Protein AF-0000000079301543 (afdb_homodimer)

Structure (mmCIF, N/CA/C/O backbone):
data_AF-0000000079301543-model_v1
#
loop_
_entity.id
_entity.type
_entity.pdbx_description
1 polymer 'Aspartate--tRNA ligase'
#
loop_
_atom_site.group_PDB
_atom_site.id
_atom_site.type_symbol
_atom_site.label_atom_id
_atom_site.label_alt_id
_atom_site.label_comp_id
_atom_site.label_asym_id
_atom_site.label_entity_id
_atom_site.label_seq_id
_atom_site.pdbx_PDB_ins_code
_atom_site.Cartn_x
_atom_site.Cartn_y
_atom_site.Cartn_z
_atom_site.occupancy
_atom_site.B_iso_or_equiv
_atom_site.auth_seq_id
_atom_site.auth_comp_id
_atom_site.auth_asym_id
_atom_site.auth_atom_id
_atom_site.pdbx_PDB_model_num
ATOM 1 N N . MET A 1 1 ? 24 26.484 -4.164 1 66.88 1 MET A N 1
ATOM 2 C CA . MET A 1 1 ? 23.969 26.109 -5.578 1 66.88 1 MET A CA 1
ATOM 3 C C . MET A 1 1 ? 23.031 24.938 -5.809 1 66.88 1 MET A C 1
ATOM 5 O O . MET A 1 1 ? 22.984 24 -5.004 1 66.88 1 MET A O 1
ATOM 9 N N . ARG A 1 2 ? 22.188 25.156 -6.863 1 84.38 2 ARG A N 1
ATOM 10 C CA . ARG A 1 2 ? 21.188 24.125 -7.141 1 84.38 2 ARG A CA 1
ATOM 11 C C . ARG A 1 2 ? 21.641 23.203 -8.266 1 84.38 2 ARG A C 1
ATOM 13 O O . ARG A 1 2 ? 22.234 23.656 -9.25 1 84.38 2 ARG A O 1
ATOM 20 N N . ARG A 1 3 ? 21.516 21.922 -8.094 1 94.81 3 ARG A N 1
ATOM 21 C CA . ARG A 1 3 ? 21.812 20.922 -9.109 1 94.81 3 ARG A CA 1
ATOM 22 C C . ARG A 1 3 ? 21.156 21.281 -10.438 1 94.81 3 ARG A C 1
ATOM 24 O O . ARG A 1 3 ? 19.984 21.609 -10.484 1 94.81 3 ARG A O 1
ATOM 31 N N . THR A 1 4 ? 21.953 21.25 -11.484 1 96.81 4 THR A N 1
ATOM 32 C CA . THR A 1 4 ? 21.422 21.641 -12.789 1 96.81 4 THR A CA 1
ATOM 33 C C . THR A 1 4 ? 21.094 20.406 -13.625 1 96.81 4 THR A C 1
ATOM 35 O O . THR A 1 4 ? 20.203 20.438 -14.469 1 96.81 4 THR A O 1
ATOM 38 N N . HIS A 1 5 ? 21.906 19.391 -13.508 1 97.44 5 HIS A N 1
ATOM 39 C CA . HIS A 1 5 ? 21.781 18.141 -14.258 1 97.44 5 HIS A CA 1
ATOM 40 C C . HIS A 1 5 ? 22.141 16.938 -13.383 1 97.44 5 HIS A C 1
ATOM 42 O O . HIS A 1 5 ? 22.812 17.094 -12.367 1 97.44 5 HIS A O 1
ATOM 48 N N . TYR A 1 6 ? 21.594 15.852 -13.766 1 97.75 6 TYR A N 1
ATOM 49 C CA . TYR A 1 6 ? 22.156 14.609 -13.25 1 97.75 6 TYR A CA 1
ATOM 50 C C . TYR A 1 6 ? 23.484 14.289 -13.953 1 97.75 6 TYR A C 1
ATOM 52 O O . TYR A 1 6 ? 23.609 14.492 -15.156 1 97.75 6 TYR A O 1
ATOM 60 N N . ALA A 1 7 ? 24.375 13.727 -13.188 1 97.44 7 ALA A N 1
ATOM 61 C CA . ALA A 1 7 ? 25.703 13.391 -13.719 1 97.44 7 ALA A CA 1
ATOM 62 C C . ALA A 1 7 ? 25.578 12.469 -14.93 1 97.44 7 ALA A C 1
ATOM 64 O O . ALA A 1 7 ? 26.188 12.727 -15.969 1 97.44 7 ALA A O 1
ATOM 65 N N . GLY A 1 8 ? 24.75 11.469 -14.852 1 96.75 8 GLY A N 1
ATOM 66 C CA . GLY A 1 8 ? 24.656 10.445 -15.883 1 96.75 8 GLY A CA 1
ATOM 67 C C . GLY A 1 8 ? 23.891 10.898 -17.109 1 96.75 8 GLY A C 1
ATOM 68 O O . GLY A 1 8 ? 23.828 10.188 -18.109 1 96.75 8 GLY A O 1
ATOM 69 N N . SER A 1 9 ? 23.359 12.109 -17.125 1 97.31 9 SER A N 1
ATOM 70 C CA . SER A 1 9 ? 22.5 12.562 -18.203 1 97.31 9 SER A CA 1
ATOM 71 C C . SER A 1 9 ? 23.281 13.414 -19.203 1 97.31 9 SER A C 1
ATOM 73 O O . SER A 1 9 ? 22.766 13.75 -20.266 1 97.31 9 SER A O 1
ATOM 75 N N . LEU A 1 10 ? 24.531 13.789 -18.938 1 98.31 10 LEU A N 1
ATOM 76 C CA . LEU A 1 10 ? 25.312 14.688 -19.781 1 98.31 10 LEU A CA 1
ATOM 77 C C . LEU A 1 10 ? 25.688 13.992 -21.094 1 98.31 10 LEU A C 1
ATOM 79 O O . LEU A 1 10 ? 25.969 12.797 -21.109 1 98.31 10 LEU A O 1
ATOM 83 N N . ARG A 1 11 ? 25.625 14.805 -22.109 1 98.12 11 ARG A N 1
ATOM 84 C CA . ARG A 1 11 ? 25.984 14.359 -23.438 1 98.12 11 ARG A CA 1
ATOM 85 C C . ARG A 1 11 ? 26.75 15.438 -24.203 1 98.12 11 ARG A C 1
ATOM 87 O O . ARG A 1 11 ? 27 16.516 -23.656 1 98.12 11 ARG A O 1
ATOM 94 N N . GLU A 1 12 ? 27.094 15.102 -25.469 1 97.62 12 GLU A N 1
ATOM 95 C CA . GLU A 1 12 ? 27.859 16.016 -26.297 1 97.62 12 GLU A CA 1
ATOM 96 C C . GLU A 1 12 ? 27.141 17.344 -26.484 1 97.62 12 GLU A C 1
ATOM 98 O O . GLU A 1 12 ? 27.781 18.391 -26.594 1 97.62 12 GLU A O 1
ATOM 103 N N . GLU A 1 13 ? 25.844 17.281 -26.531 1 97.94 13 GLU A N 1
ATOM 104 C CA . GLU A 1 13 ? 25.031 18.469 -26.766 1 97.94 13 GLU A CA 1
ATOM 105 C C . GLU A 1 13 ? 25.188 19.469 -25.609 1 97.94 13 GLU A C 1
ATOM 107 O O . GLU A 1 13 ? 24.859 20.641 -25.75 1 97.94 13 GLU A O 1
ATOM 112 N N . HIS A 1 14 ? 25.75 19.047 -24.484 1 98.31 14 HIS A N 1
ATOM 113 C CA . HIS A 1 14 ? 25.922 19.906 -23.328 1 98.31 14 HIS A CA 1
ATOM 114 C C . HIS A 1 14 ? 27.297 20.562 -23.312 1 98.31 14 HIS A C 1
ATOM 116 O O . HIS A 1 14 ? 27.625 21.312 -22.391 1 98.31 14 HIS A O 1
ATOM 122 N N . ALA A 1 15 ? 28.109 20.266 -24.281 1 98.12 15 ALA A N 1
ATOM 123 C CA . ALA A 1 15 ? 29.469 20.828 -24.328 1 98.12 15 ALA A CA 1
ATOM 124 C C . ALA A 1 15 ? 29.422 22.359 -24.25 1 98.12 15 ALA A C 1
ATOM 126 O O . ALA A 1 15 ? 28.641 23 -24.953 1 98.12 15 ALA A O 1
ATOM 127 N N . GLY A 1 16 ? 30.219 22.875 -23.375 1 98.19 16 GLY A N 1
ATOM 128 C CA . GLY A 1 16 ? 30.281 24.312 -23.203 1 98.19 16 GLY A CA 1
ATOM 129 C C . GLY A 1 16 ? 29.406 24.828 -22.078 1 98.19 16 GLY A C 1
ATOM 130 O O . GLY A 1 16 ? 29.578 25.953 -21.594 1 98.19 16 GLY A O 1
ATOM 131 N N . GLU A 1 17 ? 28.5 24.062 -21.594 1 98.19 17 GLU A N 1
ATOM 132 C CA . GLU A 1 17 ? 27.547 24.469 -20.562 1 98.19 17 GLU A CA 1
ATOM 133 C C . GLU A 1 17 ? 28.188 24.422 -19.172 1 98.19 17 GLU A C 1
ATOM 135 O O . GLU A 1 17 ? 28.984 23.531 -18.875 1 98.19 17 GLU A O 1
ATOM 140 N N . GLU A 1 18 ? 27.875 25.438 -18.359 1 98.19 18 GLU A N 1
ATOM 141 C CA . GLU A 1 18 ? 28.203 25.375 -16.938 1 98.19 18 GLU A CA 1
ATOM 142 C C . GLU A 1 18 ? 27.188 24.516 -16.188 1 98.19 18 GLU A C 1
ATOM 144 O O . GLU A 1 18 ? 25.969 24.703 -16.344 1 98.19 18 GLU A O 1
ATOM 149 N N . VAL A 1 19 ? 27.703 23.578 -15.398 1 98.44 19 VAL A N 1
ATOM 150 C CA . VAL A 1 19 ? 26.797 22.656 -14.719 1 98.44 19 VAL A CA 1
ATOM 151 C C . VAL A 1 19 ? 27.156 22.562 -13.242 1 98.44 19 VAL A C 1
ATOM 153 O O . VAL A 1 19 ? 28.281 22.844 -12.852 1 98.44 19 VAL A O 1
ATOM 156 N N . VAL A 1 20 ? 26.188 22.312 -12.391 1 98.56 20 VAL A N 1
ATOM 157 C CA . VAL A 1 20 ? 26.328 21.906 -11 1 98.56 20 VAL A CA 1
ATOM 158 C C . VAL A 1 20 ? 25.797 20.484 -10.812 1 98.56 20 VAL A C 1
ATOM 160 O O . VAL A 1 20 ? 24.625 20.219 -11.07 1 98.56 20 VAL A O 1
ATOM 163 N N . LEU A 1 21 ? 26.688 19.609 -10.398 1 98.56 21 LEU A N 1
ATOM 164 C CA . LEU A 1 21 ? 26.359 18.203 -10.227 1 98.56 21 LEU A CA 1
ATOM 165 C C . LEU A 1 21 ? 26.547 17.766 -8.773 1 98.56 21 LEU A C 1
ATOM 167 O O . LEU A 1 21 ? 27.391 18.328 -8.062 1 98.56 21 LEU A O 1
ATOM 171 N N . GLU A 1 22 ? 25.719 16.922 -8.32 1 98.62 22 GLU A N 1
ATOM 172 C CA . GLU A 1 22 ? 25.797 16.375 -6.973 1 98.62 22 GLU A CA 1
ATOM 173 C C . GLU A 1 22 ? 25.688 14.852 -6.992 1 98.62 22 GLU A C 1
ATOM 175 O O . GLU A 1 22 ? 24.922 14.289 -7.781 1 98.62 22 GLU A O 1
ATOM 180 N N . GLY A 1 23 ? 26.438 14.188 -6.199 1 98.44 23 GLY A N 1
ATOM 181 C CA . GLY A 1 23 ? 26.422 12.734 -6.137 1 98.44 23 GLY A CA 1
ATOM 182 C C . GLY A 1 23 ? 27.562 12.164 -5.312 1 98.44 23 GLY A C 1
ATOM 183 O O . GLY A 1 23 ? 28.047 12.805 -4.375 1 98.44 23 GLY A O 1
ATOM 184 N N . TRP A 1 24 ? 27.906 10.891 -5.57 1 98.69 24 TRP A N 1
ATOM 185 C CA . TRP A 1 24 ? 28.953 10.164 -4.859 1 98.69 24 TRP A CA 1
ATOM 186 C C . TRP A 1 24 ? 30.188 10 -5.734 1 98.69 24 TRP A C 1
ATOM 188 O O . TRP A 1 24 ? 30.078 9.727 -6.93 1 98.69 24 TRP A O 1
ATOM 198 N N . VAL A 1 25 ? 31.375 10.18 -5.141 1 98.5 25 VAL A N 1
ATOM 199 C CA . VAL A 1 25 ? 32.594 9.859 -5.852 1 98.5 25 VAL A CA 1
ATOM 200 C C . VAL A 1 25 ? 32.719 8.352 -6.062 1 98.5 25 VAL A C 1
ATOM 202 O O . VAL A 1 25 ? 32.875 7.594 -5.105 1 98.5 25 VAL A O 1
ATOM 205 N N . ASN A 1 26 ? 32.625 7.977 -7.301 1 97.75 26 ASN A N 1
ATOM 206 C CA . ASN A 1 26 ? 32.656 6.555 -7.617 1 97.75 26 ASN A CA 1
ATOM 207 C C . ASN A 1 26 ? 34.094 6.027 -7.621 1 97.75 26 ASN A C 1
ATOM 209 O O . ASN A 1 26 ? 34.375 4.934 -7.121 1 97.75 26 ASN A O 1
ATOM 213 N N . ARG A 1 27 ? 34.969 6.84 -8.234 1 95.5 27 ARG A N 1
ATOM 214 C CA . ARG A 1 27 ? 36.375 6.512 -8.32 1 95.5 27 ARG A CA 1
ATOM 215 C C . ARG A 1 27 ? 37.219 7.773 -8.477 1 95.5 27 ARG A C 1
ATOM 217 O O . ARG A 1 27 ? 36.812 8.742 -9.109 1 95.5 27 ARG A O 1
ATOM 224 N N . ARG A 1 28 ? 38.375 7.742 -7.828 1 96.69 28 ARG A N 1
ATOM 225 C CA . ARG A 1 28 ? 39.344 8.82 -7.938 1 96.69 28 ARG A CA 1
ATOM 226 C C . ARG A 1 28 ? 40.656 8.32 -8.539 1 96.69 28 ARG A C 1
ATOM 228 O O . ARG A 1 28 ? 41.188 7.293 -8.102 1 96.69 28 ARG A O 1
ATOM 235 N N . ARG A 1 29 ? 41.125 9.039 -9.539 1 95.44 29 ARG A N 1
ATOM 236 C CA . ARG A 1 29 ? 42.406 8.742 -10.164 1 95.44 29 ARG A CA 1
ATOM 237 C C . ARG A 1 29 ? 43.312 9.969 -10.172 1 95.44 29 ARG A C 1
ATOM 239 O O . ARG A 1 29 ? 42.938 11 -10.742 1 95.44 29 ARG A O 1
ATOM 246 N N . ASP A 1 30 ? 44.438 9.789 -9.547 1 94.12 30 ASP A N 1
ATOM 247 C CA . ASP A 1 30 ? 45.438 10.852 -9.484 1 94.12 30 ASP A CA 1
ATOM 248 C C . ASP A 1 30 ? 46.625 10.547 -10.398 1 94.12 30 ASP A C 1
ATOM 250 O O . ASP A 1 30 ? 47.406 9.656 -10.117 1 94.12 30 ASP A O 1
ATOM 254 N N . LEU A 1 31 ? 46.781 11.258 -11.484 1 89.94 31 LEU A N 1
ATOM 255 C CA . LEU A 1 31 ? 47.844 11.016 -12.453 1 89.94 31 LEU A CA 1
ATOM 256 C C . LEU A 1 31 ? 48.969 12.031 -12.297 1 89.94 31 LEU A C 1
ATOM 258 O O . LEU A 1 31 ? 49.781 12.219 -13.211 1 89.94 31 LEU A O 1
ATOM 262 N N . GLY A 1 32 ? 49.219 12.586 -11.344 1 82.12 32 GLY A N 1
ATOM 263 C CA . GLY A 1 32 ? 50.25 13.586 -11.18 1 82.12 32 GLY A CA 1
ATOM 264 C C . GLY A 1 32 ? 49.969 14.859 -11.961 1 82.12 32 GLY A C 1
ATOM 265 O O . GLY A 1 32 ? 49.844 14.828 -13.18 1 82.12 32 GLY A O 1
ATOM 266 N N . GLY A 1 33 ? 49.562 15.836 -11.484 1 85.5 33 GLY A N 1
ATOM 267 C CA . GLY A 1 33 ? 49.25 17.109 -12.109 1 85.5 33 GLY A CA 1
ATOM 268 C C . GLY A 1 33 ? 47.781 17.234 -12.523 1 85.5 33 GLY A C 1
ATOM 269 O O . GLY A 1 33 ? 47.312 18.344 -12.82 1 85.5 33 GLY A O 1
ATOM 270 N N . LEU A 1 34 ? 47.125 16 -12.742 1 93.31 34 LEU A N 1
ATOM 271 C CA . LEU A 1 34 ? 45.719 15.969 -13.078 1 93.31 34 LEU A CA 1
ATOM 272 C C . LEU A 1 34 ? 44.969 14.961 -12.195 1 93.31 34 LEU A C 1
ATOM 274 O O . LEU A 1 34 ? 45.469 13.867 -11.945 1 93.31 34 LEU A O 1
ATOM 278 N N . ILE A 1 35 ? 43.781 15.344 -11.711 1 97.25 35 ILE A N 1
ATOM 279 C CA . ILE A 1 35 ? 43 14.422 -10.914 1 97.25 35 ILE A CA 1
ATOM 280 C C . ILE A 1 35 ? 41.656 14.172 -11.609 1 97.25 35 ILE A C 1
ATOM 282 O O . ILE A 1 35 ? 40.969 15.125 -12.023 1 97.25 35 ILE A O 1
ATOM 286 N N . PHE A 1 36 ? 41.312 12.906 -11.789 1 97.38 36 PHE A N 1
ATOM 287 C CA . PHE A 1 36 ? 40 12.523 -12.344 1 97.38 36 PHE A CA 1
ATOM 288 C C . PHE A 1 36 ? 39.094 11.961 -11.258 1 97.38 36 PHE A C 1
ATOM 290 O O . PHE A 1 36 ? 39.531 11.172 -10.422 1 97.38 36 PHE A O 1
ATOM 297 N N . LEU A 1 37 ? 37.906 12.406 -11.227 1 98 37 LEU A N 1
ATOM 298 C CA . LEU A 1 37 ? 36.844 11.859 -10.367 1 98 37 LEU A CA 1
ATOM 299 C C . LEU A 1 37 ? 35.656 11.359 -11.203 1 98 37 LEU A C 1
ATOM 301 O O . LEU A 1 37 ? 35.125 12.102 -12.031 1 98 37 LEU A O 1
ATOM 305 N N . ASP A 1 38 ? 35.281 10.117 -11.062 1 97.88 38 ASP A N 1
ATOM 306 C CA . ASP A 1 38 ? 34 9.672 -11.562 1 97.88 38 ASP A CA 1
ATOM 307 C C . ASP A 1 38 ? 32.875 9.992 -10.57 1 97.88 38 ASP A C 1
ATOM 309 O O . ASP A 1 38 ? 32.844 9.445 -9.461 1 97.88 38 ASP A O 1
ATOM 313 N N . LEU A 1 39 ? 32 10.875 -10.953 1 98.56 39 LEU A N 1
ATOM 314 C CA . LEU A 1 39 ? 30.859 11.242 -10.109 1 98.56 39 LEU A CA 1
ATOM 315 C C . LEU A 1 39 ? 29.625 10.422 -10.469 1 98.56 39 LEU A C 1
ATOM 317 O O . LEU A 1 39 ? 29.234 10.359 -11.633 1 98.56 39 LEU A O 1
ATOM 321 N N . ARG A 1 40 ? 29.078 9.789 -9.43 1 98.44 40 ARG A N 1
ATOM 322 C CA . ARG A 1 40 ? 27.938 8.898 -9.633 1 98.44 40 ARG A CA 1
ATOM 323 C C . ARG A 1 40 ? 26.656 9.484 -9.039 1 98.44 40 ARG A C 1
ATOM 325 O O . ARG A 1 40 ? 26.672 10.031 -7.934 1 98.44 40 ARG A O 1
ATOM 332 N N . ASP A 1 41 ? 25.594 9.422 -9.75 1 97.69 41 ASP A N 1
ATOM 333 C CA . ASP A 1 41 ? 24.25 9.648 -9.219 1 97.69 41 ASP A CA 1
ATOM 334 C C . ASP A 1 41 ? 23.266 8.602 -9.734 1 97.69 41 ASP A C 1
ATOM 336 O O . ASP A 1 41 ? 23.688 7.562 -10.258 1 97.69 41 ASP A O 1
ATOM 340 N N . ARG A 1 42 ? 21.984 8.805 -9.555 1 96.62 42 ARG A N 1
ATOM 341 C CA . ARG A 1 42 ? 20.984 7.793 -9.875 1 96.62 42 ARG A CA 1
ATOM 342 C C . ARG A 1 42 ? 20.969 7.473 -11.359 1 96.62 42 ARG A C 1
ATOM 344 O O . ARG A 1 42 ? 20.484 6.418 -11.773 1 96.62 42 ARG A O 1
ATOM 351 N N . GLU A 1 43 ? 21.5 8.445 -12.203 1 96.94 43 GLU A N 1
ATOM 352 C CA . GLU A 1 43 ? 21.375 8.289 -13.648 1 96.94 43 GLU A CA 1
ATOM 353 C C . GLU A 1 43 ? 22.656 7.715 -14.25 1 96.94 43 GLU A C 1
ATOM 355 O O . GLU A 1 43 ? 22.688 7.332 -15.422 1 96.94 43 GLU A O 1
ATOM 360 N N . GLY A 1 44 ? 23.734 7.707 -13.484 1 96.81 44 GLY A N 1
ATOM 361 C CA . GLY A 1 44 ? 24.969 7.152 -14 1 96.81 44 GLY A CA 1
ATOM 362 C C . GLY A 1 44 ? 26.203 7.945 -13.578 1 96.81 44 GLY A C 1
ATOM 363 O O . GLY A 1 44 ? 26.219 8.562 -12.508 1 96.81 44 GLY A O 1
ATOM 364 N N . LEU A 1 45 ? 27.297 7.855 -14.445 1 97.31 45 LEU A N 1
ATOM 365 C CA . LEU A 1 45 ? 28.609 8.43 -14.109 1 97.31 45 LEU A CA 1
ATOM 366 C C . LEU A 1 45 ? 28.969 9.539 -15.086 1 97.31 45 LEU A C 1
ATOM 368 O O . LEU A 1 45 ? 28.578 9.508 -16.25 1 97.31 45 LEU A O 1
ATOM 372 N N . VAL A 1 46 ? 29.75 10.492 -14.547 1 98.19 46 VAL A N 1
ATOM 373 C CA . VAL A 1 46 ? 30.438 11.445 -15.414 1 98.19 46 VAL A CA 1
ATOM 374 C C . VAL A 1 46 ? 31.828 11.719 -14.859 1 98.19 46 VAL A C 1
ATOM 376 O O . VAL A 1 46 ? 32.031 11.75 -13.648 1 98.19 46 VAL A O 1
ATOM 379 N N . GLN A 1 47 ? 32.781 11.859 -15.766 1 98.12 47 GLN A N 1
ATOM 380 C CA . GLN A 1 47 ? 34.156 12.156 -15.359 1 98.12 47 GLN A CA 1
ATOM 381 C C . GLN A 1 47 ? 34.344 13.641 -15.086 1 98.12 47 GLN A C 1
ATOM 383 O O . GLN A 1 47 ? 33.969 14.484 -15.914 1 98.12 47 GLN A O 1
ATOM 388 N N . LEU A 1 48 ? 34.875 13.914 -13.898 1 98.38 48 LEU A N 1
ATOM 389 C CA . LEU A 1 48 ? 35.344 15.25 -13.547 1 98.38 48 LEU A CA 1
ATOM 390 C C . LEU A 1 48 ? 36.844 15.344 -13.664 1 98.38 48 LEU A C 1
ATOM 392 O O . LEU A 1 48 ? 37.562 14.383 -13.352 1 98.38 48 LEU A O 1
ATOM 396 N N . VAL A 1 49 ? 37.281 16.516 -14.094 1 97.69 49 VAL A N 1
ATOM 397 C CA . VAL A 1 49 ? 38.75 16.703 -14.219 1 97.69 49 VAL A CA 1
ATOM 398 C C . VAL A 1 49 ? 39.156 17.969 -13.461 1 97.69 49 VAL A C 1
ATOM 400 O O . VAL A 1 49 ? 38.594 19.031 -13.672 1 97.69 49 VAL A O 1
ATOM 403 N N . ALA A 1 50 ? 40.094 17.797 -12.602 1 97.5 50 ALA A N 1
ATOM 404 C CA . ALA A 1 50 ? 40.656 18.922 -11.859 1 97.5 50 ALA A CA 1
ATOM 405 C C . ALA A 1 50 ? 42.125 19.172 -12.25 1 97.5 50 ALA A C 1
ATOM 407 O O . ALA A 1 50 ? 42.969 18.297 -12.062 1 97.5 50 ALA A O 1
ATOM 408 N N . HIS A 1 51 ? 42.344 20.359 -12.734 1 95.25 51 HIS A N 1
ATOM 409 C CA . HIS A 1 51 ? 43.719 20.797 -13.031 1 95.25 51 HIS A CA 1
ATOM 410 C C . HIS A 1 51 ? 44.375 21.438 -11.812 1 95.25 51 HIS A C 1
ATOM 412 O O . HIS A 1 51 ? 43.656 21.984 -10.945 1 95.25 51 HIS A O 1
ATOM 418 N N . PRO A 1 52 ? 45.656 21.406 -11.773 1 94.06 52 PRO A N 1
ATOM 419 C CA . PRO A 1 52 ? 46.375 21.938 -10.602 1 94.06 52 PRO A CA 1
ATOM 420 C C . PRO A 1 52 ? 46.062 23.406 -10.344 1 94.06 52 PRO A C 1
ATOM 422 O O . PRO A 1 52 ? 46.094 23.859 -9.195 1 94.06 52 PRO A O 1
ATOM 425 N N . ASP A 1 53 ? 45.781 24.125 -11.32 1 93.31 53 ASP A N 1
ATOM 426 C CA . ASP A 1 53 ? 45.5 25.562 -11.172 1 93.31 53 ASP A CA 1
ATOM 427 C C . ASP A 1 53 ? 44.062 25.812 -10.766 1 93.31 53 ASP A C 1
ATOM 429 O O . ASP A 1 53 ? 43.688 26.938 -10.422 1 93.31 53 ASP A O 1
ATOM 433 N N . SER A 1 54 ? 43.25 24.781 -10.828 1 93.56 54 SER A N 1
ATOM 434 C CA . SER A 1 54 ? 41.875 24.906 -10.43 1 93.56 54 SER A CA 1
ATOM 435 C C . SER A 1 54 ? 41.719 25.062 -8.922 1 93.56 54 SER A C 1
ATOM 437 O O . SER A 1 54 ? 42.406 24.391 -8.156 1 93.56 54 SER A O 1
ATOM 439 N N . PRO A 1 55 ? 40.875 25.922 -8.531 1 94.06 55 PRO A N 1
ATOM 440 C CA . PRO A 1 55 ? 40.594 26.031 -7.098 1 94.06 55 PRO A CA 1
ATOM 441 C C . PRO A 1 55 ? 40.031 24.75 -6.5 1 94.06 55 PRO A C 1
ATOM 443 O O . PRO A 1 55 ? 40.094 24.547 -5.281 1 94.06 55 PRO A O 1
ATOM 446 N N . ALA A 1 56 ? 39.562 23.859 -7.324 1 95.69 56 ALA A N 1
ATOM 447 C CA . ALA A 1 56 ? 38.969 22.609 -6.867 1 95.69 56 ALA A CA 1
ATOM 448 C C . ALA A 1 56 ? 40.031 21.547 -6.617 1 95.69 56 ALA A C 1
ATOM 450 O O . ALA A 1 56 ? 39.75 20.516 -5.996 1 95.69 56 ALA A O 1
ATOM 451 N N . TYR A 1 57 ? 41.188 21.797 -7.055 1 96.06 57 TYR A N 1
ATOM 452 C CA . TYR A 1 57 ? 42.219 20.766 -7.074 1 96.06 57 TYR A CA 1
ATOM 453 C C . TYR A 1 57 ? 42.531 20.281 -5.664 1 96.06 57 TYR A C 1
ATOM 455 O O . TYR A 1 57 ? 42.656 19.078 -5.438 1 96.06 57 TYR A O 1
ATOM 463 N N . ALA A 1 58 ? 42.688 21.156 -4.719 1 95.75 58 ALA A N 1
ATOM 464 C CA . ALA A 1 58 ? 43.031 20.797 -3.346 1 95.75 58 ALA A CA 1
ATOM 465 C C . ALA A 1 58 ? 42 19.859 -2.74 1 95.75 58 ALA A C 1
ATOM 467 O O . ALA A 1 58 ? 42.344 18.891 -2.049 1 95.75 58 ALA A O 1
ATOM 468 N N . ILE A 1 59 ? 40.75 20.156 -2.955 1 97.25 59 ILE A N 1
ATOM 469 C CA . ILE A 1 59 ? 39.688 19.328 -2.438 1 97.25 59 ILE A CA 1
ATOM 470 C C . ILE A 1 59 ? 39.688 17.984 -3.176 1 97.25 59 ILE A C 1
ATOM 472 O O . ILE A 1 59 ? 39.5 16.922 -2.562 1 97.25 59 ILE A O 1
ATOM 476 N N . ALA A 1 60 ? 39.844 18.031 -4.449 1 97.75 60 ALA A N 1
ATOM 477 C CA . ALA A 1 60 ? 39.906 16.812 -5.262 1 97.75 60 ALA A CA 1
ATOM 478 C C . ALA A 1 60 ? 41 15.867 -4.77 1 97.75 60 ALA A C 1
ATOM 480 O O . ALA A 1 60 ? 40.844 14.648 -4.863 1 97.75 60 ALA A O 1
ATOM 481 N N . GLU A 1 61 ? 42.031 16.438 -4.234 1 95.81 61 GLU A N 1
ATOM 482 C CA . GLU A 1 61 ? 43.125 15.648 -3.715 1 95.81 61 GLU A CA 1
ATOM 483 C C . GLU A 1 61 ? 42.719 14.906 -2.439 1 95.81 61 GLU A C 1
ATOM 485 O O . GLU A 1 61 ? 43.25 13.828 -2.152 1 95.81 61 GLU A O 1
ATOM 490 N N . ARG A 1 62 ? 41.781 15.445 -1.791 1 96 62 ARG A N 1
ATOM 491 C CA . ARG A 1 62 ? 41.406 14.938 -0.469 1 96 62 ARG A CA 1
ATOM 492 C C . ARG A 1 62 ? 40.25 13.953 -0.551 1 96 62 ARG A C 1
ATOM 494 O O . ARG A 1 62 ? 40.156 13.023 0.256 1 96 62 ARG A O 1
ATOM 501 N N . VAL A 1 63 ? 39.375 14.086 -1.466 1 97.56 63 VAL A N 1
ATOM 502 C CA . VAL A 1 63 ? 38.156 13.32 -1.514 1 97.56 63 VAL A CA 1
ATOM 503 C C . VAL A 1 63 ? 38.469 11.844 -1.771 1 97.56 63 VAL A C 1
ATOM 505 O O . VAL A 1 63 ? 39.5 11.523 -2.357 1 97.56 63 VAL A O 1
ATOM 508 N N . ARG A 1 64 ? 37.594 11.008 -1.252 1 97.38 64 ARG A N 1
ATOM 509 C CA . ARG A 1 64 ? 37.719 9.562 -1.423 1 97.38 64 ARG A CA 1
ATOM 510 C C . ARG A 1 64 ? 36.438 8.977 -1.983 1 97.38 64 ARG A C 1
ATOM 512 O O . ARG A 1 64 ? 35.406 9.672 -2.086 1 97.38 64 ARG A O 1
ATOM 519 N N . SER A 1 65 ? 36.531 7.715 -2.324 1 97.44 65 SER A N 1
ATOM 520 C CA . SER A 1 65 ? 35.375 7.016 -2.867 1 97.44 65 SER A CA 1
ATOM 521 C C . SER A 1 65 ? 34.188 7.082 -1.909 1 97.44 65 SER A C 1
ATOM 523 O O . SER A 1 65 ? 34.375 6.957 -0.694 1 97.44 65 SER A O 1
ATOM 525 N N . GLU A 1 66 ? 32.969 7.301 -2.457 1 98.38 66 GLU A N 1
ATOM 526 C CA . GLU A 1 66 ? 31.672 7.273 -1.793 1 98.38 66 GLU A CA 1
ATOM 527 C C . GLU A 1 66 ? 31.438 8.555 -0.998 1 98.38 66 GLU A C 1
ATOM 529 O O . GLU A 1 66 ? 30.391 8.711 -0.368 1 98.38 66 GLU A O 1
ATOM 534 N N . TRP A 1 67 ? 32.438 9.5 -1.005 1 98.62 67 TRP A N 1
ATOM 535 C CA . TRP A 1 67 ? 32.125 10.82 -0.455 1 98.62 67 TRP A CA 1
ATOM 536 C C . TRP A 1 67 ? 31.062 11.516 -1.295 1 98.62 67 TRP A C 1
ATOM 538 O O . TRP A 1 67 ? 31 11.328 -2.514 1 98.62 67 TRP A O 1
ATOM 548 N N . VAL A 1 68 ? 30.188 12.258 -0.621 1 98.75 68 VAL A N 1
ATOM 549 C CA . VAL A 1 68 ? 29.156 13.031 -1.295 1 98.75 68 VAL A CA 1
ATOM 550 C C . VAL A 1 68 ? 29.656 14.438 -1.586 1 98.75 68 VAL A C 1
ATOM 552 O O . VAL A 1 68 ? 30.125 15.141 -0.681 1 98.75 68 VAL A O 1
ATOM 555 N N . VAL A 1 69 ? 29.531 14.844 -2.885 1 98.56 69 VAL A N 1
ATOM 556 C CA . VAL A 1 69 ? 30.141 16.125 -3.236 1 98.56 69 VAL A CA 1
ATOM 557 C C . VAL A 1 69 ? 29.188 16.922 -4.141 1 98.56 69 VAL A C 1
ATOM 559 O O . VAL A 1 69 ? 28.25 16.359 -4.711 1 98.56 69 VAL A O 1
ATOM 562 N N . ARG A 1 70 ? 29.359 18.156 -4.156 1 98.5 70 ARG A N 1
ATOM 563 C CA . ARG A 1 70 ? 28.812 19.094 -5.125 1 98.5 70 ARG A CA 1
ATOM 564 C C . ARG A 1 70 ? 29.891 19.656 -6.027 1 98.5 70 ARG A C 1
ATOM 566 O O . ARG A 1 70 ? 30.875 20.234 -5.543 1 98.5 70 ARG A O 1
ATOM 573 N N . ALA A 1 71 ? 29.75 19.469 -7.316 1 98.44 71 ALA A N 1
ATOM 574 C CA . ALA A 1 71 ? 30.75 19.875 -8.289 1 98.44 71 ALA A CA 1
ATOM 575 C C . ALA A 1 71 ? 30.203 20.922 -9.25 1 98.44 71 ALA A C 1
ATOM 577 O O . ALA A 1 71 ? 29.125 20.766 -9.805 1 98.44 71 ALA A O 1
ATOM 578 N N . LYS A 1 72 ? 30.891 22 -9.367 1 98.38 72 LYS A N 1
ATOM 579 C CA . LYS A 1 72 ? 30.578 23.031 -10.367 1 98.38 72 LYS A CA 1
ATOM 580 C C . LYS A 1 72 ? 31.672 23.078 -11.43 1 98.38 72 LYS A C 1
ATOM 582 O O . LYS A 1 72 ? 32.875 23.062 -11.117 1 98.38 72 LYS A O 1
ATOM 587 N N . GLY A 1 73 ? 31.266 23.109 -12.695 1 98.06 73 GLY A N 1
ATOM 588 C CA . GLY A 1 73 ? 32.25 23.172 -13.773 1 98.06 73 GLY A CA 1
ATOM 589 C C . GLY A 1 73 ? 31.625 23.312 -15.141 1 98.06 73 GLY A C 1
ATOM 590 O O . GLY A 1 73 ? 30.438 23.656 -15.258 1 98.06 73 GLY A O 1
ATOM 591 N N . ARG A 1 74 ? 32.5 23.109 -16.141 1 98.31 74 ARG A N 1
ATOM 592 C CA . ARG A 1 74 ? 32.094 23.25 -17.531 1 98.31 74 ARG A CA 1
ATOM 593 C C . ARG A 1 74 ? 32.25 21.953 -18.297 1 98.31 74 ARG A C 1
ATOM 595 O O . ARG A 1 74 ? 33.281 21.297 -18.219 1 98.31 74 ARG A O 1
ATOM 602 N N . VAL A 1 75 ? 31.172 21.641 -19.031 1 98.69 75 VAL A N 1
ATOM 603 C CA . VAL A 1 75 ? 31.203 20.406 -19.812 1 98.69 75 VAL A CA 1
ATOM 604 C C . VAL A 1 75 ? 32.094 20.594 -21.031 1 98.69 75 VAL A C 1
ATOM 606 O O . VAL A 1 75 ? 32.031 21.625 -21.703 1 98.69 75 VAL A O 1
ATOM 609 N N . ARG A 1 76 ? 32.969 19.672 -21.312 1 98 76 ARG A N 1
ATOM 610 C CA . ARG A 1 76 ? 33.812 19.688 -22.516 1 98 76 ARG A CA 1
ATOM 611 C C . ARG A 1 76 ? 33.906 18.297 -23.125 1 98 76 ARG A C 1
ATOM 613 O O . ARG A 1 76 ? 33.594 17.297 -22.484 1 98 76 ARG A O 1
ATOM 620 N N . LEU A 1 77 ? 34.25 18.297 -24.344 1 98 77 LEU A N 1
ATOM 621 C CA . LEU A 1 77 ? 34.5 17.016 -25.016 1 98 77 LEU A CA 1
ATOM 622 C C . LEU A 1 77 ? 35.781 16.359 -24.484 1 98 77 LEU A C 1
ATOM 624 O O . LEU A 1 77 ? 36.781 17.031 -24.25 1 98 77 LEU A O 1
ATOM 628 N N . ARG A 1 78 ? 35.656 15.133 -24.234 1 96.19 78 ARG A N 1
ATOM 629 C CA . ARG A 1 78 ? 36.844 14.398 -23.812 1 96.19 78 ARG A CA 1
ATOM 630 C C . ARG A 1 78 ? 37.875 14.289 -24.938 1 96.19 78 ARG A C 1
ATOM 632 O O . ARG A 1 78 ? 37.5 14.047 -26.094 1 96.19 78 ARG A O 1
ATOM 639 N N . PRO A 1 79 ? 39.125 14.469 -24.562 1 92.62 79 PRO A N 1
ATOM 640 C CA . PRO A 1 79 ? 40.156 14.234 -25.594 1 92.62 79 PRO A CA 1
ATOM 641 C C . PRO A 1 79 ? 40.156 12.789 -26.094 1 92.62 79 PRO A C 1
ATOM 643 O O . PRO A 1 79 ? 40.312 12.547 -27.297 1 92.62 79 PRO A O 1
ATOM 646 N N . GLU A 1 80 ? 39.906 11.867 -25.188 1 92.88 80 GLU A N 1
ATOM 647 C CA . GLU A 1 80 ? 39.812 10.445 -25.469 1 92.88 80 GLU A CA 1
ATOM 648 C C . GLU A 1 80 ? 38.469 9.891 -24.984 1 92.88 80 GLU A C 1
ATOM 650 O O . GLU A 1 80 ? 38.344 9.5 -23.828 1 92.88 80 GLU A O 1
ATOM 655 N N . PRO A 1 81 ? 37.594 9.766 -25.891 1 93.5 81 PRO A N 1
ATOM 656 C CA . PRO A 1 81 ? 36.25 9.305 -25.469 1 93.5 81 PRO A CA 1
ATOM 657 C C . PRO A 1 81 ? 36.281 7.871 -24.938 1 93.5 81 PRO A C 1
ATOM 659 O O . PRO A 1 81 ? 37.094 7.059 -25.359 1 93.5 81 PRO A O 1
ATOM 662 N N . ASN A 1 82 ? 35.5 7.574 -24.016 1 91.56 82 ASN A N 1
ATOM 663 C CA . ASN A 1 82 ? 35.25 6.238 -23.469 1 91.56 82 ASN A CA 1
ATOM 664 C C . ASN A 1 82 ? 33.938 5.668 -23.922 1 91.56 82 ASN A C 1
ATOM 666 O O . ASN A 1 82 ? 32.875 5.98 -23.328 1 91.56 82 ASN A O 1
ATOM 670 N N . PRO A 1 83 ? 33.906 4.805 -24.844 1 89.06 83 PRO A N 1
ATOM 671 C CA . PRO A 1 83 ? 32.656 4.297 -25.422 1 89.06 83 PRO A CA 1
ATOM 672 C C . PRO A 1 83 ? 31.859 3.42 -24.453 1 89.06 83 PRO A C 1
ATOM 674 O O . PRO A 1 83 ? 30.688 3.105 -24.703 1 89.06 83 PRO A O 1
ATOM 677 N N . ARG A 1 84 ? 32.406 3.076 -23.312 1 85.81 84 ARG A N 1
ATOM 678 C CA . ARG A 1 84 ? 31.75 2.182 -22.359 1 85.81 84 ARG A CA 1
ATOM 679 C C . ARG A 1 84 ? 30.75 2.936 -21.5 1 85.81 84 ARG A C 1
ATOM 681 O O . ARG A 1 84 ? 29.891 2.324 -20.859 1 85.81 84 ARG A O 1
ATOM 688 N N . LEU A 1 85 ? 30.859 4.215 -21.547 1 91.19 85 LEU A N 1
ATOM 689 C CA . LEU A 1 85 ? 29.969 5.035 -20.75 1 91.19 85 LEU A CA 1
ATOM 690 C C . LEU A 1 85 ? 29.094 5.918 -21.641 1 91.19 85 LEU A C 1
ATOM 692 O O . LEU A 1 85 ? 29.578 6.473 -22.625 1 91.19 85 LEU A O 1
ATOM 696 N N . PRO A 1 86 ? 27.797 5.988 -21.281 1 92.88 86 PRO A N 1
ATOM 697 C CA . PRO A 1 86 ? 26.938 6.906 -22.031 1 92.88 86 PRO A CA 1
ATOM 698 C C . PRO A 1 86 ? 27.469 8.336 -22.047 1 92.88 86 PRO A C 1
ATOM 700 O O . PRO A 1 86 ? 27.25 9.078 -23 1 92.88 86 PRO A O 1
ATOM 703 N N . THR A 1 87 ? 28.203 8.711 -20.938 1 96.88 87 THR A N 1
ATOM 704 C CA . THR A 1 87 ? 28.781 10.047 -20.812 1 96.88 87 THR A CA 1
ATOM 705 C C . THR A 1 87 ? 30.234 10.055 -21.297 1 96.88 87 THR A C 1
ATOM 707 O O . THR A 1 87 ? 30.984 10.992 -21.016 1 96.88 87 THR A O 1
ATOM 710 N N . GLY A 1 88 ? 30.625 9.055 -21.953 1 95.94 88 GLY A N 1
ATOM 711 C CA . GLY A 1 88 ? 32.031 8.812 -22.25 1 95.94 88 GLY A CA 1
ATOM 712 C C . GLY A 1 88 ? 32.625 9.828 -23.203 1 95.94 88 GLY A C 1
ATOM 713 O O . GLY A 1 88 ? 33.844 9.938 -23.328 1 95.94 88 GLY A O 1
ATOM 714 N N . SER A 1 89 ? 31.812 10.602 -23.984 1 97.44 89 SER A N 1
ATOM 715 C CA . SER A 1 89 ? 32.281 11.586 -24.953 1 97.44 89 SER A CA 1
ATOM 716 C C . SER A 1 89 ? 32.562 12.93 -24.297 1 97.44 89 SER A C 1
ATOM 718 O O . SER A 1 89 ? 33.188 13.812 -24.891 1 97.44 89 SER A O 1
ATOM 720 N N . VAL A 1 90 ? 32.094 13.078 -23.031 1 98.38 90 VAL A N 1
ATOM 721 C CA . VAL A 1 90 ? 32.219 14.375 -22.391 1 98.38 90 VAL A CA 1
ATOM 722 C C . VAL A 1 90 ? 32.875 14.211 -21.016 1 98.38 90 VAL A C 1
ATOM 724 O O . VAL A 1 90 ? 32.938 13.102 -20.484 1 98.38 90 VAL A O 1
ATOM 727 N N . GLU A 1 91 ? 33.375 15.234 -20.453 1 98.44 91 GLU A N 1
ATOM 728 C CA . GLU A 1 91 ? 33.844 15.391 -19.094 1 98.44 91 GLU A CA 1
ATOM 729 C C . GLU A 1 91 ? 33.594 16.812 -18.578 1 98.44 91 GLU A C 1
ATOM 731 O O . GLU A 1 91 ? 33.188 17.688 -19.344 1 98.44 91 GLU A O 1
ATOM 736 N N . VAL A 1 92 ? 33.688 16.953 -17.297 1 98.5 92 VAL A N 1
ATOM 737 C CA . VAL A 1 92 ? 33.438 18.266 -16.703 1 98.5 92 VAL A CA 1
ATOM 738 C C . VAL A 1 92 ? 34.719 18.812 -16.125 1 98.5 92 VAL A C 1
ATOM 740 O O . VAL A 1 92 ? 35.344 18.203 -15.242 1 98.5 92 VAL A O 1
ATOM 743 N N . GLU A 1 93 ? 35.156 19.922 -16.672 1 98 93 GLU A N 1
ATOM 744 C CA . GLU A 1 93 ? 36.281 20.641 -16.094 1 98 93 GLU A CA 1
ATOM 745 C C . GLU A 1 93 ? 35.875 21.328 -14.789 1 98 93 GLU A C 1
ATOM 747 O O . GLU A 1 93 ? 35.094 22.281 -14.797 1 98 93 GLU A O 1
ATOM 752 N N . LEU A 1 94 ? 36.531 20.938 -13.695 1 97.75 94 LEU A N 1
ATOM 753 C CA . LEU A 1 94 ? 36.094 21.359 -12.359 1 97.75 94 LEU A CA 1
ATOM 754 C C . LEU A 1 94 ? 36.562 22.781 -12.062 1 97.75 94 LEU A C 1
ATOM 756 O O . LEU A 1 94 ? 37.719 23.109 -12.266 1 97.75 94 LEU A O 1
ATOM 760 N N . GLU A 1 95 ? 35.594 23.516 -11.602 1 97.06 95 GLU A N 1
ATOM 761 C CA . GLU A 1 95 ? 35.906 24.875 -11.133 1 97.06 95 GLU A CA 1
ATOM 762 C C . GLU A 1 95 ? 35.781 24.953 -9.609 1 97.06 95 GLU A C 1
ATOM 764 O O . GLU A 1 95 ? 36.531 25.719 -8.977 1 97.06 95 GLU A O 1
ATOM 769 N N . ALA A 1 96 ? 34.875 24.281 -9.109 1 97.62 96 ALA A N 1
ATOM 770 C CA . ALA A 1 96 ? 34.688 24.234 -7.66 1 97.62 96 ALA A CA 1
ATOM 771 C C . ALA A 1 96 ? 34.188 22.844 -7.215 1 97.62 96 ALA A C 1
ATOM 773 O O . ALA A 1 96 ? 33.469 22.172 -7.945 1 97.62 96 ALA A O 1
ATOM 774 N N . LEU A 1 97 ? 34.594 22.438 -6.031 1 98.12 97 LEU A N 1
ATOM 775 C CA . LEU A 1 97 ? 34.219 21.156 -5.434 1 98.12 97 LEU A CA 1
ATOM 776 C C . LEU A 1 97 ? 33.969 21.312 -3.936 1 98.12 97 LEU A C 1
ATOM 778 O O . LEU A 1 97 ? 34.812 21.859 -3.219 1 98.12 97 LEU A O 1
ATOM 782 N N . GLU A 1 98 ? 32.781 20.922 -3.527 1 98.06 98 GLU A N 1
ATOM 783 C CA . GLU A 1 98 ? 32.406 21 -2.119 1 98.06 98 GLU A CA 1
ATOM 784 C C . GLU A 1 98 ? 32.062 19.625 -1.561 1 98.06 98 GLU A C 1
ATOM 786 O O . GLU A 1 98 ? 31.344 18.844 -2.195 1 98.06 98 GLU A O 1
ATOM 791 N N . VAL A 1 99 ? 32.625 19.266 -0.404 1 98.25 99 VAL A N 1
ATOM 792 C CA . VAL A 1 99 ? 32.281 18.016 0.268 1 98.25 99 VAL A CA 1
ATOM 793 C C . VAL A 1 99 ? 31.016 18.203 1.081 1 98.25 99 VAL A C 1
ATOM 795 O O . VAL A 1 99 ? 30.953 19.047 1.98 1 98.25 99 VAL A O 1
ATOM 798 N N . LEU A 1 100 ? 30 17.484 0.753 1 97.94 100 LEU A N 1
ATOM 799 C CA . LEU A 1 100 ? 28.719 17.562 1.448 1 97.94 100 LEU A CA 1
ATOM 800 C C . LEU A 1 100 ? 28.656 16.562 2.59 1 97.94 100 LEU A C 1
ATOM 802 O O . LEU A 1 100 ? 27.984 16.797 3.594 1 97.94 100 LEU A O 1
ATOM 806 N N . ALA A 1 101 ? 29.297 15.406 2.418 1 98.25 101 ALA A N 1
ATOM 807 C CA . ALA A 1 101 ? 29.391 14.367 3.438 1 98.25 101 ALA A CA 1
ATOM 808 C C . ALA A 1 101 ? 30.578 13.453 3.18 1 98.25 101 ALA A C 1
ATOM 810 O O . ALA A 1 101 ? 30.875 13.109 2.031 1 98.25 101 ALA A O 1
ATOM 811 N N . GLU A 1 102 ? 31.297 13.148 4.199 1 98 102 GLU A N 1
ATOM 812 C CA . GLU A 1 102 ? 32.344 12.117 4.113 1 98 102 GLU A CA 1
ATOM 813 C C . GLU A 1 102 ? 31.734 10.719 4.234 1 98 102 GLU A C 1
ATOM 815 O O . GLU A 1 102 ? 30.578 10.57 4.633 1 98 102 GLU A O 1
ATOM 820 N N . ALA A 1 103 ? 32.469 9.727 3.801 1 98.19 103 ALA A N 1
ATOM 821 C CA . ALA A 1 103 ? 31.984 8.359 3.861 1 98.19 103 ALA A CA 1
ATOM 822 C C . ALA A 1 103 ? 33.062 7.395 4.305 1 98.19 103 ALA A C 1
ATOM 824 O O . ALA A 1 103 ? 34.219 7.527 3.896 1 98.19 103 ALA A O 1
ATOM 825 N N . LYS A 1 104 ? 32.688 6.449 5.09 1 97.81 104 LYS A N 1
ATOM 826 C CA . LYS A 1 104 ? 33.562 5.305 5.352 1 97.81 104 LYS A CA 1
ATOM 827 C C . LYS A 1 104 ? 33.688 4.422 4.113 1 97.81 104 LYS A C 1
ATOM 829 O O . LYS A 1 104 ? 32.844 4.449 3.229 1 97.81 104 LYS A O 1
ATOM 834 N N . THR A 1 105 ? 34.812 3.715 4.121 1 97.19 105 THR A N 1
ATOM 835 C CA . THR A 1 105 ? 34.938 2.701 3.078 1 97.19 105 THR A CA 1
ATOM 836 C C . THR A 1 105 ? 33.875 1.61 3.256 1 97.19 105 THR A C 1
ATOM 838 O O . THR A 1 105 ? 33.75 1.019 4.332 1 97.19 105 THR A O 1
ATOM 841 N N . PRO A 1 106 ? 33.125 1.418 2.268 1 96.81 106 PRO A N 1
ATOM 842 C CA . PRO A 1 106 ? 32.094 0.382 2.385 1 96.81 106 PRO A CA 1
ATOM 843 C C . PRO A 1 106 ? 32.688 -1.003 2.654 1 96.81 106 PRO A C 1
ATOM 845 O O . PRO A 1 106 ? 33.812 -1.296 2.23 1 96.81 106 PRO A O 1
ATOM 848 N N . PRO A 1 107 ? 31.875 -1.848 3.273 1 96.94 107 PRO A N 1
ATOM 849 C CA . PRO A 1 107 ? 32.344 -3.195 3.582 1 96.94 107 PRO A CA 1
ATOM 850 C C . PRO A 1 107 ? 32.406 -4.098 2.354 1 96.94 107 PRO A C 1
ATOM 852 O O . PRO A 1 107 ? 33 -5.191 2.41 1 96.94 107 PRO A O 1
ATOM 855 N N . PHE A 1 108 ? 31.859 -3.762 1.248 1 96.56 108 PHE A N 1
ATOM 856 C CA . PHE A 1 108 ? 31.953 -4.406 -0.056 1 96.56 108 PHE A CA 1
ATOM 857 C C . PHE A 1 108 ? 31.812 -3.383 -1.177 1 96.56 108 PHE A C 1
ATOM 859 O O . PHE A 1 108 ? 31.266 -2.301 -0.974 1 96.56 108 PHE A O 1
ATOM 866 N N . PRO A 1 109 ? 32.406 -3.678 -2.277 1 94.56 109 PRO A N 1
ATOM 867 C CA . PRO A 1 109 ? 32.375 -2.689 -3.357 1 94.56 109 PRO A CA 1
ATOM 868 C C . PRO A 1 109 ? 30.984 -2.463 -3.918 1 94.56 109 PRO A C 1
ATOM 870 O O . PRO A 1 109 ? 30.203 -3.41 -4.031 1 94.56 109 PRO A O 1
ATOM 873 N N . VAL A 1 110 ? 30.703 -1.271 -4.273 1 95.69 110 VAL A N 1
ATOM 874 C CA . VAL A 1 110 ? 29.391 -0.939 -4.812 1 95.69 110 VAL A CA 1
ATOM 875 C C . VAL A 1 110 ? 29.531 -0.226 -6.152 1 95.69 110 VAL A C 1
ATOM 877 O O . VAL A 1 110 ? 28.547 0.127 -6.793 1 95.69 110 VAL A O 1
ATOM 880 N N . ASP A 1 111 ? 30.766 -0.066 -6.691 1 93.62 111 ASP A N 1
ATOM 881 C CA . ASP A 1 111 ? 31.078 0.86 -7.773 1 93.62 111 ASP A CA 1
ATOM 882 C C . ASP A 1 111 ? 31.156 0.134 -9.117 1 93.62 111 ASP A C 1
ATOM 884 O O . ASP A 1 111 ? 30.953 0.742 -10.172 1 93.62 111 ASP A O 1
ATOM 888 N N . ALA A 1 112 ? 31.406 -1.148 -9.156 1 92.56 112 ALA A N 1
ATOM 889 C CA . ALA A 1 112 ? 31.797 -1.872 -10.359 1 92.56 112 ALA A CA 1
ATOM 890 C C . ALA A 1 112 ? 30.688 -1.86 -11.398 1 92.56 112 ALA A C 1
ATOM 892 O O . ALA A 1 112 ? 30.922 -1.568 -12.57 1 92.56 112 ALA A O 1
ATOM 893 N N . GLY A 1 113 ? 29.484 -2.074 -10.969 1 92.75 113 GLY A N 1
ATOM 894 C CA . GLY A 1 113 ? 28.359 -2.131 -11.883 1 92.75 113 GLY A CA 1
ATOM 895 C C . GLY A 1 113 ? 28.141 -0.839 -12.648 1 92.75 113 GLY A C 1
ATOM 896 O O . GLY A 1 113 ? 27.75 -0.86 -13.812 1 92.75 113 GLY A O 1
ATOM 897 N N . TRP A 1 114 ? 28.469 0.228 -12.062 1 94.62 114 TRP A N 1
ATOM 898 C CA . TRP A 1 114 ? 28.266 1.543 -12.664 1 94.62 114 TRP A CA 1
ATOM 899 C C . TRP A 1 114 ? 29.281 1.803 -13.766 1 94.62 114 TRP A C 1
ATOM 901 O O . TRP A 1 114 ? 29.062 2.643 -14.641 1 94.62 114 TRP A O 1
ATOM 911 N N . ARG A 1 115 ? 30.344 1.065 -13.695 1 91.56 115 ARG A N 1
ATOM 912 C CA . ARG A 1 115 ? 31.391 1.195 -14.711 1 91.56 115 ARG A CA 1
ATOM 913 C C . ARG A 1 115 ? 31.219 0.139 -15.797 1 91.56 115 ARG A C 1
ATOM 915 O O . ARG A 1 115 ? 32.094 -0.024 -16.641 1 91.56 115 ARG A O 1
ATOM 922 N N . GLY A 1 116 ? 30.172 -0.668 -15.727 1 89.12 116 GLY A N 1
ATOM 923 C CA . GLY A 1 116 ? 29.953 -1.719 -16.703 1 89.12 116 GLY A CA 1
ATOM 924 C C . GLY A 1 116 ? 30.734 -2.986 -16.406 1 89.12 116 GLY A C 1
ATOM 925 O O . GLY A 1 116 ? 30.906 -3.826 -17.297 1 89.12 116 GLY A O 1
ATOM 926 N N . GLU A 1 117 ? 31.156 -3.01 -15.148 1 90.12 117 GLU A N 1
ATOM 927 C CA . GLU A 1 117 ? 31.922 -4.188 -14.727 1 90.12 117 GLU A CA 1
ATOM 928 C C . GLU A 1 117 ? 31.062 -5.109 -13.867 1 90.12 117 GLU A C 1
ATOM 930 O O . GLU A 1 117 ? 30 -4.707 -13.375 1 90.12 117 GLU A O 1
ATOM 935 N N . GLU A 1 118 ? 31.516 -6.289 -13.773 1 89.31 118 GLU A N 1
ATOM 936 C CA . GLU A 1 118 ? 30.797 -7.254 -12.945 1 89.31 118 GLU A CA 1
ATOM 937 C C . GLU A 1 118 ? 31.016 -6.984 -11.461 1 89.31 118 GLU A C 1
ATOM 939 O O . GLU A 1 118 ? 32.125 -6.668 -11.047 1 89.31 118 GLU A O 1
ATOM 944 N N . ASP A 1 119 ? 30 -7.031 -10.742 1 88.25 119 ASP A N 1
ATOM 945 C CA . ASP A 1 119 ? 30.094 -6.824 -9.305 1 88.25 119 ASP A CA 1
ATOM 946 C C . ASP A 1 119 ? 30.844 -7.977 -8.633 1 88.25 119 ASP A C 1
ATOM 948 O O . ASP A 1 119 ? 30.703 -9.133 -9.039 1 88.25 119 ASP A O 1
ATOM 952 N N . LYS A 1 120 ? 31.641 -7.625 -7.695 1 82.5 120 LYS A N 1
ATOM 953 C CA . LYS A 1 120 ? 32.25 -8.656 -6.871 1 82.5 120 LYS A CA 1
ATOM 954 C C . LYS A 1 120 ? 31.234 -9.281 -5.922 1 82.5 120 LYS A C 1
ATOM 956 O O . LYS A 1 120 ? 30.375 -8.586 -5.371 1 82.5 120 LYS A O 1
ATOM 961 N N . GLU A 1 121 ? 31.406 -10.484 -5.766 1 78.69 121 GLU A N 1
ATOM 962 C CA . GLU A 1 121 ? 30.453 -11.25 -4.98 1 78.69 121 GLU A CA 1
ATOM 963 C C . GLU A 1 121 ? 30.578 -10.945 -3.492 1 78.69 121 GLU A C 1
ATOM 965 O O . GLU A 1 121 ? 31.672 -11.031 -2.934 1 78.69 121 GLU A O 1
ATOM 970 N N . ALA A 1 122 ? 29.641 -10.297 -2.852 1 92.25 122 ALA A N 1
ATOM 971 C CA . ALA A 1 122 ? 29.516 -10.211 -1.398 1 92.25 122 ALA A CA 1
ATOM 972 C C . ALA A 1 122 ? 28.469 -11.18 -0.876 1 92.25 122 ALA A C 1
ATOM 974 O O . ALA A 1 122 ? 27.547 -11.547 -1.602 1 92.25 122 ALA A O 1
ATOM 975 N N . SER A 1 123 ? 28.688 -11.656 0.371 1 94.62 123 SER A N 1
ATOM 976 C CA . SER A 1 123 ? 27.719 -12.586 0.954 1 94.62 123 SER A CA 1
ATOM 977 C C . SER A 1 123 ? 26.359 -11.922 1.131 1 94.62 123 SER A C 1
ATOM 979 O O . SER A 1 123 ? 26.281 -10.711 1.35 1 94.62 123 SER A O 1
ATOM 981 N N . GLU A 1 124 ? 25.359 -12.688 1.015 1 93.38 124 GLU A N 1
ATOM 982 C CA . GLU A 1 124 ? 24 -12.18 1.217 1 93.38 124 GLU A CA 1
ATOM 983 C C . GLU A 1 124 ? 23.844 -11.578 2.607 1 93.38 124 GLU A C 1
ATOM 985 O O . GLU A 1 124 ? 23.172 -10.547 2.771 1 93.38 124 GLU A O 1
ATOM 990 N N . GLU A 1 125 ? 24.422 -12.172 3.549 1 95.25 125 GLU A N 1
ATOM 991 C CA . GLU A 1 125 ? 24.344 -11.688 4.926 1 95.25 125 GLU A CA 1
ATOM 992 C C . GLU A 1 125 ? 24.891 -10.273 5.055 1 95.25 125 GLU A C 1
ATOM 994 O O . GLU A 1 125 ? 24.266 -9.414 5.672 1 95.25 125 GLU A O 1
ATOM 999 N N . LEU A 1 126 ? 26.047 -10.109 4.504 1 97.06 126 LEU A N 1
ATOM 1000 C CA . LEU A 1 126 ? 26.688 -8.797 4.539 1 97.06 126 LEU A CA 1
ATOM 1001 C C . LEU A 1 126 ? 25.859 -7.766 3.771 1 97.06 126 LEU A C 1
ATOM 1003 O O . LEU A 1 126 ? 25.703 -6.629 4.223 1 97.06 126 LEU A O 1
ATOM 1007 N N . ARG A 1 127 ? 25.344 -8.188 2.658 1 97.5 127 ARG A N 1
ATOM 1008 C CA . ARG A 1 127 ? 24.531 -7.309 1.832 1 97.5 127 ARG A CA 1
ATOM 1009 C C . ARG A 1 127 ? 23.266 -6.895 2.568 1 97.5 127 ARG A C 1
ATOM 1011 O O . ARG A 1 127 ? 22.844 -5.73 2.504 1 97.5 127 ARG A O 1
ATOM 1018 N N . LEU A 1 128 ? 22.656 -7.816 3.309 1 97.81 128 LEU A N 1
ATOM 1019 C CA . LEU A 1 128 ? 21.438 -7.516 4.047 1 97.81 128 LEU A CA 1
ATOM 1020 C C . LEU A 1 128 ? 21.734 -6.617 5.246 1 97.81 128 LEU A C 1
ATOM 1022 O O . LEU A 1 128 ? 20.922 -5.754 5.59 1 97.81 128 LEU A O 1
ATOM 1026 N N . LYS A 1 129 ? 22.875 -6.816 5.859 1 98 129 LYS A N 1
ATOM 1027 C CA . LYS A 1 129 ? 23.266 -5.992 6.996 1 98 129 LYS A CA 1
ATOM 1028 C C . LYS A 1 129 ? 23.469 -4.539 6.578 1 98 129 LYS A C 1
ATOM 1030 O O . LYS A 1 129 ? 23.109 -3.619 7.312 1 98 129 LYS A O 1
ATOM 1035 N N . TYR A 1 130 ? 24.125 -4.391 5.449 1 98.38 130 TYR A N 1
ATOM 1036 C CA . TYR A 1 130 ? 24.375 -3.068 4.887 1 98.38 130 TYR A CA 1
ATOM 1037 C C . TYR A 1 130 ? 23.531 -2.838 3.643 1 98.38 130 TYR A C 1
ATOM 1039 O O . TYR A 1 130 ? 24.031 -2.42 2.602 1 98.38 130 TYR A O 1
ATOM 1047 N N . ARG A 1 131 ? 22.234 -3.129 3.814 1 98.56 131 ARG A N 1
ATOM 1048 C CA . ARG A 1 131 ? 21.312 -3.184 2.68 1 98.56 131 ARG A CA 1
ATOM 1049 C C . ARG A 1 131 ? 21.281 -1.853 1.937 1 98.56 131 ARG A C 1
ATOM 1051 O O . ARG A 1 131 ? 21.141 -1.822 0.713 1 98.56 131 ARG A O 1
ATOM 1058 N N . TYR A 1 132 ? 21.469 -0.673 2.627 1 98.56 132 TYR A N 1
ATOM 1059 C CA . TYR A 1 132 ? 21.484 0.629 1.972 1 98.56 132 TYR A CA 1
ATOM 1060 C C . TYR A 1 132 ? 22.688 0.736 1.026 1 98.56 132 TYR A C 1
ATOM 1062 O O . TYR A 1 132 ? 22.625 1.454 0.025 1 98.56 132 TYR A O 1
ATOM 1070 N N . LEU A 1 133 ? 23.766 0.056 1.3 1 98.38 133 LEU A N 1
ATOM 1071 C CA . LEU A 1 133 ? 24.906 -0.001 0.392 1 98.38 133 LEU A CA 1
ATOM 1072 C C . LEU A 1 133 ? 24.641 -0.974 -0.752 1 98.38 133 LEU A C 1
ATOM 1074 O O . LEU A 1 133 ? 25 -0.698 -1.901 1 98.38 133 LEU A O 1
ATOM 1078 N N . ASP A 1 134 ? 24.062 -2.125 -0.381 1 98.06 134 ASP A N 1
ATOM 1079 C CA . ASP A 1 134 ? 23.672 -3.07 -1.427 1 98.06 134 ASP A CA 1
ATOM 1080 C C . ASP A 1 134 ? 22.766 -2.408 -2.461 1 98.06 134 ASP A C 1
ATOM 1082 O O . ASP A 1 134 ? 22.953 -2.59 -3.666 1 98.06 134 ASP A O 1
ATOM 1086 N N . LEU A 1 135 ? 21.812 -1.647 -2.012 1 98.31 135 LEU A N 1
ATOM 1087 C CA . LEU A 1 135 ? 20.844 -0.983 -2.869 1 98.31 135 LEU A CA 1
ATOM 1088 C C . LEU A 1 135 ? 21.516 0.085 -3.729 1 98.31 135 LEU A C 1
ATOM 1090 O O . LEU A 1 135 ? 20.938 0.54 -4.719 1 98.31 135 LEU A O 1
ATOM 1094 N N . ARG A 1 136 ? 22.688 0.502 -3.334 1 97.44 136 ARG A N 1
ATOM 1095 C CA . ARG A 1 136 ? 23.422 1.508 -4.094 1 97.44 136 ARG A CA 1
ATOM 1096 C C . ARG A 1 136 ? 23.984 0.919 -5.387 1 97.44 136 ARG A C 1
ATOM 1098 O O . ARG A 1 136 ? 24.344 1.657 -6.305 1 97.44 136 ARG A O 1
ATOM 1105 N N . ARG A 1 137 ? 24.125 -0.387 -5.453 1 96.88 137 ARG A N 1
ATOM 1106 C CA . ARG A 1 137 ? 24.625 -1.05 -6.652 1 96.88 137 ARG A CA 1
ATOM 1107 C C . ARG A 1 137 ? 23.672 -0.849 -7.828 1 96.88 137 ARG A C 1
ATOM 1109 O O . ARG A 1 137 ? 22.453 -0.781 -7.648 1 96.88 137 ARG A O 1
ATOM 1116 N N . LYS A 1 138 ? 24.25 -0.821 -9 1 96.5 138 LYS A N 1
ATOM 1117 C CA . LYS A 1 138 ? 23.484 -0.504 -10.203 1 96.5 138 LYS A CA 1
ATOM 1118 C C . LYS A 1 138 ? 22.344 -1.49 -10.406 1 96.5 138 LYS A C 1
ATOM 1120 O O . LYS A 1 138 ? 21.203 -1.084 -10.656 1 96.5 138 LYS A O 1
ATOM 1125 N N . ARG A 1 139 ? 22.625 -2.791 -10.297 1 96.06 139 ARG A N 1
ATOM 1126 C CA . ARG A 1 139 ? 21.641 -3.832 -10.523 1 96.06 139 ARG A CA 1
ATOM 1127 C C . ARG A 1 139 ? 20.438 -3.666 -9.594 1 96.06 139 ARG A C 1
ATOM 1129 O O . ARG A 1 139 ? 19.297 -3.811 -10.016 1 96.06 139 ARG A O 1
ATOM 1136 N N . MET A 1 140 ? 20.688 -3.348 -8.336 1 97.25 140 MET A N 1
ATOM 1137 C CA . MET A 1 140 ? 19.625 -3.203 -7.348 1 97.25 140 MET A CA 1
ATOM 1138 C C . MET A 1 140 ? 18.781 -1.966 -7.637 1 97.25 140 MET A C 1
ATOM 1140 O O . MET A 1 140 ? 17.562 -1.991 -7.473 1 97.25 140 MET A O 1
ATOM 1144 N N . GLN A 1 141 ? 19.438 -0.874 -8.023 1 98 141 GLN A N 1
ATOM 1145 C CA . GLN A 1 141 ? 18.703 0.33 -8.422 1 98 141 GLN A CA 1
ATOM 1146 C C . GLN A 1 141 ? 17.797 0.054 -9.609 1 98 141 GLN A C 1
ATOM 1148 O O . GLN A 1 141 ? 16.641 0.5 -9.633 1 98 141 GLN A O 1
ATOM 1153 N N . GLU A 1 142 ? 18.312 -0.661 -10.562 1 97.94 142 GLU A N 1
ATOM 1154 C CA . GLU A 1 142 ? 17.531 -0.999 -11.75 1 97.94 142 GLU A CA 1
ATOM 1155 C C . GLU A 1 142 ? 16.344 -1.88 -11.398 1 97.94 142 GLU A C 1
ATOM 1157 O O . GLU A 1 142 ? 15.258 -1.716 -11.961 1 97.94 142 GLU A O 1
ATOM 1162 N N . ASN A 1 143 ? 16.531 -2.832 -10.492 1 98.44 143 ASN A N 1
ATOM 1163 C CA . ASN A 1 143 ? 15.445 -3.695 -10.062 1 98.44 143 ASN A CA 1
ATOM 1164 C C . ASN A 1 143 ? 14.328 -2.895 -9.391 1 98.44 143 ASN A C 1
ATOM 1166 O O . ASN A 1 143 ? 13.148 -3.139 -9.641 1 98.44 143 ASN A O 1
ATOM 1170 N N . LEU A 1 144 ? 14.695 -1.928 -8.516 1 98.44 144 LEU A N 1
ATOM 1171 C CA . LEU A 1 144 ? 13.703 -1.095 -7.848 1 98.44 144 LEU A CA 1
ATOM 1172 C C . LEU A 1 144 ? 12.938 -0.24 -8.852 1 98.44 144 LEU A C 1
ATOM 1174 O O . LEU A 1 144 ? 11.727 -0.066 -8.734 1 98.44 144 LEU A O 1
ATOM 1178 N N . ARG A 1 145 ? 13.633 0.27 -9.82 1 98.5 145 ARG A N 1
ATOM 1179 C CA . ARG A 1 145 ? 12.992 1.092 -10.844 1 98.5 145 ARG A CA 1
ATOM 1180 C C . ARG A 1 145 ? 12.055 0.255 -11.711 1 98.5 145 ARG A C 1
ATOM 1182 O O . ARG A 1 145 ? 10.992 0.726 -12.125 1 98.5 145 ARG A O 1
ATOM 1189 N N . LEU A 1 146 ? 12.5 -0.96 -12.023 1 98.69 146 LEU A N 1
ATOM 1190 C CA . LEU A 1 146 ? 11.617 -1.851 -12.766 1 98.69 146 LEU A CA 1
ATOM 1191 C C . LEU A 1 146 ? 10.344 -2.139 -11.984 1 98.69 146 LEU A C 1
ATOM 1193 O O . LEU A 1 146 ? 9.25 -2.137 -12.547 1 98.69 146 LEU A O 1
ATOM 1197 N N . ARG A 1 147 ? 10.492 -2.451 -10.727 1 98.69 147 ARG A N 1
ATOM 1198 C CA . ARG A 1 147 ? 9.328 -2.668 -9.875 1 98.69 147 ARG A CA 1
ATOM 1199 C C . ARG A 1 147 ? 8.367 -1.484 -9.945 1 98.69 147 ARG A C 1
ATOM 1201 O O . ARG A 1 147 ? 7.156 -1.668 -10.078 1 98.69 147 ARG A O 1
ATOM 1208 N N . HIS A 1 148 ? 8.906 -0.287 -9.859 1 98.75 148 HIS A N 1
ATOM 1209 C CA . HIS A 1 148 ? 8.102 0.924 -9.992 1 98.75 148 HIS A CA 1
ATOM 1210 C C . HIS A 1 148 ? 7.348 0.942 -11.32 1 98.75 148 HIS A C 1
ATOM 1212 O O . HIS A 1 148 ? 6.148 1.215 -11.359 1 98.75 148 HIS A O 1
ATOM 1218 N N . ARG A 1 149 ? 8.039 0.664 -12.406 1 98.75 149 ARG A N 1
ATOM 1219 C CA . ARG A 1 149 ? 7.43 0.694 -13.727 1 98.75 149 ARG A CA 1
ATOM 1220 C C . ARG A 1 149 ? 6.309 -0.334 -13.836 1 98.75 149 ARG A C 1
ATOM 1222 O O . ARG A 1 149 ? 5.273 -0.068 -14.445 1 98.75 149 ARG A O 1
ATOM 1229 N N . VAL A 1 150 ? 6.555 -1.487 -13.258 1 98.88 150 VAL A N 1
ATOM 1230 C CA . VAL A 1 150 ? 5.559 -2.553 -13.297 1 98.88 150 VAL A CA 1
ATOM 1231 C C . VAL A 1 150 ? 4.301 -2.104 -12.555 1 98.88 150 VAL A C 1
ATOM 1233 O O . VAL A 1 150 ? 3.191 -2.203 -13.086 1 98.88 150 VAL A O 1
ATOM 1236 N N . ILE A 1 151 ? 4.438 -1.596 -11.375 1 98.81 151 ILE A N 1
ATOM 1237 C CA . ILE A 1 151 ? 3.293 -1.182 -10.57 1 98.81 151 ILE A CA 1
ATOM 1238 C C . ILE A 1 151 ? 2.578 -0.017 -11.258 1 98.81 151 ILE A C 1
ATOM 1240 O O . ILE A 1 151 ? 1.347 0.032 -11.289 1 98.81 151 ILE A O 1
ATOM 1244 N N . LYS A 1 152 ? 3.348 0.925 -11.797 1 98.75 152 LYS A N 1
ATOM 1245 C CA . LYS A 1 152 ? 2.764 2.045 -12.531 1 98.75 152 LYS A CA 1
ATOM 1246 C C . LYS A 1 152 ? 1.935 1.553 -13.711 1 98.75 152 LYS A C 1
ATOM 1248 O O . LYS A 1 152 ? 0.836 2.055 -13.961 1 98.75 152 LYS A O 1
ATOM 1253 N N . ALA A 1 153 ? 2.484 0.597 -14.422 1 98.81 153 ALA A N 1
ATOM 1254 C CA . ALA A 1 153 ? 1.77 0.022 -15.555 1 98.81 153 ALA A CA 1
ATOM 1255 C C . ALA A 1 153 ? 0.469 -0.638 -15.109 1 98.81 153 ALA A C 1
ATOM 1257 O O . ALA A 1 153 ? -0.556 -0.528 -15.789 1 98.81 153 ALA A O 1
ATOM 1258 N N . ILE A 1 154 ? 0.506 -1.337 -14.039 1 98.81 154 ILE A N 1
ATOM 1259 C CA . ILE A 1 154 ? -0.686 -1.963 -13.477 1 98.81 154 ILE A CA 1
ATOM 1260 C C . ILE A 1 154 ? -1.736 -0.896 -13.172 1 98.81 154 ILE A C 1
ATOM 1262 O O . ILE A 1 154 ? -2.895 -1.025 -13.578 1 98.81 154 ILE A O 1
ATOM 1266 N N . TRP A 1 155 ? -1.337 0.191 -12.453 1 98.69 155 TRP A N 1
ATOM 1267 C CA . TRP A 1 155 ? -2.234 1.288 -12.109 1 98.69 155 TRP A CA 1
ATOM 1268 C C . TRP A 1 155 ? -2.881 1.876 -13.359 1 98.69 155 TRP A C 1
ATOM 1270 O O . TRP A 1 155 ? -4.102 2.055 -13.406 1 98.69 155 TRP A O 1
ATOM 1280 N N . ASP A 1 156 ? -2.061 2.137 -14.344 1 98.69 156 ASP A N 1
ATOM 1281 C CA . ASP A 1 156 ? -2.557 2.773 -15.562 1 98.69 156 ASP A CA 1
ATOM 1282 C C . ASP A 1 156 ? -3.576 1.885 -16.266 1 98.69 156 ASP A C 1
ATOM 1284 O O . ASP A 1 156 ? -4.633 2.359 -16.688 1 98.69 156 ASP A O 1
ATOM 1288 N N . PHE A 1 157 ? -3.281 0.624 -16.406 1 98.81 157 PHE A N 1
ATOM 1289 C CA . PHE A 1 157 ? -4.152 -0.312 -17.109 1 98.81 157 PHE A CA 1
ATOM 1290 C C . PHE A 1 157 ? -5.477 -0.476 -16.375 1 98.81 157 PHE A C 1
ATOM 1292 O O . PHE A 1 157 ? -6.543 -0.382 -16.984 1 98.81 157 PHE A O 1
ATOM 1299 N N . LEU A 1 158 ? -5.418 -0.775 -15.078 1 98.88 158 LEU A N 1
ATOM 1300 C CA . LEU A 1 158 ? -6.621 -1.092 -14.312 1 98.88 158 LEU A CA 1
ATOM 1301 C C . LEU A 1 158 ? -7.5 0.143 -14.148 1 98.88 158 LEU A C 1
ATOM 1303 O O . LEU A 1 158 ? -8.727 0.037 -14.125 1 98.88 158 LEU A O 1
ATOM 1307 N N . ASP A 1 159 ? -6.852 1.321 -13.984 1 98.56 159 ASP A N 1
ATOM 1308 C CA . ASP A 1 159 ? -7.621 2.562 -13.992 1 98.56 159 ASP A CA 1
ATOM 1309 C C . ASP A 1 159 ? -8.422 2.705 -15.289 1 98.56 159 ASP A C 1
ATOM 1311 O O . ASP A 1 159 ? -9.609 3.021 -15.258 1 98.56 159 ASP A O 1
ATOM 1315 N N . ARG A 1 160 ? -7.789 2.451 -16.422 1 98.31 160 ARG A N 1
ATOM 1316 C CA . ARG A 1 160 ? -8.438 2.553 -17.734 1 98.31 160 ARG A CA 1
ATOM 1317 C C . ARG A 1 160 ? -9.57 1.539 -17.859 1 98.31 160 ARG A C 1
ATOM 1319 O O . ARG A 1 160 ? -10.57 1.799 -18.531 1 98.31 160 ARG A O 1
ATOM 1326 N N . GLU A 1 161 ? -9.414 0.371 -17.188 1 98.31 161 GLU A N 1
ATOM 1327 C CA . GLU A 1 161 ? -10.406 -0.697 -17.25 1 98.31 161 GLU A CA 1
ATOM 1328 C C . GLU A 1 161 ? -11.523 -0.471 -16.234 1 98.31 161 GLU A C 1
ATOM 1330 O O . GLU A 1 161 ? -12.383 -1.333 -16.047 1 98.31 161 GLU A O 1
ATOM 1335 N N . GLY A 1 162 ? -11.5 0.631 -15.5 1 98 162 GLY A N 1
ATOM 1336 C CA . GLY A 1 162 ? -12.594 1.015 -14.609 1 98 162 GLY A CA 1
ATOM 1337 C C . GLY A 1 162 ? -12.445 0.458 -13.211 1 98 162 GLY A C 1
ATOM 1338 O O . GLY A 1 162 ? -13.398 0.488 -12.422 1 98 162 GLY A O 1
ATOM 1339 N N . PHE A 1 163 ? -11.32 -0.087 -12.859 1 98.81 163 PHE A N 1
ATOM 1340 C CA . PHE A 1 163 ? -11.109 -0.599 -11.508 1 98.81 163 PHE A CA 1
ATOM 1341 C C . PHE A 1 163 ? -10.914 0.545 -10.523 1 98.81 163 PHE A C 1
ATOM 1343 O O . PHE A 1 163 ? -10.438 1.621 -10.891 1 98.81 163 PHE A O 1
ATOM 1350 N N . VAL A 1 164 ? -11.273 0.314 -9.258 1 98.75 164 VAL A N 1
ATOM 1351 C CA . VAL A 1 164 ? -11.062 1.238 -8.148 1 98.75 164 VAL A CA 1
ATOM 1352 C C . VAL A 1 164 ? -10.125 0.609 -7.121 1 98.75 164 VAL A C 1
ATOM 1354 O O . VAL A 1 164 ? -10.359 -0.516 -6.668 1 98.75 164 VAL A O 1
ATOM 1357 N N . GLN A 1 165 ? -9.039 1.303 -6.914 1 98.75 165 GLN A N 1
ATOM 1358 C CA . GLN A 1 165 ? -8.133 0.84 -5.867 1 98.75 165 GLN A CA 1
ATOM 1359 C C . GLN A 1 165 ? -8.703 1.108 -4.48 1 98.75 165 GLN A C 1
ATOM 1361 O O . GLN A 1 165 ? -9.078 2.24 -4.164 1 98.75 165 GLN A O 1
ATOM 1366 N N . VAL A 1 166 ? -8.844 0.092 -3.629 1 98.56 166 VAL A N 1
ATOM 1367 C CA . VAL A 1 166 ? -9.344 0.23 -2.266 1 98.56 166 VAL A CA 1
ATOM 1368 C C . VAL A 1 166 ? -8.406 -0.478 -1.294 1 98.56 166 VAL A C 1
ATOM 1370 O O . VAL A 1 166 ? -8.047 -1.639 -1.503 1 98.56 166 VAL A O 1
ATOM 1373 N N . GLU A 1 167 ? -7.969 0.208 -0.286 1 97.12 167 GLU A N 1
ATOM 1374 C CA . GLU A 1 167 ? -7.141 -0.381 0.764 1 97.12 167 GLU A CA 1
ATOM 1375 C C . GLU A 1 167 ? -7.996 -1.131 1.782 1 97.12 167 GLU A C 1
ATOM 1377 O O . GLU A 1 167 ? -9.039 -0.632 2.215 1 97.12 167 GLU A O 1
ATOM 1382 N N . THR A 1 168 ? -7.594 -2.291 2.104 1 97.38 168 THR A N 1
ATOM 1383 C CA . THR A 1 168 ? -8.258 -3.074 3.141 1 97.38 168 THR A CA 1
ATOM 1384 C C . THR A 1 168 ? -7.449 -3.049 4.438 1 97.38 168 THR A C 1
ATOM 1386 O O . THR A 1 168 ? -6.254 -2.754 4.422 1 97.38 168 THR A O 1
ATOM 1389 N N . PRO A 1 169 ? -8.055 -3.299 5.547 1 95.81 169 PRO A N 1
ATOM 1390 C CA . PRO A 1 169 ? -7.391 -3.117 6.844 1 95.81 169 PRO A CA 1
ATOM 1391 C C . PRO A 1 169 ? -6.289 -4.145 7.09 1 95.81 169 PRO A C 1
ATOM 1393 O O . PRO A 1 169 ? -6.348 -5.258 6.566 1 95.81 169 PRO A O 1
ATOM 1396 N N . PHE A 1 170 ? -5.332 -3.74 7.984 1 96.62 170 PHE A N 1
ATOM 1397 C CA . PHE A 1 170 ? -4.234 -4.625 8.352 1 96.62 170 PHE A CA 1
ATOM 1398 C C . PHE A 1 170 ? -4.445 -5.188 9.758 1 96.62 170 PHE A C 1
ATOM 1400 O O . PHE A 1 170 ? -3.869 -6.219 10.109 1 96.62 170 PHE A O 1
ATOM 1407 N N . LEU A 1 171 ? -5.148 -4.504 10.578 1 97.06 171 LEU A N 1
ATOM 1408 C CA . LEU A 1 171 ? -5.523 -4.992 11.898 1 97.06 171 LEU A CA 1
ATOM 1409 C C . LEU A 1 171 ? -6.918 -5.609 11.875 1 97.06 171 LEU A C 1
ATOM 1411 O O . LEU A 1 171 ? -7.914 -4.914 12.086 1 97.06 171 LEU A O 1
ATOM 1415 N N . THR A 1 172 ? -6.973 -6.875 11.609 1 95.25 172 THR A N 1
ATOM 1416 C CA . THR A 1 172 ? -8.25 -7.535 11.383 1 95.25 172 THR A CA 1
ATOM 1417 C C . THR A 1 172 ? -8.414 -8.742 12.305 1 95.25 172 THR A C 1
ATOM 1419 O O . THR A 1 172 ? -7.625 -8.93 13.227 1 95.25 172 THR A O 1
ATOM 1422 N N . LYS A 1 173 ? -9.477 -9.453 12.094 1 93.62 173 LYS A N 1
ATOM 1423 C CA . LYS A 1 173 ? -9.781 -10.648 12.875 1 93.62 173 LYS A CA 1
ATOM 1424 C C . LYS A 1 173 ? -8.945 -11.836 12.414 1 93.62 173 LYS A C 1
ATOM 1426 O O . LYS A 1 173 ? -8.656 -11.977 11.227 1 93.62 173 LYS A O 1
ATOM 1431 N N . SER A 1 174 ? -8.5 -12.609 13.359 1 87.81 174 SER A N 1
ATOM 1432 C CA . SER A 1 174 ? -7.816 -13.852 13.016 1 87.81 174 SER A CA 1
ATOM 1433 C C . SER A 1 174 ? -8.773 -14.852 12.375 1 87.81 174 SER A C 1
ATOM 1435 O O . SER A 1 174 ? -9.812 -15.188 12.961 1 87.81 174 SER A O 1
ATOM 1437 N N . THR A 1 175 ? -8.57 -15.195 11.18 1 77.88 175 THR A N 1
ATOM 1438 C CA . THR A 1 175 ? -9.367 -16.188 10.469 1 77.88 175 THR A CA 1
ATOM 1439 C C . THR A 1 175 ? -8.477 -17.25 9.836 1 77.88 175 THR A C 1
ATOM 1441 O O . THR A 1 175 ? -7.352 -16.953 9.422 1 77.88 175 THR A O 1
ATOM 1444 N N . PRO A 1 176 ? -8.891 -18.469 9.898 1 69.12 176 PRO A N 1
ATOM 1445 C CA . PRO A 1 176 ? -8.07 -19.516 9.297 1 69.12 176 PRO A CA 1
ATOM 1446 C C . PRO A 1 176 ? -8.094 -19.484 7.77 1 69.12 176 PRO A C 1
ATOM 1448 O O . PRO A 1 176 ? -9.102 -19.828 7.156 1 69.12 176 PRO A O 1
ATOM 1451 N N . GLU A 1 177 ? -7.188 -18.844 7.133 1 64.81 177 GLU A N 1
ATOM 1452 C CA . GLU A 1 177 ? -7.129 -18.828 5.676 1 64.81 177 GLU A CA 1
ATOM 1453 C C . GLU A 1 177 ? -6.027 -19.734 5.148 1 64.81 177 GLU A C 1
ATOM 1455 O O . GLU A 1 177 ? -5.648 -19.656 3.979 1 64.81 177 GLU A O 1
ATOM 1460 N N . GLY A 1 178 ? -5.555 -20.562 5.949 1 63.53 178 GLY A N 1
ATOM 1461 C CA . GLY A 1 178 ? -4.566 -21.516 5.469 1 63.53 178 GLY A CA 1
ATOM 1462 C C . GLY A 1 178 ? -3.248 -21.438 6.215 1 63.53 178 GLY A C 1
ATOM 1463 O O . GLY A 1 178 ? -2.713 -22.453 6.648 1 63.53 178 GLY A O 1
ATOM 1464 N N . ALA A 1 179 ? -2.666 -20.188 6.281 1 69.56 179 ALA A N 1
ATOM 1465 C CA . ALA A 1 179 ? -1.405 -20 6.992 1 69.56 179 ALA A CA 1
ATOM 1466 C C . ALA A 1 179 ? -1.646 -19.516 8.422 1 69.56 179 ALA A C 1
ATOM 1468 O O . ALA A 1 179 ? -2.793 -19.312 8.828 1 69.56 179 ALA A O 1
ATOM 1469 N N . ARG A 1 180 ? -0.522 -19.516 9.141 1 83.62 180 ARG A N 1
ATOM 1470 C CA . ARG A 1 180 ? -0.587 -18.984 10.5 1 83.62 180 ARG A CA 1
ATOM 1471 C C . ARG A 1 180 ? -0.592 -17.453 10.492 1 83.62 180 ARG A C 1
ATOM 1473 O O . ARG A 1 180 ? 0.141 -16.828 9.727 1 83.62 180 ARG A O 1
ATOM 1480 N N . ASP A 1 181 ? -1.421 -16.906 11.344 1 91 181 ASP A N 1
ATOM 1481 C CA . ASP A 1 181 ? -1.534 -15.461 11.438 1 91 181 ASP A CA 1
ATOM 1482 C C . ASP A 1 181 ? -0.45 -14.883 12.344 1 91 181 ASP A C 1
ATOM 1484 O O . ASP A 1 181 ? -0.046 -15.523 13.32 1 91 181 ASP A O 1
ATOM 1488 N N . PHE A 1 182 ? 0.021 -13.734 11.984 1 96.06 182 PHE A N 1
ATOM 1489 C CA . PHE A 1 182 ? 0.712 -12.891 12.953 1 96.06 182 PHE A CA 1
ATOM 1490 C C . PHE A 1 182 ? -0.283 -12.188 13.875 1 96.06 182 PHE A C 1
ATOM 1492 O O . PHE A 1 182 ? -1.237 -11.57 13.398 1 96.06 182 PHE A O 1
ATOM 1499 N N . LEU A 1 183 ? -0.08 -12.297 15.148 1 96.44 183 LEU A N 1
ATOM 1500 C CA . LEU A 1 183 ? -0.996 -11.703 16.109 1 96.44 183 LEU A CA 1
ATOM 1501 C C . LEU A 1 183 ? -0.469 -10.352 16.594 1 96.44 183 LEU A C 1
ATOM 1503 O O . LEU A 1 183 ? 0.745 -10.156 16.688 1 96.44 183 LEU A O 1
ATOM 1507 N N . VAL A 1 184 ? -1.338 -9.383 16.859 1 97.5 184 VAL A N 1
ATOM 1508 C CA . VAL A 1 184 ? -1.035 -8.062 17.406 1 97.5 184 VAL A CA 1
ATOM 1509 C C . VAL A 1 184 ? -1.877 -7.816 18.656 1 97.5 184 VAL A C 1
ATOM 1511 O O . VAL A 1 184 ? -3.086 -7.59 18.562 1 97.5 184 VAL A O 1
ATOM 1514 N N . PRO A 1 185 ? -1.295 -7.77 19.797 1 96.56 185 PRO A N 1
ATOM 1515 C CA . PRO A 1 185 ? -2.053 -7.609 21.031 1 96.56 185 PRO A CA 1
ATOM 1516 C C . PRO A 1 185 ? -2.773 -6.266 21.109 1 96.56 185 PRO A C 1
ATOM 1518 O O . PRO A 1 185 ? -2.232 -5.242 20.688 1 96.56 185 PRO A O 1
ATOM 1521 N N . TYR A 1 186 ? -3.99 -6.328 21.688 1 95.81 186 TYR A N 1
ATOM 1522 C CA . TYR A 1 186 ? -4.816 -5.148 21.922 1 95.81 186 TYR A CA 1
ATOM 1523 C C . TYR A 1 186 ? -4.641 -4.625 23.344 1 95.81 186 TYR A C 1
ATOM 1525 O O . TYR A 1 186 ? -4.965 -5.316 24.312 1 95.81 186 TYR A O 1
ATOM 1533 N N . ARG A 1 187 ? -4.219 -3.398 23.453 1 92.69 187 ARG A N 1
ATOM 1534 C CA . ARG A 1 187 ? -3.756 -2.846 24.719 1 92.69 187 ARG A CA 1
ATOM 1535 C C . ARG A 1 187 ? -4.926 -2.604 25.672 1 92.69 187 ARG A C 1
ATOM 1537 O O . ARG A 1 187 ? -4.789 -2.766 26.875 1 92.69 187 ARG A O 1
ATOM 1544 N N . HIS A 1 188 ? -6.066 -2.193 25.156 1 92.69 188 HIS A N 1
ATOM 1545 C CA . HIS A 1 188 ? -7.164 -1.714 26 1 92.69 188 HIS A CA 1
ATOM 1546 C C . HIS A 1 188 ? -7.902 -2.873 26.656 1 92.69 188 HIS A C 1
ATOM 1548 O O . HIS A 1 188 ? -8.625 -2.678 27.625 1 92.69 188 HIS A O 1
ATOM 1554 N N . GLN A 1 189 ? -7.754 -4.117 26.109 1 93.94 189 GLN A N 1
ATOM 1555 C CA . GLN A 1 189 ? -8.383 -5.297 26.703 1 93.94 189 GLN A CA 1
ATOM 1556 C C . GLN A 1 189 ? -7.48 -6.52 26.562 1 93.94 189 GLN A C 1
ATOM 1558 O O . GLN A 1 189 ? -7.578 -7.27 25.594 1 93.94 189 GLN A O 1
ATOM 1563 N N . PRO A 1 190 ? -6.812 -6.836 27.641 1 93.62 190 PRO A N 1
ATOM 1564 C CA . PRO A 1 190 ? -5.906 -7.988 27.594 1 93.62 190 PRO A CA 1
ATOM 1565 C C . PRO A 1 190 ? -6.605 -9.273 27.172 1 93.62 190 PRO A C 1
ATOM 1567 O O . PRO A 1 190 ? -7.734 -9.539 27.578 1 93.62 190 PRO A O 1
ATOM 1570 N N . GLY A 1 191 ? -5.895 -9.984 26.312 1 94 191 GLY A N 1
ATOM 1571 C CA . GLY A 1 191 ? -6.449 -11.242 25.828 1 94 191 GLY A CA 1
ATOM 1572 C C . GLY A 1 191 ? -7.062 -11.133 24.453 1 94 191 GLY A C 1
ATOM 1573 O O . GLY A 1 191 ? -7.324 -12.148 23.797 1 94 191 GLY A O 1
ATOM 1574 N N . LEU A 1 192 ? -7.309 -9.953 24.062 1 96.31 192 LEU A N 1
ATOM 1575 C CA . LEU A 1 192 ? -7.793 -9.742 22.703 1 96.31 192 LEU A CA 1
ATOM 1576 C C . LEU A 1 192 ? -6.641 -9.406 21.75 1 96.31 192 LEU A C 1
ATOM 1578 O O . LEU A 1 192 ? -5.703 -8.703 22.141 1 96.31 192 LEU A O 1
ATOM 1582 N N . PHE A 1 193 ? -6.727 -9.914 20.531 1 96.75 193 PHE A N 1
ATOM 1583 C CA . PHE A 1 193 ? -5.668 -9.719 19.547 1 96.75 193 PHE A CA 1
ATOM 1584 C C . PHE A 1 193 ? -6.254 -9.344 18.188 1 96.75 193 PHE A C 1
ATOM 1586 O O . PHE A 1 193 ? -7.309 -9.852 17.797 1 96.75 193 PHE A O 1
ATOM 1593 N N . TYR A 1 194 ? -5.594 -8.391 17.484 1 97.44 194 TYR A N 1
ATOM 1594 C CA . TYR A 1 194 ? -5.746 -8.328 16.031 1 97.44 194 TYR A CA 1
ATOM 1595 C C . TYR A 1 194 ? -4.906 -9.398 15.352 1 97.44 194 TYR A C 1
ATOM 1597 O O . TYR A 1 194 ? -4.062 -10.031 15.984 1 97.44 194 TYR A O 1
ATOM 1605 N N . ALA A 1 195 ? -5.156 -9.609 14.125 1 96.5 195 ALA A N 1
ATOM 1606 C CA . ALA A 1 195 ? -4.32 -10.445 13.273 1 96.5 195 ALA A CA 1
ATOM 1607 C C . ALA A 1 195 ? -3.975 -9.734 11.969 1 96.5 195 ALA A C 1
ATOM 1609 O O . ALA A 1 195 ? -4.816 -9.039 11.391 1 96.5 195 ALA A O 1
ATOM 1610 N N . LEU A 1 196 ? -2.668 -9.805 11.562 1 97.12 196 LEU A N 1
ATOM 1611 C CA . LEU A 1 196 ? -2.287 -9.297 10.25 1 97.12 196 LEU A CA 1
ATOM 1612 C C . LEU A 1 196 ? -2.812 -10.203 9.141 1 97.12 196 LEU A C 1
ATOM 1614 O O . LEU A 1 196 ? -2.713 -11.422 9.242 1 97.12 196 LEU A O 1
ATOM 1618 N N . PRO A 1 197 ? -3.385 -9.641 8.102 1 95.88 197 PRO A N 1
ATOM 1619 C CA . PRO A 1 197 ? -4.105 -10.445 7.113 1 95.88 197 PRO A CA 1
ATOM 1620 C C . PRO A 1 197 ? -3.168 -11.227 6.195 1 95.88 197 PRO A C 1
ATOM 1622 O O . PRO A 1 197 ? -2.162 -10.688 5.727 1 95.88 197 PRO A O 1
ATOM 1625 N N . GLN A 1 198 ? -3.521 -12.461 5.91 1 94.62 198 GLN A N 1
ATOM 1626 C CA . GLN A 1 198 ? -2.793 -13.289 4.957 1 94.62 198 GLN A CA 1
ATOM 1627 C C . GLN A 1 198 ? -3.078 -12.859 3.52 1 94.62 198 GLN A C 1
ATOM 1629 O O . GLN A 1 198 ? -2.305 -13.164 2.609 1 94.62 198 GLN A O 1
ATOM 1634 N N . SER A 1 199 ? -4.195 -12.273 3.309 1 94.31 199 SER A N 1
ATOM 1635 C CA . SER A 1 199 ? -4.668 -11.711 2.047 1 94.31 199 SER A CA 1
ATOM 1636 C C . SER A 1 199 ? -5.918 -10.859 2.254 1 94.31 199 SER A C 1
ATOM 1638 O O . SER A 1 199 ? -6.543 -10.914 3.314 1 94.31 199 SER A O 1
ATOM 1640 N N . PRO A 1 200 ? -6.336 -10.031 1.255 1 95.81 200 PRO A N 1
ATOM 1641 C CA . PRO A 1 200 ? -7.555 -9.234 1.386 1 95.81 200 PRO A CA 1
ATOM 1642 C C . PRO A 1 200 ? -8.812 -10.008 0.985 1 95.81 200 PRO A C 1
ATOM 1644 O O . PRO A 1 200 ? -9.844 -9.398 0.685 1 95.81 200 PRO A O 1
ATOM 1647 N N . GLN A 1 201 ? -8.82 -11.297 0.945 1 94.75 201 GLN A N 1
ATOM 1648 C CA . GLN A 1 201 ? -9.812 -12.172 0.314 1 94.75 201 GLN A CA 1
ATOM 1649 C C . GLN A 1 201 ? -11.219 -11.852 0.805 1 94.75 201 GLN A C 1
ATOM 1651 O O . GLN A 1 201 ? -12.125 -11.609 0.001 1 94.75 201 GLN A O 1
ATOM 1656 N N . LEU A 1 202 ? -11.461 -11.758 2.096 1 96.12 202 LEU A N 1
ATOM 1657 C CA . LEU A 1 202 ? -12.805 -11.547 2.635 1 96.12 202 LEU A CA 1
ATOM 1658 C C . LEU A 1 202 ? -13.289 -10.125 2.357 1 96.12 202 LEU A C 1
ATOM 1660 O O . LEU A 1 202 ? -14.445 -9.922 1.991 1 96.12 202 LEU A O 1
ATOM 1664 N N . PHE A 1 203 ? -12.398 -9.18 2.477 1 97.81 203 PHE A N 1
ATOM 1665 C CA . PHE A 1 203 ? -12.773 -7.785 2.307 1 97.81 203 PHE A CA 1
ATOM 1666 C C . PHE A 1 203 ? -13.031 -7.469 0.838 1 97.81 203 PHE A C 1
ATOM 1668 O O . PHE A 1 203 ? -13.938 -6.691 0.516 1 97.81 203 PHE A O 1
ATOM 1675 N N . LYS A 1 204 ? -12.188 -8.023 -0.048 1 98.25 204 LYS A N 1
ATOM 1676 C CA . LYS A 1 204 ? -12.438 -7.734 -1.457 1 98.25 204 LYS A CA 1
ATOM 1677 C C . LYS A 1 204 ? -13.773 -8.32 -1.906 1 98.25 204 LYS A C 1
ATOM 1679 O O . LYS A 1 204 ? -14.461 -7.73 -2.744 1 98.25 204 LYS A O 1
ATOM 1684 N N . GLN A 1 205 ? -14.203 -9.516 -1.372 1 98.44 205 GLN A N 1
ATOM 1685 C CA . GLN A 1 205 ? -15.523 -10.062 -1.677 1 98.44 205 GLN A CA 1
ATOM 1686 C C . GLN A 1 205 ? -16.625 -9.164 -1.131 1 98.44 205 GLN A C 1
ATOM 1688 O O . GLN A 1 205 ? -17.641 -8.93 -1.804 1 98.44 205 GLN A O 1
ATOM 1693 N N . MET A 1 206 ? -16.438 -8.633 0.044 1 98.69 206 MET A N 1
ATOM 1694 C CA . MET A 1 206 ? -17.453 -7.758 0.632 1 98.69 206 MET A CA 1
ATOM 1695 C C . MET A 1 206 ? -17.578 -6.457 -0.149 1 98.69 206 MET A C 1
ATOM 1697 O O . MET A 1 206 ? -18.641 -5.84 -0.177 1 98.69 206 MET A O 1
ATOM 1701 N N . LEU A 1 207 ? -16.469 -6.031 -0.768 1 98.81 207 LEU A N 1
ATOM 1702 C CA . LEU A 1 207 ? -16.531 -4.863 -1.637 1 98.81 207 LEU A CA 1
ATOM 1703 C C . LEU A 1 207 ? -17.406 -5.141 -2.859 1 98.81 207 LEU A C 1
ATOM 1705 O O . LEU A 1 207 ? -18.016 -4.223 -3.416 1 98.81 207 LEU A O 1
ATOM 1709 N N . MET A 1 208 ? -17.469 -6.438 -3.369 1 98.81 208 MET A N 1
ATOM 1710 C CA . MET A 1 208 ? -18.406 -6.805 -4.422 1 98.81 208 MET A CA 1
ATOM 1711 C C . MET A 1 208 ? -19.844 -6.715 -3.922 1 98.81 208 MET A C 1
ATOM 1713 O O . MET A 1 208 ? -20.719 -6.195 -4.617 1 98.81 208 MET A O 1
ATOM 1717 N N . VAL A 1 209 ? -20.047 -7.176 -2.701 1 98.69 209 VAL A N 1
ATOM 1718 C CA . VAL A 1 209 ? -21.375 -7.082 -2.088 1 98.69 209 VAL A CA 1
ATOM 1719 C C . VAL A 1 209 ? -21.781 -5.617 -1.962 1 98.69 209 VAL A C 1
ATOM 1721 O O . VAL A 1 209 ? -22.953 -5.281 -2.104 1 98.69 209 VAL A O 1
ATOM 1724 N N . ALA A 1 210 ? -20.781 -4.762 -1.762 1 98.62 210 ALA A N 1
ATOM 1725 C CA . ALA A 1 210 ? -21 -3.328 -1.58 1 98.62 210 ALA A CA 1
ATOM 1726 C C . ALA A 1 210 ? -21.328 -2.648 -2.908 1 98.62 210 ALA A C 1
ATOM 1728 O O . ALA A 1 210 ? -21.703 -1.473 -2.938 1 98.62 210 ALA A O 1
ATOM 1729 N N . GLY A 1 211 ? -21.172 -3.344 -3.971 1 98.38 211 GLY A N 1
ATOM 1730 C CA . GLY A 1 211 ? -21.531 -2.789 -5.266 1 98.38 211 GLY A CA 1
ATOM 1731 C C . GLY A 1 211 ? -20.375 -2.047 -5.93 1 98.38 211 GLY A C 1
ATOM 1732 O O . GLY A 1 211 ? -20.594 -1.269 -6.863 1 98.38 211 GLY A O 1
ATOM 1733 N N . LEU A 1 212 ? -19.141 -2.209 -5.496 1 98.38 212 LEU A N 1
ATOM 1734 C CA . LEU A 1 212 ? -18 -1.53 -6.09 1 98.38 212 LEU A CA 1
ATOM 1735 C C . LEU A 1 212 ? -17.766 -2.006 -7.52 1 98.38 212 LEU A C 1
ATOM 1737 O O . LEU A 1 212 ? -17.266 -1.249 -8.359 1 98.38 212 LEU A O 1
ATOM 1741 N N . ASP A 1 213 ? -18.047 -3.318 -7.832 1 98.31 213 ASP A N 1
ATOM 1742 C CA . ASP A 1 213 ? -18.078 -3.93 -9.156 1 98.31 213 ASP A CA 1
ATOM 1743 C C . ASP A 1 213 ? -16.688 -4.355 -9.602 1 98.31 213 ASP A C 1
ATOM 1745 O O . ASP A 1 213 ? -16.5 -5.48 -10.062 1 98.31 213 ASP A O 1
ATOM 1749 N N . ARG A 1 214 ? -15.656 -3.496 -9.508 1 98.62 214 ARG A N 1
ATOM 1750 C CA . ARG A 1 214 ? -14.281 -3.779 -9.898 1 98.62 214 ARG A CA 1
ATOM 1751 C C . ARG A 1 214 ? -13.297 -3.201 -8.883 1 98.62 214 ARG A C 1
ATOM 1753 O O . ARG A 1 214 ? -13.164 -1.981 -8.766 1 98.62 214 ARG A O 1
ATOM 1760 N N . TYR A 1 215 ? -12.594 -4.086 -8.273 1 98.62 215 TYR A N 1
ATOM 1761 C CA . TYR A 1 215 ? -11.664 -3.75 -7.199 1 98.62 215 TYR A CA 1
ATOM 1762 C C . TYR A 1 215 ? -10.25 -4.172 -7.555 1 98.62 215 TYR A C 1
ATOM 1764 O O . TYR A 1 215 ? -10.039 -5.227 -8.156 1 98.62 215 TYR A O 1
ATOM 1772 N N . PHE A 1 216 ? -9.211 -3.318 -7.195 1 98.81 216 PHE A N 1
ATOM 1773 C CA . PHE A 1 216 ? -7.852 -3.844 -7.133 1 98.81 216 PHE A CA 1
ATOM 1774 C C . PHE A 1 216 ? -7.09 -3.23 -5.965 1 98.81 216 PHE A C 1
ATOM 1776 O O . PHE A 1 216 ? -7.512 -2.215 -5.406 1 98.81 216 PHE A O 1
ATOM 1783 N N . GLN A 1 217 ? -6.02 -3.869 -5.582 1 98.69 217 GLN A N 1
ATOM 1784 C CA . GLN A 1 217 ? -5.125 -3.395 -4.531 1 98.69 217 GLN A CA 1
ATOM 1785 C C . GLN A 1 217 ? -3.732 -4 -4.676 1 98.69 217 GLN A C 1
ATOM 1787 O O . GLN A 1 217 ? -3.596 -5.191 -4.961 1 98.69 217 GLN A O 1
ATOM 1792 N N . ILE A 1 218 ? -2.686 -3.123 -4.676 1 98.38 218 ILE A N 1
ATOM 1793 C CA . ILE A 1 218 ? -1.359 -3.635 -4.352 1 98.38 218 ILE A CA 1
ATOM 1794 C C . ILE A 1 218 ? -1.254 -3.877 -2.846 1 98.38 218 ILE A C 1
ATOM 1796 O O . ILE A 1 218 ? -0.993 -2.949 -2.078 1 98.38 218 ILE A O 1
ATOM 1800 N N . ALA A 1 219 ? -1.42 -5.113 -2.473 1 97.56 219 ALA A N 1
ATOM 1801 C CA . ALA A 1 219 ? -1.648 -5.434 -1.065 1 97.56 219 ALA A CA 1
ATOM 1802 C C . ALA A 1 219 ? -0.4 -6.039 -0.43 1 97.56 219 ALA A C 1
ATOM 1804 O O . ALA A 1 219 ? 0.281 -6.859 -1.047 1 97.56 219 ALA A O 1
ATOM 1805 N N . ARG A 1 220 ? -0.074 -5.555 0.742 1 97 220 ARG A N 1
ATOM 1806 C CA . ARG A 1 220 ? 0.879 -6.258 1.593 1 97 220 ARG A CA 1
ATOM 1807 C C . ARG A 1 220 ? 0.191 -7.363 2.387 1 97 220 ARG A C 1
ATOM 1809 O O . ARG A 1 220 ? -0.867 -7.145 2.98 1 97 220 ARG A O 1
ATOM 1816 N N . CYS A 1 221 ? 0.724 -8.555 2.369 1 96.44 221 CYS A N 1
ATOM 1817 C CA . CYS A 1 221 ? 0.163 -9.719 3.047 1 96.44 221 CYS A CA 1
ATOM 1818 C C . CYS A 1 221 ? 1.176 -10.328 4.004 1 96.44 221 CYS A C 1
ATOM 1820 O O . CYS A 1 221 ? 2.383 -10.141 3.846 1 96.44 221 CYS A O 1
ATOM 1822 N N . PHE A 1 222 ? 0.681 -11.086 4.992 1 96.25 222 PHE A N 1
ATOM 1823 C CA . PHE A 1 222 ? 1.524 -11.602 6.062 1 96.25 222 PHE A CA 1
ATOM 1824 C C . PHE A 1 222 ? 1.253 -13.086 6.297 1 96.25 222 PHE A C 1
ATOM 1826 O O . PHE A 1 222 ? 0.11 -13.484 6.539 1 96.25 222 PHE A O 1
ATOM 1833 N N . ARG A 1 223 ? 2.213 -13.852 6.215 1 92.88 223 ARG A N 1
ATOM 1834 C CA . ARG A 1 223 ? 2.098 -15.281 6.512 1 92.88 223 ARG A CA 1
ATOM 1835 C C . ARG A 1 223 ? 3.236 -15.742 7.414 1 92.88 223 ARG A C 1
ATOM 1837 O O . ARG A 1 223 ? 4.41 -15.57 7.078 1 92.88 223 ARG A O 1
ATOM 1844 N N . ASP A 1 224 ? 2.893 -16.234 8.578 1 91.88 224 ASP A N 1
ATOM 1845 C CA . ASP A 1 224 ? 3.887 -16.75 9.516 1 91.88 224 ASP A CA 1
ATOM 1846 C C . ASP A 1 224 ? 4.289 -18.188 9.164 1 91.88 224 ASP A C 1
ATOM 1848 O O . ASP A 1 224 ? 3.904 -19.125 9.852 1 91.88 224 ASP A O 1
ATOM 1852 N N . GLU A 1 225 ? 5.027 -18.297 8.117 1 85.31 225 GLU A N 1
ATOM 1853 C CA . GLU A 1 225 ? 5.508 -19.578 7.605 1 85.31 225 GLU A CA 1
ATOM 1854 C C . GLU A 1 225 ? 7.031 -19.609 7.535 1 85.31 225 GLU A C 1
ATOM 1856 O O . GLU A 1 225 ? 7.688 -18.578 7.738 1 85.31 225 GLU A O 1
ATOM 1861 N N . ASP A 1 226 ? 7.488 -20.812 7.371 1 79 226 ASP A N 1
ATOM 1862 C CA . ASP A 1 226 ? 8.93 -20.922 7.164 1 79 226 ASP A CA 1
ATOM 1863 C C . ASP A 1 226 ? 9.352 -20.25 5.855 1 79 226 ASP A C 1
ATOM 1865 O O . ASP A 1 226 ? 8.648 -20.359 4.844 1 79 226 ASP A O 1
ATOM 1869 N N . LEU A 1 227 ? 10.422 -19.578 5.973 1 80 227 LEU A N 1
ATOM 1870 C CA . LEU A 1 227 ? 10.828 -18.75 4.852 1 80 227 LEU A CA 1
ATOM 1871 C C . LEU A 1 227 ? 11.812 -19.484 3.945 1 80 227 LEU A C 1
ATOM 1873 O O . LEU A 1 227 ? 12.523 -20.391 4.398 1 80 227 LEU A O 1
ATOM 1877 N N . ARG A 1 228 ? 11.664 -19.203 2.666 1 77.44 228 ARG A N 1
ATOM 1878 C CA . ARG A 1 228 ? 12.508 -19.719 1.592 1 77.44 228 ARG A CA 1
ATOM 1879 C C . ARG A 1 228 ? 12.938 -18.594 0.646 1 77.44 228 ARG A C 1
ATOM 1881 O O . ARG A 1 228 ? 12.789 -17.422 0.967 1 77.44 228 ARG A O 1
ATOM 1888 N N . ALA A 1 229 ? 13.594 -19.016 -0.404 1 77.19 229 ALA A N 1
ATOM 1889 C CA . ALA A 1 229 ? 14.078 -18.047 -1.39 1 77.19 229 ALA A CA 1
ATOM 1890 C C . ALA A 1 229 ? 12.922 -17.281 -2.021 1 77.19 229 ALA A C 1
ATOM 1892 O O . ALA A 1 229 ? 13.094 -16.141 -2.484 1 77.19 229 ALA A O 1
ATOM 1893 N N . ASP A 1 230 ? 11.789 -17.734 -1.932 1 83 230 ASP A N 1
ATOM 1894 C CA . ASP A 1 230 ? 10.672 -17.109 -2.641 1 83 230 ASP A CA 1
ATOM 1895 C C . ASP A 1 230 ? 9.547 -16.734 -1.676 1 83 230 ASP A C 1
ATOM 1897 O O . ASP A 1 230 ? 8.398 -16.578 -2.088 1 83 230 ASP A O 1
ATOM 1901 N N . ARG A 1 231 ? 9.977 -16.656 -0.435 1 89 231 ARG A N 1
ATOM 1902 C CA . ARG A 1 231 ? 8.945 -16.312 0.547 1 89 231 ARG A CA 1
ATOM 1903 C C . ARG A 1 231 ? 9.445 -15.266 1.527 1 89 231 ARG A C 1
ATOM 1905 O O . ARG A 1 231 ? 10.617 -15.281 1.925 1 89 231 ARG A O 1
ATOM 1912 N N . GLN A 1 232 ? 8.672 -14.375 1.842 1 94.75 232 GLN A N 1
ATOM 1913 C CA . GLN A 1 232 ? 8.859 -13.352 2.863 1 94.75 232 GLN A CA 1
ATOM 1914 C C . GLN A 1 232 ? 7.703 -13.352 3.861 1 94.75 232 GLN A C 1
ATOM 1916 O O . GLN A 1 232 ? 6.566 -13.664 3.502 1 94.75 232 GLN A O 1
ATOM 1921 N N . PRO A 1 233 ? 7.949 -13.055 5.164 1 94.81 233 PRO A N 1
ATOM 1922 C CA . PRO A 1 233 ? 6.836 -12.961 6.113 1 94.81 233 PRO A CA 1
ATOM 1923 C C . PRO A 1 233 ? 5.836 -11.875 5.746 1 94.81 233 PRO A C 1
ATOM 1925 O O . PRO A 1 233 ? 4.652 -11.977 6.086 1 94.81 233 PRO A O 1
ATOM 1928 N N . ASP A 1 234 ? 6.277 -10.844 5.207 1 94.69 234 ASP A N 1
ATOM 1929 C CA . ASP A 1 234 ? 5.445 -9.828 4.574 1 94.69 234 ASP A CA 1
ATOM 1930 C C . ASP A 1 234 ? 5.773 -9.688 3.09 1 94.69 234 ASP A C 1
ATOM 1932 O O . ASP A 1 234 ? 6.906 -9.359 2.729 1 94.69 234 ASP A O 1
ATOM 1936 N N . PHE A 1 235 ? 4.91 -9.984 2.254 1 95.62 235 PHE A N 1
ATOM 1937 C CA . PHE A 1 235 ? 5.121 -9.961 0.812 1 95.62 235 PHE A CA 1
ATOM 1938 C C . PHE A 1 235 ? 4.023 -9.156 0.117 1 95.62 235 PHE A C 1
ATOM 1940 O O . PHE A 1 235 ? 3.045 -8.758 0.75 1 95.62 235 PHE A O 1
ATOM 1947 N N . THR A 1 236 ? 4.234 -8.773 -1.146 1 97.88 236 THR A N 1
ATOM 1948 C CA . THR A 1 236 ? 3.324 -7.91 -1.886 1 97.88 236 THR A CA 1
ATOM 1949 C C . THR A 1 236 ? 2.602 -8.695 -2.979 1 97.88 236 THR A C 1
ATOM 1951 O O . THR A 1 236 ? 3.219 -9.484 -3.693 1 97.88 236 THR A O 1
ATOM 1954 N N . GLN A 1 237 ? 1.299 -8.492 -3.041 1 97.5 237 GLN A N 1
ATOM 1955 C CA . GLN A 1 237 ? 0.49 -9.086 -4.102 1 97.5 237 GLN A CA 1
ATOM 1956 C C . GLN A 1 237 ? -0.379 -8.031 -4.785 1 97.5 237 GLN A C 1
ATOM 1958 O O . GLN A 1 237 ? -0.681 -6.996 -4.195 1 97.5 237 GLN A O 1
ATOM 1963 N N . LEU A 1 238 ? -0.653 -8.227 -6.027 1 98.56 238 LEU A N 1
ATOM 1964 C CA . LEU A 1 238 ? -1.765 -7.555 -6.688 1 98.56 238 LEU A CA 1
ATOM 1965 C C . LEU A 1 238 ? -3.057 -8.352 -6.527 1 98.56 238 LEU A C 1
ATOM 1967 O O . LEU A 1 238 ? -3.117 -9.523 -6.887 1 98.56 238 LEU A O 1
ATOM 1971 N N . ASP A 1 239 ? -4.043 -7.73 -5.988 1 98.56 239 ASP A N 1
ATOM 1972 C CA . ASP A 1 239 ? -5.336 -8.375 -5.797 1 98.56 239 ASP A CA 1
ATOM 1973 C C . ASP A 1 239 ? -6.422 -7.695 -6.625 1 98.56 239 ASP A C 1
ATOM 1975 O O . ASP A 1 239 ? -6.543 -6.469 -6.609 1 98.56 239 ASP A O 1
ATOM 1979 N N . LEU A 1 240 ? -7.18 -8.492 -7.32 1 98.38 240 LEU A N 1
ATOM 1980 C CA . LEU A 1 240 ? -8.297 -8.023 -8.133 1 98.38 240 LEU A CA 1
ATOM 1981 C C . LEU A 1 240 ? -9.57 -8.797 -7.809 1 98.38 240 LEU A C 1
ATOM 1983 O O . LEU A 1 240 ? -9.516 -9.992 -7.523 1 98.38 240 LEU A O 1
ATOM 1987 N N . GLU A 1 241 ? -10.672 -8.172 -7.879 1 98.75 241 GLU A N 1
ATOM 1988 C CA . GLU A 1 241 ? -11.992 -8.797 -7.781 1 98.75 241 GLU A CA 1
ATOM 1989 C C . GLU A 1 241 ? -13.008 -8.07 -8.656 1 98.75 241 GLU A C 1
ATOM 1991 O O . GLU A 1 241 ? -13.023 -6.844 -8.719 1 98.75 241 GLU A O 1
ATOM 1996 N N . MET A 1 242 ? -13.805 -8.812 -9.352 1 98.62 242 MET A N 1
ATOM 1997 C CA . MET A 1 242 ? -14.789 -8.266 -10.281 1 98.62 242 MET A CA 1
ATOM 1998 C C . MET A 1 242 ? -16.156 -8.898 -10.07 1 98.62 242 MET A C 1
ATOM 2000 O O . MET A 1 242 ? -16.25 -10.102 -9.82 1 98.62 242 MET A O 1
ATOM 2004 N N . SER A 1 243 ? -17.203 -8.133 -10.211 1 98.56 243 SER A N 1
ATOM 2005 C CA . SER A 1 243 ? -18.562 -8.625 -10.133 1 98.56 243 SER A CA 1
ATOM 2006 C C . SER A 1 243 ? -19.109 -8.984 -11.516 1 98.56 243 SER A C 1
ATOM 2008 O O . SER A 1 243 ? -18.672 -8.414 -12.523 1 98.56 243 SER A O 1
ATOM 2010 N N . PHE A 1 244 ? -20.047 -9.945 -11.508 1 98.25 244 PHE A N 1
ATOM 2011 C CA . PHE A 1 244 ? -20.797 -10.352 -12.688 1 98.25 244 PHE A CA 1
ATOM 2012 C C . PHE A 1 244 ? -19.875 -10.867 -13.781 1 98.25 244 PHE A C 1
ATOM 2014 O O . PHE A 1 244 ? -19.969 -10.445 -14.93 1 98.25 244 PHE A O 1
ATOM 2021 N N . VAL A 1 245 ? -18.969 -11.773 -13.352 1 97.75 245 VAL A N 1
ATOM 2022 C CA . VAL A 1 245 ? -17.984 -12.305 -14.289 1 97.75 245 VAL A CA 1
ATOM 2023 C C . VAL A 1 245 ? -17.969 -13.828 -14.227 1 97.75 245 VAL A C 1
ATOM 2025 O O . VAL A 1 245 ? -18.453 -14.414 -13.25 1 97.75 245 VAL A O 1
ATOM 2028 N N . GLU A 1 246 ? -17.531 -14.406 -15.211 1 97 246 GLU A N 1
ATOM 2029 C CA . GLU A 1 246 ? -17.203 -15.828 -15.289 1 97 246 GLU A CA 1
ATOM 2030 C C . GLU A 1 246 ? -15.695 -16.031 -15.453 1 97 246 GLU A C 1
ATOM 2032 O O . GLU A 1 246 ? -14.938 -15.062 -15.523 1 97 246 GLU A O 1
ATOM 2037 N N . VAL A 1 247 ? -15.266 -17.266 -15.484 1 98.06 247 VAL A N 1
ATOM 2038 C CA . VAL A 1 247 ? -13.852 -17.609 -15.539 1 98.06 247 VAL A CA 1
ATOM 2039 C C . VAL A 1 247 ? -13.195 -16.906 -16.719 1 98.06 247 VAL A C 1
ATOM 2041 O O . VAL A 1 247 ? -12.148 -16.266 -16.578 1 98.06 247 VAL A O 1
ATOM 2044 N N . GLU A 1 248 ? -13.805 -16.953 -17.891 1 97.88 248 GLU A N 1
ATOM 2045 C CA . GLU A 1 248 ? -13.219 -16.438 -19.125 1 97.88 248 GLU A CA 1
ATOM 2046 C C . GLU A 1 248 ? -12.984 -14.93 -19.031 1 97.88 248 GLU A C 1
ATOM 2048 O O . GLU A 1 248 ? -12.023 -14.414 -19.594 1 97.88 248 GLU A O 1
ATOM 2053 N N . ASP A 1 249 ? -13.875 -14.219 -18.344 1 97.75 249 ASP A N 1
ATOM 2054 C CA . ASP A 1 249 ? -13.711 -12.773 -18.172 1 97.75 249 ASP A CA 1
ATOM 2055 C C . ASP A 1 249 ? -12.445 -12.453 -17.391 1 97.75 249 ASP A C 1
ATOM 2057 O O . ASP A 1 249 ? -11.703 -11.531 -17.75 1 97.75 249 ASP A O 1
ATOM 2061 N N . VAL A 1 250 ? -12.219 -13.219 -16.344 1 98.38 250 VAL A N 1
ATOM 2062 C CA . VAL A 1 250 ? -11.07 -12.984 -15.477 1 98.38 250 VAL A CA 1
ATOM 2063 C C . VAL A 1 250 ? -9.781 -13.312 -16.219 1 98.38 250 VAL A C 1
ATOM 2065 O O . VAL A 1 250 ? -8.828 -12.531 -16.188 1 98.38 250 VAL A O 1
ATOM 2068 N N . LEU A 1 251 ? -9.766 -14.453 -16.938 1 98.69 251 LEU A N 1
ATOM 2069 C CA . LEU A 1 251 ? -8.578 -14.867 -17.672 1 98.69 251 LEU A CA 1
ATOM 2070 C C . LEU A 1 251 ? -8.219 -13.844 -18.734 1 98.69 251 LEU A C 1
ATOM 2072 O O . LEU A 1 251 ? -7.059 -13.43 -18.844 1 98.69 251 LEU A O 1
ATOM 2076 N N . ALA A 1 252 ? -9.203 -13.406 -19.5 1 98.44 252 ALA A N 1
ATOM 2077 C CA . ALA A 1 252 ? -8.969 -12.477 -20.609 1 98.44 252 ALA A CA 1
ATOM 2078 C C . ALA A 1 252 ? -8.414 -11.148 -20.094 1 98.44 252 ALA A C 1
ATOM 2080 O O . ALA A 1 252 ? -7.496 -10.586 -20.688 1 98.44 252 ALA A O 1
ATOM 2081 N N . LEU A 1 253 ? -9 -10.641 -19.062 1 98.62 253 LEU A N 1
ATOM 2082 C CA . LEU A 1 253 ? -8.523 -9.391 -18.484 1 98.62 253 LEU A CA 1
ATOM 2083 C C . LEU A 1 253 ? -7.066 -9.523 -18.031 1 98.62 253 LEU A C 1
ATOM 2085 O O . LEU A 1 253 ? -6.258 -8.625 -18.281 1 98.62 253 LEU A O 1
ATOM 2089 N N . ASN A 1 254 ? -6.75 -10.594 -17.375 1 98.75 254 ASN A N 1
ATOM 2090 C CA . ASN A 1 254 ? -5.406 -10.766 -16.828 1 98.75 254 ASN A CA 1
ATOM 2091 C C . ASN A 1 254 ? -4.379 -11.016 -17.922 1 98.75 254 ASN A C 1
ATOM 2093 O O . ASN A 1 254 ? -3.213 -10.641 -17.781 1 98.75 254 ASN A O 1
ATOM 2097 N N . GLU A 1 255 ? -4.773 -11.68 -19.031 1 98.81 255 GLU A N 1
ATOM 2098 C CA . GLU A 1 255 ? -3.887 -11.805 -20.172 1 98.81 255 GLU A CA 1
ATOM 2099 C C . GLU A 1 255 ? -3.52 -10.438 -20.75 1 98.81 255 GLU A C 1
ATOM 2101 O O . GLU A 1 255 ? -2.348 -10.156 -21 1 98.81 255 GLU A O 1
ATOM 2106 N N . ARG A 1 256 ? -4.508 -9.57 -20.891 1 98.88 256 ARG A N 1
ATOM 2107 C CA . ARG A 1 256 ? -4.262 -8.227 -21.406 1 98.88 256 ARG A CA 1
ATOM 2108 C C . ARG A 1 256 ? -3.424 -7.414 -20.422 1 98.88 256 ARG A C 1
ATOM 2110 O O . ARG A 1 256 ? -2.564 -6.633 -20.844 1 98.88 256 ARG A O 1
ATOM 2117 N N . LEU A 1 257 ? -3.693 -7.59 -19.172 1 98.88 257 LEU A N 1
ATOM 2118 C CA . LEU A 1 257 ? -2.922 -6.895 -18.141 1 98.88 257 LEU A CA 1
ATOM 2119 C C . LEU A 1 257 ? -1.452 -7.297 -18.203 1 98.88 257 LEU A C 1
ATOM 2121 O O . LEU A 1 257 ? -0.568 -6.438 -18.219 1 98.88 257 LEU A O 1
ATOM 2125 N N . MET A 1 258 ? -1.206 -8.633 -18.219 1 98.81 258 MET A N 1
ATOM 2126 C CA . MET A 1 258 ? 0.167 -9.125 -18.266 1 98.81 258 MET A CA 1
ATOM 2127 C C . MET A 1 258 ? 0.872 -8.641 -19.531 1 98.81 258 MET A C 1
ATOM 2129 O O . MET A 1 258 ? 2.029 -8.219 -19.484 1 98.81 258 MET A O 1
ATOM 2133 N N . ALA A 1 259 ? 0.205 -8.727 -20.656 1 98.81 259 ALA A N 1
ATOM 2134 C CA . ALA A 1 259 ? 0.777 -8.258 -21.906 1 98.81 259 ALA A CA 1
ATOM 2135 C C . ALA A 1 259 ? 1.157 -6.781 -21.812 1 98.81 259 ALA A C 1
ATOM 2137 O O . ALA A 1 259 ? 2.234 -6.379 -22.266 1 98.81 259 ALA A O 1
ATOM 2138 N N . HIS A 1 260 ? 0.252 -5.984 -21.234 1 98.81 260 HIS A N 1
ATOM 2139 C CA . HIS A 1 260 ? 0.506 -4.559 -21.062 1 98.81 260 HIS A CA 1
ATOM 2140 C C . HIS A 1 260 ? 1.719 -4.32 -20.172 1 98.81 260 HIS A C 1
ATOM 2142 O O . HIS A 1 260 ? 2.592 -3.52 -20.5 1 98.81 260 HIS A O 1
ATOM 2148 N N . VAL A 1 261 ? 1.793 -4.977 -19.078 1 98.81 261 VAL A N 1
ATOM 2149 C CA . VAL A 1 261 ? 2.861 -4.809 -18.094 1 98.81 261 VAL A CA 1
ATOM 2150 C C . VAL A 1 261 ? 4.203 -5.168 -18.734 1 98.81 261 VAL A C 1
ATOM 2152 O O . VAL A 1 261 ? 5.176 -4.418 -18.609 1 98.81 261 VAL A O 1
ATOM 2155 N N . PHE A 1 262 ? 4.289 -6.305 -19.422 1 98.81 262 PHE A N 1
ATOM 2156 C CA . PHE A 1 262 ? 5.539 -6.742 -20.031 1 98.81 262 PHE A CA 1
ATOM 2157 C C . PHE A 1 262 ? 5.965 -5.789 -21.141 1 98.81 262 PHE A C 1
ATOM 2159 O O . PHE A 1 262 ? 7.152 -5.492 -21.281 1 98.81 262 PHE A O 1
ATOM 2166 N N . ARG A 1 263 ? 5.02 -5.332 -21.906 1 98.75 263 ARG A N 1
ATOM 2167 C CA . ARG A 1 263 ? 5.332 -4.379 -22.953 1 98.75 263 ARG A CA 1
ATOM 2168 C C . ARG A 1 263 ? 5.879 -3.076 -22.375 1 98.75 263 ARG A C 1
ATOM 2170 O O . ARG A 1 263 ? 6.941 -2.605 -22.797 1 98.75 263 ARG A O 1
ATOM 2177 N N . GLU A 1 264 ? 5.195 -2.512 -21.375 1 98.44 264 GLU A N 1
ATOM 2178 C CA . GLU A 1 264 ? 5.547 -1.206 -20.828 1 98.44 264 GLU A CA 1
ATOM 2179 C C . GLU A 1 264 ? 6.828 -1.281 -20 1 98.44 264 GLU A C 1
ATOM 2181 O O . GLU A 1 264 ? 7.641 -0.356 -20.016 1 98.44 264 GLU A O 1
ATOM 2186 N N . ALA A 1 265 ? 6.988 -2.342 -19.297 1 98 265 ALA A N 1
ATOM 2187 C CA . ALA A 1 265 ? 8.078 -2.398 -18.328 1 98 265 ALA A CA 1
ATOM 2188 C C . ALA A 1 265 ? 9.336 -3.004 -18.938 1 98 265 ALA A C 1
ATOM 2190 O O . ALA A 1 265 ? 10.453 -2.654 -18.562 1 98 265 ALA A O 1
ATOM 2191 N N . LEU A 1 266 ? 9.164 -3.953 -19.922 1 97.88 266 LEU A N 1
ATOM 2192 C CA . LEU A 1 266 ? 10.32 -4.68 -20.438 1 97.88 266 LEU A CA 1
ATOM 2193 C C . LEU A 1 266 ? 10.438 -4.516 -21.953 1 97.88 266 LEU A C 1
ATOM 2195 O O . LEU A 1 266 ? 11.453 -4.902 -22.547 1 97.88 266 LEU A O 1
ATOM 2199 N N . GLY A 1 267 ? 9.477 -3.986 -22.594 1 98.12 267 GLY A N 1
ATOM 2200 C CA . GLY A 1 267 ? 9.477 -3.924 -24.047 1 98.12 267 GLY A CA 1
ATOM 2201 C C . GLY A 1 267 ? 9.266 -5.277 -24.703 1 98.12 267 GLY A C 1
ATOM 2202 O O . GLY A 1 267 ? 9.711 -5.504 -25.828 1 98.12 267 GLY A O 1
ATOM 2203 N N . VAL A 1 268 ? 8.617 -6.184 -23.969 1 98.06 268 VAL A N 1
ATOM 2204 C CA . VAL A 1 268 ? 8.406 -7.539 -24.469 1 98.06 268 VAL A CA 1
ATOM 2205 C C . VAL A 1 268 ? 6.945 -7.715 -24.891 1 98.06 268 VAL A C 1
ATOM 2207 O O . VAL A 1 268 ? 6.031 -7.371 -24.141 1 98.06 268 VAL A O 1
ATOM 2210 N N . GLU A 1 269 ? 6.707 -8.242 -26.047 1 98.19 269 GLU A N 1
ATOM 2211 C CA . GLU A 1 269 ? 5.363 -8.555 -26.516 1 98.19 269 GLU A CA 1
ATOM 2212 C C . GLU A 1 269 ? 4.996 -10.008 -26.219 1 98.19 269 GLU A C 1
ATOM 2214 O O . GLU A 1 269 ? 5.699 -10.93 -26.625 1 98.19 269 GLU A O 1
ATOM 2219 N N . LEU A 1 270 ? 3.945 -10.219 -25.5 1 98 270 LEU A N 1
ATOM 2220 C CA . LEU A 1 270 ? 3.479 -11.555 -25.156 1 98 270 LEU A CA 1
ATOM 2221 C C . LEU A 1 270 ? 2.377 -12.008 -26.109 1 98 270 LEU A C 1
ATOM 2223 O O . LEU A 1 270 ? 1.424 -11.273 -26.359 1 98 270 LEU A O 1
ATOM 2227 N N . PRO A 1 271 ? 2.484 -13.164 -26.656 1 96.69 271 PRO A N 1
ATOM 2228 C CA . PRO A 1 271 ? 1.404 -13.688 -27.5 1 96.69 271 PRO A CA 1
ATOM 2229 C C . PRO A 1 271 ? 0.162 -14.062 -26.688 1 96.69 271 PRO A C 1
ATOM 2231 O O . PRO A 1 271 ? 0.271 -14.719 -25.656 1 96.69 271 PRO A O 1
ATOM 2234 N N . LEU A 1 272 ? -0.978 -13.688 -27.156 1 97.69 272 LEU A N 1
ATOM 2235 C CA . LEU A 1 272 ? -2.262 -14.016 -26.547 1 97.69 272 LEU A CA 1
ATOM 2236 C C . LEU A 1 272 ? -3.125 -14.828 -27.516 1 97.69 272 LEU A C 1
ATOM 2238 O O . LEU A 1 272 ? -3.039 -14.656 -28.734 1 97.69 272 LEU A O 1
ATOM 2242 N N . PRO A 1 273 ? -4.078 -15.617 -26.969 1 98.25 273 PRO A N 1
ATOM 2243 C CA . PRO A 1 273 ? -4.266 -15.93 -25.547 1 98.25 273 PRO A CA 1
ATOM 2244 C C . PRO A 1 273 ? -3.189 -16.859 -25 1 98.25 273 PRO A C 1
ATOM 2246 O O . PRO A 1 273 ? -2.516 -17.547 -25.766 1 98.25 273 PRO A O 1
ATOM 2249 N N . PHE A 1 274 ? -2.988 -16.922 -23.734 1 98.69 274 PHE A N 1
ATOM 2250 C CA . PHE A 1 274 ? -2.078 -17.891 -23.109 1 98.69 274 PHE A CA 1
ATOM 2251 C C . PHE A 1 274 ? -2.602 -19.312 -23.266 1 98.69 274 PHE A C 1
ATOM 2253 O O . PHE A 1 274 ? -3.811 -19.531 -23.203 1 98.69 274 PHE A O 1
ATOM 2260 N N . PRO A 1 275 ? -1.688 -20.281 -23.469 1 98.5 275 PRO A N 1
ATOM 2261 C CA . PRO A 1 275 ? -2.145 -21.672 -23.469 1 98.5 275 PRO A CA 1
ATOM 2262 C C . PRO A 1 275 ? -2.803 -22.078 -22.156 1 98.5 275 PRO A C 1
ATOM 2264 O O . PRO A 1 275 ? -2.557 -21.469 -21.125 1 98.5 275 PRO A O 1
ATOM 2267 N N . ARG A 1 276 ? -3.645 -23.078 -22.312 1 98.62 276 ARG A N 1
ATOM 2268 C CA . ARG A 1 276 ? -4.379 -23.562 -21.141 1 98.62 276 ARG A CA 1
ATOM 2269 C C . ARG A 1 276 ? -4.246 -25.078 -21.016 1 98.62 276 ARG A C 1
ATOM 2271 O O . ARG A 1 276 ? -4.281 -25.797 -22 1 98.62 276 ARG A O 1
ATOM 2278 N N . LEU A 1 277 ? -3.988 -25.547 -19.797 1 98.75 277 LEU A N 1
ATOM 2279 C CA . LEU A 1 277 ? -4.062 -26.953 -19.438 1 98.75 277 LEU A CA 1
ATOM 2280 C C . LEU A 1 277 ? -5.004 -27.156 -18.25 1 98.75 277 LEU A C 1
ATOM 2282 O O . LEU A 1 277 ? -5.066 -26.312 -17.344 1 98.75 277 LEU A O 1
ATOM 2286 N N . THR A 1 278 ? -5.773 -28.219 -18.266 1 98.5 278 THR A N 1
ATOM 2287 C CA . THR A 1 278 ? -6.441 -28.609 -17.031 1 98.5 278 THR A CA 1
ATOM 2288 C C . THR A 1 278 ? -5.43 -29.125 -16 1 98.5 278 THR A C 1
ATOM 2290 O O . THR A 1 278 ? -4.328 -29.547 -16.375 1 98.5 278 THR A O 1
ATOM 2293 N N . TYR A 1 279 ? -5.801 -29.031 -14.773 1 98.25 279 TYR A N 1
ATOM 2294 C CA . TYR A 1 279 ? -4.973 -29.609 -13.727 1 98.25 279 TYR A CA 1
ATOM 2295 C C . TYR A 1 279 ? -4.617 -31.047 -14.039 1 98.25 279 TYR A C 1
ATOM 2297 O O . TYR A 1 279 ? -3.459 -31.453 -13.898 1 98.25 279 TYR A O 1
ATOM 2305 N N . GLN A 1 280 ? -5.539 -31.797 -14.5 1 97.31 280 GLN A N 1
ATOM 2306 C CA . GLN A 1 280 ? -5.328 -33.219 -14.82 1 97.31 280 GLN A CA 1
ATOM 2307 C C . GLN A 1 280 ? -4.297 -33.375 -15.938 1 97.31 280 GLN A C 1
ATOM 2309 O O . GLN A 1 280 ? -3.387 -34.188 -15.828 1 97.31 280 GLN A O 1
ATOM 2314 N N . GLU A 1 281 ? -4.445 -32.562 -16.953 1 98.38 281 GLU A N 1
ATOM 2315 C CA . GLU A 1 281 ? -3.5 -32.625 -18.062 1 98.38 281 GLU A CA 1
ATOM 2316 C C . GLU A 1 281 ? -2.092 -32.25 -17.609 1 98.38 281 GLU A C 1
ATOM 2318 O O . GLU A 1 281 ? -1.116 -32.906 -18 1 98.38 281 GLU A O 1
ATOM 2323 N N . ALA A 1 282 ? -2.023 -31.203 -16.828 1 98.69 282 ALA A N 1
ATOM 2324 C CA . ALA A 1 282 ? -0.727 -30.734 -16.328 1 98.69 282 ALA A CA 1
ATOM 2325 C C . ALA A 1 282 ? -0.026 -31.844 -15.539 1 98.69 282 ALA A C 1
ATOM 2327 O O . ALA A 1 282 ? 1.167 -32.094 -15.727 1 98.69 282 ALA A O 1
ATOM 2328 N N . MET A 1 283 ? -0.796 -32.469 -14.703 1 98.19 283 MET A N 1
ATOM 2329 C CA . MET A 1 283 ? -0.228 -33.531 -13.875 1 98.19 283 MET A CA 1
ATOM 2330 C C . MET A 1 283 ? 0.146 -34.75 -14.719 1 98.19 283 MET A C 1
ATOM 2332 O O . MET A 1 283 ? 1.192 -35.344 -14.492 1 98.19 283 MET A O 1
ATOM 2336 N N . GLU A 1 284 ? -0.682 -35.062 -15.648 1 97.88 284 GLU A N 1
ATOM 2337 C CA . GLU A 1 284 ? -0.458 -36.25 -16.484 1 97.88 284 GLU A CA 1
ATOM 2338 C C . GLU A 1 284 ? 0.756 -36.062 -17.391 1 97.88 284 GLU A C 1
ATOM 2340 O O . GLU A 1 284 ? 1.551 -37 -17.562 1 97.88 284 GLU A O 1
ATOM 2345 N N . ARG A 1 285 ? 0.901 -34.938 -17.906 1 98.25 285 ARG A N 1
ATOM 2346 C CA . ARG A 1 285 ? 1.907 -34.688 -18.938 1 98.25 285 ARG A CA 1
ATOM 2347 C C . ARG A 1 285 ? 3.223 -34.219 -18.328 1 98.25 285 ARG A C 1
ATOM 2349 O O . ARG A 1 285 ? 4.293 -34.469 -18.875 1 98.25 285 ARG A O 1
ATOM 2356 N N . TYR A 1 286 ? 3.137 -33.5 -17.156 1 98.69 286 TYR A N 1
ATOM 2357 C CA . TYR A 1 286 ? 4.344 -32.844 -16.656 1 98.69 286 TYR A CA 1
ATOM 2358 C C . TYR A 1 286 ? 4.586 -33.188 -15.195 1 98.69 286 TYR A C 1
ATOM 2360 O O . TYR A 1 286 ? 5.66 -32.938 -14.656 1 98.69 286 TYR A O 1
ATOM 2368 N N . GLY A 1 287 ? 3.617 -33.781 -14.516 1 98.44 287 GLY A N 1
ATOM 2369 C CA . GLY A 1 287 ? 3.742 -34.125 -13.109 1 98.44 287 GLY A CA 1
ATOM 2370 C C . GLY A 1 287 ? 3.779 -32.938 -12.195 1 98.44 287 GLY A C 1
ATOM 2371 O O . GLY A 1 287 ? 4.383 -32.969 -11.125 1 98.44 287 GLY A O 1
ATOM 2372 N N . SER A 1 288 ? 3.258 -31.828 -12.602 1 98.31 288 SER A N 1
ATOM 2373 C CA . SER A 1 288 ? 3.264 -30.562 -11.867 1 98.31 288 SER A CA 1
ATOM 2374 C C . SER A 1 288 ? 2.053 -29.719 -12.219 1 98.31 288 SER A C 1
ATOM 2376 O O . SER A 1 288 ? 1.632 -29.672 -13.375 1 98.31 288 SER A O 1
ATOM 2378 N N . ASP A 1 289 ? 1.547 -29.031 -11.195 1 98 289 ASP A N 1
ATOM 2379 C CA . ASP A 1 289 ? 0.454 -28.094 -11.445 1 98 289 ASP A CA 1
ATOM 2380 C C . ASP A 1 289 ? 0.983 -26.75 -11.938 1 98 289 ASP A C 1
ATOM 2382 O O . ASP A 1 289 ? 0.208 -25.828 -12.172 1 98 289 ASP A O 1
ATOM 2386 N N . LYS A 1 290 ? 2.215 -26.609 -12.039 1 98.38 290 LYS A N 1
ATOM 2387 C CA . LYS A 1 290 ? 2.863 -25.422 -12.609 1 98.38 290 LYS A CA 1
ATOM 2388 C C . LYS A 1 290 ? 4.035 -25.828 -13.5 1 98.38 290 LYS A C 1
ATOM 2390 O O . LYS A 1 290 ? 5.188 -25.484 -13.211 1 98.38 290 LYS A O 1
ATOM 2395 N N . PRO A 1 291 ? 3.824 -26.469 -14.594 1 98.31 291 PRO A N 1
ATOM 2396 C CA . PRO A 1 291 ? 4.887 -27.016 -15.438 1 98.31 291 PRO A CA 1
ATOM 2397 C C . PRO A 1 291 ? 5.699 -25.938 -16.141 1 98.31 291 PRO A C 1
ATOM 2399 O O . PRO A 1 291 ? 5.156 -24.891 -16.516 1 98.31 291 PRO A O 1
ATOM 2402 N N . ASP A 1 292 ? 6.938 -26.156 -16.234 1 98.19 292 ASP A N 1
ATOM 2403 C CA . ASP A 1 292 ? 7.781 -25.344 -17.109 1 98.19 292 ASP A CA 1
ATOM 2404 C C . ASP A 1 292 ? 7.656 -25.797 -18.562 1 98.19 292 ASP A C 1
ATOM 2406 O O . ASP A 1 292 ? 8.086 -26.906 -18.922 1 98.19 292 ASP A O 1
ATOM 2410 N N . LEU A 1 293 ? 7.145 -25.016 -19.406 1 97.44 293 LEU A N 1
ATOM 2411 C CA . LEU A 1 293 ? 6.84 -25.391 -20.781 1 97.44 293 LEU A CA 1
ATOM 2412 C C . LEU A 1 293 ? 7.98 -25.016 -21.719 1 97.44 293 LEU A C 1
ATOM 2414 O O . LEU A 1 293 ? 7.859 -25.172 -22.938 1 97.44 293 LEU A O 1
ATOM 2418 N N . ARG A 1 294 ? 9.102 -24.5 -21.266 1 96.44 294 ARG A N 1
ATOM 2419 C CA . ARG A 1 294 ? 10.195 -24.016 -22.094 1 96.44 294 ARG A CA 1
ATOM 2420 C C . ARG A 1 294 ? 11.023 -25.156 -22.672 1 96.44 294 ARG A C 1
ATOM 2422 O O . ARG A 1 294 ? 11.859 -24.953 -23.547 1 96.44 294 ARG A O 1
ATOM 2429 N N . PHE A 1 295 ? 10.75 -26.406 -22.125 1 97 295 PHE A N 1
ATOM 2430 C CA . PHE A 1 295 ? 11.422 -27.594 -22.641 1 97 295 PHE A CA 1
ATOM 2431 C C . PHE A 1 295 ? 10.484 -28.781 -22.625 1 97 295 PHE A C 1
ATOM 2433 O O . PHE A 1 295 ? 9.414 -28.734 -22.016 1 97 295 PHE A O 1
ATOM 2440 N N . GLY A 1 296 ? 10.805 -29.812 -23.312 1 96 296 GLY A N 1
ATOM 2441 C CA . GLY A 1 296 ? 9.961 -30.984 -23.484 1 96 296 GLY A CA 1
ATOM 2442 C C . GLY A 1 296 ? 10.086 -32 -22.359 1 96 296 GLY A C 1
ATOM 2443 O O . GLY A 1 296 ? 10.008 -31.625 -21.172 1 96 296 GLY A O 1
ATOM 2444 N N . LEU A 1 297 ? 10.281 -33.281 -22.719 1 97.56 297 LEU A N 1
ATOM 2445 C CA . LEU A 1 297 ? 10.43 -34.375 -21.766 1 97.56 297 LEU A CA 1
ATOM 2446 C C . LEU A 1 297 ? 9.117 -34.656 -21.047 1 97.56 297 LEU A C 1
ATOM 2448 O O . LEU A 1 297 ? 9.078 -34.719 -19.812 1 97.56 297 LEU A O 1
ATOM 2452 N N . GLU A 1 298 ? 8.062 -34.844 -21.75 1 98.25 298 GLU A N 1
ATOM 2453 C CA . GLU A 1 298 ? 6.746 -35.062 -21.156 1 98.25 298 GLU A CA 1
ATOM 2454 C C . GLU A 1 298 ? 6.605 -36.469 -20.625 1 98.25 298 GLU A C 1
ATOM 2456 O O . GLU A 1 298 ? 7.238 -37.406 -21.141 1 98.25 298 GLU A O 1
ATOM 2461 N N . LEU A 1 299 ? 5.812 -36.625 -19.656 1 98.69 299 LEU A N 1
ATOM 2462 C CA . LEU A 1 299 ? 5.523 -37.906 -19.062 1 98.69 299 LEU A CA 1
ATOM 2463 C C . LEU A 1 299 ? 4.477 -38.688 -19.859 1 98.69 299 LEU A C 1
ATOM 2465 O O . LEU A 1 299 ? 3.615 -38.062 -20.5 1 98.69 299 LEU A O 1
ATOM 2469 N N . ARG A 1 300 ? 4.578 -39.969 -19.828 1 98.38 300 ARG A N 1
ATOM 2470 C CA . ARG A 1 300 ? 3.602 -40.844 -20.484 1 98.38 300 ARG A CA 1
ATOM 2471 C C . ARG A 1 300 ? 3.1 -41.906 -19.516 1 98.38 300 ARG A C 1
ATOM 2473 O O . ARG A 1 300 ? 3.889 -42.531 -18.797 1 98.38 300 ARG A O 1
ATOM 2480 N N . GLU A 1 301 ? 1.788 -42.031 -19.469 1 98.38 301 GLU A N 1
ATOM 2481 C CA . GLU A 1 301 ? 1.208 -43.156 -18.719 1 98.38 301 GLU A CA 1
ATOM 2482 C C . GLU A 1 301 ? 1.331 -44.469 -19.484 1 98.38 301 GLU A C 1
ATOM 2484 O O . GLU A 1 301 ? 0.81 -44.594 -20.609 1 98.38 301 GLU A O 1
ATOM 2489 N N . VAL A 1 302 ? 1.99 -45.531 -18.891 1 97.94 302 VAL A N 1
ATOM 2490 C CA . VAL A 1 302 ? 2.23 -46.75 -19.641 1 97.94 302 VAL A CA 1
ATOM 2491 C C . VAL A 1 302 ? 1.795 -47.969 -18.812 1 97.94 302 VAL A C 1
ATOM 2493 O O . VAL A 1 302 ? 2.115 -49.094 -19.141 1 97.94 302 VAL A O 1
ATOM 2496 N N . GLY A 1 303 ? 1.154 -47.656 -17.719 1 97.06 303 GLY A N 1
ATOM 2497 C CA . GLY A 1 303 ? 0.737 -48.719 -16.812 1 97.06 303 GLY A CA 1
ATOM 2498 C C . GLY A 1 303 ? -0.1 -49.781 -17.5 1 97.06 303 GLY A C 1
ATOM 2499 O O . GLY A 1 303 ? -0.001 -50.969 -17.156 1 97.06 303 GLY A O 1
ATOM 2500 N N . HIS A 1 304 ? -0.928 -49.438 -18.438 1 96.25 304 HIS A N 1
ATOM 2501 C CA . HIS A 1 304 ? -1.841 -50.344 -19.109 1 96.25 304 HIS A CA 1
ATOM 2502 C C . HIS A 1 304 ? -1.075 -51.406 -19.906 1 96.25 304 HIS A C 1
ATOM 2504 O O . HIS A 1 304 ? -1.597 -52.5 -20.156 1 96.25 304 HIS A O 1
ATOM 2510 N N . LEU A 1 305 ? 0.161 -51.125 -20.25 1 96.56 305 LEU A N 1
ATOM 2511 C CA . LEU A 1 305 ? 0.972 -52.062 -21.031 1 96.56 305 LEU A CA 1
ATOM 2512 C C . LEU A 1 305 ? 1.434 -53.219 -20.156 1 96.56 305 LEU A C 1
ATOM 2514 O O . LEU A 1 305 ? 1.872 -54.25 -20.672 1 96.56 305 LEU A O 1
ATOM 2518 N N . PHE A 1 306 ? 1.274 -53.062 -18.797 1 95.75 306 PHE A N 1
ATOM 2519 C CA . PHE A 1 306 ? 1.89 -54.062 -17.922 1 95.75 306 PHE A CA 1
ATOM 2520 C C . PHE A 1 306 ? 0.832 -54.781 -17.094 1 95.75 306 PHE A C 1
ATOM 2522 O O . PHE A 1 306 ? 1.151 -55.438 -16.109 1 95.75 306 PHE A O 1
ATOM 2529 N N . ARG A 1 307 ? -0.371 -54.656 -17.453 1 91.88 307 ARG A N 1
ATOM 2530 C CA . ARG A 1 307 ? -1.466 -55.25 -16.703 1 91.88 307 ARG A CA 1
ATOM 2531 C C . ARG A 1 307 ? -1.331 -56.781 -16.641 1 91.88 307 ARG A C 1
ATOM 2533 O O . ARG A 1 307 ? -1.702 -57.406 -15.656 1 91.88 307 ARG A O 1
ATOM 2540 N N . ASP A 1 308 ? -0.773 -57.438 -17.75 1 89.94 308 ASP A N 1
ATOM 2541 C CA . ASP A 1 308 ? -0.609 -58.875 -17.797 1 89.94 308 ASP A CA 1
ATOM 2542 C C . ASP A 1 308 ? 0.867 -59.281 -17.734 1 89.94 308 ASP A C 1
ATOM 2544 O O . ASP A 1 308 ? 1.229 -60.406 -18.078 1 89.94 308 ASP A O 1
ATOM 2548 N N . SER A 1 309 ? 1.611 -58.344 -17.406 1 90.56 309 SER A N 1
ATOM 2549 C CA . SER A 1 309 ? 3.055 -58.531 -17.375 1 90.56 309 SER A CA 1
ATOM 2550 C C . SER A 1 309 ? 3.486 -59.281 -16.125 1 90.56 309 SER A C 1
ATOM 2552 O O . SER A 1 309 ? 2.854 -59.156 -15.078 1 90.56 309 SER A O 1
ATOM 2554 N N . PRO A 1 310 ? 4.52 -60.125 -16.203 1 90.31 310 PRO A N 1
ATOM 2555 C CA . PRO A 1 310 ? 5.043 -60.781 -15 1 90.31 310 PRO A CA 1
ATOM 2556 C C . PRO A 1 310 ? 5.777 -59.812 -14.078 1 90.31 310 PRO A C 1
ATOM 2558 O O . PRO A 1 310 ? 6.148 -60.156 -12.961 1 90.31 310 PRO A O 1
ATOM 2561 N N . PHE A 1 311 ? 5.895 -58.594 -14.547 1 93.56 311 PHE A N 1
ATOM 2562 C CA . PHE A 1 311 ? 6.539 -57.594 -13.719 1 93.56 311 PHE A CA 1
ATOM 2563 C C . PHE A 1 311 ? 5.605 -57.125 -12.617 1 93.56 311 PHE A C 1
ATOM 2565 O O . PHE A 1 311 ? 4.918 -56.094 -12.773 1 93.56 311 PHE A O 1
ATOM 2572 N N . GLN A 1 312 ? 5.641 -57.656 -11.484 1 93.19 312 GLN A N 1
ATOM 2573 C CA . GLN A 1 312 ? 4.695 -57.469 -10.391 1 93.19 312 GLN A CA 1
ATOM 2574 C C . GLN A 1 312 ? 4.648 -56.031 -9.938 1 93.19 312 GLN A C 1
ATOM 2576 O O . GLN A 1 312 ? 3.572 -55.469 -9.672 1 93.19 312 GLN A O 1
ATOM 2581 N N . LEU A 1 313 ? 5.785 -55.438 -9.852 1 93.75 313 LEU A N 1
ATOM 2582 C 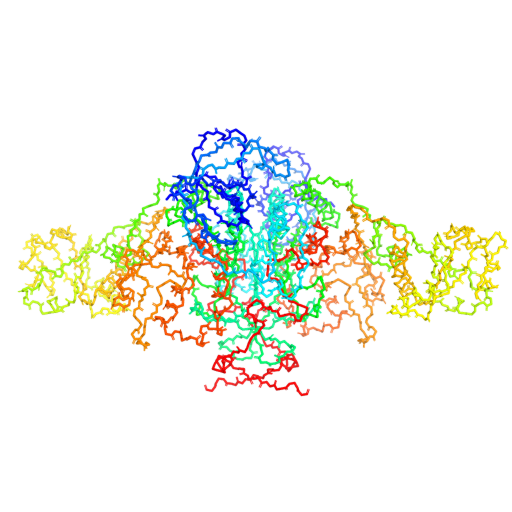CA . LEU A 1 313 ? 5.883 -54.062 -9.383 1 93.75 313 LEU A CA 1
ATOM 2583 C C . LEU A 1 313 ? 5.043 -53.125 -10.25 1 93.75 313 LEU A C 1
ATOM 2585 O O . LEU A 1 313 ? 4.316 -52.281 -9.734 1 93.75 313 LEU A O 1
ATOM 2589 N N . PHE A 1 314 ? 5.094 -53.25 -11.562 1 96.38 314 PHE A N 1
ATOM 2590 C CA . PHE A 1 314 ? 4.359 -52.375 -12.484 1 96.38 314 PHE A CA 1
ATOM 2591 C C . PHE A 1 314 ? 2.896 -52.812 -12.57 1 96.38 314 PHE A C 1
ATOM 2593 O O . PHE A 1 314 ? 2.004 -51.969 -12.672 1 96.38 314 PHE A O 1
ATOM 2600 N N . ARG A 1 315 ? 2.68 -54.062 -12.422 1 95.31 315 ARG A N 1
ATOM 2601 C CA . ARG A 1 315 ? 1.327 -54.594 -12.547 1 95.31 315 ARG A CA 1
ATOM 2602 C C . ARG A 1 315 ? 0.458 -54.156 -11.375 1 95.31 315 ARG A C 1
ATOM 2604 O O . ARG A 1 315 ? -0.729 -53.875 -11.547 1 95.31 315 ARG A O 1
ATOM 2611 N N . GLN A 1 316 ? 1.029 -54.062 -10.281 1 95.56 316 GLN A N 1
ATOM 2612 C CA . GLN A 1 316 ? 0.266 -53.781 -9.07 1 95.56 316 GLN A CA 1
ATOM 2613 C C . GLN A 1 316 ? 0.134 -52.281 -8.828 1 95.56 316 GLN A C 1
ATOM 2615 O O . GLN A 1 316 ? -0.716 -51.844 -8.055 1 95.56 316 GLN A O 1
ATOM 2620 N N . ALA A 1 317 ? 0.974 -51.5 -9.445 1 96.31 317 ALA A N 1
ATOM 2621 C CA . ALA A 1 317 ? 0.958 -50.062 -9.234 1 96.31 317 ALA A CA 1
ATOM 2622 C C . ALA A 1 317 ? -0.301 -49.438 -9.828 1 96.31 317 ALA A C 1
ATOM 2624 O O . ALA A 1 317 ? -0.798 -49.875 -10.859 1 96.31 317 ALA A O 1
ATOM 2625 N N . GLU A 1 318 ? -0.826 -48.406 -9.172 1 96.19 318 GLU A N 1
ATOM 2626 C CA . GLU A 1 318 ? -1.969 -47.688 -9.703 1 96.19 318 GLU A CA 1
ATOM 2627 C C . GLU A 1 318 ? -1.613 -46.969 -11.008 1 96.19 318 GLU A C 1
ATOM 2629 O O . GLU A 1 318 ? -2.436 -46.906 -11.922 1 96.19 318 GLU A O 1
ATOM 2634 N N . SER A 1 319 ? -0.43 -46.5 -11.031 1 97.62 319 SER A N 1
ATOM 2635 C CA . SER A 1 319 ? 0.063 -45.781 -12.203 1 97.62 319 SER A CA 1
ATOM 2636 C C . SER A 1 319 ? 1.535 -46.062 -12.461 1 97.62 319 SER A C 1
ATOM 2638 O O . SER A 1 319 ? 2.312 -46.25 -11.516 1 97.62 319 SER A O 1
ATOM 2640 N N . VAL A 1 320 ? 1.883 -46.25 -13.688 1 98.19 320 VAL A N 1
ATOM 2641 C CA . VAL A 1 320 ? 3.27 -46.344 -14.141 1 98.19 320 VAL A CA 1
ATOM 2642 C C . VAL A 1 320 ? 3.531 -45.25 -15.18 1 98.19 320 VAL A C 1
ATOM 2644 O O . VAL A 1 320 ? 3.023 -45.312 -16.297 1 98.19 320 VAL A O 1
ATOM 2647 N N . LYS A 1 321 ? 4.336 -44.312 -14.789 1 98.56 321 LYS A N 1
ATOM 2648 C CA . LYS A 1 321 ? 4.676 -43.25 -15.711 1 98.56 321 LYS A CA 1
ATOM 2649 C C . LYS A 1 321 ? 6.102 -43.375 -16.234 1 98.56 321 LYS A C 1
ATOM 2651 O O . LYS A 1 321 ? 6.992 -43.844 -15.508 1 98.56 321 LYS A O 1
ATOM 2656 N N . ALA A 1 322 ? 6.258 -43 -17.484 1 98.44 322 ALA A N 1
ATOM 2657 C CA . ALA A 1 322 ? 7.559 -43.125 -18.141 1 98.44 322 ALA A CA 1
ATOM 2658 C C . ALA A 1 322 ? 8 -41.781 -18.719 1 98.44 322 ALA A C 1
ATOM 2660 O O . ALA A 1 322 ? 7.168 -40.938 -19.078 1 98.44 322 ALA A O 1
ATOM 2661 N N . LEU A 1 323 ? 9.281 -41.562 -18.766 1 97.88 323 LEU A N 1
ATOM 2662 C CA . LEU A 1 323 ? 9.969 -40.406 -19.359 1 97.88 323 LEU A CA 1
ATOM 2663 C C . LEU A 1 323 ? 11.172 -40.844 -20.172 1 97.88 323 LEU A C 1
ATOM 2665 O O . LEU A 1 323 ? 11.93 -41.75 -19.75 1 97.88 323 LEU A O 1
ATOM 2669 N N . SER A 1 324 ? 11.297 -40.375 -21.391 1 98.06 324 SER A N 1
ATOM 2670 C CA . SER A 1 324 ? 12.43 -40.75 -22.234 1 98.06 324 SER A CA 1
ATOM 2671 C C . SER A 1 324 ? 13.531 -39.688 -22.172 1 98.06 324 SER A C 1
ATOM 2673 O O . SER A 1 324 ? 13.32 -38.531 -22.578 1 98.06 324 SER A O 1
ATOM 2675 N N . ALA A 1 325 ? 14.656 -39.969 -21.672 1 98 325 ALA A N 1
ATOM 2676 C CA . ALA A 1 325 ? 15.836 -39.125 -21.703 1 98 325 ALA A CA 1
ATOM 2677 C C . ALA A 1 325 ? 16.609 -39.281 -23 1 98 325 ALA A C 1
ATOM 2679 O O . ALA A 1 325 ? 17.031 -40.406 -23.344 1 98 325 ALA A O 1
ATOM 2680 N N . PRO A 1 326 ? 16.828 -38.25 -23.734 1 97.5 326 PRO A N 1
ATOM 2681 C CA . PRO A 1 326 ? 17.547 -38.375 -25 1 97.5 326 PRO A CA 1
ATOM 2682 C C . PRO A 1 326 ? 19.047 -38.531 -24.812 1 97.5 326 PRO A C 1
ATOM 2684 O O . PRO A 1 326 ? 19.828 -37.781 -25.438 1 97.5 326 PRO A O 1
ATOM 2687 N N . LYS A 1 327 ? 19.375 -39.375 -24 1 97 327 LYS A N 1
ATOM 2688 C CA . LYS A 1 327 ? 20.766 -39.656 -23.656 1 97 327 LYS A CA 1
ATOM 2689 C C . LYS A 1 327 ? 20.891 -41.062 -23.016 1 97 327 LYS A C 1
ATOM 2691 O O . LYS A 1 327 ? 20.016 -41.469 -22.266 1 97 327 LYS A O 1
ATOM 2696 N N . ALA A 1 328 ? 21.984 -41.75 -23.375 1 96.44 328 ALA A N 1
ATOM 2697 C CA . ALA A 1 328 ? 22.344 -42.938 -22.625 1 96.44 328 ALA A CA 1
ATOM 2698 C C . ALA A 1 328 ? 22.906 -42.562 -21.25 1 96.44 328 ALA A C 1
ATOM 2700 O O . ALA A 1 328 ? 24.125 -42.375 -21.125 1 96.44 328 ALA A O 1
ATOM 2701 N N . LEU A 1 329 ? 22.109 -42.562 -20.312 1 97.25 329 LEU A N 1
ATOM 2702 C CA . LEU A 1 329 ? 22.5 -42.094 -18.984 1 97.25 329 LEU A CA 1
ATOM 2703 C C . LEU A 1 329 ? 23.453 -43.062 -18.328 1 97.25 329 LEU A C 1
ATOM 2705 O O . LEU A 1 329 ? 23.297 -44.281 -18.469 1 97.25 329 LEU A O 1
ATOM 2709 N N . SER A 1 330 ? 24.422 -42.531 -17.641 1 96.44 330 SER A N 1
ATOM 2710 C CA . SER A 1 330 ? 25.297 -43.375 -16.844 1 96.44 330 SER A CA 1
ATOM 2711 C C . SER A 1 330 ? 24.594 -43.875 -15.586 1 96.44 330 SER A C 1
ATOM 2713 O O . SER A 1 330 ? 23.531 -43.375 -15.211 1 96.44 330 SER A O 1
ATOM 2715 N N . ARG A 1 331 ? 25.141 -44.875 -14.992 1 94.5 331 ARG A N 1
ATOM 2716 C CA . ARG A 1 331 ? 24.594 -45.406 -13.758 1 94.5 331 ARG A CA 1
ATOM 2717 C C . ARG A 1 331 ? 24.547 -44.344 -12.664 1 94.5 331 ARG A C 1
ATOM 2719 O O . ARG A 1 331 ? 23.641 -44.312 -11.844 1 94.5 331 ARG A O 1
ATOM 2726 N N . LYS A 1 332 ? 25.562 -43.5 -12.695 1 97.06 332 LYS A N 1
ATOM 2727 C CA . LYS A 1 332 ? 25.625 -42.438 -11.703 1 97.06 332 LYS A CA 1
ATOM 2728 C C . LYS A 1 332 ? 24.5 -41.406 -11.938 1 97.06 332 LYS A C 1
ATOM 2730 O O . LYS A 1 332 ? 23.859 -40.969 -10.984 1 97.06 332 LYS A O 1
ATOM 2735 N N . GLU A 1 333 ? 24.328 -41.031 -13.164 1 97.81 333 GLU A N 1
ATOM 2736 C CA . GLU A 1 333 ? 23.266 -40.062 -13.508 1 97.81 333 GLU A CA 1
ATOM 2737 C C . GLU A 1 333 ? 21.906 -40.625 -13.125 1 97.81 333 GLU A C 1
ATOM 2739 O O . GLU A 1 333 ? 21.062 -39.906 -12.594 1 97.81 333 GLU A O 1
ATOM 2744 N N . VAL A 1 334 ? 21.688 -41.906 -13.352 1 97.31 334 VAL A N 1
ATOM 2745 C CA . VAL A 1 334 ? 20.422 -42.562 -13.008 1 97.31 334 VAL A CA 1
ATOM 2746 C C . VAL A 1 334 ? 20.25 -42.562 -11.492 1 97.31 334 VAL A C 1
ATOM 2748 O O . VAL A 1 334 ? 19.156 -42.344 -10.984 1 97.31 334 VAL A O 1
ATOM 2751 N N . ALA A 1 335 ? 21.328 -42.844 -10.805 1 97.5 335 ALA A N 1
ATOM 2752 C CA . ALA A 1 335 ? 21.281 -42.875 -9.344 1 97.5 335 ALA A CA 1
ATOM 2753 C C . ALA A 1 335 ? 20.906 -41.531 -8.773 1 97.5 335 ALA A C 1
ATOM 2755 O O . ALA A 1 335 ? 20.156 -41.438 -7.801 1 97.5 335 ALA A O 1
ATOM 2756 N N . ASP A 1 336 ? 21.453 -40.469 -9.352 1 98.19 336 ASP A N 1
ATOM 2757 C CA . ASP A 1 336 ? 21.141 -39.094 -8.93 1 98.19 336 ASP A CA 1
ATOM 2758 C C . ASP A 1 336 ? 19.656 -38.781 -9.172 1 98.19 336 ASP A C 1
ATOM 2760 O O . ASP A 1 336 ? 19 -38.156 -8.328 1 98.19 336 ASP A O 1
ATOM 2764 N N . LEU A 1 337 ? 19.188 -39.188 -10.25 1 98.44 337 LEU A N 1
ATOM 2765 C CA . LEU A 1 337 ? 17.781 -38.938 -10.586 1 98.44 337 LEU A CA 1
ATOM 2766 C C . LEU A 1 337 ? 16.875 -39.781 -9.695 1 98.44 337 LEU A C 1
ATOM 2768 O O . LEU A 1 337 ? 15.773 -39.344 -9.344 1 98.44 337 LEU A O 1
ATOM 2772 N N . GLU A 1 338 ? 17.297 -40.969 -9.406 1 98.25 338 GLU A N 1
ATOM 2773 C CA . GLU A 1 338 ? 16.531 -41.812 -8.492 1 98.25 338 GLU A CA 1
ATOM 2774 C C . GLU A 1 338 ? 16.406 -41.156 -7.121 1 98.25 338 GLU A C 1
ATOM 2776 O O . GLU A 1 338 ? 15.359 -41.281 -6.473 1 98.25 338 GLU A O 1
ATOM 2781 N N . ALA A 1 339 ? 17.453 -40.562 -6.676 1 98.44 339 ALA A N 1
ATOM 2782 C CA . ALA A 1 339 ? 17.422 -39.875 -5.398 1 98.44 339 ALA A CA 1
ATOM 2783 C C . ALA A 1 339 ? 16.359 -38.75 -5.414 1 98.44 339 ALA A C 1
ATOM 2785 O O . ALA A 1 339 ? 15.664 -38.531 -4.418 1 98.44 339 ALA A O 1
ATOM 2786 N N . VAL A 1 340 ? 16.219 -38.062 -6.496 1 98.38 340 VAL A N 1
ATOM 2787 C CA . VAL A 1 340 ? 15.211 -37.031 -6.668 1 98.38 340 VAL A CA 1
ATOM 2788 C C . VAL A 1 340 ? 13.82 -37.656 -6.574 1 98.38 340 VAL A C 1
ATOM 2790 O O . VAL A 1 340 ? 12.953 -37.125 -5.871 1 98.38 340 VAL A O 1
ATOM 2793 N N . ALA A 1 341 ? 13.617 -38.75 -7.266 1 98.38 341 ALA A N 1
ATOM 2794 C CA . ALA A 1 341 ? 12.32 -39.438 -7.258 1 98.38 341 ALA A CA 1
ATOM 2795 C C . ALA A 1 341 ? 11.938 -39.875 -5.848 1 98.38 341 ALA A C 1
ATOM 2797 O O . ALA A 1 341 ? 10.789 -39.688 -5.426 1 98.38 341 ALA A O 1
ATOM 2798 N N . LYS A 1 342 ? 12.914 -40.406 -5.141 1 98.25 342 LYS A N 1
ATOM 2799 C CA . LYS A 1 342 ? 12.672 -40.938 -3.801 1 98.25 342 LYS A CA 1
ATOM 2800 C C . LYS A 1 342 ? 12.328 -39.812 -2.822 1 98.25 342 LYS A C 1
ATOM 2802 O O . LYS A 1 342 ? 11.508 -40 -1.923 1 98.25 342 LYS A O 1
ATOM 2807 N N . ARG A 1 343 ? 12.922 -38.719 -2.977 1 97 343 ARG A N 1
ATOM 2808 C CA . ARG A 1 343 ? 12.625 -37.562 -2.139 1 97 343 ARG A CA 1
ATOM 2809 C C . ARG A 1 343 ? 11.18 -37.094 -2.307 1 97 343 ARG A C 1
ATOM 2811 O O . ARG A 1 343 ? 10.625 -36.438 -1.433 1 97 343 ARG A O 1
ATOM 2818 N N . HIS A 1 344 ? 10.641 -37.562 -3.379 1 96.69 344 HIS A N 1
ATOM 2819 C CA . HIS A 1 344 ? 9.273 -37.125 -3.648 1 96.69 344 HIS A CA 1
ATOM 2820 C C . HIS A 1 344 ? 8.305 -38.312 -3.582 1 96.69 344 HIS A C 1
ATOM 2822 O O . HIS A 1 344 ? 7.301 -38.344 -4.301 1 96.69 344 HIS A O 1
ATOM 2828 N N . GLY A 1 345 ? 8.656 -39.344 -2.885 1 96 345 GLY A N 1
ATOM 2829 C CA . GLY A 1 345 ? 7.727 -40.344 -2.451 1 96 345 GLY A CA 1
ATOM 2830 C C . GLY A 1 345 ? 7.805 -41.625 -3.281 1 96 345 GLY A C 1
ATOM 2831 O O . GLY A 1 345 ? 7.176 -42.625 -2.951 1 96 345 GLY A O 1
ATOM 2832 N N . ALA A 1 346 ? 8.641 -41.656 -4.316 1 97.62 346 ALA A N 1
ATOM 2833 C CA . ALA A 1 346 ? 8.742 -42.844 -5.145 1 97.62 346 ALA A CA 1
ATOM 2834 C C . ALA A 1 346 ? 9.578 -43.906 -4.449 1 97.62 346 ALA A C 1
ATOM 2836 O O . ALA A 1 346 ? 10.492 -43.594 -3.686 1 97.62 346 ALA A O 1
ATOM 2837 N N . GLY A 1 347 ? 9.227 -45.125 -4.676 1 96.5 347 GLY A N 1
ATOM 2838 C CA . GLY A 1 347 ? 10.016 -46.219 -4.164 1 96.5 347 GLY A CA 1
ATOM 2839 C C . GLY A 1 347 ? 11.352 -46.375 -4.871 1 96.5 347 GLY A C 1
ATOM 2840 O O . GLY A 1 347 ? 12.289 -46.969 -4.316 1 96.5 347 GLY A O 1
ATOM 2841 N N . GLY A 1 348 ? 11.391 -45.938 -6.016 1 96.56 348 GLY A N 1
ATOM 2842 C CA . GLY A 1 348 ? 12.578 -46.031 -6.855 1 96.56 348 GLY A CA 1
ATOM 2843 C C . GLY A 1 348 ? 12.367 -45.469 -8.25 1 96.56 348 GLY A C 1
ATOM 2844 O O . GLY A 1 348 ? 11.336 -44.844 -8.516 1 96.56 348 GLY A O 1
ATOM 2845 N N . LEU A 1 349 ? 13.398 -45.625 -9.055 1 97.75 349 LEU A N 1
ATOM 2846 C CA . LEU A 1 349 ? 13.391 -45.188 -10.445 1 97.75 349 LEU A CA 1
ATOM 2847 C C . LEU A 1 349 ? 13.906 -46.312 -11.359 1 97.75 349 LEU A C 1
ATOM 2849 O O . LEU A 1 349 ? 15.109 -46.531 -11.453 1 97.75 349 LEU A O 1
ATOM 2853 N N . ALA A 1 350 ? 12.977 -46.969 -11.992 1 97.19 350 ALA A N 1
ATOM 2854 C CA . ALA A 1 350 ? 13.383 -48 -12.938 1 97.19 350 ALA A CA 1
ATOM 2855 C C . ALA A 1 350 ? 13.859 -47.406 -14.25 1 97.19 350 ALA A C 1
ATOM 2857 O O . ALA A 1 350 ? 13.406 -46.344 -14.648 1 97.19 350 ALA A O 1
ATOM 2858 N N . PHE A 1 351 ? 14.812 -48.125 -14.93 1 97.56 351 PHE A N 1
ATOM 2859 C CA . PHE A 1 351 ? 15.305 -47.562 -16.172 1 97.56 351 PHE A CA 1
ATOM 2860 C C . PHE A 1 351 ? 15.727 -48.656 -17.141 1 97.56 351 PHE A C 1
ATOM 2862 O O . PHE A 1 351 ? 15.977 -49.812 -16.734 1 97.56 351 PHE A O 1
ATOM 2869 N N . ALA A 1 352 ? 15.695 -48.312 -18.359 1 96.94 352 ALA A N 1
ATOM 2870 C CA . ALA A 1 352 ? 16.203 -49.156 -19.438 1 96.94 352 ALA A CA 1
ATOM 2871 C C . ALA A 1 352 ? 16.781 -48.312 -20.578 1 96.94 352 ALA A C 1
ATOM 2873 O O . ALA A 1 352 ? 16.219 -47.281 -20.938 1 96.94 352 ALA A O 1
ATOM 2874 N N . ARG A 1 353 ? 17.828 -48.781 -21.047 1 96.81 353 ARG A N 1
ATOM 2875 C CA . ARG A 1 353 ? 18.391 -48.125 -22.219 1 96.81 353 ARG A CA 1
ATOM 2876 C C . ARG A 1 353 ? 17.812 -48.719 -23.516 1 96.81 353 ARG A C 1
ATOM 2878 O O . ARG A 1 353 ? 17.641 -49.938 -23.625 1 96.81 353 ARG A O 1
ATOM 2885 N N . VAL A 1 354 ? 17.562 -47.844 -24.344 1 96.75 354 VAL A N 1
ATOM 2886 C CA . VAL A 1 354 ? 17.016 -48.312 -25.625 1 96.75 354 VAL A CA 1
ATOM 2887 C C . VAL A 1 354 ? 18.156 -48.625 -26.578 1 96.75 354 VAL A C 1
ATOM 2889 O O . VAL A 1 354 ? 18.984 -47.781 -26.891 1 96.75 354 VAL A O 1
ATOM 2892 N N . GLU A 1 355 ? 18.125 -49.875 -26.953 1 94.31 355 GLU A N 1
ATOM 2893 C CA . GLU A 1 355 ? 19.094 -50.344 -27.938 1 94.31 355 GLU A CA 1
ATOM 2894 C C . GLU A 1 355 ? 18.438 -50.594 -29.297 1 94.31 355 GLU A C 1
ATOM 2896 O O . GLU A 1 355 ? 17.219 -50.562 -29.406 1 94.31 355 GLU A O 1
ATOM 2901 N N . GLU A 1 356 ? 19.203 -50.844 -30.375 1 90.88 356 GLU A N 1
ATOM 2902 C CA . GLU A 1 356 ? 18.656 -51.125 -31.703 1 90.88 356 GLU A CA 1
ATOM 2903 C C . GLU A 1 356 ? 17.75 -52.344 -31.703 1 90.88 356 GLU A C 1
ATOM 2905 O O . GLU A 1 356 ? 16.719 -52.344 -32.375 1 90.88 356 GLU A O 1
ATOM 2910 N N . GLY A 1 357 ? 18.016 -53.281 -30.922 1 86.56 357 GLY A N 1
ATOM 2911 C CA . GLY A 1 357 ? 17.25 -54.531 -30.984 1 86.56 357 GLY A CA 1
ATOM 2912 C C . GLY A 1 357 ? 16.625 -54.906 -29.656 1 86.56 357 GLY A C 1
ATOM 2913 O O . GLY A 1 357 ? 16.078 -56 -29.5 1 86.56 357 GLY A O 1
ATOM 2914 N N . GLY A 1 358 ? 16.625 -53.938 -28.844 1 92.38 358 GLY A N 1
ATOM 2915 C CA . GLY A 1 358 ? 16.078 -54.281 -27.547 1 92.38 358 GLY A CA 1
ATOM 2916 C C . GLY A 1 358 ? 16.375 -53.25 -26.484 1 92.38 358 GLY A C 1
ATOM 2917 O O . GLY A 1 358 ? 16.547 -52.062 -26.781 1 92.38 358 GLY A O 1
ATOM 2918 N N . PHE A 1 359 ? 16.219 -53.688 -25.25 1 95.62 359 PHE A N 1
ATOM 2919 C CA . PHE A 1 359 ? 16.531 -52.844 -24.078 1 95.62 359 PHE A CA 1
ATOM 2920 C C . PHE A 1 359 ? 17.703 -53.438 -23.312 1 95.62 359 PHE A C 1
ATOM 2922 O O . PHE A 1 359 ? 17.984 -54.625 -23.391 1 95.62 359 PHE A O 1
ATOM 2929 N N . SER A 1 360 ? 18.469 -52.656 -22.672 1 94.19 360 SER A N 1
ATOM 2930 C CA . SER A 1 360 ? 19.453 -53.094 -21.688 1 94.19 360 SER A CA 1
ATOM 2931 C C . SER A 1 360 ? 19.219 -52.406 -20.344 1 94.19 360 SER A C 1
ATOM 2933 O O . SER A 1 360 ? 18.656 -51.312 -20.281 1 94.19 360 SER A O 1
ATOM 2935 N N . GLY A 1 361 ? 19.578 -53.125 -19.312 1 88.31 361 GLY A N 1
ATOM 2936 C CA . GLY A 1 361 ? 19.359 -52.656 -17.969 1 88.31 361 GLY A CA 1
ATOM 2937 C C . GLY A 1 361 ? 18.672 -53.656 -17.078 1 88.31 361 GLY A C 1
ATOM 2938 O O . GLY A 1 361 ? 18.359 -54.75 -17.5 1 88.31 361 GLY A O 1
ATOM 2939 N N . SER A 1 362 ? 18.344 -53.25 -15.898 1 81.44 362 SER A N 1
ATOM 2940 C CA . SER A 1 362 ? 17.922 -54.188 -14.875 1 81.44 362 SER A CA 1
ATOM 2941 C C . SER A 1 362 ? 16.484 -54.656 -15.109 1 81.44 362 SER A C 1
ATOM 2943 O O . SER A 1 362 ? 16.109 -55.75 -14.719 1 81.44 362 SER A O 1
ATOM 2945 N N . VAL A 1 363 ? 15.695 -53.781 -15.859 1 92.44 363 VAL A N 1
ATOM 2946 C CA . VAL A 1 363 ? 14.297 -54.188 -15.984 1 92.44 363 VAL A CA 1
ATOM 2947 C C . VAL A 1 363 ? 13.984 -54.531 -17.438 1 92.44 363 VAL A C 1
ATOM 2949 O O . VAL A 1 363 ? 12.812 -54.656 -17.812 1 92.44 363 VAL A O 1
ATOM 2952 N N . ALA A 1 364 ? 14.938 -54.625 -18.25 1 93.12 364 ALA A N 1
ATOM 2953 C CA . ALA A 1 364 ? 14.828 -54.812 -19.703 1 93.12 364 ALA A CA 1
ATOM 2954 C C . ALA A 1 364 ? 13.984 -56.062 -20.031 1 93.12 364 ALA A C 1
ATOM 2956 O O . ALA A 1 364 ? 13.141 -56 -20.938 1 93.12 364 ALA A O 1
ATOM 2957 N N . LYS A 1 365 ? 14.211 -57.156 -19.281 1 92.25 365 LYS A N 1
ATOM 2958 C CA . LYS A 1 365 ? 13.539 -58.406 -19.562 1 92.25 365 LYS A CA 1
ATOM 2959 C C . LYS A 1 365 ? 12.023 -58.25 -19.438 1 92.25 365 LYS A C 1
ATOM 2961 O O . LYS A 1 365 ? 11.273 -58.938 -20.125 1 92.25 365 LYS A O 1
ATOM 2966 N N . PHE A 1 366 ? 11.664 -57.406 -18.594 1 94.19 366 PHE A N 1
ATOM 2967 C CA . PHE A 1 366 ? 10.242 -57.25 -18.328 1 94.19 366 PHE A CA 1
ATOM 2968 C C . PHE A 1 366 ? 9.625 -56.281 -19.344 1 94.19 366 PHE A C 1
ATOM 2970 O O . PHE A 1 366 ? 8.406 -56.25 -19.516 1 94.19 366 PHE A O 1
ATOM 2977 N N . LEU A 1 367 ? 10.445 -55.531 -20.047 1 95.12 367 LEU A N 1
ATOM 2978 C CA . LEU A 1 367 ? 9.961 -54.5 -20.953 1 95.12 367 LEU A CA 1
ATOM 2979 C C . LEU A 1 367 ? 9.906 -55 -22.391 1 95.12 367 LEU A C 1
ATOM 2981 O O . LEU A 1 367 ? 9.156 -54.469 -23.219 1 95.12 367 LEU A O 1
ATOM 2985 N N . ASP A 1 368 ? 10.594 -56.031 -22.609 1 91.56 368 ASP A N 1
ATOM 2986 C CA . ASP A 1 368 ? 10.789 -56.531 -23.969 1 91.56 368 ASP A CA 1
ATOM 2987 C C . ASP A 1 368 ? 9.461 -56.969 -24.594 1 91.56 368 ASP A C 1
ATOM 2989 O O . ASP A 1 368 ? 9.195 -56.719 -25.766 1 91.56 368 ASP A O 1
ATOM 2993 N N . PRO A 1 369 ? 8.633 -57.656 -23.766 1 92.75 369 PRO A N 1
ATOM 2994 C CA . PRO A 1 369 ? 7.371 -58.125 -24.344 1 92.75 369 PRO A CA 1
ATOM 2995 C C . PRO A 1 369 ? 6.504 -57 -24.859 1 92.75 369 PRO A C 1
ATOM 2997 O O . PRO A 1 369 ? 5.66 -57.219 -25.734 1 92.75 369 PRO A O 1
ATOM 3000 N N . VAL A 1 370 ? 6.672 -55.812 -24.359 1 94.75 370 VAL A N 1
ATOM 3001 C CA . VAL A 1 370 ? 5.832 -54.688 -24.766 1 94.75 370 VAL A CA 1
ATOM 3002 C C . VAL A 1 370 ? 6.691 -53.625 -25.438 1 94.75 370 VAL A C 1
ATOM 3004 O O . VAL A 1 370 ? 6.332 -52.438 -25.453 1 94.75 370 VAL A O 1
ATOM 3007 N N . ARG A 1 371 ? 7.785 -53.938 -25.938 1 95 371 ARG A N 1
ATOM 3008 C CA . ARG A 1 371 ? 8.797 -53.031 -26.453 1 95 371 ARG A CA 1
ATOM 3009 C C . ARG A 1 371 ? 8.203 -52.094 -27.5 1 95 371 ARG A C 1
ATOM 3011 O O . ARG A 1 371 ? 8.336 -50.875 -27.375 1 95 371 ARG A O 1
ATOM 3018 N N . GLU A 1 372 ? 7.566 -52.594 -28.5 1 95.44 372 GLU A N 1
ATOM 3019 C CA . GLU A 1 372 ? 7.051 -51.781 -29.594 1 95.44 372 GLU A CA 1
ATOM 3020 C C . GLU A 1 372 ? 6.031 -50.75 -29.094 1 95.44 372 GLU A C 1
ATOM 3022 O O . GLU A 1 372 ? 6.078 -49.594 -29.469 1 95.44 372 GLU A O 1
ATOM 3027 N N . ALA A 1 373 ? 5.172 -51.25 -28.297 1 95.94 373 ALA A N 1
ATOM 3028 C CA . ALA A 1 373 ? 4.148 -50.344 -27.734 1 95.94 373 ALA A CA 1
ATOM 3029 C C . ALA A 1 373 ? 4.773 -49.281 -26.859 1 95.94 373 ALA A C 1
ATOM 3031 O O . ALA A 1 373 ? 4.316 -48.125 -26.844 1 95.94 373 ALA A O 1
ATOM 3032 N N . LEU A 1 374 ? 5.75 -49.625 -26.094 1 96.44 374 LEU A N 1
ATOM 3033 C CA . LEU A 1 374 ? 6.438 -48.688 -25.203 1 96.44 374 LEU A CA 1
ATOM 3034 C C . LEU A 1 374 ? 7.164 -47.625 -26 1 96.44 374 LEU A C 1
ATOM 3036 O O . LEU A 1 374 ? 7.117 -46.438 -25.641 1 96.44 374 LEU A O 1
ATOM 3040 N N . LEU A 1 375 ? 7.891 -48.031 -27.031 1 97.06 375 LEU A N 1
ATOM 3041 C CA . LEU A 1 375 ? 8.602 -47.094 -27.875 1 97.06 375 LEU A CA 1
ATOM 3042 C C . LEU A 1 375 ? 7.633 -46.125 -28.578 1 97.06 375 LEU A C 1
ATOM 3044 O O . LEU A 1 375 ? 7.922 -44.938 -28.719 1 97.06 375 LEU A O 1
ATOM 3048 N N . GLN A 1 376 ? 6.547 -46.688 -29.016 1 96.88 376 GLN A N 1
ATOM 3049 C CA . GLN A 1 376 ? 5.527 -45.844 -29.641 1 96.88 376 GLN A CA 1
ATOM 3050 C C . GLN A 1 376 ? 4.953 -44.844 -28.641 1 96.88 376 GLN A C 1
ATOM 3052 O O . GLN A 1 376 ? 4.789 -43.688 -28.969 1 96.88 376 GLN A O 1
ATOM 3057 N N . ALA A 1 377 ? 4.668 -45.25 -27.484 1 96.75 377 ALA A N 1
ATOM 3058 C CA . ALA A 1 377 ? 4.047 -44.406 -26.453 1 96.75 377 ALA A CA 1
ATOM 3059 C C . ALA A 1 377 ? 5.004 -43.312 -25.984 1 96.75 377 ALA A C 1
ATOM 3061 O O . ALA A 1 377 ? 4.574 -42.219 -25.672 1 96.75 377 ALA A O 1
ATOM 3062 N N . THR A 1 378 ? 6.25 -43.594 -25.953 1 97.31 378 THR A N 1
ATOM 3063 C CA . THR A 1 378 ? 7.215 -42.656 -25.359 1 97.31 378 THR A CA 1
ATOM 3064 C C . THR A 1 378 ? 7.973 -41.906 -26.438 1 97.31 378 THR A C 1
ATOM 3066 O O . THR A 1 378 ? 8.617 -40.906 -26.141 1 97.31 378 THR A O 1
ATOM 3069 N N . GLY A 1 379 ? 7.992 -42.469 -27.625 1 95.75 379 GLY A N 1
ATOM 3070 C CA . GLY A 1 379 ? 8.766 -41.906 -28.703 1 95.75 379 GLY A CA 1
ATOM 3071 C C . GLY A 1 379 ? 10.258 -42.094 -28.547 1 95.75 379 GLY A C 1
ATOM 3072 O O . GLY A 1 379 ? 11.055 -41.375 -29.172 1 95.75 379 GLY A O 1
ATOM 3073 N N . ALA A 1 380 ? 10.711 -42.969 -27.703 1 97.25 380 ALA A N 1
ATOM 3074 C CA . ALA A 1 380 ? 12.125 -43.219 -27.422 1 97.25 380 ALA A CA 1
ATOM 3075 C C . ALA A 1 380 ? 12.805 -43.875 -28.625 1 97.25 380 ALA A C 1
ATOM 3077 O O . ALA A 1 380 ? 12.188 -44.625 -29.359 1 97.25 380 ALA A O 1
ATOM 3078 N N . ARG A 1 381 ? 14.047 -43.531 -28.766 1 97.06 381 ARG A N 1
ATOM 3079 C CA . ARG A 1 381 ? 14.875 -44.062 -29.844 1 97.06 381 ARG A CA 1
ATOM 3080 C C . ARG A 1 381 ? 16.141 -44.719 -29.297 1 97.06 381 ARG A C 1
ATOM 3082 O O . ARG A 1 381 ? 16.516 -44.469 -28.141 1 97.06 381 ARG A O 1
ATOM 3089 N N . PRO A 1 382 ? 16.719 -45.562 -30.188 1 96.38 382 PRO A N 1
ATOM 3090 C CA . PRO A 1 382 ? 18 -46.125 -29.719 1 96.38 382 PRO A CA 1
ATOM 3091 C C . PRO A 1 382 ? 18.969 -45.031 -29.25 1 96.38 382 PRO A C 1
ATOM 3093 O O . PRO A 1 382 ? 19.141 -44 -29.922 1 96.38 382 PRO A O 1
ATOM 3096 N N . GLY A 1 383 ? 19.484 -45.219 -28.141 1 96.69 383 GLY A N 1
ATOM 3097 C CA . GLY A 1 383 ? 20.359 -44.219 -27.547 1 96.69 383 GLY A CA 1
ATOM 3098 C C . GLY A 1 383 ? 19.719 -43.5 -26.375 1 96.69 383 GLY A C 1
ATOM 3099 O O . GLY A 1 383 ? 20.406 -42.875 -25.562 1 96.69 383 GLY A O 1
ATOM 3100 N N . ASP A 1 384 ? 18.391 -43.625 -26.281 1 98.12 384 ASP A N 1
ATOM 3101 C CA . ASP A 1 384 ? 17.656 -43 -25.203 1 98.12 384 ASP A CA 1
ATOM 3102 C C . ASP A 1 384 ? 17.625 -43.875 -23.953 1 98.12 384 ASP A C 1
ATOM 3104 O O . ASP A 1 384 ? 17.953 -45.062 -24.016 1 98.12 384 ASP A O 1
ATOM 3108 N N . THR A 1 385 ? 17.391 -43.25 -22.844 1 98.25 385 THR A N 1
ATOM 3109 C CA . THR A 1 385 ? 17.125 -44 -21.609 1 98.25 385 THR A CA 1
ATOM 3110 C C . THR A 1 385 ? 15.68 -43.781 -21.156 1 98.25 385 THR A C 1
ATOM 3112 O O . THR A 1 385 ? 15.234 -42.625 -21 1 98.25 385 THR A O 1
ATOM 3115 N N . LEU A 1 386 ? 14.969 -44.875 -21.016 1 98.06 386 LEU A N 1
ATOM 3116 C CA . LEU A 1 386 ? 13.617 -44.781 -20.453 1 98.06 386 LEU A CA 1
ATOM 3117 C C . LEU A 1 386 ? 13.664 -44.844 -18.938 1 98.06 386 LEU A C 1
ATOM 3119 O O . LEU A 1 386 ? 14.359 -45.656 -18.344 1 98.06 386 LEU A O 1
ATOM 3123 N N . LEU A 1 387 ? 12.961 -43.906 -18.297 1 98.38 387 LEU A N 1
ATOM 3124 C CA . LEU A 1 387 ? 12.836 -43.844 -16.844 1 98.38 387 LEU A CA 1
ATOM 3125 C C . LEU A 1 387 ? 11.391 -44.062 -16.406 1 98.38 387 LEU A C 1
ATOM 3127 O O . LEU A 1 387 ? 10.461 -43.562 -17.047 1 98.38 387 LEU A O 1
ATOM 3131 N N . PHE A 1 388 ? 11.227 -44.875 -15.312 1 98.12 388 PHE A N 1
ATOM 3132 C CA . PHE A 1 388 ? 9.867 -45.219 -14.898 1 98.12 388 PHE A CA 1
ATOM 3133 C C . PHE A 1 388 ? 9.688 -45 -13.406 1 98.12 388 PHE A C 1
ATOM 3135 O O . PHE A 1 388 ? 10.586 -45.281 -12.609 1 98.12 388 PHE A O 1
ATOM 3142 N N . VAL A 1 389 ? 8.531 -44.531 -13.031 1 98.44 389 VAL A N 1
ATOM 3143 C CA . VAL A 1 389 ? 8.07 -44.562 -11.641 1 98.44 389 VAL A CA 1
ATOM 3144 C C . VAL A 1 389 ? 6.727 -45.281 -11.562 1 98.44 389 VAL A C 1
ATOM 3146 O O . VAL A 1 389 ? 5.797 -44.969 -12.305 1 98.44 389 VAL A O 1
ATOM 3149 N N . ALA A 1 390 ? 6.637 -46.25 -10.75 1 97.88 390 ALA A N 1
ATOM 3150 C CA . ALA A 1 390 ? 5.41 -47 -10.461 1 97.88 390 ALA A CA 1
ATOM 3151 C C . ALA A 1 390 ? 4.93 -46.719 -9.039 1 97.88 390 ALA A C 1
ATOM 3153 O O . ALA A 1 390 ? 5.637 -47 -8.07 1 97.88 390 ALA A O 1
ATOM 3154 N N . ALA A 1 391 ? 3.787 -46.125 -8.875 1 97.75 391 ALA A N 1
ATOM 3155 C CA . ALA A 1 391 ? 3.238 -45.719 -7.586 1 97.75 391 ALA A CA 1
ATOM 3156 C C . ALA A 1 391 ? 1.777 -45.312 -7.719 1 97.75 391 ALA A C 1
ATOM 3158 O O . ALA A 1 391 ? 1.086 -45.719 -8.648 1 97.75 391 ALA A O 1
ATOM 3159 N N . SER A 1 392 ? 1.252 -44.656 -6.691 1 95.62 392 SER A N 1
ATOM 3160 C CA . SER A 1 392 ? -0.041 -43.969 -6.852 1 95.62 392 SER A CA 1
ATOM 3161 C C . SER A 1 392 ? 0.007 -42.938 -7.949 1 95.62 392 SER A C 1
ATOM 3163 O O . SER A 1 392 ? 1.085 -42.469 -8.32 1 95.62 392 SER A O 1
ATOM 3165 N N . ARG A 1 393 ? -1.096 -42.656 -8.477 1 95.56 393 ARG A N 1
ATOM 3166 C CA . ARG A 1 393 ? -1.168 -41.688 -9.578 1 95.56 393 ARG A CA 1
ATOM 3167 C C . ARG A 1 393 ? -0.47 -40.375 -9.211 1 95.56 393 ARG A C 1
ATOM 3169 O O . ARG A 1 393 ? 0.311 -39.844 -10 1 95.56 393 ARG A O 1
ATOM 3176 N N . LYS A 1 394 ? -0.746 -39.875 -8.062 1 94.56 394 LYS A N 1
ATOM 3177 C CA . LYS A 1 394 ? -0.179 -38.594 -7.617 1 94.56 394 LYS A CA 1
ATOM 3178 C C . LYS A 1 394 ? 1.335 -38.688 -7.453 1 94.56 394 LYS A C 1
ATOM 3180 O O . LYS A 1 394 ? 2.078 -37.844 -7.961 1 94.56 394 LYS A O 1
ATOM 3185 N N . VAL A 1 395 ? 1.83 -39.656 -6.824 1 97 395 VAL A N 1
ATOM 3186 C CA . VAL A 1 395 ? 3.25 -39.844 -6.539 1 97 395 VAL A CA 1
ATOM 3187 C C . VAL A 1 395 ? 4.012 -40.094 -7.836 1 97 395 VAL A C 1
ATOM 3189 O O . VAL A 1 395 ? 5.082 -39.5 -8.055 1 97 395 VAL A O 1
ATOM 3192 N N . ALA A 1 396 ? 3.459 -41.031 -8.688 1 98.31 396 ALA A N 1
ATOM 3193 C CA . ALA A 1 396 ? 4.117 -41.312 -9.953 1 98.31 396 ALA A CA 1
ATOM 3194 C C . ALA A 1 396 ? 4.312 -40.031 -10.773 1 98.31 396 ALA A C 1
ATOM 3196 O O . ALA A 1 396 ? 5.387 -39.812 -11.336 1 98.31 396 ALA A O 1
ATOM 3197 N N . ALA A 1 397 ? 3.279 -39.219 -10.781 1 98.38 397 ALA A N 1
ATOM 3198 C CA . ALA A 1 397 ? 3.328 -38 -11.539 1 98.38 397 ALA A CA 1
ATOM 3199 C C . ALA A 1 397 ? 4.312 -37 -10.914 1 98.38 397 ALA A C 1
ATOM 3201 O O . ALA A 1 397 ? 5.227 -36.531 -11.586 1 98.38 397 ALA A O 1
ATOM 3202 N N . GLU A 1 398 ? 4.207 -36.719 -9.664 1 98.12 398 GLU A N 1
ATOM 3203 C CA . GLU A 1 398 ? 5.004 -35.688 -9 1 98.12 398 GLU A CA 1
ATOM 3204 C C . GLU A 1 398 ? 6.48 -36.094 -8.969 1 98.12 398 GLU A C 1
ATOM 3206 O O . GLU A 1 398 ? 7.352 -35.25 -9.227 1 98.12 398 GLU A O 1
ATOM 3211 N N . ALA A 1 399 ? 6.758 -37.312 -8.617 1 98.5 399 ALA A N 1
ATOM 3212 C CA . ALA A 1 399 ? 8.141 -37.781 -8.562 1 98.5 399 ALA A CA 1
ATOM 3213 C C . ALA A 1 399 ? 8.812 -37.656 -9.93 1 98.5 399 ALA A C 1
ATOM 3215 O O . ALA A 1 399 ? 9.922 -37.125 -10.039 1 98.5 399 ALA A O 1
ATOM 3216 N N . LEU A 1 400 ? 8.141 -38.25 -10.922 1 98.69 400 LEU A N 1
ATOM 3217 C CA . LEU A 1 400 ? 8.742 -38.219 -12.258 1 98.69 400 LEU A CA 1
ATOM 3218 C C . LEU A 1 400 ? 8.805 -36.781 -12.789 1 98.69 400 LEU A C 1
ATOM 3220 O O . LEU A 1 400 ? 9.68 -36.438 -13.594 1 98.69 400 LEU A O 1
ATOM 3224 N N . GLY A 1 401 ? 7.793 -35.906 -12.391 1 98.69 401 GLY A N 1
ATOM 3225 C CA . GLY A 1 401 ? 7.875 -34.5 -12.727 1 98.69 401 GLY A CA 1
ATOM 3226 C C . GLY A 1 401 ? 9.141 -33.844 -12.219 1 98.69 401 GLY A C 1
ATOM 3227 O O . GLY A 1 401 ? 9.758 -33.031 -12.93 1 98.69 401 GLY A O 1
ATOM 3228 N N . GLN A 1 402 ? 9.516 -34.156 -11.008 1 98.5 402 GLN A N 1
ATOM 3229 C CA . GLN A 1 402 ? 10.75 -33.625 -10.445 1 98.5 402 GLN A CA 1
ATOM 3230 C C . GLN A 1 402 ? 11.977 -34.188 -11.164 1 98.5 402 GLN A C 1
ATOM 3232 O O . GLN A 1 402 ? 12.969 -33.5 -11.352 1 98.5 402 GLN A O 1
ATOM 3237 N N . VAL A 1 403 ? 11.906 -35.375 -11.492 1 98.69 403 VAL A N 1
ATOM 3238 C CA . VAL A 1 403 ? 12.977 -36 -12.273 1 98.69 403 VAL A CA 1
ATOM 3239 C C . VAL A 1 403 ? 13.117 -35.281 -13.609 1 98.69 403 VAL A C 1
ATOM 3241 O O . VAL A 1 403 ? 14.234 -35.062 -14.078 1 98.69 403 VAL A O 1
ATOM 3244 N N . ARG A 1 404 ? 11.953 -34.969 -14.211 1 98.69 404 ARG A N 1
ATOM 3245 C CA . ARG A 1 404 ? 11.945 -34.219 -15.461 1 98.69 404 ARG A CA 1
ATOM 3246 C C . ARG A 1 404 ? 12.75 -32.938 -15.336 1 98.69 404 ARG A C 1
ATOM 3248 O O . ARG A 1 404 ? 13.57 -32.625 -16.203 1 98.69 404 ARG A O 1
ATOM 3255 N N . LEU A 1 405 ? 12.562 -32.219 -14.305 1 98.19 405 LEU A N 1
ATOM 3256 C CA . LEU A 1 405 ? 13.258 -30.938 -14.078 1 98.19 405 LEU A CA 1
ATOM 3257 C C . LEU A 1 405 ? 14.75 -31.172 -13.859 1 98.19 405 LEU A C 1
ATOM 3259 O O . LEU A 1 405 ? 15.578 -30.453 -14.414 1 98.19 405 LEU A O 1
ATOM 3263 N N . ALA A 1 406 ? 15.086 -32.156 -13.047 1 98.25 406 ALA A N 1
ATOM 3264 C CA . ALA A 1 406 ? 16.484 -32.5 -12.789 1 98.25 406 ALA A CA 1
ATOM 3265 C C . ALA A 1 406 ? 17.188 -32.906 -14.078 1 98.25 406 ALA A C 1
ATOM 3267 O O . ALA A 1 406 ? 18.359 -32.562 -14.297 1 98.25 406 ALA A O 1
ATOM 3268 N N . LEU A 1 407 ? 16.531 -33.688 -14.867 1 98.38 407 LEU A N 1
ATOM 3269 C CA . LEU A 1 407 ? 17.078 -34.125 -16.141 1 98.38 407 LEU A CA 1
ATOM 3270 C C . LEU A 1 407 ? 17.344 -32.938 -17.062 1 98.38 407 LEU A C 1
ATOM 3272 O O . LEU A 1 407 ? 18.344 -32.906 -17.781 1 98.38 407 LEU A O 1
ATOM 3276 N N . ALA A 1 408 ? 16.406 -32.031 -17.094 1 98.06 408 ALA A N 1
ATOM 3277 C CA . ALA A 1 408 ? 16.594 -30.828 -17.906 1 98.06 408 ALA A CA 1
ATOM 3278 C C . ALA A 1 408 ? 17.875 -30.094 -17.484 1 98.06 408 ALA A C 1
ATOM 3280 O O . ALA A 1 408 ? 18.609 -29.594 -18.344 1 98.06 408 ALA A O 1
ATOM 3281 N N . ASP A 1 409 ? 18.125 -30.016 -16.203 1 97.62 409 ASP A N 1
ATOM 3282 C CA . ASP A 1 409 ? 19.344 -29.406 -15.703 1 97.62 409 ASP A CA 1
ATOM 3283 C C . ASP A 1 409 ? 20.578 -30.203 -16.156 1 97.62 409 ASP A C 1
ATOM 3285 O O . ASP A 1 409 ? 21.562 -29.625 -16.609 1 97.62 409 ASP A O 1
ATOM 3289 N N . LEU A 1 410 ? 20.469 -31.469 -15.945 1 97.62 410 LEU A N 1
ATOM 3290 C CA . LEU A 1 410 ? 21.562 -32.375 -16.297 1 97.62 410 LEU A CA 1
ATOM 3291 C C . LEU A 1 410 ? 21.922 -32.25 -17.766 1 97.62 410 LEU A C 1
ATOM 3293 O O . LEU A 1 410 ? 23.109 -32.25 -18.125 1 97.62 410 LEU A O 1
ATOM 3297 N N . LEU A 1 411 ? 20.906 -32.125 -18.609 1 97.56 411 LEU A N 1
ATOM 3298 C CA . LEU A 1 411 ? 21.094 -32.062 -20.047 1 97.56 411 LEU A CA 1
ATOM 3299 C C . LEU A 1 411 ? 21.359 -30.625 -20.484 1 97.56 411 LEU A C 1
ATOM 3301 O O . LEU A 1 411 ? 21.609 -30.375 -21.672 1 97.56 411 LEU A O 1
ATOM 3305 N N . ALA A 1 412 ? 21.266 -29.594 -19.531 1 96.69 412 ALA A N 1
ATOM 3306 C CA . ALA A 1 412 ? 21.453 -28.172 -19.828 1 96.69 412 ALA A CA 1
ATOM 3307 C C . ALA A 1 412 ? 20.531 -27.719 -20.953 1 96.69 412 ALA A C 1
ATOM 3309 O O . ALA A 1 412 ? 20.984 -27.078 -21.906 1 96.69 412 ALA A O 1
ATOM 3310 N N . LEU A 1 413 ? 19.344 -28.203 -20.859 1 96.88 413 LEU A N 1
ATOM 3311 C CA . LEU A 1 413 ? 18.391 -27.797 -21.875 1 96.88 413 LEU A CA 1
ATOM 3312 C C . LEU A 1 413 ? 18.125 -26.297 -21.812 1 96.88 413 LEU A C 1
ATOM 3314 O O . LEU A 1 413 ? 18.016 -25.719 -20.719 1 96.88 413 LEU A O 1
ATOM 3318 N N . PRO A 1 414 ? 18.031 -25.609 -22.906 1 95.12 414 PRO A N 1
ATOM 3319 C CA . PRO A 1 414 ? 17.75 -24.172 -22.906 1 95.12 414 PRO A CA 1
ATOM 3320 C C . PRO A 1 414 ? 16.375 -23.844 -22.359 1 95.12 414 PRO A C 1
ATOM 3322 O O . PRO A 1 414 ? 15.406 -24.547 -22.656 1 95.12 414 PRO A O 1
ATOM 3325 N N . ARG A 1 415 ? 16.234 -22.875 -21.531 1 94 415 ARG A N 1
ATOM 3326 C CA . ARG A 1 415 ? 14.992 -22.375 -20.938 1 94 415 ARG A CA 1
ATOM 3327 C C . ARG A 1 415 ? 14.883 -20.859 -21.078 1 94 415 ARG A C 1
ATOM 3329 O O . ARG A 1 415 ? 14.836 -20.141 -20.078 1 94 415 ARG A O 1
ATOM 3336 N N . GLU A 1 416 ? 14.781 -20.359 -22.219 1 92.62 416 GLU A N 1
ATOM 3337 C CA . GLU A 1 416 ? 14.812 -18.922 -22.5 1 92.62 416 GLU A CA 1
ATOM 3338 C C . GLU A 1 416 ? 13.406 -18.375 -22.688 1 92.62 416 GLU A C 1
ATOM 3340 O O . GLU A 1 416 ? 12.477 -19.125 -23 1 92.62 416 GLU A O 1
ATOM 3345 N N . GLY A 1 417 ? 13.312 -17.094 -22.375 1 94.44 417 GLY A N 1
ATOM 3346 C CA . GLY A 1 417 ? 12.07 -16.391 -22.641 1 94.44 417 GLY A CA 1
ATOM 3347 C C . GLY A 1 417 ? 11.047 -16.516 -21.531 1 94.44 417 GLY A C 1
ATOM 3348 O O . GLY A 1 417 ? 11.359 -17.031 -20.453 1 94.44 417 GLY A O 1
ATOM 3349 N N . PHE A 1 418 ? 9.883 -15.984 -21.781 1 97.88 418 PHE A N 1
ATOM 3350 C CA . PHE A 1 418 ? 8.75 -16 -20.859 1 97.88 418 PHE A CA 1
ATOM 3351 C C . PHE A 1 418 ? 7.617 -16.859 -21.422 1 97.88 418 PHE A C 1
ATOM 3353 O O . PHE A 1 418 ? 6.992 -16.5 -22.422 1 97.88 418 PHE A O 1
ATOM 3360 N N . ARG A 1 419 ? 7.379 -17.984 -20.781 1 98 419 ARG A N 1
ATOM 3361 C CA . ARG A 1 419 ? 6.301 -18.875 -21.203 1 98 419 ARG A CA 1
ATOM 3362 C C . ARG A 1 419 ? 5.18 -18.906 -20.172 1 98 419 ARG A C 1
ATOM 3364 O O . ARG A 1 419 ? 5.316 -19.531 -19.125 1 98 419 ARG A O 1
ATOM 3371 N N . PHE A 1 420 ? 4.035 -18.344 -20.547 1 98.62 420 PHE A N 1
ATOM 3372 C CA . PHE A 1 420 ? 2.869 -18.297 -19.672 1 98.62 420 PHE A CA 1
ATOM 3373 C C . PHE A 1 420 ? 1.959 -19.5 -19.922 1 98.62 420 PHE A C 1
ATOM 3375 O O . PHE A 1 420 ? 1.945 -20.062 -21.016 1 98.62 420 PHE A O 1
ATOM 3382 N N . LEU A 1 421 ? 1.225 -19.859 -18.875 1 98.62 421 LEU A N 1
ATOM 3383 C CA . LEU A 1 421 ? 0.256 -20.953 -18.938 1 98.62 421 LEU A CA 1
ATOM 3384 C C . LEU A 1 421 ? -0.833 -20.766 -17.875 1 98.62 421 LEU A C 1
ATOM 3386 O O . LEU A 1 421 ? -0.544 -20.406 -16.734 1 98.62 421 LEU A O 1
ATOM 3390 N N . TRP A 1 422 ? -2.094 -20.922 -18.328 1 98.88 422 TRP A N 1
ATOM 3391 C CA . TRP A 1 422 ? -3.172 -21.094 -17.359 1 98.88 422 TRP A CA 1
ATOM 3392 C C . TRP A 1 422 ? -3.371 -22.562 -17 1 98.88 422 TRP A C 1
ATOM 3394 O O . TRP A 1 422 ? -3.457 -23.406 -17.891 1 98.88 422 TRP A O 1
ATOM 3404 N N . VAL A 1 423 ? -3.387 -22.875 -15.766 1 98.88 423 VAL A N 1
ATOM 3405 C CA . VAL A 1 423 ? -3.873 -24.172 -15.32 1 98.88 423 VAL A CA 1
ATOM 3406 C C . VAL A 1 423 ? -5.262 -24.031 -14.703 1 98.88 423 VAL A C 1
ATOM 3408 O O . VAL A 1 423 ? -5.461 -23.219 -13.789 1 98.88 423 VAL A O 1
ATOM 3411 N N . VAL A 1 424 ? -6.246 -24.797 -15.219 1 98.62 424 VAL A N 1
ATOM 3412 C CA . VAL A 1 424 ? -7.641 -24.625 -14.812 1 98.62 424 VAL A CA 1
ATOM 3413 C C . VAL A 1 424 ? -8.211 -25.969 -14.367 1 98.62 424 VAL A C 1
ATOM 3415 O O . VAL A 1 424 ? -7.512 -26.984 -14.391 1 98.62 424 VAL A O 1
ATOM 3418 N N . ASP A 1 425 ? -9.43 -25.969 -13.828 1 97.75 425 ASP A N 1
ATOM 3419 C CA . ASP A 1 425 ? -10.188 -27.141 -13.445 1 97.75 425 ASP A CA 1
ATOM 3420 C C . ASP A 1 425 ? -9.469 -27.938 -12.367 1 97.75 425 ASP A C 1
ATOM 3422 O O . ASP A 1 425 ? -9.273 -29.156 -12.5 1 97.75 425 ASP A O 1
ATOM 3426 N N . PHE A 1 426 ? -9.047 -27.25 -11.391 1 98.25 426 PHE A N 1
ATOM 3427 C CA . PHE A 1 426 ? -8.461 -27.891 -10.227 1 98.25 426 PHE A CA 1
ATOM 3428 C C . PHE A 1 426 ? -9.508 -28.688 -9.461 1 98.25 426 PHE A C 1
ATOM 3430 O O . PHE A 1 426 ? -10.695 -28.391 -9.531 1 98.25 426 PHE A O 1
ATOM 3437 N N . PRO A 1 427 ? -8.977 -29.75 -8.781 1 97.38 427 PRO A N 1
ATOM 3438 C CA . PRO A 1 427 ? -9.906 -30.297 -7.785 1 97.38 427 PRO A CA 1
ATOM 3439 C C . PRO A 1 427 ? -10.336 -29.266 -6.75 1 97.38 427 PRO A C 1
ATOM 3441 O O . PRO A 1 427 ? -9.516 -28.438 -6.32 1 97.38 427 PRO A O 1
ATOM 3444 N N . LEU A 1 428 ? -11.609 -29.312 -6.395 1 97.88 428 LEU A N 1
ATOM 3445 C CA . LEU A 1 428 ? -12.125 -28.391 -5.383 1 97.88 428 LEU A CA 1
ATOM 3446 C C . LEU A 1 428 ? -11.5 -28.688 -4.023 1 97.88 428 LEU A C 1
ATOM 3448 O O . LEU A 1 428 ? -11.141 -27.766 -3.291 1 97.88 428 LEU A O 1
ATOM 3452 N N . LEU A 1 429 ? -11.391 -29.953 -3.715 1 96.56 429 LEU A N 1
ATOM 3453 C CA . LEU A 1 429 ? -10.906 -30.438 -2.426 1 96.56 429 LEU A CA 1
ATOM 3454 C C . LEU A 1 429 ? -9.797 -31.453 -2.611 1 96.56 429 LEU A C 1
ATOM 3456 O O . LEU A 1 429 ? -9.648 -32.031 -3.691 1 96.56 429 LEU A O 1
ATOM 3460 N N . GLU A 1 430 ? -9.039 -31.578 -1.662 1 93.69 430 GLU A N 1
ATOM 3461 C CA . GLU A 1 430 ? -8.031 -32.625 -1.567 1 93.69 430 GLU A CA 1
ATOM 3462 C C . GLU A 1 430 ? -8.094 -33.344 -0.218 1 93.69 430 GLU A C 1
ATOM 3464 O O . GLU A 1 430 ? -8.477 -32.75 0.787 1 93.69 430 GLU A O 1
ATOM 3469 N N . TRP A 1 431 ? -7.793 -34.594 -0.219 1 91.69 431 TRP A N 1
ATOM 3470 C CA . TRP A 1 431 ? -7.84 -35.375 1.012 1 91.69 431 TRP A CA 1
ATOM 3471 C C . TRP A 1 431 ? -6.527 -35.25 1.779 1 91.69 431 TRP A C 1
ATOM 3473 O O . TRP A 1 431 ? -5.457 -35.531 1.235 1 91.69 431 TRP A O 1
ATOM 3483 N N . ASP A 1 432 ? -6.652 -34.812 2.953 1 91.56 432 ASP A N 1
ATOM 3484 C CA . ASP A 1 432 ? -5.504 -34.781 3.854 1 91.56 432 ASP A CA 1
ATOM 3485 C C . ASP A 1 432 ? -5.367 -36.094 4.633 1 91.56 432 ASP A C 1
ATOM 3487 O O . ASP A 1 432 ? -6.082 -36.312 5.613 1 91.56 432 ASP A O 1
ATOM 3491 N N . GLU A 1 433 ? -4.387 -36.781 4.332 1 87.5 433 GLU A N 1
ATOM 3492 C CA . GLU A 1 433 ? -4.203 -38.094 4.938 1 87.5 433 GLU A CA 1
ATOM 3493 C C . GLU A 1 433 ? -3.857 -37.969 6.418 1 87.5 433 GLU A C 1
ATOM 3495 O O . GLU A 1 433 ? -4.27 -38.812 7.227 1 87.5 433 GLU A O 1
ATOM 3500 N N . GLU A 1 434 ? -3.096 -37.031 6.73 1 88.44 434 GLU A N 1
ATOM 3501 C CA . GLU A 1 434 ? -2.668 -36.844 8.117 1 88.44 434 GLU A CA 1
ATOM 3502 C C . GLU A 1 434 ? -3.844 -36.438 9.008 1 88.44 434 GLU A C 1
ATOM 3504 O O . GLU A 1 434 ? -4.008 -36.969 10.102 1 88.44 434 GLU A O 1
ATOM 3509 N N . ARG A 1 435 ? -4.688 -35.625 8.477 1 85.06 435 ARG A N 1
ATOM 3510 C CA . ARG A 1 435 ? -5.82 -35.125 9.25 1 85.06 435 ARG A CA 1
ATOM 3511 C C . ARG A 1 435 ? -7.027 -36.062 9.102 1 85.06 435 ARG A C 1
ATOM 3513 O O . ARG A 1 435 ? -7.934 -36.031 9.93 1 85.06 435 ARG A O 1
ATOM 3520 N N . GLY A 1 436 ? -7.012 -36.844 8.102 1 91 436 GLY A N 1
ATOM 3521 C CA . GLY A 1 436 ? -8.164 -37.688 7.797 1 91 436 GLY A CA 1
ATOM 3522 C C . GLY A 1 436 ? -9.406 -36.875 7.457 1 91 436 GLY A C 1
ATOM 3523 O O . GLY A 1 436 ? -10.508 -37.188 7.914 1 91 436 GLY A O 1
ATOM 3524 N N . ALA A 1 437 ? -9.227 -35.781 6.746 1 93.44 437 ALA A N 1
ATOM 3525 C CA . ALA A 1 437 ? -10.32 -34.875 6.41 1 93.44 437 ALA A CA 1
ATOM 3526 C C . ALA A 1 437 ? -10.062 -34.156 5.086 1 93.44 437 ALA A C 1
ATOM 3528 O O . ALA A 1 437 ? -8.922 -34.125 4.609 1 93.44 437 ALA A O 1
ATOM 3529 N N . TRP A 1 438 ? -11.141 -33.688 4.477 1 94.12 438 TRP A N 1
ATOM 3530 C CA . TRP A 1 438 ? -11.016 -32.875 3.264 1 94.12 438 TRP A CA 1
ATOM 3531 C C . TRP A 1 438 ? -10.414 -31.5 3.576 1 94.12 438 TRP A C 1
ATOM 3533 O O . TRP A 1 438 ? -10.656 -30.953 4.652 1 94.12 438 TRP A O 1
ATOM 3543 N N . THR A 1 439 ? -9.664 -31.047 2.748 1 93.75 439 THR A N 1
ATOM 3544 C CA . THR A 1 439 ? -9.18 -29.672 2.76 1 93.75 439 THR A CA 1
ATOM 3545 C C . THR A 1 439 ? -9.336 -29.031 1.382 1 93.75 439 THR A C 1
ATOM 3547 O O . THR A 1 439 ? -9.766 -29.688 0.432 1 93.75 439 THR A O 1
ATOM 3550 N N . TYR A 1 440 ? -9.156 -27.797 1.329 1 93.06 440 TYR A N 1
ATOM 3551 C CA . TYR A 1 440 ? -9.336 -27.078 0.073 1 93.06 440 TYR A CA 1
ATOM 3552 C C . TYR A 1 440 ? -8.039 -27.047 -0.733 1 93.06 440 TYR A C 1
ATOM 3554 O O . TYR A 1 440 ? -6.949 -26.984 -0.164 1 93.06 440 TYR A O 1
ATOM 3562 N N . MET A 1 441 ? -8.117 -27.094 -2.062 1 93.56 441 MET A N 1
ATOM 3563 C CA . MET A 1 441 ? -6.961 -27.016 -2.947 1 93.56 441 MET A CA 1
ATOM 3564 C C . MET A 1 441 ? -6.434 -25.594 -3.031 1 93.56 441 MET A C 1
ATOM 3566 O O . MET A 1 441 ? -5.223 -25.375 -3.057 1 93.56 441 MET A O 1
ATOM 3570 N N . HIS A 1 442 ? -7.348 -24.609 -3.109 1 92.94 442 HIS A N 1
ATOM 3571 C CA . HIS A 1 442 ? -6.965 -23.203 -3.223 1 92.94 442 HIS A CA 1
ATOM 3572 C C . HIS A 1 442 ? -7.359 -22.422 -1.974 1 92.94 442 HIS A C 1
ATOM 3574 O O . HIS A 1 442 ? -6.496 -22.016 -1.194 1 92.94 442 HIS A O 1
ATOM 3580 N N . HIS A 1 443 ? -8.648 -22.219 -1.77 1 92.06 443 HIS A N 1
ATOM 3581 C CA . HIS A 1 443 ? -9.203 -21.594 -0.578 1 92.06 443 HIS A CA 1
ATOM 3582 C C . HIS A 1 443 ? -10.672 -21.938 -0.4 1 92.06 443 HIS A C 1
ATOM 3584 O O . HIS A 1 443 ? -11.32 -22.422 -1.336 1 92.06 443 HIS A O 1
ATOM 3590 N N . PRO A 1 444 ? -11.203 -21.734 0.741 1 94.19 444 PRO A N 1
ATOM 3591 C CA . PRO A 1 444 ? -12.539 -22.234 1.069 1 94.19 444 PRO A CA 1
ATOM 3592 C C . PRO A 1 444 ? -13.648 -21.453 0.365 1 94.19 444 PRO A C 1
ATOM 3594 O O . PRO A 1 444 ? -14.82 -21.812 0.474 1 94.19 444 PRO A O 1
ATOM 3597 N N . PHE A 1 445 ? -13.32 -20.422 -0.33 1 96.69 445 PHE A N 1
ATOM 3598 C CA . PHE A 1 445 ? -14.328 -19.547 -0.923 1 96.69 445 PHE A CA 1
ATOM 3599 C C . PHE A 1 445 ? -14.438 -19.797 -2.424 1 96.69 445 PHE A C 1
ATOM 3601 O O . PHE A 1 445 ? -15.094 -19.031 -3.135 1 96.69 445 PHE A O 1
ATOM 3608 N N . THR A 1 446 ? -13.836 -20.875 -2.934 1 97.69 446 THR A N 1
ATOM 3609 C CA . THR A 1 446 ? -13.789 -21.203 -4.352 1 97.69 446 THR A CA 1
ATOM 3610 C C . THR A 1 446 ? -15.078 -21.891 -4.793 1 97.69 446 THR A C 1
ATOM 3612 O O . THR A 1 446 ? -15.516 -22.859 -4.16 1 97.69 446 THR A O 1
ATOM 3615 N N . SER A 1 447 ? -15.672 -21.469 -5.875 1 98.44 447 SER A N 1
ATOM 3616 C CA . SER A 1 447 ? -16.906 -22.047 -6.395 1 98.44 447 SER A CA 1
ATOM 3617 C C . SER A 1 447 ? -16.625 -23.391 -7.082 1 98.44 447 SER A C 1
ATOM 3619 O O . SER A 1 447 ? -15.648 -23.531 -7.812 1 98.44 447 SER A O 1
ATOM 3621 N N . PRO A 1 448 ? -17.484 -24.406 -6.816 1 98.06 448 PRO A N 1
ATOM 3622 C CA . PRO A 1 448 ? -17.422 -25.641 -7.605 1 98.06 448 PRO A CA 1
ATOM 3623 C C . PRO A 1 448 ? -17.938 -25.453 -9.031 1 98.06 448 PRO A C 1
ATOM 3625 O O . PRO A 1 448 ? -18.781 -24.578 -9.281 1 98.06 448 PRO A O 1
ATOM 3628 N N . HIS A 1 449 ? -17.391 -26.234 -9.867 1 97.31 449 HIS A N 1
ATOM 3629 C CA . HIS A 1 449 ? -17.969 -26.281 -11.203 1 97.31 449 HIS A CA 1
ATOM 3630 C C . HIS A 1 449 ? -19.438 -26.641 -11.148 1 97.31 449 HIS A C 1
ATOM 3632 O O . HIS A 1 449 ? -19.812 -27.625 -10.508 1 97.31 449 HIS A O 1
ATOM 3638 N N . PRO A 1 450 ? -20.25 -25.891 -11.82 1 95.5 450 PRO A N 1
ATOM 3639 C CA . PRO A 1 450 ? -21.688 -26.125 -11.727 1 95.5 450 PRO A CA 1
ATOM 3640 C C . PR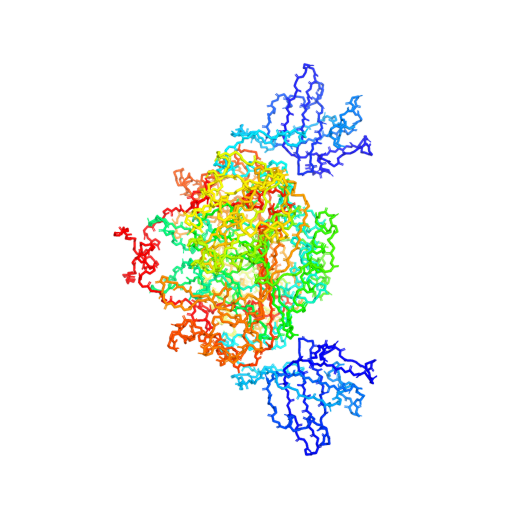O A 1 450 ? -22.094 -27.531 -12.133 1 95.5 450 PRO A C 1
ATOM 3642 O O . PRO A 1 450 ? -23.016 -28.109 -11.555 1 95.5 450 PRO A O 1
ATOM 3645 N N . GLU A 1 451 ? -21.422 -28.125 -13.039 1 96.06 451 GLU A N 1
ATOM 3646 C CA . GLU A 1 451 ? -21.75 -29.469 -13.539 1 96.06 451 GLU A CA 1
ATOM 3647 C C . GLU A 1 451 ? -21.453 -30.531 -12.477 1 96.06 451 GLU A C 1
ATOM 3649 O O . GLU A 1 451 ? -22 -31.625 -12.523 1 96.06 451 GLU A O 1
ATOM 3654 N N . ASP A 1 452 ? -20.609 -30.172 -11.562 1 97.25 452 ASP A N 1
ATOM 3655 C CA . ASP A 1 452 ? -20.156 -31.156 -10.586 1 97.25 452 ASP A CA 1
ATOM 3656 C C . ASP A 1 452 ? -20.859 -30.953 -9.234 1 97.25 452 ASP A C 1
ATOM 3658 O O . ASP A 1 452 ? -20.641 -31.734 -8.305 1 97.25 452 ASP A O 1
ATOM 3662 N N . LEU A 1 453 ? -21.719 -30.016 -9.117 1 95.06 453 LEU A N 1
ATOM 3663 C CA . LEU A 1 453 ? -22.344 -29.641 -7.859 1 95.06 453 LEU A CA 1
ATOM 3664 C C . LEU A 1 453 ? -23.062 -30.812 -7.23 1 95.06 453 LEU A C 1
ATOM 3666 O O . LEU A 1 453 ? -23.016 -31 -6.012 1 95.06 453 LEU A O 1
ATOM 3670 N N . PRO A 1 454 ? -23.688 -31.688 -8.008 1 94.31 454 PRO A N 1
ATOM 3671 C CA . PRO A 1 454 ? -24.406 -32.812 -7.426 1 94.31 454 PRO A CA 1
ATOM 3672 C C . PRO A 1 454 ? -23.469 -33.812 -6.738 1 94.31 454 PRO A C 1
ATOM 3674 O O . PRO A 1 454 ? -23.906 -34.625 -5.902 1 94.31 454 PRO A O 1
ATOM 3677 N N . LEU A 1 455 ? -22.266 -33.781 -7.121 1 95.81 455 LEU A N 1
ATOM 3678 C CA . LEU A 1 455 ? -21.297 -34.719 -6.578 1 95.81 455 LEU A CA 1
ATOM 3679 C C . LEU A 1 455 ? -20.75 -34.219 -5.238 1 95.81 455 LEU A C 1
ATOM 3681 O O . LEU A 1 455 ? -20.078 -34.969 -4.527 1 95.81 455 LEU A O 1
ATOM 3685 N N . LEU A 1 456 ? -21.047 -33.031 -4.855 1 94.5 456 LEU A N 1
ATOM 3686 C CA . LEU A 1 456 ? -20.438 -32.375 -3.705 1 94.5 456 LEU A CA 1
ATOM 3687 C C . LEU A 1 456 ? -20.672 -33.188 -2.434 1 94.5 456 LEU A C 1
ATOM 3689 O O . LEU A 1 456 ? -19.781 -33.25 -1.576 1 94.5 456 LEU A O 1
ATOM 3693 N N . ASP A 1 457 ? -21.812 -33.906 -2.311 1 91.69 457 ASP A N 1
ATOM 3694 C CA . ASP A 1 457 ? -22.188 -34.625 -1.104 1 91.69 457 ASP A CA 1
ATOM 3695 C C . ASP A 1 457 ? -21.703 -36.094 -1.18 1 91.69 457 ASP A C 1
ATOM 3697 O O . ASP A 1 457 ? -21.438 -36.719 -0.152 1 91.69 457 ASP A O 1
ATOM 3701 N N . THR A 1 458 ? -21.625 -36.594 -2.354 1 94.12 458 THR A N 1
ATOM 3702 C CA . THR A 1 458 ? -21.391 -38.031 -2.504 1 94.12 458 THR A CA 1
ATOM 3703 C C . THR A 1 458 ? -19.938 -38.312 -2.85 1 94.12 458 THR A C 1
ATOM 3705 O O . THR A 1 458 ? -19.328 -39.25 -2.312 1 94.12 458 THR A O 1
ATOM 3708 N N . GLU A 1 459 ? -19.391 -37.469 -3.748 1 94.81 459 GLU A N 1
ATOM 3709 C CA . GLU A 1 459 ? -18.016 -37.625 -4.199 1 94.81 459 GLU A CA 1
ATOM 3710 C C . GLU A 1 459 ? -17.297 -36.281 -4.297 1 94.81 459 GLU A C 1
ATOM 3712 O O . GLU A 1 459 ? -16.828 -35.906 -5.371 1 94.81 459 GLU A O 1
ATOM 3717 N N . PRO A 1 460 ? -17.078 -35.688 -3.154 1 94.19 460 PRO A N 1
ATOM 3718 C CA . PRO A 1 460 ? -16.516 -34.344 -3.166 1 94.19 460 PRO A CA 1
ATOM 3719 C C . PRO A 1 460 ? -15.141 -34.281 -3.824 1 94.19 460 PRO A C 1
ATOM 3721 O O . PRO A 1 460 ? -14.758 -33.25 -4.383 1 94.19 460 PRO A O 1
ATOM 3724 N N . GLY A 1 461 ? -14.367 -35.375 -3.826 1 93.44 461 GLY A N 1
ATOM 3725 C CA . GLY A 1 461 ? -13.039 -35.406 -4.422 1 93.44 461 GLY A CA 1
ATOM 3726 C C . GLY A 1 461 ? -13.055 -35.281 -5.934 1 93.44 461 GLY A C 1
ATOM 3727 O O . GLY A 1 461 ? -12.023 -35.031 -6.555 1 93.44 461 GLY A O 1
ATOM 3728 N N . ARG A 1 462 ? -14.219 -35.438 -6.57 1 95 462 ARG A N 1
ATOM 3729 C CA . ARG A 1 462 ? -14.352 -35.438 -8.023 1 95 462 ARG A CA 1
ATOM 3730 C C . ARG A 1 462 ? -14.867 -34.094 -8.508 1 95 462 ARG A C 1
ATOM 3732 O O . ARG A 1 462 ? -14.969 -33.844 -9.711 1 95 462 ARG A O 1
ATOM 3739 N N . VAL A 1 463 ? -15.188 -33.219 -7.551 1 97.5 463 VAL A N 1
ATOM 3740 C CA . VAL A 1 463 ? -15.742 -31.906 -7.906 1 97.5 463 VAL A CA 1
ATOM 3741 C C . VAL A 1 463 ? -14.625 -30.969 -8.352 1 97.5 463 VAL A C 1
ATOM 3743 O O . VAL A 1 463 ? -13.641 -30.781 -7.637 1 97.5 463 VAL A O 1
ATOM 3746 N N . ARG A 1 464 ? -14.82 -30.484 -9.578 1 97.12 464 ARG A N 1
ATOM 3747 C CA . ARG A 1 464 ? -13.867 -29.5 -10.094 1 97.12 464 ARG A CA 1
ATOM 3748 C C . ARG A 1 464 ? -14.148 -28.109 -9.539 1 97.12 464 ARG A C 1
ATOM 3750 O O . ARG A 1 464 ? -15.305 -27.75 -9.328 1 97.12 464 ARG A O 1
ATOM 3757 N N . ALA A 1 465 ? -13.055 -27.344 -9.32 1 98.56 465 ALA A N 1
ATOM 3758 C CA . ALA A 1 465 ? -13.164 -25.953 -8.883 1 98.56 465 ALA A CA 1
ATOM 3759 C C . ALA A 1 465 ? -13.172 -25 -10.07 1 98.56 465 ALA A C 1
ATOM 3761 O O . ALA A 1 465 ? -12.5 -25.234 -11.078 1 98.56 465 ALA A O 1
ATOM 3762 N N . LEU A 1 466 ? -13.945 -23.906 -10 1 98.56 466 LEU A N 1
ATOM 3763 C CA . LEU A 1 466 ? -13.75 -22.781 -10.906 1 98.56 466 LEU A CA 1
ATOM 3764 C C . LEU A 1 466 ? -12.547 -21.938 -10.484 1 98.56 466 LEU A C 1
ATOM 3766 O O . LEU A 1 466 ? -12.695 -20.75 -10.172 1 98.56 466 LEU A O 1
ATOM 3770 N N . ALA A 1 467 ? -11.375 -22.609 -10.477 1 98.5 467 ALA A N 1
ATOM 3771 C CA . ALA A 1 467 ? -10.102 -22 -10.078 1 98.5 467 ALA A CA 1
ATOM 3772 C C . ALA A 1 467 ? -9.094 -22.047 -11.219 1 98.5 467 ALA A C 1
ATOM 3774 O O . ALA A 1 467 ? -9.219 -22.859 -12.141 1 98.5 467 ALA A O 1
ATOM 3775 N N . TYR A 1 468 ? -8.203 -21.141 -11.219 1 98.81 468 TYR A N 1
ATOM 3776 C CA . TYR A 1 468 ? -7.18 -21 -12.258 1 98.81 468 TYR A CA 1
ATOM 3777 C C . TYR A 1 468 ? -5.883 -20.453 -11.672 1 98.81 468 TYR A C 1
ATOM 3779 O O . TYR A 1 468 ? -5.906 -19.594 -10.797 1 98.81 468 TYR A O 1
ATOM 3787 N N . ASP A 1 469 ? -4.797 -20.969 -12.102 1 98.81 469 ASP A N 1
ATOM 3788 C CA . ASP A 1 469 ? -3.467 -20.484 -11.75 1 98.81 469 ASP A CA 1
ATOM 3789 C C . ASP A 1 469 ? -2.729 -19.969 -12.992 1 98.81 469 ASP A C 1
ATOM 3791 O O . ASP A 1 469 ? -2.816 -20.578 -14.062 1 98.81 469 ASP A O 1
ATOM 3795 N N . LEU A 1 470 ? -2.15 -18.891 -12.844 1 98.81 470 LEU A N 1
ATOM 3796 C CA . LEU A 1 470 ? -1.255 -18.359 -13.867 1 98.81 470 LEU A CA 1
ATOM 3797 C C . LEU A 1 470 ? 0.188 -18.781 -13.594 1 98.81 470 LEU A C 1
ATOM 3799 O O . LEU A 1 470 ? 0.745 -18.438 -12.547 1 98.81 470 LEU A O 1
ATOM 3803 N N . VAL A 1 471 ? 0.763 -19.484 -14.539 1 98.75 471 VAL A N 1
ATOM 3804 C CA . VAL A 1 471 ? 2.115 -20 -14.398 1 98.75 471 VAL A CA 1
ATOM 3805 C C . VAL A 1 471 ? 3.049 -19.312 -15.383 1 98.75 471 VAL A C 1
ATOM 3807 O O . VAL A 1 471 ? 2.676 -19.062 -16.531 1 98.75 471 VAL A O 1
ATOM 3810 N N . LEU A 1 472 ? 4.172 -18.875 -14.914 1 98.62 472 LEU A N 1
ATOM 3811 C CA . LEU A 1 472 ? 5.242 -18.328 -15.742 1 98.62 472 LEU A CA 1
ATOM 3812 C C . LEU A 1 472 ? 6.543 -19.094 -15.531 1 98.62 472 LEU A C 1
ATOM 3814 O O . LEU A 1 472 ? 7.086 -19.109 -14.422 1 98.62 472 LEU A O 1
ATOM 3818 N N . ASN A 1 473 ? 7.031 -19.75 -16.594 1 98 473 ASN A N 1
ATOM 3819 C CA . ASN A 1 473 ? 8.312 -20.453 -16.547 1 98 473 ASN A CA 1
ATOM 3820 C C . ASN A 1 473 ? 8.359 -21.469 -15.422 1 98 473 ASN A C 1
ATOM 3822 O O . ASN A 1 473 ? 9.367 -21.578 -14.711 1 98 473 ASN A O 1
ATOM 3826 N N . GLY A 1 474 ? 7.277 -22.141 -15.125 1 97.44 474 GLY A N 1
ATOM 3827 C CA . GLY A 1 474 ? 7.246 -23.203 -14.133 1 97.44 474 GLY A CA 1
ATOM 3828 C C . GLY A 1 474 ? 6.961 -22.703 -12.734 1 97.44 474 GLY A C 1
ATOM 3829 O O . GLY A 1 474 ? 7.035 -23.469 -11.766 1 97.44 474 GLY A O 1
ATOM 3830 N N . VAL A 1 475 ? 6.633 -21.391 -12.594 1 97.19 475 VAL A N 1
ATOM 3831 C CA . VAL A 1 475 ? 6.344 -20.797 -11.297 1 97.19 475 VAL A CA 1
ATOM 3832 C C . VAL A 1 475 ? 4.922 -20.234 -11.289 1 97.19 475 VAL A C 1
ATOM 3834 O O . VAL A 1 475 ? 4.516 -19.547 -12.234 1 97.19 475 VAL A O 1
ATOM 3837 N N . GLU A 1 476 ? 4.164 -20.609 -10.289 1 97.75 476 GLU A N 1
ATOM 3838 C CA . GLU A 1 476 ? 2.85 -20 -10.125 1 97.75 476 GLU A CA 1
ATOM 3839 C C . GLU A 1 476 ? 2.973 -18.516 -9.758 1 97.75 476 GLU A C 1
ATOM 3841 O O . GLU A 1 476 ? 3.387 -18.188 -8.641 1 97.75 476 GLU A O 1
ATOM 3846 N N . VAL A 1 477 ? 2.584 -17.609 -10.578 1 97.94 477 VAL A N 1
ATOM 3847 C CA . VAL A 1 477 ? 2.738 -16.188 -10.312 1 97.94 477 VAL A CA 1
ATOM 3848 C C . VAL A 1 477 ? 1.395 -15.586 -9.898 1 97.94 477 VAL A C 1
ATOM 3850 O O . VAL A 1 477 ? 1.327 -14.438 -9.461 1 97.94 477 VAL A O 1
ATOM 3853 N N . GLY A 1 478 ? 0.364 -16.375 -10.055 1 97.62 478 GLY A N 1
ATOM 3854 C CA . GLY A 1 478 ? -0.952 -15.891 -9.656 1 97.62 478 GLY A CA 1
ATOM 3855 C C . GLY A 1 478 ? -1.979 -17 -9.547 1 97.62 478 GLY A C 1
ATOM 3856 O O . GLY A 1 478 ? -1.835 -18.062 -10.172 1 97.62 478 GLY A O 1
ATOM 3857 N N . GLY A 1 479 ? -2.959 -16.812 -8.766 1 97.94 479 GLY A N 1
ATOM 3858 C CA . GLY A 1 479 ? -4.078 -17.734 -8.609 1 97.94 479 GLY A CA 1
ATOM 3859 C C . GLY A 1 479 ? -5.383 -17.031 -8.281 1 97.94 479 GLY A C 1
ATOM 3860 O O . GLY A 1 479 ? -5.383 -15.977 -7.648 1 97.94 479 GLY A O 1
ATOM 3861 N N . GLY A 1 480 ? -6.445 -17.594 -8.75 1 98.12 480 GLY A N 1
ATOM 3862 C CA . GLY A 1 480 ? -7.766 -17.031 -8.516 1 98.12 480 GLY A CA 1
ATOM 3863 C C . GLY A 1 480 ? -8.891 -18.031 -8.727 1 98.12 480 GLY A C 1
ATOM 3864 O O . GLY A 1 480 ? -8.641 -19.203 -9.008 1 98.12 480 GLY A O 1
ATOM 3865 N N . SER A 1 481 ? -10.078 -17.578 -8.5 1 98.69 481 SER A N 1
ATOM 3866 C CA . SER A 1 481 ? -11.266 -18.391 -8.688 1 98.69 481 SER A CA 1
ATOM 3867 C C . SER A 1 481 ? -12.531 -17.547 -8.742 1 98.69 481 SER A C 1
ATOM 3869 O O . SER A 1 481 ? -12.492 -16.359 -8.398 1 98.69 481 SER A O 1
ATOM 3871 N N . ILE A 1 482 ? -13.531 -18.141 -9.297 1 98.75 482 ILE A N 1
ATOM 3872 C CA . ILE A 1 482 ? -14.867 -17.625 -9.039 1 98.75 482 ILE A CA 1
ATOM 3873 C C . ILE A 1 482 ? -15.289 -17.969 -7.613 1 98.75 482 ILE A C 1
ATOM 3875 O O . ILE A 1 482 ? -15.055 -19.078 -7.137 1 98.75 482 ILE A O 1
ATOM 3879 N N . ARG A 1 483 ? -15.914 -17 -6.961 1 98.62 483 ARG A N 1
ATOM 3880 C CA . ARG A 1 483 ? -16.219 -17.156 -5.543 1 98.62 483 ARG A CA 1
ATOM 3881 C C . ARG A 1 483 ? -17.609 -17.75 -5.352 1 98.62 483 ARG A C 1
ATOM 3883 O O . ARG A 1 483 ? -18.5 -17.562 -6.184 1 98.62 483 ARG A O 1
ATOM 3890 N N . ILE A 1 484 ? -17.734 -18.484 -4.246 1 98.31 484 ILE A N 1
ATOM 3891 C CA . ILE A 1 484 ? -19.078 -18.828 -3.789 1 98.31 484 ILE A CA 1
ATOM 3892 C C . ILE A 1 484 ? -19.797 -17.578 -3.303 1 98.31 484 ILE A C 1
ATOM 3894 O O . ILE A 1 484 ? -19.328 -16.906 -2.385 1 98.31 484 ILE A O 1
ATOM 3898 N N . HIS A 1 485 ? -20.891 -17.25 -3.984 1 97.81 485 HIS A N 1
ATOM 3899 C CA . HIS A 1 485 ? -21.609 -16.062 -3.564 1 97.81 485 HIS A CA 1
ATOM 3900 C C . HIS A 1 485 ? -22.938 -16.438 -2.904 1 97.81 485 HIS A C 1
ATOM 3902 O O . HIS A 1 485 ? -23.594 -15.586 -2.283 1 97.81 485 HIS A O 1
ATOM 3908 N N . ASP A 1 486 ? -23.359 -17.75 -3 1 97.25 486 ASP A N 1
ATOM 3909 C CA . ASP A 1 486 ? -24.531 -18.266 -2.311 1 97.25 486 ASP A CA 1
ATOM 3910 C C . ASP A 1 486 ? -24.203 -18.641 -0.866 1 97.25 486 ASP A C 1
ATOM 3912 O O . ASP A 1 486 ? -23.391 -19.531 -0.619 1 97.25 486 ASP A O 1
ATOM 3916 N N . PRO A 1 487 ? -24.906 -18.016 0.062 1 96.88 487 PRO A N 1
ATOM 3917 C CA . PRO A 1 487 ? -24.562 -18.266 1.466 1 96.88 487 PRO A CA 1
ATOM 3918 C C . PRO A 1 487 ? -24.781 -19.719 1.878 1 96.88 487 PRO A C 1
ATOM 3920 O O . PRO A 1 487 ? -24.016 -20.25 2.688 1 96.88 487 PRO A O 1
ATOM 3923 N N . ALA A 1 488 ? -25.797 -20.359 1.335 1 95.88 488 ALA A N 1
ATOM 3924 C CA . ALA A 1 488 ? -26.047 -21.766 1.67 1 95.88 488 ALA A CA 1
ATOM 3925 C C . ALA A 1 488 ? -24.922 -22.656 1.16 1 95.88 488 ALA A C 1
ATOM 3927 O O . ALA A 1 488 ? -24.469 -23.578 1.866 1 95.88 488 ALA A O 1
ATOM 3928 N N . LEU A 1 489 ? -24.516 -22.438 -0.048 1 97.12 489 LEU A N 1
ATOM 3929 C CA . LEU A 1 489 ? -23.422 -23.203 -0.614 1 97.12 489 LEU A CA 1
ATOM 3930 C C . LEU A 1 489 ? -22.125 -22.969 0.16 1 97.12 489 LEU A C 1
ATOM 3932 O O . LEU A 1 489 ? -21.344 -23.891 0.378 1 97.12 489 LEU A O 1
ATOM 3936 N N . GLN A 1 490 ? -21.859 -21.734 0.561 1 97.56 490 GLN A N 1
ATOM 3937 C CA . GLN A 1 490 ? -20.656 -21.422 1.333 1 97.56 490 GLN A CA 1
ATOM 3938 C C . GLN A 1 490 ? -20.672 -22.141 2.678 1 97.56 490 GLN A C 1
ATOM 3940 O O . GLN A 1 490 ? -19.641 -22.672 3.105 1 97.56 490 GLN A O 1
ATOM 3945 N N . ALA A 1 491 ? -21.812 -22.109 3.312 1 96.31 491 ALA A N 1
ATOM 3946 C CA . ALA A 1 491 ? -21.938 -22.812 4.578 1 96.31 491 ALA A CA 1
ATOM 3947 C C . ALA A 1 491 ? -21.688 -24.312 4.391 1 96.31 491 ALA A C 1
ATOM 3949 O O . ALA A 1 491 ? -21.031 -24.938 5.23 1 96.31 491 ALA A O 1
ATOM 3950 N N . LYS A 1 492 ? -22.203 -24.844 3.322 1 95.38 492 LYS A N 1
ATOM 3951 C CA . LYS A 1 492 ? -22 -26.25 3.002 1 95.38 492 LYS A CA 1
ATOM 3952 C C . LYS A 1 492 ? -20.516 -26.547 2.797 1 95.38 492 LYS A C 1
ATOM 3954 O O . LYS A 1 492 ? -20 -27.562 3.264 1 95.38 492 LYS A O 1
ATOM 3959 N N . MET A 1 493 ? -19.844 -25.703 2.061 1 95.94 493 MET A N 1
ATOM 3960 C CA . MET A 1 493 ? -18.406 -25.828 1.847 1 95.94 493 MET A CA 1
ATOM 3961 C C . MET A 1 493 ? -17.656 -25.875 3.176 1 95.94 493 MET A C 1
ATOM 3963 O O . MET A 1 493 ? -16.781 -26.703 3.377 1 95.94 493 MET A O 1
ATOM 3967 N N . PHE A 1 494 ? -18 -24.922 4.082 1 95.06 494 PHE A N 1
ATOM 3968 C CA . PHE A 1 494 ? -17.375 -24.906 5.398 1 95.06 494 PHE A CA 1
ATOM 3969 C C . PHE A 1 494 ? -17.609 -26.219 6.137 1 95.06 494 PHE A C 1
ATOM 3971 O O . PHE A 1 494 ? -16.703 -26.766 6.762 1 95.06 494 PHE A O 1
ATOM 3978 N N . ALA A 1 495 ? -18.797 -26.75 6.023 1 94.31 495 ALA A N 1
ATOM 3979 C CA . ALA A 1 495 ? -19.125 -28 6.676 1 94.31 495 ALA A CA 1
ATOM 3980 C C . ALA A 1 495 ? -18.297 -29.156 6.113 1 94.31 495 ALA A C 1
ATOM 3982 O O . ALA A 1 495 ? -17.828 -30.016 6.859 1 94.31 495 ALA A O 1
ATOM 3983 N N . LEU A 1 496 ? -18.141 -29.188 4.828 1 94.12 496 LEU A N 1
ATOM 3984 C CA . LEU A 1 496 ? -17.344 -30.203 4.16 1 94.12 496 LEU A CA 1
ATOM 3985 C C . LEU A 1 496 ? -15.898 -30.156 4.621 1 94.12 496 LEU A C 1
ATOM 3987 O O . LEU A 1 496 ? -15.211 -31.172 4.641 1 94.12 496 LEU A O 1
ATOM 3991 N N . LEU A 1 497 ? -15.453 -28.969 5.016 1 93.5 497 LEU A N 1
ATOM 3992 C CA . LEU A 1 497 ? -14.07 -28.781 5.453 1 93.5 497 LEU A CA 1
ATOM 3993 C C . LEU A 1 497 ? -13.93 -29.047 6.945 1 93.5 497 LEU A C 1
ATOM 3995 O O . LEU A 1 497 ? -12.867 -28.812 7.523 1 93.5 497 LEU A O 1
ATOM 3999 N N . GLY A 1 498 ? -15 -29.422 7.57 1 91.44 498 GLY A N 1
ATOM 4000 C CA . GLY A 1 498 ? -14.961 -29.766 8.984 1 91.44 498 GLY A CA 1
ATOM 4001 C C . GLY A 1 498 ? -15.18 -28.578 9.898 1 91.44 498 GLY A C 1
ATOM 4002 O O . GLY A 1 498 ? -14.883 -28.656 11.094 1 91.44 498 GLY A O 1
ATOM 4003 N N . ILE A 1 499 ? -15.641 -27.438 9.375 1 91.5 499 ILE A N 1
ATOM 4004 C CA . ILE A 1 499 ? -15.961 -26.266 10.188 1 91.5 499 ILE A CA 1
ATOM 4005 C C . ILE A 1 499 ? -17.438 -26.297 10.586 1 91.5 499 ILE A C 1
ATOM 4007 O O . ILE A 1 499 ? -18.312 -26.016 9.766 1 91.5 499 ILE A O 1
ATOM 4011 N N . GLY A 1 500 ? -17.656 -26.609 11.781 1 91.69 500 GLY A N 1
ATOM 4012 C CA . GLY A 1 500 ? -19.016 -26.75 12.266 1 91.69 500 GLY A CA 1
ATOM 4013 C C . GLY A 1 500 ? -19.766 -25.438 12.344 1 91.69 500 GLY A C 1
ATOM 4014 O O . GLY A 1 500 ? -19.172 -24.359 12.172 1 91.69 500 GLY A O 1
ATOM 4015 N N . GLU A 1 501 ? -21 -25.5 12.594 1 93.12 501 GLU A N 1
ATOM 4016 C CA . GLU A 1 501 ? -21.891 -24.344 12.562 1 93.12 501 GLU A CA 1
ATOM 4017 C C . GLU A 1 501 ? -21.438 -23.281 13.555 1 93.12 501 GLU A C 1
ATOM 4019 O O . GLU A 1 501 ? -21.422 -22.078 13.234 1 93.12 501 GLU A O 1
ATOM 4024 N N . GLU A 1 502 ? -21.125 -23.656 14.688 1 93.44 502 GLU A N 1
ATOM 4025 C CA . GLU A 1 502 ? -20.688 -22.703 15.711 1 93.44 502 GLU A CA 1
ATOM 4026 C C . GLU A 1 502 ? -19.375 -22.016 15.32 1 93.44 502 GLU A C 1
ATOM 4028 O O . GLU A 1 502 ? -19.219 -20.812 15.5 1 93.44 502 GLU A O 1
ATOM 4033 N N . GLU A 1 503 ? -18.516 -22.812 14.852 1 90 503 GLU A N 1
ATOM 4034 C CA . GLU A 1 503 ? -17.234 -22.266 14.406 1 90 503 GLU A CA 1
ATOM 4035 C C . GLU A 1 503 ? -17.406 -21.344 13.203 1 90 503 GLU A C 1
ATOM 4037 O O . GLU A 1 503 ? -16.703 -20.344 13.07 1 90 503 GLU A O 1
ATOM 4042 N N . GLN A 1 504 ? -18.312 -21.734 12.32 1 93.19 504 GLN A N 1
ATOM 4043 C CA . GLN A 1 504 ? -18.625 -20.875 11.188 1 93.19 504 GLN A CA 1
ATOM 4044 C C . GLN A 1 504 ? -19.094 -19.5 11.656 1 93.19 504 GLN A C 1
ATOM 4046 O O . GLN A 1 504 ? -18.641 -18.484 11.133 1 93.19 504 GLN A O 1
ATOM 4051 N N . LYS A 1 505 ? -19.984 -19.516 12.609 1 92.62 505 LYS A N 1
ATOM 4052 C CA . LYS A 1 505 ? -20.516 -18.266 13.141 1 92.62 505 LYS A CA 1
ATOM 4053 C C . LYS A 1 505 ? -19.422 -17.438 13.797 1 92.62 505 LYS A C 1
ATOM 4055 O O . LYS A 1 505 ? -19.359 -16.219 13.609 1 92.62 505 LYS A O 1
ATOM 4060 N N . GLU A 1 506 ? -18.609 -18.047 14.477 1 89.81 506 GLU A N 1
ATOM 4061 C CA . GLU A 1 506 ? -17.547 -17.375 15.219 1 89.81 506 GLU A CA 1
ATOM 4062 C C . GLU A 1 506 ? -16.5 -16.812 14.273 1 89.81 506 GLU A C 1
ATOM 4064 O O . GLU A 1 506 ? -16.078 -15.656 14.422 1 89.81 506 GLU A O 1
ATOM 4069 N N . LYS A 1 507 ? -16.109 -17.547 13.352 1 88.31 507 LYS A N 1
ATOM 4070 C CA . LYS A 1 507 ? -14.953 -17.188 12.523 1 88.31 507 LYS A CA 1
ATOM 4071 C C . LYS A 1 507 ? -15.398 -16.469 11.258 1 88.31 507 LYS A C 1
ATOM 4073 O O . LYS A 1 507 ? -14.711 -15.562 10.773 1 88.31 507 LYS A O 1
ATOM 4078 N N . PHE A 1 508 ? -16.578 -16.859 10.711 1 93 508 PHE A N 1
ATOM 4079 C CA . PHE A 1 508 ? -16.953 -16.375 9.383 1 93 508 PHE A CA 1
ATOM 4080 C C . PHE A 1 508 ? -18.375 -15.812 9.398 1 93 508 PHE A C 1
ATOM 4082 O O . PHE A 1 508 ? -18.938 -15.516 8.344 1 93 508 PHE A O 1
ATOM 4089 N N . GLY A 1 509 ? -18.969 -15.648 10.555 1 94.81 509 GLY A N 1
ATOM 4090 C CA . GLY A 1 509 ? -20.328 -15.164 10.656 1 94.81 509 GLY A CA 1
ATOM 4091 C C . GLY A 1 509 ? -20.547 -13.852 9.938 1 94.81 509 GLY A C 1
ATOM 4092 O O . GLY A 1 509 ? -21.562 -13.672 9.25 1 94.81 509 GLY A O 1
ATOM 4093 N N . PHE A 1 510 ? -19.625 -12.922 10.094 1 95.31 510 PHE A N 1
ATOM 4094 C CA . PHE A 1 510 ? -19.75 -11.609 9.469 1 95.31 510 PHE A CA 1
ATOM 4095 C C . PHE A 1 510 ? -19.75 -11.734 7.949 1 95.31 510 PHE A C 1
ATOM 4097 O O . PHE A 1 510 ? -20.484 -11.016 7.266 1 95.31 510 PHE A O 1
ATOM 4104 N N . PHE A 1 511 ? -19.031 -12.648 7.43 1 96.56 511 PHE A N 1
ATOM 4105 C CA . PHE A 1 511 ? -18.922 -12.844 5.988 1 96.56 511 PHE A CA 1
ATOM 4106 C C . PHE A 1 511 ? -20.172 -13.523 5.445 1 96.56 511 PHE A C 1
ATOM 4108 O O . PHE A 1 511 ? -20.719 -13.109 4.422 1 96.56 511 PHE A O 1
ATOM 4115 N N . LEU A 1 512 ? -20.594 -14.602 6.109 1 97.19 512 LEU A N 1
ATOM 4116 C CA . LEU A 1 512 ? -21.812 -15.305 5.711 1 97.19 512 LEU A CA 1
ATOM 4117 C C . LEU A 1 512 ? -23.016 -14.359 5.727 1 97.19 512 LEU A C 1
ATOM 4119 O O . LEU A 1 512 ? -23.859 -14.414 4.832 1 97.19 512 LEU A O 1
ATOM 4123 N N . GLU A 1 513 ? -23.031 -13.562 6.723 1 97.62 513 GLU A N 1
ATOM 4124 C CA . GLU A 1 513 ? -24.109 -12.57 6.797 1 97.62 513 GLU A CA 1
ATOM 4125 C C . GLU A 1 513 ? -24.031 -11.602 5.621 1 97.62 513 GLU A C 1
ATOM 4127 O O . GLU A 1 513 ? -25.062 -11.25 5.043 1 97.62 513 GLU A O 1
ATOM 4132 N N . ALA A 1 514 ? -22.891 -11.133 5.293 1 98.38 514 ALA A N 1
ATOM 4133 C CA . ALA A 1 514 ? -22.719 -10.219 4.168 1 98.38 514 ALA A CA 1
ATOM 4134 C C . ALA A 1 514 ? -23.281 -10.82 2.883 1 98.38 514 ALA A C 1
ATOM 4136 O O . ALA A 1 514 ? -23.922 -10.117 2.092 1 98.38 514 ALA A O 1
ATOM 4137 N N . LEU A 1 515 ? -23.078 -12.109 2.703 1 98.44 515 LEU A N 1
ATOM 4138 C CA . LEU A 1 515 ? -23.531 -12.781 1.488 1 98.44 515 LEU A CA 1
ATOM 4139 C C . LEU A 1 515 ? -25.047 -12.797 1.404 1 98.44 515 LEU A C 1
ATOM 4141 O O . LEU A 1 515 ? -25.609 -12.891 0.312 1 98.44 515 LEU A O 1
ATOM 4145 N N . THR A 1 516 ? -25.797 -12.656 2.494 1 98.44 516 THR A N 1
ATOM 4146 C CA . THR A 1 516 ? -27.25 -12.75 2.523 1 98.44 516 THR A CA 1
ATOM 4147 C C . THR A 1 516 ? -27.875 -11.438 2.066 1 98.44 516 THR A C 1
ATOM 4149 O O . THR A 1 516 ? -29.109 -11.352 1.92 1 98.44 516 THR A O 1
ATOM 4152 N N . TYR A 1 517 ? -27.062 -10.453 1.824 1 98.5 517 TYR A N 1
ATOM 4153 C CA . TYR A 1 517 ? -27.594 -9.148 1.457 1 98.5 517 TYR A CA 1
ATOM 4154 C C . TYR A 1 517 ? -27.375 -8.867 -0.025 1 98.5 517 TYR A C 1
ATOM 4156 O O . TYR A 1 517 ? -27.109 -7.727 -0.414 1 98.5 517 TYR A O 1
ATOM 4164 N N . GLY A 1 518 ? -27.453 -9.945 -0.843 1 98 518 GLY A N 1
ATOM 4165 C CA . GLY A 1 518 ? -27.375 -9.789 -2.285 1 98 518 GLY A CA 1
ATOM 4166 C C . GLY A 1 518 ? -25.938 -9.734 -2.787 1 98 518 GLY A C 1
ATOM 4167 O O . GLY A 1 518 ? -25.5 -8.711 -3.322 1 98 518 GLY A O 1
ATOM 4168 N N . ALA A 1 519 ? -25.203 -10.828 -2.713 1 98.56 519 ALA A N 1
ATOM 4169 C CA . ALA A 1 519 ? -23.859 -10.938 -3.258 1 98.56 519 ALA A CA 1
ATOM 4170 C C . ALA A 1 519 ? -23.891 -11.266 -4.75 1 98.56 519 ALA A C 1
ATOM 4172 O O . ALA A 1 519 ? -24.453 -12.281 -5.152 1 98.56 519 ALA A O 1
ATOM 4173 N N . PRO A 1 520 ? -23.297 -10.445 -5.582 1 98.69 520 PRO A N 1
ATOM 4174 C CA . PRO A 1 520 ? -23.25 -10.773 -7.008 1 98.69 520 PRO A CA 1
ATOM 4175 C C . PRO A 1 520 ? -22.281 -11.906 -7.332 1 98.69 520 PRO A C 1
ATOM 4177 O O . PRO A 1 520 ? -21.328 -12.141 -6.586 1 98.69 520 PRO A O 1
ATOM 4180 N N . PRO A 1 521 ? -22.594 -12.68 -8.414 1 98.25 521 PRO A N 1
ATOM 4181 C CA . PRO A 1 521 ? -21.5 -13.508 -8.891 1 98.25 521 PRO A CA 1
ATOM 4182 C C . PRO A 1 521 ? -20.203 -12.719 -9.117 1 98.25 521 PRO A C 1
ATOM 4184 O O . PRO A 1 521 ? -20.25 -11.609 -9.656 1 98.25 521 PRO A O 1
ATOM 4187 N N . HIS A 1 522 ? -19.125 -13.211 -8.562 1 98.69 522 HIS A N 1
ATOM 4188 C CA . HIS A 1 522 ? -17.891 -12.461 -8.672 1 98.69 522 HIS A CA 1
ATOM 4189 C C . HIS A 1 522 ? -16.672 -13.383 -8.617 1 98.69 522 HIS A C 1
ATOM 4191 O O . HIS A 1 522 ? -16.812 -14.562 -8.281 1 98.69 522 HIS A O 1
ATOM 4197 N N . GLY A 1 523 ? -15.625 -12.961 -9.055 1 98.56 523 GLY A N 1
ATOM 4198 C CA . GLY A 1 523 ? -14.359 -13.68 -9.109 1 98.56 523 GLY A CA 1
ATOM 4199 C C . GLY A 1 523 ? -13.156 -12.758 -9.219 1 98.56 523 GLY A C 1
ATOM 4200 O O . GLY A 1 523 ? -13.305 -11.547 -9.359 1 98.56 523 GLY A O 1
ATOM 4201 N N . GLY A 1 524 ? -12.023 -13.344 -9.016 1 97.88 524 GLY A N 1
ATOM 4202 C CA . GLY A 1 524 ? -10.82 -12.523 -9.039 1 97.88 524 GLY A CA 1
ATOM 4203 C C . GLY A 1 524 ? -9.547 -13.352 -9.047 1 97.88 524 GLY A C 1
ATOM 4204 O O . GLY A 1 524 ? -9.562 -14.531 -9.398 1 97.88 524 GLY A O 1
ATOM 4205 N N . ILE A 1 525 ? -8.461 -12.68 -8.836 1 98.5 525 ILE A N 1
ATOM 4206 C CA . ILE A 1 525 ? -7.137 -13.297 -8.875 1 98.5 525 ILE A CA 1
ATOM 4207 C C . ILE A 1 525 ? -6.152 -12.461 -8.062 1 98.5 525 ILE A C 1
ATOM 4209 O O . ILE A 1 525 ? -6.379 -11.266 -7.84 1 98.5 525 ILE A O 1
ATOM 4213 N N . ALA A 1 526 ? -5.145 -13.07 -7.562 1 98.25 526 ALA A N 1
ATOM 4214 C CA . ALA A 1 526 ? -4.012 -12.398 -6.934 1 98.25 526 ALA A CA 1
ATOM 4215 C C . ALA A 1 526 ? -2.697 -12.82 -7.586 1 98.25 526 ALA A C 1
ATOM 4217 O O . ALA A 1 526 ? -2.492 -13.992 -7.891 1 98.25 526 ALA A O 1
ATOM 4218 N N . TRP A 1 527 ? -1.83 -11.812 -7.898 1 97.88 527 TRP A N 1
ATOM 4219 C CA . TRP A 1 527 ? -0.471 -12.047 -8.375 1 97.88 527 TRP A CA 1
ATOM 4220 C C . TRP A 1 527 ? 0.541 -11.875 -7.25 1 97.88 527 TRP A C 1
ATOM 4222 O O . TRP A 1 527 ? 0.515 -10.883 -6.527 1 97.88 527 TRP A O 1
ATOM 4232 N N . GLY A 1 528 ? 1.384 -12.906 -7.105 1 97.81 528 GLY A N 1
ATOM 4233 C CA . GLY A 1 528 ? 2.568 -12.609 -6.312 1 97.81 528 GLY A CA 1
ATOM 4234 C C . GLY A 1 528 ? 3.52 -11.648 -6.996 1 97.81 528 GLY A C 1
ATOM 4235 O O . GLY A 1 528 ? 4.363 -12.062 -7.797 1 97.81 528 GLY A O 1
ATOM 4236 N N . LEU A 1 529 ? 3.486 -10.453 -6.641 1 98.38 529 LEU A N 1
ATOM 4237 C CA . LEU A 1 529 ? 4.223 -9.414 -7.352 1 98.38 529 LEU A CA 1
ATOM 4238 C C . LEU A 1 529 ? 5.727 -9.602 -7.191 1 98.38 529 LEU A C 1
ATOM 4240 O O . LEU A 1 529 ? 6.488 -9.391 -8.141 1 98.38 529 LEU A O 1
ATOM 4244 N N . ASP A 1 530 ? 6.18 -10 -6.031 1 97.94 530 ASP A N 1
ATOM 4245 C CA . ASP A 1 530 ? 7.602 -10.219 -5.785 1 97.94 530 ASP A CA 1
ATOM 4246 C C . ASP A 1 530 ? 8.148 -11.328 -6.676 1 97.94 530 ASP A C 1
ATOM 4248 O O . ASP A 1 530 ? 9.219 -11.188 -7.27 1 97.94 530 ASP A O 1
ATOM 4252 N N . ARG A 1 531 ? 7.383 -12.367 -6.781 1 97.31 531 ARG A N 1
ATOM 4253 C CA . ARG A 1 531 ? 7.793 -13.484 -7.625 1 97.31 531 ARG A CA 1
ATOM 4254 C C . ARG A 1 531 ? 7.816 -13.086 -9.094 1 97.31 531 ARG A C 1
ATOM 4256 O O . ARG A 1 531 ? 8.734 -13.453 -9.836 1 97.31 531 ARG A O 1
ATOM 4263 N N . LEU A 1 532 ? 6.805 -12.43 -9.492 1 98.44 532 LEU A N 1
ATOM 4264 C CA . LEU A 1 532 ? 6.746 -11.969 -10.875 1 98.44 532 LEU A CA 1
ATOM 4265 C C . LEU A 1 532 ? 7.961 -11.117 -11.219 1 98.44 532 LEU A C 1
ATOM 4267 O O . LEU A 1 532 ? 8.586 -11.305 -12.266 1 98.44 532 LEU A O 1
ATOM 4271 N N . LEU A 1 533 ? 8.336 -10.234 -10.336 1 98.5 533 LEU A N 1
ATOM 4272 C CA . LEU A 1 533 ? 9.453 -9.328 -10.562 1 98.5 533 LEU A CA 1
ATOM 4273 C C . LEU A 1 533 ? 10.773 -10.094 -10.586 1 98.5 533 LEU A C 1
ATOM 4275 O O . LEU A 1 533 ? 11.672 -9.766 -11.359 1 98.5 533 LEU A O 1
ATOM 4279 N N . ALA A 1 534 ? 10.875 -11.055 -9.703 1 98.06 534 ALA A N 1
ATOM 4280 C CA . ALA A 1 534 ? 12.086 -11.875 -9.719 1 98.06 534 ALA A CA 1
ATOM 4281 C C . ALA A 1 534 ? 12.258 -12.57 -11.07 1 98.06 534 ALA A C 1
ATOM 4283 O O . ALA A 1 534 ? 13.359 -12.609 -11.617 1 98.06 534 ALA A O 1
ATOM 4284 N N . LEU A 1 535 ? 11.172 -13.102 -11.609 1 97.88 535 LEU A N 1
ATOM 4285 C CA . LEU A 1 535 ? 11.211 -13.758 -12.914 1 97.88 535 LEU A CA 1
ATOM 4286 C C . LEU A 1 535 ? 11.523 -12.75 -14.016 1 97.88 535 LEU A C 1
ATOM 4288 O O . LEU A 1 535 ? 12.344 -13.023 -14.898 1 97.88 535 LEU A O 1
ATOM 4292 N N . MET A 1 536 ? 10.945 -11.602 -13.953 1 98.31 536 MET A N 1
ATOM 4293 C CA . MET A 1 536 ? 11.125 -10.562 -14.961 1 98.31 536 MET A CA 1
ATOM 4294 C C . MET A 1 536 ? 12.57 -10.086 -14.992 1 98.31 536 MET A C 1
ATOM 4296 O O . MET A 1 536 ? 13.086 -9.711 -16.047 1 98.31 536 MET A O 1
ATOM 4300 N N . THR A 1 537 ? 13.219 -10.102 -13.812 1 97.44 537 THR A N 1
ATOM 4301 C CA . THR A 1 537 ? 14.578 -9.578 -13.711 1 97.44 537 THR A CA 1
ATOM 4302 C C . THR A 1 537 ? 15.602 -10.711 -13.836 1 97.44 537 THR A C 1
ATOM 4304 O O . THR A 1 537 ? 16.812 -10.461 -13.812 1 97.44 537 THR A O 1
ATOM 4307 N N . GLY A 1 538 ? 15.094 -11.953 -13.914 1 95.88 538 GLY A N 1
ATOM 4308 C CA . GLY A 1 538 ? 16 -13.086 -13.914 1 95.88 538 GLY A CA 1
ATOM 4309 C C . GLY A 1 538 ? 16.75 -13.242 -12.602 1 95.88 538 GLY A C 1
ATOM 4310 O O . GLY A 1 538 ? 17.906 -13.703 -12.586 1 95.88 538 GLY A O 1
ATOM 4311 N N . SER A 1 539 ? 16.141 -12.766 -11.508 1 95.62 539 SER A N 1
ATOM 4312 C CA . SER A 1 539 ? 16.766 -12.836 -10.195 1 95.62 539 SER A CA 1
ATOM 4313 C C . SER A 1 539 ? 16.547 -14.203 -9.547 1 95.62 539 SER A C 1
ATOM 4315 O O . SER A 1 539 ? 15.469 -14.789 -9.664 1 95.62 539 SER A O 1
ATOM 4317 N N . PRO A 1 540 ? 17.531 -14.742 -8.859 1 92.69 540 PRO A N 1
ATOM 4318 C CA . PRO A 1 540 ? 17.406 -16.062 -8.234 1 92.69 540 PRO A CA 1
ATOM 4319 C C . PRO A 1 540 ? 16.547 -16.047 -6.98 1 92.69 540 PRO A C 1
ATOM 4321 O O . PRO A 1 540 ? 16.094 -17.109 -6.52 1 92.69 540 PRO A O 1
ATOM 4324 N N . SER A 1 541 ? 16.359 -14.859 -6.422 1 94.88 541 SER A N 1
ATOM 4325 C CA . SER A 1 541 ? 15.586 -14.703 -5.191 1 94.88 541 SER A CA 1
ATOM 4326 C C . SER A 1 541 ? 14.75 -13.43 -5.223 1 94.88 541 SER A C 1
ATOM 4328 O O . SER A 1 541 ? 15.148 -12.43 -5.828 1 94.88 541 SER A O 1
ATOM 4330 N N . ILE A 1 542 ? 13.594 -13.539 -4.512 1 96.94 542 ILE A N 1
ATOM 4331 C CA . ILE A 1 542 ? 12.75 -12.352 -4.453 1 96.94 542 ILE A CA 1
ATOM 4332 C C . ILE A 1 542 ? 13.43 -11.273 -3.613 1 96.94 542 ILE A C 1
ATOM 4334 O O . ILE A 1 542 ? 13.016 -10.109 -3.635 1 96.94 542 ILE A O 1
ATOM 4338 N N . ARG A 1 543 ? 14.477 -11.562 -2.834 1 96.75 543 ARG A N 1
ATOM 4339 C CA . ARG A 1 543 ? 15.195 -10.586 -2.021 1 96.75 543 ARG A CA 1
ATOM 4340 C C . ARG A 1 543 ? 15.93 -9.578 -2.9 1 96.75 543 ARG A C 1
ATOM 4342 O O . ARG A 1 543 ? 16.328 -8.508 -2.432 1 96.75 543 ARG A O 1
ATOM 4349 N N . GLU A 1 544 ? 16.125 -9.914 -4.199 1 97.06 544 GLU A N 1
ATOM 4350 C CA . GLU A 1 544 ? 16.812 -9.039 -5.141 1 97.06 544 GLU A CA 1
ATOM 4351 C C . GLU A 1 544 ? 15.867 -7.973 -5.695 1 97.06 544 GLU A C 1
ATOM 4353 O O . GLU A 1 544 ? 16.312 -7.023 -6.34 1 97.06 544 GLU A O 1
ATOM 4358 N N . VAL A 1 545 ? 14.531 -8.117 -5.414 1 98.19 545 VAL A N 1
ATOM 4359 C CA . VAL A 1 545 ? 13.562 -7.191 -5.992 1 98.19 545 VAL A CA 1
ATOM 4360 C C . VAL A 1 545 ? 12.742 -6.539 -4.879 1 98.19 545 VAL A C 1
ATOM 4362 O O . VAL A 1 545 ? 11.727 -5.898 -5.145 1 98.19 545 VAL A O 1
ATOM 4365 N N . ILE A 1 546 ? 13.07 -6.758 -3.668 1 98.06 546 ILE A N 1
ATOM 4366 C CA . ILE A 1 546 ? 12.492 -6.129 -2.486 1 98.06 546 ILE A CA 1
ATOM 4367 C C . ILE A 1 546 ? 13.516 -5.203 -1.839 1 98.06 546 ILE A C 1
ATOM 4369 O O . ILE A 1 546 ? 14.68 -5.586 -1.655 1 98.06 546 ILE A O 1
ATOM 4373 N N . ALA A 1 547 ? 13.172 -4.027 -1.453 1 98.38 547 ALA A N 1
ATOM 4374 C CA . ALA A 1 547 ? 14.117 -3.031 -0.954 1 98.38 547 ALA A CA 1
ATOM 4375 C C . ALA A 1 547 ? 14.734 -3.477 0.368 1 98.38 547 ALA A C 1
ATOM 4377 O O . ALA A 1 547 ? 15.953 -3.453 0.529 1 98.38 547 ALA A O 1
ATOM 4378 N N . PHE A 1 548 ? 13.914 -3.922 1.3 1 98.25 548 PHE A N 1
ATOM 4379 C CA . PHE A 1 548 ? 14.383 -4.309 2.625 1 98.25 548 PHE A CA 1
ATOM 4380 C C . PHE A 1 548 ? 13.797 -5.648 3.039 1 98.25 548 PHE A C 1
ATOM 4382 O O . PHE A 1 548 ? 12.93 -5.711 3.916 1 98.25 548 PHE A O 1
ATOM 4389 N N . PRO A 1 549 ? 14.258 -6.781 2.543 1 97.06 549 PRO A N 1
ATOM 4390 C CA . PRO A 1 549 ? 13.719 -8.109 2.846 1 97.06 549 PRO A CA 1
ATOM 4391 C C . PRO A 1 549 ? 14.25 -8.672 4.16 1 97.06 549 PRO A C 1
ATOM 4393 O O . PRO A 1 549 ? 15.25 -8.188 4.688 1 97.06 549 PRO A O 1
ATOM 4396 N N . LYS A 1 550 ? 13.539 -9.609 4.715 1 96.81 550 LYS A N 1
ATOM 4397 C CA . LYS A 1 550 ? 14.039 -10.445 5.805 1 96.81 550 LYS A CA 1
ATOM 4398 C C . LYS A 1 550 ? 14.898 -11.594 5.277 1 96.81 550 LYS A C 1
ATOM 4400 O O . LYS A 1 550 ? 14.781 -11.977 4.113 1 96.81 550 LYS A O 1
ATOM 4405 N N . ASN A 1 551 ? 15.812 -12.086 6.113 1 95.06 551 ASN A N 1
ATOM 4406 C CA . ASN A 1 551 ? 16.562 -13.289 5.742 1 95.06 551 ASN A CA 1
ATOM 4407 C C . ASN A 1 551 ? 15.719 -14.547 5.918 1 95.06 551 ASN A C 1
ATOM 4409 O O . ASN A 1 551 ? 14.516 -14.461 6.172 1 95.06 551 ASN A O 1
ATOM 4413 N N . LYS A 1 552 ? 16.25 -15.703 5.758 1 92.12 552 LYS A N 1
ATOM 4414 C CA . LYS A 1 552 ? 15.539 -16.984 5.754 1 92.12 552 LYS A CA 1
ATOM 4415 C C . LYS A 1 552 ? 14.93 -17.266 7.121 1 92.12 552 LYS A C 1
ATOM 4417 O O . LYS A 1 552 ? 13.992 -18.062 7.234 1 92.12 552 LYS A O 1
ATOM 4422 N N . GLU A 1 553 ? 15.461 -16.625 8.156 1 93 553 GLU A N 1
ATOM 4423 C CA . GLU A 1 553 ? 14.961 -16.844 9.516 1 93 553 GLU A CA 1
ATOM 4424 C C . GLU A 1 553 ? 13.883 -15.82 9.875 1 93 553 GLU A C 1
ATOM 4426 O O . GLU A 1 553 ? 13.398 -15.797 11.008 1 93 553 GLU A O 1
ATOM 4431 N N . GLY A 1 554 ? 13.508 -14.992 8.961 1 94.31 554 GLY A N 1
ATOM 4432 C CA . GLY A 1 554 ? 12.539 -13.945 9.242 1 94.31 554 GLY A CA 1
ATOM 4433 C C . GLY A 1 554 ? 13.133 -12.773 10 1 94.31 554 GLY A C 1
ATOM 4434 O O . GLY A 1 554 ? 12.406 -11.977 10.594 1 94.31 554 GLY A O 1
ATOM 4435 N N . LYS A 1 555 ? 14.461 -12.648 9.977 1 95.81 555 LYS A N 1
ATOM 4436 C CA . LYS A 1 555 ? 15.164 -11.578 10.688 1 95.81 555 LYS A CA 1
ATOM 4437 C C . LYS A 1 555 ? 15.656 -10.508 9.727 1 95.81 555 LYS A C 1
ATOM 4439 O O . LYS A 1 555 ? 15.852 -10.773 8.539 1 95.81 555 LYS A O 1
ATOM 4444 N N . ASP A 1 556 ? 15.766 -9.352 10.219 1 96.62 556 ASP A N 1
ATOM 4445 C CA . ASP A 1 556 ? 16.312 -8.219 9.477 1 96.62 556 ASP A CA 1
ATOM 4446 C C . ASP A 1 556 ? 17.719 -7.863 9.969 1 96.62 556 ASP A C 1
ATOM 4448 O O . ASP A 1 556 ? 17.875 -7.082 10.906 1 96.62 556 ASP A O 1
ATOM 4452 N N . PRO A 1 557 ? 18.719 -8.312 9.312 1 96.62 557 PRO A N 1
ATOM 4453 C CA . PRO A 1 557 ? 20.094 -8.055 9.758 1 96.62 557 PRO A CA 1
ATOM 4454 C C . PRO A 1 557 ? 20.422 -6.57 9.82 1 96.62 557 PRO A C 1
ATOM 4456 O O . PRO A 1 557 ? 21.359 -6.172 10.523 1 96.62 557 PRO A O 1
ATOM 4459 N N . LEU A 1 558 ? 19.734 -5.734 9.109 1 97.69 558 LEU A N 1
ATOM 4460 C CA . LEU A 1 558 ? 19.984 -4.297 9.078 1 97.69 558 LEU A CA 1
ATOM 4461 C C . LEU A 1 558 ? 19.562 -3.645 10.391 1 97.69 558 LEU A C 1
ATOM 4463 O O . LEU A 1 558 ? 20.375 -3.016 11.062 1 97.69 558 LEU A O 1
ATOM 4467 N N . THR A 1 559 ? 18.297 -3.887 10.82 1 96.56 559 THR A N 1
ATOM 4468 C CA . THR A 1 559 ? 17.734 -3.195 11.969 1 96.56 559 THR A CA 1
ATOM 4469 C C . THR A 1 559 ? 17.906 -4.031 13.234 1 96.56 559 THR A C 1
ATOM 4471 O O . THR A 1 559 ? 17.812 -3.508 14.352 1 96.56 559 THR A O 1
ATOM 4474 N N . GLY A 1 560 ? 18.047 -5.297 13.047 1 95.56 560 GLY A N 1
ATOM 4475 C CA . GLY A 1 560 ? 18.109 -6.203 14.18 1 95.56 560 GLY A CA 1
ATOM 4476 C C . GLY A 1 560 ? 16.75 -6.707 14.609 1 95.56 560 GLY A C 1
ATOM 4477 O O . GLY A 1 560 ? 16.609 -7.332 15.664 1 95.56 560 GLY A O 1
ATOM 4478 N N . ALA A 1 561 ? 15.711 -6.469 13.828 1 96.06 561 ALA A N 1
ATOM 4479 C CA . ALA A 1 561 ? 14.367 -6.961 14.125 1 96.06 561 ALA A CA 1
ATOM 4480 C C . ALA A 1 561 ? 14.266 -8.461 13.875 1 96.06 561 ALA A C 1
ATOM 4482 O O . ALA A 1 561 ? 14.875 -8.984 12.938 1 96.06 561 ALA A O 1
ATOM 4483 N N . PRO A 1 562 ? 13.461 -9.164 14.578 1 96.38 562 PRO A N 1
ATOM 4484 C CA . PRO A 1 562 ? 12.781 -8.789 15.82 1 96.38 562 PRO A CA 1
ATOM 4485 C C . PRO A 1 562 ? 13.742 -8.602 16.984 1 96.38 562 PRO A C 1
ATOM 4487 O O . PRO A 1 562 ? 14.875 -9.078 16.938 1 96.38 562 PRO A O 1
ATOM 4490 N N . SER A 1 563 ? 13.312 -7.879 17.953 1 95.25 563 SER A N 1
ATOM 4491 C CA . SER A 1 563 ? 14.164 -7.559 19.094 1 95.25 563 SER A CA 1
ATOM 4492 C C . SER A 1 563 ? 13.391 -7.629 20.406 1 95.25 563 SER A C 1
ATOM 4494 O O . SER A 1 563 ? 12.156 -7.664 20.406 1 95.25 563 SER A O 1
ATOM 4496 N N . PRO A 1 564 ? 14.133 -7.734 21.531 1 93.44 564 PRO A N 1
ATOM 4497 C CA . PRO A 1 564 ? 13.438 -7.68 22.828 1 93.44 564 PRO A CA 1
ATOM 4498 C C . PRO A 1 564 ? 12.75 -6.336 23.062 1 93.44 564 PRO A C 1
ATOM 4500 O O . PRO A 1 564 ? 13.141 -5.324 22.484 1 93.44 564 PRO A O 1
ATOM 4503 N N . VAL A 1 565 ? 11.703 -6.363 23.844 1 91.56 565 VAL A N 1
ATOM 4504 C CA . VAL A 1 565 ? 11.008 -5.141 24.234 1 91.56 565 VAL A CA 1
ATOM 4505 C C . VAL A 1 565 ? 10.977 -5.031 25.75 1 91.56 565 VAL A C 1
ATOM 4507 O O . VAL A 1 565 ? 11.078 -6.035 26.469 1 91.56 565 VAL A O 1
ATOM 4510 N N . PRO A 1 566 ? 10.852 -3.824 26.234 1 88.94 566 PRO A N 1
ATOM 4511 C CA . PRO A 1 566 ? 10.82 -3.654 27.688 1 88.94 566 PRO A CA 1
ATOM 4512 C C . PRO A 1 566 ? 9.656 -4.387 28.344 1 88.94 566 PRO A C 1
ATOM 4514 O O . PRO A 1 566 ? 8.555 -4.434 27.781 1 88.94 566 PRO A O 1
ATOM 4517 N N . GLU A 1 567 ? 9.867 -4.852 29.578 1 90.81 567 GLU A N 1
ATOM 4518 C CA . GLU A 1 567 ? 8.844 -5.578 30.328 1 90.81 567 GLU A CA 1
ATOM 4519 C C . GLU A 1 567 ? 7.629 -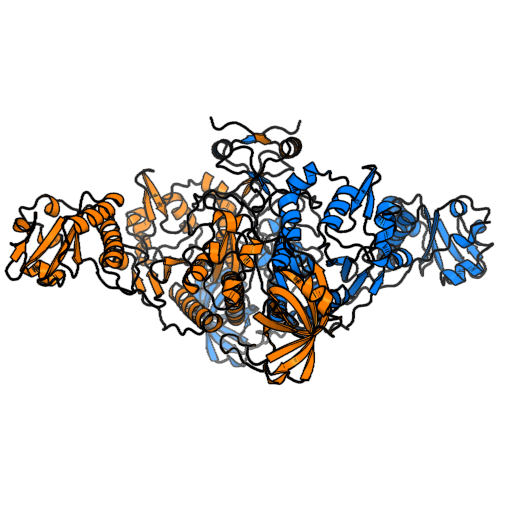4.699 30.594 1 90.81 567 GLU A C 1
ATOM 4521 O O . GLU A 1 567 ? 6.496 -5.191 30.625 1 90.81 567 GLU A O 1
ATOM 4526 N N . GLU A 1 568 ? 7.887 -3.453 30.797 1 89.56 568 GLU A N 1
ATOM 4527 C CA . GLU A 1 568 ? 6.805 -2.512 31.078 1 89.56 568 GLU A CA 1
ATOM 4528 C C . GLU A 1 568 ? 5.816 -2.457 29.906 1 89.56 568 GLU A C 1
ATOM 4530 O O . GLU A 1 568 ? 4.609 -2.344 30.109 1 89.56 568 GLU A O 1
ATOM 4535 N N . GLN A 1 569 ? 6.312 -2.543 28.734 1 90.12 569 GLN A N 1
ATOM 4536 C CA . GLN A 1 569 ? 5.469 -2.537 27.547 1 90.12 569 GLN A CA 1
ATOM 4537 C C . GLN A 1 569 ? 4.602 -3.791 27.469 1 90.12 569 GLN A C 1
ATOM 4539 O O . GLN A 1 569 ? 3.432 -3.725 27.094 1 90.12 569 GLN A O 1
ATOM 4544 N N . LEU A 1 570 ? 5.16 -4.898 27.859 1 93.62 570 LEU A N 1
ATOM 4545 C CA . LEU A 1 570 ? 4.426 -6.16 27.844 1 93.62 570 LEU A CA 1
ATOM 4546 C C . LEU A 1 570 ? 3.34 -6.16 28.922 1 93.62 570 LEU A C 1
ATOM 4548 O O . LEU A 1 570 ? 2.236 -6.664 28.703 1 93.62 570 LEU A O 1
ATOM 4552 N N . ARG A 1 571 ? 3.668 -5.559 30.047 1 92.94 571 ARG A N 1
ATOM 4553 C CA . ARG A 1 571 ? 2.689 -5.473 31.125 1 92.94 571 ARG A CA 1
ATOM 4554 C C . ARG A 1 571 ? 1.493 -4.621 30.703 1 92.94 571 ARG A C 1
ATOM 4556 O O . ARG A 1 571 ? 0.351 -4.941 31.047 1 92.94 571 ARG A O 1
ATOM 4563 N N . GLU A 1 572 ? 1.806 -3.582 30.016 1 91.94 572 GLU A N 1
ATOM 4564 C CA . GLU A 1 572 ? 0.738 -2.721 29.516 1 91.94 572 GLU A CA 1
ATOM 4565 C C . GLU A 1 572 ? -0.18 -3.477 28.562 1 91.94 572 GLU A C 1
ATOM 4567 O O . GLU A 1 572 ? -1.376 -3.191 28.484 1 91.94 572 GLU A O 1
ATOM 4572 N N . LEU A 1 573 ? 0.368 -4.449 27.875 1 93.75 573 LEU A N 1
ATOM 4573 C CA . LEU A 1 573 ? -0.386 -5.246 26.922 1 93.75 573 LEU A CA 1
ATOM 4574 C C . LEU A 1 573 ? -1.037 -6.445 27.609 1 93.75 573 LEU A C 1
ATOM 4576 O O . LEU A 1 573 ? -1.774 -7.203 26.969 1 93.75 573 LEU A O 1
ATOM 4580 N N . GLY A 1 574 ? -0.725 -6.609 28.891 1 94.56 574 GLY A N 1
ATOM 4581 C CA . GLY A 1 574 ? -1.236 -7.762 29.625 1 94.56 574 GLY A CA 1
ATOM 4582 C C . GLY A 1 574 ? -0.607 -9.07 29.188 1 94.56 574 GLY A C 1
ATOM 4583 O O . GLY A 1 574 ? -1.292 -10.094 29.094 1 94.56 574 GLY A O 1
ATOM 4584 N N . LEU A 1 575 ? 0.664 -9.023 28.875 1 95.38 575 LEU A N 1
ATOM 4585 C CA . LEU A 1 575 ? 1.339 -10.219 28.375 1 95.38 575 LEU A CA 1
ATOM 4586 C C . LEU A 1 575 ? 2.549 -10.562 29.234 1 95.38 575 LEU A C 1
ATOM 4588 O O . LEU A 1 575 ? 3.162 -9.68 29.844 1 95.38 575 LEU A O 1
ATOM 4592 N N . MET A 1 576 ? 2.846 -11.789 29.344 1 94.5 576 MET A N 1
ATOM 4593 C CA . MET A 1 576 ? 4.07 -12.312 29.938 1 94.5 576 MET A CA 1
ATOM 4594 C C . MET A 1 576 ? 4.73 -13.336 29.016 1 94.5 576 MET A C 1
ATOM 4596 O O . MET A 1 576 ? 4.047 -14.156 28.406 1 94.5 576 MET A O 1
ATOM 4600 N N . VAL A 1 577 ? 6.102 -13.273 28.984 1 94.88 577 VAL A N 1
ATOM 4601 C CA . VAL A 1 577 ? 6.855 -14.211 28.156 1 94.88 577 VAL A CA 1
ATOM 4602 C C . VAL A 1 577 ? 7.086 -15.508 28.938 1 94.88 577 VAL A C 1
ATOM 4604 O O . VAL A 1 577 ? 7.457 -15.477 30.109 1 94.88 577 VAL A O 1
ATOM 4607 N N . ILE A 1 578 ? 6.793 -16.562 28.234 1 91.44 578 ILE A N 1
ATOM 4608 C CA . ILE A 1 578 ? 7.047 -17.844 28.844 1 91.44 578 ILE A CA 1
ATOM 4609 C C . ILE A 1 578 ? 7.992 -18.672 27.969 1 91.44 578 ILE A C 1
ATOM 4611 O O . ILE A 1 578 ? 8.039 -18.469 26.75 1 91.44 578 ILE A O 1
ATOM 4615 N N . ARG A 1 579 ? 8.953 -19.562 28.578 1 77.38 579 ARG A N 1
ATOM 4616 C CA . ARG A 1 579 ? 9.875 -20.406 27.812 1 77.38 579 ARG A CA 1
ATOM 4617 C C . ARG A 1 579 ? 9.133 -21.531 27.125 1 77.38 579 ARG A C 1
ATOM 4619 O O . ARG A 1 579 ? 8.086 -21.984 27.594 1 77.38 579 ARG A O 1
ATOM 4626 N N . HIS A 1 580 ? 9.516 -21.844 25.812 1 71.06 580 HIS A N 1
ATOM 4627 C CA . HIS A 1 580 ? 8.938 -22.984 25.109 1 71.06 580 HIS A CA 1
ATOM 4628 C C . HIS A 1 580 ? 9.031 -24.25 25.953 1 71.06 580 HIS A C 1
ATOM 4630 O O . HIS A 1 580 ? 10.039 -24.484 26.625 1 71.06 580 HIS A O 1
ATOM 4636 N N . GLY A 1 581 ? 7.977 -24.766 26.594 1 51.47 581 GLY A N 1
ATOM 4637 C CA . GLY A 1 581 ? 8.086 -26.062 27.25 1 51.47 581 GLY A CA 1
ATOM 4638 C C . GLY A 1 581 ? 8.68 -27.141 26.375 1 51.47 581 GLY A C 1
ATOM 4639 O O . GLY A 1 581 ? 8.625 -27.031 25.141 1 51.47 581 GLY A O 1
ATOM 4640 N N . MET B 1 1 ? -25.328 -15.227 -20.375 1 67.38 1 MET B N 1
ATOM 4641 C CA . MET B 1 1 ? -25.438 -13.906 -20.984 1 67.38 1 MET B CA 1
ATOM 4642 C C . MET B 1 1 ? -24.469 -12.922 -20.328 1 67.38 1 MET B C 1
ATOM 4644 O O . MET B 1 1 ? -24.266 -12.953 -19.109 1 67.38 1 MET B O 1
ATOM 4648 N N . ARG B 1 2 ? -23.766 -12.203 -21.25 1 84.94 2 ARG B N 1
ATOM 4649 C CA . ARG B 1 2 ? -22.75 -11.289 -20.766 1 84.94 2 ARG B CA 1
ATOM 4650 C C . ARG B 1 2 ? -23.281 -9.859 -20.703 1 84.94 2 ARG B C 1
ATOM 4652 O O . ARG B 1 2 ? -24.016 -9.422 -21.594 1 84.94 2 ARG B O 1
ATOM 4659 N N . ARG B 1 3 ? -23.062 -9.18 -19.609 1 95 3 ARG B N 1
ATOM 4660 C CA . ARG B 1 3 ? -23.422 -7.773 -19.453 1 95 3 ARG B CA 1
ATOM 4661 C C . ARG B 1 3 ? -22.953 -6.938 -20.625 1 95 3 ARG B C 1
ATOM 4663 O O . ARG B 1 3 ? -21.812 -7.051 -21.062 1 95 3 ARG B O 1
ATOM 4670 N N . THR B 1 4 ? -23.859 -6.16 -21.172 1 96.88 4 THR B N 1
ATOM 4671 C CA . THR B 1 4 ? -23.516 -5.371 -22.344 1 96.88 4 THR B CA 1
ATOM 4672 C C . THR B 1 4 ? -23.219 -3.924 -21.969 1 96.88 4 THR B C 1
ATOM 4674 O O . THR B 1 4 ? -22.422 -3.248 -22.625 1 96.88 4 THR B O 1
ATOM 4677 N N . HIS B 1 5 ? -23.953 -3.412 -21.016 1 97.44 5 HIS B N 1
ATOM 4678 C CA . HIS B 1 5 ? -23.844 -2.041 -20.531 1 97.44 5 HIS B CA 1
ATOM 4679 C C . HIS B 1 5 ? -24.016 -1.97 -19.016 1 97.44 5 HIS B C 1
ATOM 4681 O O . HIS B 1 5 ? -24.578 -2.883 -18.406 1 97.44 5 HIS B O 1
ATOM 4687 N N . TYR B 1 6 ? -23.453 -0.962 -18.469 1 97.81 6 TYR B N 1
ATOM 4688 C CA . TYR B 1 6 ? -23.891 -0.603 -17.125 1 97.81 6 TYR B CA 1
ATOM 4689 C C . TYR B 1 6 ? -25.266 0.069 -17.156 1 97.81 6 TYR B C 1
ATOM 4691 O O . TYR B 1 6 ? -25.547 0.862 -18.062 1 97.81 6 TYR B O 1
ATOM 4699 N N . ALA B 1 7 ? -26.031 -0.211 -16.156 1 97.5 7 ALA B N 1
ATOM 4700 C CA . ALA B 1 7 ? -27.391 0.336 -16.062 1 97.5 7 ALA B CA 1
ATOM 4701 C C . ALA B 1 7 ? -27.359 1.86 -16.125 1 97.5 7 ALA B C 1
ATOM 4703 O O . ALA B 1 7 ? -28.109 2.465 -16.906 1 97.5 7 ALA B O 1
ATOM 4704 N N . GLY B 1 8 ? -26.469 2.482 -15.414 1 96.81 8 GLY B N 1
ATOM 4705 C CA . GLY B 1 8 ? -26.438 3.932 -15.281 1 96.81 8 GLY B CA 1
ATOM 4706 C C . GLY B 1 8 ? -25.859 4.629 -16.484 1 96.81 8 GLY B C 1
ATOM 4707 O O . GLY B 1 8 ? -25.891 5.859 -16.578 1 96.81 8 GLY B O 1
ATOM 4708 N N . SER B 1 9 ? -25.406 3.898 -17.5 1 97.38 9 SER B N 1
ATOM 4709 C CA . SER B 1 9 ? -24.719 4.5 -18.625 1 97.38 9 SER B CA 1
ATOM 4710 C C . SER B 1 9 ? -25.641 4.68 -19.812 1 97.38 9 SER B C 1
ATOM 4712 O O . SER B 1 9 ? -25.281 5.324 -20.812 1 97.38 9 SER B O 1
ATOM 4714 N N . LEU B 1 10 ? -26.875 4.168 -19.781 1 98.31 10 LEU B N 1
ATOM 4715 C CA . LEU B 1 10 ? -27.797 4.211 -20.922 1 98.31 10 LEU B CA 1
ATOM 4716 C C . LEU B 1 10 ? -28.297 5.633 -21.156 1 98.31 10 LEU B C 1
ATOM 4718 O O . LEU B 1 10 ? -28.5 6.391 -20.203 1 98.31 10 LEU B O 1
ATOM 4722 N N . ARG B 1 11 ? -28.406 5.898 -22.438 1 98.12 11 ARG B N 1
ATOM 4723 C CA . ARG B 1 11 ? -28.891 7.199 -22.875 1 98.12 11 ARG B CA 1
ATOM 4724 C C . ARG B 1 11 ? -29.797 7.051 -24.094 1 98.12 11 ARG B C 1
ATOM 4726 O O . ARG B 1 11 ? -30.031 5.938 -24.562 1 98.12 11 ARG B O 1
ATOM 4733 N N . GLU B 1 12 ? -30.281 8.219 -24.578 1 97.62 12 GLU B N 1
ATOM 4734 C CA . GLU B 1 12 ? -31.203 8.242 -25.719 1 97.62 12 GLU B CA 1
ATOM 4735 C C . GLU B 1 12 ? -30.578 7.586 -26.938 1 97.62 12 GLU B C 1
ATOM 4737 O O . GLU B 1 12 ? -31.281 6.965 -27.75 1 97.62 12 GLU B O 1
ATOM 4742 N N . GLU B 1 13 ? -29.281 7.742 -27.078 1 98 13 GLU B N 1
ATOM 4743 C CA . GLU B 1 13 ? -28.578 7.203 -28.234 1 98 13 GLU B CA 1
ATOM 4744 C C . GLU B 1 13 ? -28.656 5.68 -28.266 1 98 13 GLU B C 1
ATOM 4746 O O . GLU B 1 13 ? -28.391 5.059 -29.297 1 98 13 GLU B O 1
ATOM 4751 N N . HIS B 1 14 ? -29.047 5.043 -27.172 1 98.31 14 HIS B N 1
ATOM 4752 C CA . HIS B 1 14 ? -29.125 3.588 -27.094 1 98.31 14 HIS B CA 1
ATOM 4753 C C . HIS B 1 14 ? -30.531 3.088 -27.406 1 98.31 14 HIS B C 1
ATOM 4755 O O . HIS B 1 14 ? -30.797 1.883 -27.375 1 98.31 14 HIS B O 1
ATOM 4761 N N . ALA B 1 15 ? -31.422 3.98 -27.688 1 98.12 15 ALA B N 1
ATOM 4762 C CA . ALA B 1 15 ? -32.812 3.592 -28 1 98.12 15 ALA B CA 1
ATOM 4763 C C . ALA B 1 15 ? -32.844 2.562 -29.125 1 98.12 15 ALA B C 1
ATOM 4765 O O . ALA B 1 15 ? -32.188 2.738 -30.156 1 98.12 15 ALA B O 1
ATOM 4766 N N . GLY B 1 16 ? -33.562 1.511 -28.891 1 98.19 16 GLY B N 1
ATOM 4767 C CA . GLY B 1 16 ? -33.688 0.455 -29.891 1 98.19 16 GLY B CA 1
ATOM 4768 C C . GLY B 1 16 ? -32.719 -0.685 -29.688 1 98.19 16 GLY B C 1
ATOM 4769 O O . GLY B 1 16 ? -32.906 -1.774 -30.234 1 98.19 16 GLY B O 1
ATOM 4770 N N . GLU B 1 17 ? -31.703 -0.522 -28.875 1 98.25 17 GLU B N 1
ATOM 4771 C CA . GLU B 1 17 ? -30.672 -1.522 -28.656 1 98.25 17 GLU B CA 1
ATOM 4772 C C . GLU B 1 17 ? -31.141 -2.602 -27.688 1 98.25 17 GLU B C 1
ATOM 4774 O O . GLU B 1 17 ? -31.844 -2.309 -26.719 1 98.25 17 GLU B O 1
ATOM 4779 N N . GLU B 1 18 ? -30.797 -3.84 -28 1 98.25 18 GLU B N 1
ATOM 4780 C CA . GLU B 1 18 ? -30.938 -4.918 -27.031 1 98.25 18 GLU B CA 1
ATOM 4781 C C . GLU B 1 18 ? -29.781 -4.898 -26.016 1 98.25 18 GLU B C 1
ATOM 4783 O O . GLU B 1 18 ? -28.609 -4.828 -26.406 1 98.25 18 GLU B O 1
ATOM 4788 N N . VAL B 1 19 ? -30.156 -4.945 -24.734 1 98.44 19 VAL B N 1
ATOM 4789 C CA . VAL B 1 19 ? -29.125 -4.828 -23.703 1 98.44 19 VAL B CA 1
ATOM 4790 C C . VAL B 1 19 ? -29.297 -5.934 -22.672 1 98.44 19 VAL B C 1
ATOM 4792 O O . VAL B 1 19 ? -30.391 -6.48 -22.516 1 98.44 19 VAL B O 1
ATOM 4795 N N . VAL B 1 20 ? -28.219 -6.375 -22.047 1 98.56 20 VAL B N 1
ATOM 4796 C CA . VAL B 1 20 ? -28.172 -7.207 -20.859 1 98.56 20 VAL B CA 1
ATOM 4797 C C . VAL B 1 20 ? -27.547 -6.422 -19.703 1 98.56 20 VAL B C 1
ATOM 4799 O O . VAL B 1 20 ? -26.406 -5.988 -19.797 1 98.56 20 VAL B O 1
ATOM 4802 N N . LEU B 1 21 ? -28.328 -6.223 -18.672 1 98.56 21 LEU B N 1
ATOM 4803 C CA . LEU B 1 21 ? -27.906 -5.441 -17.516 1 98.56 21 LEU B CA 1
ATOM 4804 C C . LEU B 1 21 ? -27.906 -6.301 -16.25 1 98.56 21 LEU B C 1
ATOM 4806 O O . LEU B 1 21 ? -28.688 -7.246 -16.141 1 98.56 21 LEU B O 1
ATOM 4810 N N . GLU B 1 22 ? -26.969 -6.07 -15.406 1 98.62 22 GLU B N 1
ATOM 4811 C CA . GLU B 1 22 ? -26.859 -6.766 -14.133 1 98.62 22 GLU B CA 1
ATOM 4812 C C . GLU B 1 22 ? -26.656 -5.777 -12.984 1 98.62 22 GLU B C 1
ATOM 4814 O O . GLU B 1 22 ? -25.969 -4.773 -13.133 1 98.62 22 GLU B O 1
ATOM 4819 N N . GLY B 1 23 ? -27.297 -6.004 -11.883 1 98.44 23 GLY B N 1
ATOM 4820 C CA . GLY B 1 23 ? -27.188 -5.133 -10.719 1 98.44 23 GLY B CA 1
ATOM 4821 C C . GLY B 1 23 ? -28.188 -5.469 -9.633 1 98.44 23 GLY B C 1
ATOM 4822 O O . GLY B 1 23 ? -28.594 -6.625 -9.484 1 98.44 23 GLY B O 1
ATOM 4823 N N . TRP B 1 24 ? -28.469 -4.488 -8.773 1 98.69 24 TRP B N 1
ATOM 4824 C CA . TRP B 1 24 ? -29.391 -4.637 -7.645 1 98.69 24 TRP B CA 1
ATOM 4825 C C . TRP B 1 24 ? -30.719 -3.928 -7.918 1 98.69 24 TRP B C 1
ATOM 4827 O O . TRP B 1 24 ? -30.734 -2.824 -8.469 1 98.69 24 TRP B O 1
ATOM 4837 N N . VAL B 1 25 ? -31.828 -4.555 -7.543 1 98.5 25 VAL B N 1
ATOM 4838 C CA . VAL B 1 25 ? -33.125 -3.877 -7.594 1 98.5 25 VAL B CA 1
ATOM 4839 C C . VAL B 1 25 ? -33.156 -2.762 -6.551 1 98.5 25 VAL B C 1
ATOM 4841 O O . VAL B 1 25 ? -33.188 -3.031 -5.348 1 98.5 25 VAL B O 1
ATOM 4844 N N . ASN B 1 26 ? -33.188 -1.572 -7.047 1 97.75 26 ASN B N 1
ATOM 4845 C CA . ASN B 1 26 ? -33.188 -0.429 -6.141 1 97.75 26 ASN B CA 1
ATOM 4846 C C . ASN B 1 26 ? -34.594 -0.174 -5.57 1 97.75 26 ASN B C 1
ATOM 4848 O O . ASN B 1 26 ? -34.719 0.126 -4.383 1 97.75 26 ASN B O 1
ATOM 4852 N N . ARG B 1 27 ? -35.562 -0.267 -6.477 1 95.56 27 ARG B N 1
ATOM 4853 C CA . ARG B 1 27 ? -36.969 -0.072 -6.113 1 95.56 27 ARG B CA 1
ATOM 4854 C C . ARG B 1 27 ? -37.875 -0.805 -7.082 1 95.56 27 ARG B C 1
ATOM 4856 O O . ARG B 1 27 ? -37.594 -0.904 -8.273 1 95.56 27 ARG B O 1
ATOM 4863 N N . ARG B 1 28 ? -38.969 -1.354 -6.508 1 96.75 28 ARG B N 1
ATOM 4864 C CA . ARG B 1 28 ? -40 -2.008 -7.293 1 96.75 28 ARG B CA 1
ATOM 4865 C C . ARG B 1 28 ? -41.344 -1.301 -7.121 1 96.75 28 ARG B C 1
ATOM 4867 O O . ARG B 1 28 ? -41.75 -1.019 -6 1 96.75 28 ARG B O 1
ATOM 4874 N N . ARG B 1 29 ? -41.938 -1.005 -8.258 1 95.5 29 ARG B N 1
ATOM 4875 C CA . ARG B 1 29 ? -43.281 -0.406 -8.273 1 95.5 29 ARG B CA 1
ATOM 4876 C C . ARG B 1 29 ? -44.219 -1.227 -9.117 1 95.5 29 ARG B C 1
ATOM 4878 O O . ARG B 1 29 ? -44 -1.428 -10.312 1 95.5 29 ARG B O 1
ATOM 4885 N N . ASP B 1 30 ? -45.281 -1.661 -8.453 1 94.12 30 ASP B N 1
ATOM 4886 C CA . ASP B 1 30 ? -46.312 -2.439 -9.109 1 94.12 30 ASP B CA 1
ATOM 4887 C C . ASP B 1 30 ? -47.594 -1.605 -9.305 1 94.12 30 ASP B C 1
ATOM 4889 O O . ASP B 1 30 ? -48.281 -1.306 -8.344 1 94.12 30 ASP B O 1
ATOM 4893 N N . LEU B 1 31 ? -47.906 -1.226 -10.516 1 90 31 LEU B N 1
ATOM 4894 C CA . LEU B 1 31 ? -49.062 -0.383 -10.805 1 90 31 LEU B CA 1
ATOM 4895 C C . LEU B 1 31 ? -50.219 -1.215 -11.359 1 90 31 LEU B C 1
ATOM 4897 O O . LEU B 1 31 ? -51.125 -0.674 -11.969 1 90 31 LEU B O 1
ATOM 4901 N N . GLY B 1 32 ? -50.375 -2.328 -11.172 1 82.31 32 GLY B N 1
ATOM 4902 C CA . GLY B 1 32 ? -51.438 -3.145 -11.719 1 82.31 32 GLY B CA 1
ATOM 4903 C C . GLY B 1 32 ? -51.344 -3.33 -13.219 1 82.31 32 GLY B C 1
ATOM 4904 O O . GLY B 1 32 ? -51.375 -2.357 -13.977 1 82.31 32 GLY B O 1
ATOM 4905 N N . GLY B 1 33 ? -50.906 -4.293 -13.734 1 85.44 33 GLY B N 1
ATOM 4906 C CA . GLY B 1 33 ? -50.75 -4.594 -15.148 1 85.44 33 GLY B CA 1
ATOM 4907 C C . GLY B 1 33 ? -49.375 -4.266 -15.672 1 85.44 33 GLY B C 1
ATOM 4908 O O . GLY B 1 33 ? -49 -4.691 -16.766 1 85.44 33 GLY B O 1
ATOM 4909 N N . LEU B 1 34 ? -48.688 -3.295 -14.922 1 93.25 34 LEU B N 1
ATOM 4910 C CA . LEU B 1 34 ? -47.312 -2.926 -15.266 1 93.25 34 LEU B CA 1
ATOM 4911 C C . LEU B 1 34 ? -46.406 -2.924 -14.031 1 93.25 34 LEU B C 1
ATOM 4913 O O . LEU B 1 34 ? -46.812 -2.451 -12.969 1 93.25 34 LEU B O 1
ATOM 4917 N N . ILE B 1 35 ? -45.219 -3.471 -14.156 1 97.19 35 ILE B N 1
ATOM 4918 C CA . ILE B 1 35 ? -44.25 -3.455 -13.047 1 97.19 35 ILE B CA 1
ATOM 4919 C C . ILE B 1 35 ? -43 -2.689 -13.453 1 97.19 35 ILE B C 1
ATOM 4921 O O . ILE B 1 35 ? -42.438 -2.93 -14.523 1 97.19 35 ILE B O 1
ATOM 4925 N N . PHE B 1 36 ? -42.594 -1.729 -12.633 1 97.38 36 PHE B N 1
ATOM 4926 C CA . PHE B 1 36 ? -41.375 -0.986 -12.836 1 97.38 36 PHE B CA 1
ATOM 4927 C C . PHE B 1 36 ? -40.312 -1.42 -11.828 1 97.38 36 PHE B C 1
ATOM 4929 O O . PHE B 1 36 ? -40.594 -1.593 -10.648 1 97.38 36 PHE B O 1
ATOM 4936 N N . LEU B 1 37 ? -39.125 -1.649 -12.289 1 98 37 LEU B N 1
ATOM 4937 C CA . LEU B 1 37 ? -37.969 -1.901 -11.453 1 98 37 LEU B CA 1
ATOM 4938 C C . LEU B 1 37 ? -36.844 -0.878 -11.734 1 98 37 LEU B C 1
ATOM 4940 O O . LEU B 1 37 ? -36.469 -0.67 -12.883 1 98 37 LEU B O 1
ATOM 4944 N N . ASP B 1 38 ? -36.406 -0.177 -10.734 1 97.94 38 ASP B N 1
ATOM 4945 C CA . ASP B 1 38 ? -35.156 0.567 -10.859 1 97.94 38 ASP B CA 1
ATOM 4946 C C . ASP B 1 38 ? -33.938 -0.339 -10.617 1 97.94 38 ASP B C 1
ATOM 4948 O O . ASP B 1 38 ? -33.75 -0.843 -9.508 1 97.94 38 ASP B O 1
ATOM 4952 N N . LEU B 1 39 ? -33.156 -0.555 -11.648 1 98.56 39 LEU B N 1
ATOM 4953 C CA . LEU B 1 39 ? -31.969 -1.372 -11.531 1 98.56 39 LEU B CA 1
ATOM 4954 C C . LEU B 1 39 ? -30.734 -0.502 -11.273 1 98.56 39 LEU B C 1
ATOM 4956 O O . LEU B 1 39 ? -30.484 0.461 -12 1 98.56 39 LEU B O 1
ATOM 4960 N N . ARG B 1 40 ? -30.031 -0.876 -10.203 1 98.5 40 ARG B N 1
ATOM 4961 C CA . ARG B 1 40 ? -28.875 -0.089 -9.773 1 98.5 40 ARG B CA 1
ATOM 4962 C C . ARG B 1 40 ? -27.578 -0.848 -10.008 1 98.5 40 ARG B C 1
ATOM 4964 O O . ARG B 1 40 ? -27.484 -2.047 -9.727 1 98.5 40 ARG B O 1
ATOM 4971 N N . ASP B 1 41 ? -26.594 -0.207 -10.531 1 97.69 41 ASP B N 1
ATOM 4972 C CA . ASP B 1 41 ? -25.203 -0.685 -10.531 1 97.69 41 ASP B CA 1
ATOM 4973 C C . ASP B 1 41 ? -24.234 0.436 -10.164 1 97.69 41 ASP B C 1
ATOM 4975 O O . ASP B 1 41 ? -24.656 1.476 -9.641 1 97.69 41 ASP B O 1
ATOM 4979 N N . ARG B 1 42 ? -22.953 0.242 -10.367 1 96.69 42 ARG B N 1
ATOM 4980 C CA . ARG B 1 42 ? -21.938 1.18 -9.906 1 96.69 42 ARG B CA 1
ATOM 4981 C C . ARG B 1 42 ? -22.094 2.535 -10.586 1 96.69 42 ARG B C 1
ATOM 4983 O O . ARG B 1 42 ? -21.594 3.547 -10.094 1 96.69 42 ARG B O 1
ATOM 4990 N N . GLU B 1 43 ? -22.766 2.529 -11.805 1 97.06 43 GLU B N 1
ATOM 4991 C CA . GLU B 1 43 ? -22.812 3.75 -12.602 1 97.06 43 GLU B CA 1
ATOM 4992 C C . GLU B 1 43 ? -24.125 4.508 -12.383 1 97.06 43 GLU B C 1
ATOM 4994 O O . GLU B 1 43 ? -24.266 5.648 -12.836 1 97.06 43 GLU B O 1
ATOM 4999 N N . GLY B 1 44 ? -25.094 3.863 -11.766 1 96.88 44 GLY B N 1
ATOM 5000 C CA . GLY B 1 44 ? -26.359 4.543 -11.516 1 96.88 44 GLY B CA 1
ATOM 5001 C C . GLY B 1 44 ? -27.562 3.648 -11.719 1 96.88 44 GLY B C 1
ATOM 5002 O O . GLY B 1 44 ? -27.484 2.434 -11.516 1 96.88 44 GLY B O 1
ATOM 5003 N N . LEU B 1 45 ? -28.766 4.309 -12.062 1 97.38 45 LEU B N 1
ATOM 5004 C CA . LEU B 1 45 ? -30.047 3.615 -12.141 1 97.38 45 LEU B CA 1
ATOM 5005 C C . LEU B 1 45 ? -30.578 3.637 -13.562 1 97.38 45 LEU B C 1
ATOM 5007 O O . LEU B 1 45 ? -30.328 4.574 -14.32 1 97.38 45 LEU B O 1
ATOM 5011 N N . VAL B 1 46 ? -31.344 2.582 -13.867 1 98.19 46 VAL B N 1
ATOM 5012 C CA . VAL B 1 46 ? -32.188 2.607 -15.055 1 98.19 46 VAL B CA 1
ATOM 5013 C C . VAL B 1 46 ? -33.5 1.93 -14.766 1 98.19 46 VAL B C 1
ATOM 5015 O O . VAL B 1 46 ? -33.562 0.964 -14 1 98.19 46 VAL B O 1
ATOM 5018 N N . GLN B 1 47 ? -34.594 2.486 -15.32 1 98.12 47 GLN B N 1
ATOM 5019 C CA . GLN B 1 47 ? -35.906 1.912 -15.125 1 98.12 47 GLN B CA 1
ATOM 5020 C C . GLN B 1 47 ? -36.156 0.742 -16.078 1 98.12 47 GLN B C 1
ATOM 5022 O O . GLN B 1 47 ? -35.938 0.865 -17.281 1 98.12 47 GLN B O 1
ATOM 5027 N N . LEU B 1 48 ? -36.531 -0.382 -15.492 1 98.38 48 LEU B N 1
ATOM 5028 C CA . LEU B 1 48 ? -37.031 -1.527 -16.25 1 98.38 48 LEU B CA 1
ATOM 5029 C C . LEU B 1 48 ? -38.562 -1.582 -16.203 1 98.38 48 LEU B C 1
ATOM 5031 O O . LEU B 1 48 ? -39.188 -1.257 -15.188 1 98.38 48 LEU B O 1
ATOM 5035 N N . VAL B 1 49 ? -39.125 -2.01 -17.328 1 97.69 49 VAL B N 1
ATOM 5036 C CA . VAL B 1 49 ? -40.562 -2.113 -17.375 1 97.69 49 VAL B CA 1
ATOM 5037 C C . VAL B 1 49 ? -40.969 -3.516 -17.828 1 97.69 49 VAL B C 1
ATOM 5039 O O . VAL B 1 49 ? -40.5 -4.004 -18.859 1 97.69 49 VAL B O 1
ATOM 5042 N N . ALA B 1 50 ? -41.781 -4.141 -17.062 1 97.5 50 ALA B N 1
ATOM 5043 C CA . ALA B 1 50 ? -42.312 -5.457 -17.391 1 97.5 50 ALA B CA 1
ATOM 5044 C C . ALA B 1 50 ? -43.812 -5.391 -17.656 1 97.5 50 ALA B C 1
ATOM 5046 O O . ALA B 1 50 ? -44.594 -5.043 -16.766 1 97.5 50 ALA B O 1
ATOM 5047 N N . HIS B 1 51 ? -44.188 -5.785 -18.844 1 95.25 51 HIS B N 1
ATOM 5048 C CA . HIS B 1 51 ? -45.594 -5.91 -19.203 1 95.25 51 HIS B CA 1
ATOM 5049 C C . HIS B 1 51 ? -46.125 -7.293 -18.859 1 95.25 51 HIS B C 1
ATOM 5051 O O . HIS B 1 51 ? -45.375 -8.266 -18.812 1 95.25 51 HIS B O 1
ATOM 5057 N N . PRO B 1 52 ? -47.438 -7.375 -18.656 1 94.06 52 PRO B N 1
ATOM 5058 C CA . PRO B 1 52 ? -48 -8.656 -18.25 1 94.06 52 PRO B CA 1
ATOM 5059 C C . PRO B 1 52 ? -47.75 -9.773 -19.25 1 94.06 52 PRO B C 1
ATOM 5061 O O . PRO B 1 52 ? -47.656 -10.945 -18.875 1 94.06 52 PRO B O 1
ATOM 5064 N N . ASP B 1 53 ? -47.625 -9.453 -20.453 1 93.25 53 ASP B N 1
ATOM 5065 C CA . ASP B 1 53 ? -47.438 -10.469 -21.484 1 93.25 53 ASP B CA 1
ATOM 5066 C C . ASP B 1 53 ? -45.969 -10.852 -21.594 1 93.25 53 ASP B C 1
ATOM 5068 O O . ASP B 1 53 ? -45.625 -11.812 -22.297 1 93.25 53 ASP B O 1
ATOM 5072 N N . SER B 1 54 ? -45.125 -10.109 -20.938 1 93.5 54 SER B N 1
ATOM 5073 C CA . SER B 1 54 ? -43.688 -10.414 -20.953 1 93.5 54 SER B CA 1
ATOM 5074 C C . SER B 1 54 ? -43.375 -11.672 -20.141 1 93.5 54 SER B C 1
ATOM 5076 O O . SER B 1 54 ? -43.938 -11.875 -19.062 1 93.5 54 SER B O 1
ATOM 5078 N N . PRO B 1 55 ? -42.531 -12.469 -20.672 1 94 55 PRO B N 1
ATOM 5079 C CA . PRO B 1 55 ? -42.094 -13.633 -19.891 1 94 55 PRO B CA 1
ATOM 5080 C C . PRO B 1 55 ? -41.375 -13.242 -18.594 1 94 55 PRO B C 1
ATOM 5082 O O . PRO B 1 55 ? -41.281 -14.062 -17.672 1 94 55 PRO B O 1
ATOM 5085 N N . ALA B 1 56 ? -40.969 -12.008 -18.484 1 95.69 56 ALA B N 1
ATOM 5086 C CA . ALA B 1 56 ? -40.25 -11.531 -17.297 1 95.69 56 ALA B CA 1
ATOM 5087 C C . ALA B 1 56 ? -41.219 -11.109 -16.203 1 95.69 56 ALA B C 1
ATOM 5089 O O . ALA B 1 56 ? -40.812 -10.914 -15.055 1 95.69 56 ALA B O 1
ATOM 5090 N N . TYR B 1 57 ? -42.438 -11 -16.516 1 96.06 57 TYR B N 1
ATOM 5091 C CA . TYR B 1 57 ? -43.406 -10.398 -15.625 1 96.06 57 TYR B CA 1
ATOM 5092 C C . TYR B 1 57 ? -43.531 -11.188 -14.328 1 96.06 57 TYR B C 1
ATOM 5094 O O . TYR B 1 57 ? -43.562 -10.602 -13.234 1 96.06 57 TYR B O 1
ATOM 5102 N N . ALA B 1 58 ? -43.594 -12.484 -14.391 1 95.69 58 ALA B N 1
ATOM 5103 C CA . ALA B 1 58 ? -43.781 -13.328 -13.219 1 95.69 58 ALA B CA 1
ATOM 5104 C C . ALA B 1 58 ? -42.625 -13.141 -12.234 1 95.69 58 ALA B C 1
ATOM 5106 O O . ALA B 1 58 ? -42.812 -13.078 -11.023 1 95.69 58 ALA B O 1
ATOM 5107 N N . ILE B 1 59 ? -41.438 -13.102 -12.758 1 97.25 59 ILE B N 1
ATOM 5108 C CA . ILE B 1 59 ? -40.25 -12.906 -11.914 1 97.25 59 ILE B CA 1
ATOM 5109 C C . ILE B 1 59 ? -40.25 -11.484 -11.344 1 97.25 59 ILE B C 1
ATOM 5111 O O . ILE B 1 59 ? -39.938 -11.281 -10.172 1 97.25 59 ILE B O 1
ATOM 5115 N N . ALA B 1 60 ? -40.594 -10.547 -12.156 1 97.75 60 ALA B N 1
ATOM 5116 C CA . ALA B 1 60 ? -40.656 -9.156 -11.719 1 97.75 60 ALA B CA 1
ATOM 5117 C C . ALA B 1 60 ? -41.625 -8.992 -10.555 1 97.75 60 ALA B C 1
ATOM 5119 O O . ALA B 1 60 ? -41.438 -8.141 -9.688 1 97.75 60 ALA B O 1
ATOM 5120 N N . GLU B 1 61 ? -42.625 -9.828 -10.539 1 95.81 61 GLU B N 1
ATOM 5121 C CA . GLU B 1 61 ? -43.625 -9.789 -9.469 1 95.81 61 GLU B CA 1
ATOM 5122 C C . GLU B 1 61 ? -43.031 -10.281 -8.148 1 95.81 61 GLU B C 1
ATOM 5124 O O . GLU B 1 61 ? -43.438 -9.844 -7.074 1 95.81 61 GLU B O 1
ATOM 5129 N N . ARG B 1 62 ? -42.031 -11.07 -8.281 1 96 62 ARG B N 1
ATOM 5130 C CA . ARG B 1 62 ? -41.5 -11.75 -7.102 1 96 62 ARG B CA 1
ATOM 5131 C C . ARG B 1 62 ? -40.312 -10.992 -6.527 1 96 62 ARG B C 1
ATOM 5133 O O . ARG B 1 62 ? -40.062 -11.016 -5.316 1 96 62 ARG B O 1
ATOM 5140 N N . VAL B 1 63 ? -39.562 -10.328 -7.312 1 97.62 63 VAL B N 1
ATOM 5141 C CA . VAL B 1 63 ? -38.281 -9.734 -6.895 1 97.62 63 VAL B CA 1
ATOM 5142 C C . VAL B 1 63 ? -38.562 -8.617 -5.883 1 97.62 63 VAL B C 1
ATOM 5144 O O . VAL B 1 63 ? -39.625 -8.023 -5.875 1 97.62 63 VAL B O 1
ATOM 5147 N N . ARG B 1 64 ? -37.594 -8.438 -5.004 1 97.38 64 ARG B N 1
ATOM 5148 C CA . ARG B 1 64 ? -37.656 -7.398 -3.982 1 97.38 64 ARG B CA 1
ATOM 5149 C C . ARG B 1 64 ? -36.406 -6.52 -4.035 1 97.38 64 ARG B C 1
ATOM 5151 O O . ARG B 1 64 ? -35.438 -6.816 -4.762 1 97.38 64 ARG B O 1
ATOM 5158 N N . SER B 1 65 ? -36.469 -5.473 -3.26 1 97.5 65 SER B N 1
ATOM 5159 C CA . SER B 1 65 ? -35.344 -4.543 -3.201 1 97.5 65 SER B CA 1
ATOM 5160 C C . SER B 1 65 ? -34.062 -5.258 -2.795 1 97.5 65 SER B C 1
ATOM 5162 O O . SER B 1 65 ? -34.094 -6.125 -1.922 1 97.5 65 SER B O 1
ATOM 5164 N N . GLU B 1 66 ? -32.938 -4.895 -3.457 1 98.38 66 GLU B N 1
ATOM 5165 C CA . GLU B 1 66 ? -31.578 -5.316 -3.178 1 98.38 66 GLU B CA 1
ATOM 5166 C C . GLU B 1 66 ? -31.312 -6.727 -3.697 1 98.38 66 GLU B C 1
ATOM 5168 O O . GLU B 1 66 ? -30.203 -7.254 -3.551 1 98.38 66 GLU B O 1
ATOM 5173 N N . TRP B 1 67 ? -32.375 -7.383 -4.312 1 98.62 67 TRP B N 1
ATOM 5174 C CA . TRP B 1 67 ? -32.062 -8.625 -5.023 1 98.62 67 TRP B CA 1
ATOM 5175 C C . TRP B 1 67 ? -31.141 -8.352 -6.211 1 98.62 67 TRP B C 1
ATOM 5177 O O . TRP B 1 67 ? -31.219 -7.289 -6.832 1 98.62 67 TRP B O 1
ATOM 5187 N N . VAL B 1 68 ? -30.25 -9.305 -6.469 1 98.75 68 VAL B N 1
ATOM 5188 C CA . VAL B 1 68 ? -29.344 -9.211 -7.609 1 98.75 68 VAL B CA 1
ATOM 5189 C C . VAL B 1 68 ? -29.953 -9.906 -8.82 1 98.75 68 VAL B C 1
ATOM 5191 O O . VAL B 1 68 ? -30.344 -11.078 -8.742 1 98.75 68 VAL B O 1
ATOM 5194 N N . VAL B 1 69 ? -30.016 -9.148 -9.961 1 98.62 69 VAL B N 1
ATOM 5195 C CA . VAL B 1 69 ? -30.719 -9.719 -11.094 1 98.62 69 VAL B CA 1
ATOM 5196 C C . VAL B 1 69 ? -29.938 -9.469 -12.383 1 98.62 69 VAL B C 1
ATOM 5198 O O . VAL B 1 69 ? -29.047 -8.617 -12.414 1 98.62 69 VAL B O 1
ATOM 5201 N N . ARG B 1 70 ? -30.172 -10.258 -13.328 1 98.56 70 ARG B N 1
ATOM 5202 C CA . ARG B 1 70 ? -29.781 -10.078 -14.719 1 98.56 70 ARG B CA 1
ATOM 5203 C C . ARG B 1 70 ? -31 -9.805 -15.602 1 98.56 70 ARG B C 1
ATOM 5205 O O . ARG B 1 70 ? -31.938 -10.609 -15.633 1 98.56 70 ARG B O 1
ATOM 5212 N N . ALA B 1 71 ? -31 -8.68 -16.281 1 98.44 71 ALA B N 1
ATOM 5213 C CA . ALA B 1 71 ? -32.156 -8.242 -17.078 1 98.44 71 ALA B CA 1
ATOM 5214 C C . ALA B 1 71 ? -31.766 -8.141 -18.547 1 98.44 71 ALA B C 1
ATOM 5216 O O . ALA B 1 71 ? -30.75 -7.543 -18.906 1 98.44 71 ALA B O 1
ATOM 5217 N N . LYS B 1 72 ? -32.531 -8.781 -19.375 1 98.38 72 LYS B N 1
ATOM 5218 C CA . LYS B 1 72 ? -32.406 -8.641 -20.828 1 98.38 72 LYS B CA 1
ATOM 5219 C C . LYS B 1 72 ? -33.594 -7.914 -21.406 1 98.38 72 LYS B C 1
ATOM 5221 O O . LYS B 1 72 ? -34.75 -8.211 -21.062 1 98.38 72 LYS B O 1
ATOM 5226 N N . GLY B 1 73 ? -33.344 -6.934 -22.266 1 98.06 73 GLY B N 1
ATOM 5227 C CA . GLY B 1 73 ? -34.469 -6.203 -22.875 1 98.06 73 GLY B CA 1
ATOM 5228 C C . GLY B 1 73 ? -34 -5.203 -23.922 1 98.06 73 GLY B C 1
ATOM 5229 O O . GLY B 1 73 ? -32.875 -5.262 -24.391 1 98.06 73 GLY B O 1
ATOM 5230 N N . ARG B 1 74 ? -35 -4.336 -24.266 1 98.31 74 ARG B N 1
ATOM 5231 C CA . ARG B 1 74 ? -34.75 -3.336 -25.312 1 98.31 74 ARG B CA 1
ATOM 5232 C C . ARG B 1 74 ? -34.906 -1.924 -24.75 1 98.31 74 ARG B C 1
ATOM 5234 O O . ARG B 1 74 ? -35.906 -1.631 -24.078 1 98.31 74 ARG B O 1
ATOM 5241 N N . VAL B 1 75 ? -33.906 -1.111 -25.094 1 98.69 75 VAL B N 1
ATOM 5242 C CA . VAL B 1 75 ? -33.969 0.274 -24.641 1 98.69 75 VAL B CA 1
ATOM 5243 C C . VAL B 1 75 ? -35.031 1.041 -25.438 1 98.69 75 VAL B C 1
ATOM 5245 O O . VAL B 1 75 ? -35.094 0.904 -26.672 1 98.69 75 VAL B O 1
ATOM 5248 N N . ARG B 1 76 ? -35.844 1.804 -24.797 1 98 76 ARG B N 1
ATOM 5249 C CA . ARG B 1 76 ? -36.844 2.662 -25.469 1 98 76 ARG B CA 1
ATOM 5250 C C . ARG B 1 76 ? -36.938 4.012 -24.766 1 98 76 ARG B C 1
ATOM 5252 O O . ARG B 1 76 ? -36.5 4.164 -23.625 1 98 76 ARG B O 1
ATOM 5259 N N . LEU B 1 77 ? -37.438 4.934 -25.469 1 98 77 LEU B N 1
ATOM 5260 C CA . LEU B 1 77 ? -37.688 6.242 -24.875 1 98 77 LEU B CA 1
ATOM 5261 C C . LEU B 1 77 ? -38.844 6.18 -23.891 1 98 77 LEU B C 1
ATOM 5263 O O . LEU B 1 77 ? -39.844 5.508 -24.156 1 98 77 LEU B O 1
ATOM 5267 N N . ARG B 1 78 ? -38.656 6.77 -22.812 1 96.19 78 ARG B N 1
ATOM 5268 C CA . ARG B 1 78 ? -39.719 6.848 -21.828 1 96.19 78 ARG B CA 1
ATOM 5269 C C . ARG B 1 78 ? -40.844 7.73 -22.344 1 96.19 78 ARG B C 1
ATOM 5271 O O . ARG B 1 78 ? -40.625 8.789 -22.922 1 96.19 78 ARG B O 1
ATOM 5278 N N . PRO B 1 79 ? -42.062 7.258 -22.078 1 92.5 79 PRO B N 1
ATOM 5279 C CA . PRO B 1 79 ? -43.188 8.148 -22.422 1 92.5 79 PRO B CA 1
ATOM 5280 C C . PRO B 1 79 ? -43.156 9.445 -21.625 1 92.5 79 PRO B C 1
ATOM 5282 O O . PRO B 1 79 ? -43.469 10.516 -22.172 1 92.5 79 PRO B O 1
ATOM 5285 N N . GLU B 1 80 ? -42.781 9.344 -20.375 1 92.88 80 GLU B N 1
ATOM 5286 C CA . GLU B 1 80 ? -42.625 10.477 -19.469 1 92.88 80 GLU B CA 1
ATOM 5287 C C . GLU B 1 80 ? -41.188 10.523 -18.891 1 92.88 80 GLU B C 1
ATOM 5289 O O . GLU B 1 80 ? -40.906 9.891 -17.875 1 92.88 80 GLU B O 1
ATOM 5294 N N . PRO B 1 81 ? -40.438 11.344 -19.469 1 93.5 81 PRO B N 1
ATOM 5295 C CA . PRO B 1 81 ? -39.031 11.398 -19.016 1 93.5 81 PRO B CA 1
ATOM 5296 C C . PRO B 1 81 ? -38.906 11.898 -17.578 1 93.5 81 PRO B C 1
ATOM 5298 O O . PRO B 1 81 ? -39.719 12.703 -17.125 1 93.5 81 PRO B O 1
ATOM 5301 N N . ASN B 1 82 ? -38 11.414 -16.859 1 91.5 82 ASN B N 1
ATOM 5302 C CA . ASN B 1 82 ? -37.625 11.859 -15.516 1 91.5 82 ASN B CA 1
ATOM 5303 C C . ASN B 1 82 ? -36.312 12.648 -15.523 1 91.5 82 ASN B C 1
ATOM 5305 O O . ASN B 1 82 ? -35.219 12.055 -15.531 1 91.5 82 ASN B O 1
ATOM 5309 N N . PRO B 1 83 ? -36.344 13.906 -15.445 1 89.12 83 PRO B N 1
ATOM 5310 C CA . PRO B 1 83 ? -35.156 14.742 -15.57 1 89.12 83 PRO B CA 1
ATOM 5311 C C . PRO B 1 83 ? -34.219 14.602 -14.375 1 89.12 83 PRO B C 1
ATOM 5313 O O . PRO B 1 83 ? -33.062 15.055 -14.438 1 89.12 83 PRO B O 1
ATOM 5316 N N . ARG B 1 84 ? -34.594 13.914 -13.344 1 85.75 84 ARG B N 1
ATOM 5317 C CA . ARG B 1 84 ? -33.781 13.789 -12.133 1 85.75 84 ARG B CA 1
ATOM 5318 C C . ARG B 1 84 ? -32.719 12.703 -12.289 1 85.75 84 ARG B C 1
ATOM 5320 O O . ARG B 1 84 ? -31.781 12.641 -11.516 1 85.75 84 ARG B O 1
ATOM 5327 N N . LEU B 1 85 ? -32.938 11.922 -13.305 1 91.25 85 LEU B N 1
ATOM 5328 C CA . LEU B 1 85 ? -31.984 10.828 -13.539 1 91.25 85 LEU B CA 1
ATOM 5329 C C . LEU B 1 85 ? -31.281 10.992 -14.875 1 91.25 85 LEU B C 1
ATOM 5331 O O . LEU B 1 85 ? -31.906 11.375 -15.867 1 91.25 85 LEU B O 1
ATOM 5335 N N . PRO B 1 86 ? -29.953 10.742 -14.859 1 92.81 86 PRO B N 1
ATOM 5336 C CA . PRO B 1 86 ? -29.234 10.781 -16.141 1 92.81 86 PRO B CA 1
ATOM 5337 C C . PRO B 1 86 ? -29.859 9.859 -17.188 1 92.81 86 PRO B C 1
ATOM 5339 O O . PRO B 1 86 ? -29.781 10.141 -18.391 1 92.81 86 PRO B O 1
ATOM 5342 N N . THR B 1 87 ? -30.469 8.734 -16.703 1 96.88 87 THR B N 1
ATOM 5343 C CA . THR B 1 87 ? -31.109 7.758 -17.578 1 96.88 87 THR B CA 1
ATOM 5344 C C . THR B 1 87 ? -32.594 8.039 -17.703 1 96.88 87 THR B C 1
ATOM 5346 O O . THR B 1 87 ? -33.375 7.188 -18.172 1 96.88 87 THR B O 1
ATOM 5349 N N . GLY B 1 88 ? -33.031 9.156 -17.312 1 95.94 88 GLY B N 1
ATOM 5350 C CA . GLY B 1 88 ? -34.438 9.461 -17.141 1 95.94 88 GLY B CA 1
ATOM 5351 C C . GLY B 1 88 ? -35.188 9.523 -18.453 1 95.94 88 GLY B C 1
ATOM 5352 O O . GLY B 1 88 ? -36.438 9.477 -18.453 1 95.94 88 GLY B O 1
ATOM 5353 N N . SER B 1 89 ? -34.531 9.664 -19.625 1 97.44 89 SER B N 1
ATOM 5354 C CA . SER B 1 89 ? -35.156 9.766 -20.922 1 97.44 89 SER B CA 1
ATOM 5355 C C . SER B 1 89 ? -35.438 8.383 -21.516 1 97.44 89 SER B C 1
ATOM 5357 O O . SER B 1 89 ? -36.156 8.258 -22.5 1 97.44 89 SER B O 1
ATOM 5359 N N . VAL B 1 90 ? -34.844 7.348 -20.891 1 98.38 90 VAL B N 1
ATOM 5360 C CA . VAL B 1 90 ? -34.969 6.016 -21.484 1 98.38 90 VAL B CA 1
ATOM 5361 C C . VAL B 1 90 ? -35.406 5.023 -20.422 1 98.38 90 VAL B C 1
ATOM 5363 O O . VAL B 1 90 ? -35.375 5.32 -19.219 1 98.38 90 VAL B O 1
ATOM 5366 N N . GLU B 1 91 ? -35.906 3.924 -20.797 1 98.44 91 GLU B N 1
ATOM 5367 C CA . GLU B 1 91 ? -36.219 2.742 -20 1 98.44 91 GLU B CA 1
ATOM 5368 C C . GLU B 1 91 ? -36 1.462 -20.797 1 98.44 91 GLU B C 1
ATOM 5370 O O . GLU B 1 91 ? -35.719 1.514 -22 1 98.44 91 GLU B O 1
ATOM 5375 N N . VAL B 1 92 ? -35.938 0.381 -20.109 1 98.5 92 VAL B N 1
ATOM 5376 C CA . VAL B 1 92 ? -35.688 -0.893 -20.781 1 98.5 92 VAL B CA 1
ATOM 5377 C C . VAL B 1 92 ? -36.938 -1.765 -20.688 1 98.5 92 VAL B C 1
ATOM 5379 O O . VAL B 1 92 ? -37.406 -2.1 -19.594 1 98.5 92 VAL B O 1
ATOM 5382 N N . GLU B 1 93 ? -37.469 -2.072 -21.828 1 98 93 GLU B N 1
ATOM 5383 C CA . GLU B 1 93 ? -38.562 -3.035 -21.875 1 98 93 GLU B CA 1
ATOM 5384 C C . GLU B 1 93 ? -38.062 -4.457 -21.656 1 98 93 GLU B C 1
ATOM 5386 O O . GLU B 1 93 ? -37.344 -5.008 -22.484 1 98 93 GLU B O 1
ATOM 5391 N N . LEU B 1 94 ? -38.562 -5.09 -20.578 1 97.75 94 LEU B N 1
ATOM 5392 C CA . LEU B 1 94 ? -38 -6.359 -20.125 1 97.75 94 LEU B CA 1
ATOM 5393 C C . LEU B 1 94 ? -38.5 -7.516 -20.984 1 97.75 94 LEU B C 1
ATOM 5395 O O . LEU B 1 94 ? -39.688 -7.637 -21.234 1 97.75 94 LEU B O 1
ATOM 5399 N N . GLU B 1 95 ? -37.531 -8.289 -21.375 1 97 95 GLU B N 1
ATOM 5400 C CA . GLU B 1 95 ? -37.844 -9.523 -22.094 1 97 95 GLU B CA 1
ATOM 5401 C C . GLU B 1 95 ? -37.562 -10.742 -21.219 1 97 95 GLU B C 1
ATOM 5403 O O . GLU B 1 95 ? -38.281 -11.758 -21.328 1 97 95 GLU B O 1
ATOM 5408 N N . ALA B 1 96 ? -36.562 -10.648 -20.484 1 97.62 96 ALA B N 1
ATOM 5409 C CA . ALA B 1 96 ? -36.188 -11.727 -19.562 1 97.62 96 ALA B CA 1
ATOM 5410 C C . ALA B 1 96 ? -35.594 -11.164 -18.281 1 97.62 96 ALA B C 1
ATOM 5412 O O . ALA B 1 96 ? -34.906 -10.133 -18.312 1 97.62 96 ALA B O 1
ATOM 5413 N N . LEU B 1 97 ? -35.812 -11.828 -17.188 1 98.19 97 LEU B N 1
ATOM 5414 C CA . LEU B 1 97 ? -35.312 -11.461 -15.867 1 98.19 97 LEU B CA 1
ATOM 5415 C C . LEU B 1 97 ? -34.906 -12.695 -15.078 1 98.19 97 LEU B C 1
ATOM 5417 O O . LEU B 1 97 ? -35.688 -13.648 -14.953 1 98.19 97 LEU B O 1
ATOM 5421 N N . GLU B 1 98 ? -33.625 -12.695 -14.656 1 98.06 98 GLU B N 1
ATOM 5422 C CA . GLU B 1 98 ? -33.094 -13.812 -13.875 1 98.06 98 GLU B CA 1
ATOM 5423 C C . GLU B 1 98 ? -32.625 -13.352 -12.508 1 98.06 98 GLU B C 1
ATOM 5425 O O . GLU B 1 98 ? -31.938 -12.328 -12.391 1 98.06 98 GLU B O 1
ATOM 5430 N N . VAL B 1 99 ? -33.031 -14.055 -11.445 1 98.25 99 VAL B N 1
ATOM 5431 C CA . VAL B 1 99 ? -32.531 -13.766 -10.102 1 98.25 99 VAL B CA 1
ATOM 5432 C C . VAL B 1 99 ? -31.188 -14.438 -9.891 1 98.25 99 VAL B C 1
ATOM 5434 O O . VAL B 1 99 ? -31.062 -15.656 -9.992 1 98.25 99 VAL B O 1
ATOM 5437 N N . LEU B 1 100 ? -30.172 -13.664 -9.664 1 97.94 100 LEU B N 1
ATOM 5438 C CA . LEU B 1 100 ? -28.828 -14.18 -9.445 1 97.94 100 LEU B CA 1
ATOM 5439 C C . LEU B 1 100 ? -28.578 -14.414 -7.957 1 97.94 100 LEU B C 1
ATOM 5441 O O . LEU B 1 100 ? -27.797 -15.305 -7.59 1 97.94 100 LEU B O 1
ATOM 5445 N N . ALA B 1 101 ? -29.156 -13.586 -7.098 1 98.25 101 ALA B N 1
ATOM 5446 C CA . ALA B 1 101 ? -29.062 -13.719 -5.645 1 98.25 101 ALA B CA 1
ATOM 5447 C C . ALA B 1 101 ? -30.234 -13.008 -4.965 1 98.25 101 ALA B C 1
ATOM 5449 O O . ALA B 1 101 ? -30.641 -11.922 -5.375 1 98.25 101 ALA B O 1
ATOM 5450 N N . GLU B 1 102 ? -30.812 -13.648 -3.998 1 98 102 GLU B N 1
ATOM 5451 C CA . GLU B 1 102 ? -31.781 -12.984 -3.137 1 98 102 GLU B CA 1
ATOM 5452 C C . GLU B 1 102 ? -31.094 -12.156 -2.057 1 98 102 GLU B C 1
ATOM 5454 O O . GLU B 1 102 ? -29.891 -12.305 -1.827 1 98 102 GLU B O 1
ATOM 5459 N N . ALA B 1 103 ? -31.844 -11.234 -1.477 1 98.19 103 ALA B N 1
ATOM 5460 C CA . ALA B 1 103 ? -31.266 -10.383 -0.441 1 98.19 103 ALA B CA 1
ATOM 5461 C C . ALA B 1 103 ? -32.25 -10.172 0.71 1 98.19 103 ALA B C 1
ATOM 5463 O O . ALA B 1 103 ? -33.438 -10.008 0.487 1 98.19 103 ALA B O 1
ATOM 5464 N N . LYS B 1 104 ? -31.703 -10.172 1.887 1 97.81 104 LYS B N 1
ATOM 5465 C CA . LYS B 1 104 ? -32.469 -9.695 3.037 1 97.81 104 LYS B CA 1
ATOM 5466 C C . LYS B 1 104 ? -32.719 -8.188 2.961 1 97.81 104 LYS B C 1
ATOM 5468 O O . LYS B 1 104 ? -31.969 -7.477 2.283 1 97.81 104 LYS B O 1
ATOM 5473 N N . THR B 1 105 ? -33.75 -7.805 3.643 1 97.25 105 THR B N 1
ATOM 5474 C CA . THR B 1 105 ? -33.938 -6.363 3.787 1 97.25 105 THR B CA 1
ATOM 5475 C C . THR B 1 105 ? -32.812 -5.75 4.613 1 97.25 105 THR B C 1
ATOM 5477 O O . THR B 1 105 ? -32.562 -6.199 5.73 1 97.25 105 THR B O 1
ATOM 5480 N N . PRO B 1 106 ? -32.188 -4.828 4.051 1 96.81 106 PRO B N 1
ATOM 5481 C CA . PRO B 1 106 ? -31.094 -4.199 4.801 1 96.81 106 PRO B CA 1
ATOM 5482 C C . PRO B 1 106 ? -31.562 -3.562 6.105 1 96.81 106 PRO B C 1
ATOM 5484 O O . PRO B 1 106 ? -32.719 -3.105 6.195 1 96.81 106 PRO B O 1
ATOM 5487 N N . PRO B 1 107 ? -30.641 -3.461 7.047 1 96.94 107 PRO B N 1
ATOM 5488 C CA . PRO B 1 107 ? -31.016 -2.873 8.336 1 96.94 107 PRO B CA 1
ATOM 5489 C C . PRO B 1 107 ? -31.156 -1.354 8.273 1 96.94 107 PRO B C 1
ATOM 5491 O O . PRO B 1 107 ? -31.656 -0.739 9.219 1 96.94 107 PRO B O 1
ATOM 5494 N N . PHE B 1 108 ? -30.766 -0.68 7.258 1 96.62 108 PHE B N 1
ATOM 5495 C CA . PHE B 1 108 ? -30.969 0.731 6.949 1 96.62 108 PHE B CA 1
ATOM 5496 C C . PHE B 1 108 ? -31.031 0.954 5.441 1 96.62 108 PHE B C 1
ATOM 5498 O O . PHE B 1 108 ? -30.516 0.143 4.672 1 96.62 108 PHE B O 1
ATOM 5505 N N . PRO B 1 109 ? -31.734 1.958 5.055 1 94.69 109 PRO B N 1
ATOM 5506 C CA . PRO B 1 109 ? -31.891 2.168 3.613 1 94.69 109 PRO B CA 1
ATOM 5507 C C . PRO B 1 109 ? -30.578 2.535 2.922 1 94.69 109 PRO B C 1
ATOM 5509 O O . PRO B 1 109 ? -29.766 3.264 3.488 1 94.69 109 PRO B O 1
ATOM 5512 N N . VAL B 1 110 ? -30.406 2.062 1.749 1 95.81 110 VAL B N 1
ATOM 5513 C CA . VAL B 1 110 ? -29.188 2.338 0.999 1 95.81 110 VAL B CA 1
ATOM 5514 C C . VAL B 1 110 ? -29.531 2.904 -0.374 1 95.81 110 VAL B C 1
ATOM 5516 O O . VAL B 1 110 ? -28.656 3.223 -1.17 1 95.81 110 VAL B O 1
ATOM 5519 N N . ASP B 1 111 ? -30.828 3.154 -0.688 1 93.81 111 ASP B N 1
ATOM 5520 C CA . ASP B 1 111 ? -31.328 3.383 -2.041 1 93.81 111 ASP B CA 1
ATOM 5521 C C . ASP B 1 111 ? -31.516 4.875 -2.312 1 93.81 111 ASP B C 1
ATOM 5523 O O . ASP B 1 111 ? -31.469 5.312 -3.465 1 93.81 111 ASP B O 1
ATOM 5527 N N . ALA B 1 112 ? -31.703 5.703 -1.323 1 92.75 112 ALA B N 1
ATOM 5528 C CA . ALA B 1 112 ? -32.188 7.07 -1.472 1 92.75 112 ALA B CA 1
ATOM 5529 C C . ALA B 1 112 ? -31.203 7.926 -2.258 1 92.75 112 ALA B C 1
ATOM 5531 O O . ALA B 1 112 ? -31.594 8.641 -3.188 1 92.75 112 ALA B O 1
ATOM 5532 N N . GLY B 1 113 ? -29.953 7.797 -1.961 1 92.94 113 GLY B N 1
ATOM 5533 C CA . GLY B 1 113 ? -28.938 8.602 -2.619 1 92.94 113 GLY B CA 1
ATOM 5534 C C . GLY B 1 113 ? -28.891 8.391 -4.121 1 92.94 113 GLY B C 1
ATOM 5535 O O . GLY B 1 113 ? -28.625 9.328 -4.879 1 92.94 113 GLY B O 1
ATOM 5536 N N . TRP B 1 114 ? -29.188 7.246 -4.547 1 94.75 114 TRP B N 1
ATOM 5537 C CA . TRP B 1 114 ? -29.141 6.891 -5.961 1 94.75 114 TRP B CA 1
ATOM 5538 C C . TRP B 1 114 ? -30.297 7.52 -6.727 1 94.75 114 TRP B C 1
ATOM 5540 O O . TRP B 1 114 ? -30.234 7.672 -7.949 1 94.75 114 TRP B O 1
ATOM 5550 N N . ARG B 1 115 ? -31.297 7.887 -5.988 1 91.69 115 ARG B N 1
ATOM 5551 C CA . ARG B 1 115 ? -32.469 8.523 -6.598 1 91.69 115 ARG B CA 1
ATOM 5552 C C . ARG B 1 115 ? -32.375 10.047 -6.477 1 91.69 115 ARG B C 1
ATOM 5554 O O . ARG B 1 115 ? -33.344 10.75 -6.773 1 91.69 115 ARG B O 1
ATOM 5561 N N . GLY B 1 116 ? -31.266 10.555 -5.938 1 89.25 116 GLY B N 1
ATOM 5562 C CA . GLY B 1 116 ? -31.109 11.984 -5.762 1 89.25 116 GLY B CA 1
ATOM 5563 C C . GLY B 1 116 ? -31.766 12.516 -4.508 1 89.25 116 GLY B C 1
ATOM 5564 O O . GLY B 1 116 ? -32 13.719 -4.387 1 89.25 116 GLY B O 1
ATOM 5565 N N . GLU B 1 117 ? -32.062 11.531 -3.648 1 90.25 117 GLU B N 1
ATOM 5566 C CA . GLU B 1 117 ? -32.688 11.906 -2.387 1 90.25 117 GLU B CA 1
ATOM 5567 C C . GLU B 1 117 ? -31.672 11.867 -1.237 1 90.25 117 GLU B C 1
ATOM 5569 O O . GLU B 1 117 ? -30.594 11.289 -1.369 1 90.25 117 GLU B O 1
ATOM 5574 N N . GLU B 1 118 ? -32.031 12.523 -0.222 1 89.31 118 GLU B N 1
ATOM 5575 C CA . GLU B 1 118 ? -31.172 12.531 0.954 1 89.31 118 GLU B CA 1
ATOM 5576 C C . GLU B 1 118 ? -31.234 11.195 1.692 1 89.31 118 GLU B C 1
ATOM 5578 O O . GLU B 1 118 ? -32.312 10.609 1.839 1 89.31 118 GLU B O 1
ATOM 5583 N N . ASP B 1 119 ? -30.141 10.727 2.057 1 88.38 119 ASP B N 1
ATOM 5584 C CA . ASP B 1 119 ? -30.078 9.477 2.809 1 88.38 119 ASP B CA 1
ATOM 5585 C C . ASP B 1 119 ? -30.688 9.641 4.199 1 88.38 119 ASP B C 1
ATOM 5587 O O . ASP B 1 119 ? -30.531 10.688 4.828 1 88.38 119 ASP B O 1
ATOM 5591 N N . LYS B 1 120 ? -31.391 8.656 4.609 1 82.38 120 LYS B N 1
ATOM 5592 C CA . LYS B 1 120 ? -31.844 8.641 5.996 1 82.38 120 LYS B CA 1
ATOM 5593 C C . LYS B 1 120 ? -30.688 8.359 6.953 1 82.38 120 LYS B C 1
ATOM 5595 O O . LYS B 1 120 ? -29.812 7.547 6.656 1 82.38 120 LYS B O 1
ATOM 5600 N N . GLU B 1 121 ? -30.781 8.977 8 1 78.94 121 GLU B N 1
ATOM 5601 C CA . GLU B 1 121 ? -29.688 8.914 8.969 1 78.94 121 GLU B CA 1
ATOM 5602 C C . GLU B 1 121 ? -29.656 7.559 9.672 1 78.94 121 GLU B C 1
ATOM 5604 O O . GLU B 1 121 ? -30.688 7.094 10.18 1 78.94 121 GLU B O 1
ATOM 5609 N N . ALA B 1 122 ? -28.672 6.723 9.484 1 92.38 122 ALA B N 1
ATOM 5610 C CA . ALA B 1 122 ? -28.391 5.551 10.305 1 92.38 122 ALA B CA 1
ATOM 5611 C C . ALA B 1 122 ? -27.234 5.82 11.258 1 92.38 122 ALA B C 1
ATOM 5613 O O . ALA B 1 122 ? -26.375 6.656 10.977 1 92.38 122 ALA B O 1
ATOM 5614 N N . SER B 1 123 ? -27.281 5.16 12.43 1 94.69 123 SER B N 1
ATOM 5615 C CA . SER B 1 123 ? -26.203 5.352 13.398 1 94.69 123 SER B CA 1
ATOM 5616 C C . SER B 1 123 ? -24.859 4.871 12.836 1 94.69 123 SER B C 1
ATOM 5618 O O . SER B 1 123 ? -24.828 3.941 12.031 1 94.69 123 SER B O 1
ATOM 5620 N N . GLU B 1 124 ? -23.844 5.504 13.234 1 93.44 124 GLU B N 1
ATOM 5621 C CA . GLU B 1 124 ? -22.5 5.102 12.805 1 93.44 124 GLU B CA 1
ATOM 5622 C C . GLU B 1 124 ? -22.203 3.654 13.188 1 93.44 124 GLU B C 1
ATOM 5624 O O . GLU B 1 124 ? -21.594 2.916 12.422 1 93.44 124 GLU B O 1
ATOM 5629 N N . GLU B 1 125 ? -22.641 3.275 14.305 1 95.25 125 GLU B N 1
ATOM 5630 C CA . GLU B 1 125 ? -22.422 1.916 14.789 1 95.25 125 GLU B CA 1
ATOM 5631 C C . GLU B 1 125 ? -23.031 0.888 13.844 1 95.25 125 GLU B C 1
ATOM 5633 O O . GLU B 1 125 ? -22.391 -0.103 13.484 1 95.25 125 GLU B O 1
ATOM 5638 N N . LEU B 1 126 ? -24.266 1.137 13.5 1 97.06 126 LEU B N 1
ATOM 5639 C CA . LEU B 1 126 ? -24.969 0.24 12.586 1 97.06 126 LEU B CA 1
ATOM 5640 C C . LEU B 1 126 ? -24.297 0.226 11.219 1 97.06 126 LEU B C 1
ATOM 5642 O O . LEU B 1 126 ? -24.156 -0.833 10.602 1 97.06 126 LEU B O 1
ATOM 5646 N N . ARG B 1 127 ? -23.906 1.385 10.789 1 97.5 127 ARG B N 1
ATOM 5647 C CA . ARG B 1 127 ? -23.234 1.508 9.492 1 97.5 127 ARG B CA 1
ATOM 5648 C C . ARG B 1 127 ? -21.906 0.749 9.484 1 97.5 127 ARG B C 1
ATOM 5650 O O . ARG B 1 127 ? -21.578 0.083 8.508 1 97.5 127 ARG B O 1
ATOM 5657 N N . LEU B 1 128 ? -21.172 0.8 10.594 1 97.81 128 LEU B N 1
ATOM 5658 C CA . LEU B 1 128 ? -19.891 0.108 10.68 1 97.81 128 LEU B CA 1
ATOM 5659 C C . LEU B 1 128 ? -20.094 -1.4 10.766 1 97.81 128 LEU B C 1
ATOM 5661 O O . LEU B 1 128 ? -19.297 -2.17 10.219 1 97.81 128 LEU B O 1
ATOM 5665 N N . LYS B 1 129 ? -21.141 -1.81 11.438 1 98 129 LYS B N 1
ATOM 5666 C CA . LYS B 1 129 ? -21.453 -3.234 11.562 1 98 129 LYS B CA 1
ATOM 5667 C C . LYS B 1 129 ? -21.781 -3.844 10.203 1 98 129 LYS B C 1
ATOM 5669 O O . LYS B 1 129 ? -21.375 -4.973 9.906 1 98 129 LYS B O 1
ATOM 5674 N N . TYR B 1 130 ? -22.562 -3.104 9.461 1 98.38 130 TYR B N 1
ATOM 5675 C CA . TYR B 1 130 ? -22.953 -3.523 8.117 1 98.38 130 TYR B CA 1
ATOM 5676 C C . TYR B 1 130 ? -22.266 -2.662 7.059 1 98.38 130 TYR B C 1
ATOM 5678 O O . TYR B 1 130 ? -22.922 -2.152 6.148 1 98.38 130 TYR B O 1
ATOM 5686 N N . ARG B 1 131 ? -20.953 -2.539 7.234 1 98.56 131 ARG B N 1
ATOM 5687 C CA . ARG B 1 131 ? -20.172 -1.578 6.461 1 98.56 131 ARG B CA 1
ATOM 5688 C C . ARG B 1 131 ? -20.312 -1.845 4.965 1 98.56 131 ARG B C 1
ATOM 5690 O O . ARG B 1 131 ? -20.312 -0.911 4.16 1 98.56 131 ARG B O 1
ATOM 5697 N N . TYR B 1 132 ? -20.469 -3.133 4.508 1 98.56 132 TYR B N 1
ATOM 5698 C CA . TYR B 1 132 ? -20.656 -3.451 3.096 1 98.56 132 TYR B CA 1
ATOM 5699 C C . TYR B 1 132 ? -21.953 -2.855 2.564 1 98.56 132 TYR B C 1
ATOM 5701 O O . TYR B 1 132 ? -22.047 -2.523 1.381 1 98.56 132 TYR B O 1
ATOM 5709 N N . LEU B 1 133 ? -22.969 -2.699 3.389 1 98.38 133 LEU B N 1
ATOM 5710 C CA . LEU B 1 133 ? -24.203 -2.025 3.002 1 98.38 133 LEU B CA 1
ATOM 5711 C C . LEU B 1 133 ? -24.016 -0.512 3.006 1 98.38 133 LEU B C 1
ATOM 5713 O O . LEU B 1 133 ? -24.516 0.18 2.115 1 98.38 133 LEU B O 1
ATOM 5717 N N . ASP B 1 134 ? -23.328 -0.036 4.055 1 98.06 134 ASP B N 1
ATOM 5718 C CA . ASP B 1 134 ? -23.016 1.391 4.086 1 98.06 134 ASP B CA 1
ATOM 5719 C C . ASP B 1 134 ? -22.281 1.821 2.824 1 98.06 134 ASP B C 1
ATOM 5721 O O . ASP B 1 134 ? -22.594 2.855 2.232 1 98.06 134 ASP B O 1
ATOM 5725 N N . LEU B 1 135 ? -21.328 1.043 2.406 1 98.31 135 LEU B N 1
ATOM 5726 C CA . LEU B 1 135 ? -20.5 1.339 1.243 1 98.31 135 LEU B CA 1
ATOM 5727 C C . LEU B 1 135 ? -21.312 1.287 -0.039 1 98.31 135 LEU B C 1
ATOM 5729 O O . LEU B 1 135 ? -20.891 1.796 -1.077 1 98.31 135 LEU B O 1
ATOM 5733 N N . ARG B 1 136 ? -22.469 0.655 0.02 1 97.5 136 ARG B N 1
ATOM 5734 C CA . ARG B 1 136 ? -23.344 0.563 -1.145 1 97.5 136 ARG B CA 1
ATOM 5735 C C . ARG B 1 136 ? -24 1.903 -1.434 1 97.5 136 ARG B C 1
ATOM 5737 O O . ARG B 1 136 ? -24.516 2.125 -2.535 1 97.5 136 ARG B O 1
ATOM 5744 N N . ARG B 1 137 ? -24.078 2.771 -0.449 1 96.94 137 ARG B N 1
ATOM 5745 C CA . ARG B 1 137 ? -24.688 4.09 -0.627 1 96.94 137 ARG B CA 1
ATOM 5746 C C . ARG B 1 137 ? -23.891 4.922 -1.63 1 96.94 137 ARG B C 1
ATOM 5748 O O . ARG B 1 137 ? -22.672 4.812 -1.71 1 96.94 137 ARG B O 1
ATOM 5755 N N . LYS B 1 138 ? -24.594 5.773 -2.318 1 96.56 138 LYS B N 1
ATOM 5756 C CA . LYS B 1 138 ? -24 6.547 -3.406 1 96.56 138 LYS B CA 1
ATOM 5757 C C . LYS B 1 138 ? -22.844 7.395 -2.906 1 96.56 138 LYS B C 1
ATOM 5759 O O . LYS B 1 138 ? -21.766 7.391 -3.504 1 96.56 138 LYS B O 1
ATOM 5764 N N . ARG B 1 139 ? -23.047 8.109 -1.8 1 96.12 139 ARG B N 1
ATOM 5765 C CA . ARG B 1 139 ? -22.031 9.008 -1.26 1 96.12 139 ARG B CA 1
ATOM 5766 C C . ARG B 1 139 ? -20.734 8.25 -0.944 1 96.12 139 ARG B C 1
ATOM 5768 O O . ARG B 1 139 ? -19.641 8.734 -1.23 1 96.12 139 ARG B O 1
ATOM 5775 N N . MET B 1 140 ? -20.844 7.07 -0.368 1 97.31 140 MET B N 1
ATOM 5776 C CA . MET B 1 140 ? -19.688 6.273 0.013 1 97.31 140 MET B CA 1
ATOM 5777 C C . MET B 1 140 ? -18.953 5.762 -1.22 1 97.31 140 MET B C 1
ATOM 5779 O O . MET B 1 140 ? -17.719 5.723 -1.242 1 97.31 140 MET B O 1
ATOM 5783 N N . GLN B 1 141 ? -19.703 5.336 -2.232 1 98 141 GLN B N 1
ATOM 5784 C CA . GLN B 1 141 ? -19.094 4.922 -3.494 1 98 141 GLN B CA 1
ATOM 5785 C C . GLN B 1 141 ? -18.312 6.066 -4.133 1 98 141 GLN B C 1
ATOM 5787 O O . GLN B 1 141 ? -17.203 5.867 -4.625 1 98 141 GLN B O 1
ATOM 5792 N N . GLU B 1 142 ? -18.906 7.223 -4.117 1 97.94 142 GLU B N 1
ATOM 5793 C CA . GLU B 1 142 ? -18.25 8.398 -4.691 1 97.94 142 GLU B CA 1
ATOM 5794 C C . GLU B 1 142 ? -16.984 8.75 -3.934 1 97.94 142 GLU B C 1
ATOM 5796 O O . GLU B 1 142 ? -15.977 9.141 -4.539 1 97.94 142 GLU B O 1
ATOM 5801 N N . ASN B 1 143 ? -17.016 8.648 -2.609 1 98.44 143 ASN B N 1
ATOM 5802 C CA . ASN B 1 143 ? -15.828 8.914 -1.799 1 98.44 143 ASN B CA 1
ATOM 5803 C C . ASN B 1 143 ? -14.688 7.957 -2.129 1 98.44 143 ASN B C 1
ATOM 5805 O O . ASN B 1 143 ? -13.531 8.367 -2.236 1 98.44 143 ASN B O 1
ATOM 5809 N N . LEU B 1 144 ? -15.008 6.652 -2.289 1 98.5 144 LEU B N 1
ATOM 5810 C CA . LEU B 1 144 ? -13.992 5.664 -2.631 1 98.5 144 LEU B CA 1
ATOM 5811 C C . LEU B 1 144 ? -13.406 5.941 -4.012 1 98.5 144 LEU B C 1
ATOM 5813 O O . LEU B 1 144 ? -12.195 5.805 -4.215 1 98.5 144 LEU B O 1
ATOM 5817 N N . ARG B 1 145 ? -14.234 6.328 -4.938 1 98.5 145 ARG B N 1
ATOM 5818 C CA . ARG B 1 145 ? -13.766 6.633 -6.285 1 98.5 145 ARG B CA 1
ATOM 5819 C C . ARG B 1 145 ? -12.891 7.887 -6.289 1 98.5 145 ARG B C 1
ATOM 5821 O O . ARG B 1 145 ? -11.914 7.961 -7.035 1 98.5 145 ARG B O 1
ATOM 5828 N N . LEU B 1 146 ? -13.297 8.867 -5.484 1 98.75 146 LEU B N 1
ATOM 5829 C CA . LEU B 1 146 ? -12.461 10.055 -5.367 1 98.75 146 LEU B CA 1
ATOM 5830 C C . LEU B 1 146 ? -11.086 9.695 -4.805 1 98.75 146 LEU B C 1
ATOM 5832 O O . LEU B 1 146 ? -10.062 10.195 -5.285 1 98.75 146 LEU B O 1
ATOM 5836 N N . ARG B 1 147 ? -11.062 8.922 -3.762 1 98.75 147 ARG B N 1
ATOM 5837 C CA . ARG B 1 147 ? -9.797 8.469 -3.197 1 98.75 147 ARG B CA 1
ATOM 5838 C C . ARG B 1 147 ? -8.922 7.824 -4.27 1 98.75 147 ARG B C 1
ATOM 5840 O O . ARG B 1 147 ? -7.727 8.109 -4.352 1 98.75 147 ARG B O 1
ATOM 5847 N N . HIS B 1 148 ? -9.516 6.969 -5.074 1 98.75 148 HIS B N 1
ATOM 5848 C CA . HIS B 1 148 ? -8.805 6.352 -6.188 1 98.75 148 HIS B CA 1
ATOM 5849 C C . HIS B 1 148 ? -8.211 7.406 -7.117 1 98.75 148 HIS B C 1
ATOM 5851 O O . HIS B 1 148 ? -7.043 7.328 -7.492 1 98.75 148 HIS B O 1
ATOM 5857 N N . ARG B 1 149 ? -9.008 8.375 -7.504 1 98.75 149 ARG B N 1
ATOM 5858 C CA . ARG B 1 149 ? -8.562 9.414 -8.422 1 98.75 149 ARG B CA 1
ATOM 5859 C C . ARG B 1 149 ? -7.406 10.219 -7.832 1 98.75 149 ARG B C 1
ATOM 5861 O O . ARG B 1 149 ? -6.465 10.578 -8.539 1 98.75 149 ARG B O 1
ATOM 5868 N N . VAL B 1 150 ? -7.52 10.484 -6.555 1 98.88 150 VAL B N 1
ATOM 5869 C CA . VAL B 1 150 ? -6.477 11.242 -5.871 1 98.88 150 VAL B CA 1
ATOM 5870 C C . VAL B 1 150 ? -5.168 10.461 -5.902 1 98.88 150 VAL B C 1
ATOM 5872 O O . VAL B 1 150 ? -4.125 11 -6.293 1 98.88 150 VAL B O 1
ATOM 5875 N N . ILE B 1 151 ? -5.195 9.219 -5.543 1 98.81 151 ILE B N 1
ATOM 5876 C CA . ILE B 1 151 ? -3.988 8.406 -5.496 1 98.81 151 ILE B CA 1
ATOM 5877 C C . ILE B 1 151 ? -3.426 8.234 -6.906 1 98.81 151 ILE B C 1
ATOM 5879 O O . ILE B 1 151 ? -2.211 8.297 -7.105 1 98.81 151 ILE B O 1
ATOM 5883 N N . LYS B 1 152 ? -4.297 8.016 -7.875 1 98.75 152 LYS B N 1
ATOM 5884 C CA . LYS B 1 152 ? -3.865 7.902 -9.266 1 98.75 152 LYS B CA 1
ATOM 5885 C C . LYS B 1 152 ? -3.158 9.18 -9.727 1 98.75 152 LYS B C 1
ATOM 5887 O O . LYS B 1 152 ? -2.127 9.109 -10.398 1 98.75 152 LYS B O 1
ATOM 5892 N N . ALA B 1 153 ? -3.734 10.297 -9.375 1 98.81 153 ALA B N 1
ATOM 5893 C CA . ALA B 1 153 ? -3.129 11.578 -9.727 1 98.81 153 ALA B CA 1
ATOM 5894 C C . ALA B 1 153 ? -1.75 11.727 -9.086 1 98.81 153 ALA B C 1
ATOM 5896 O O . ALA B 1 153 ? -0.82 12.234 -9.711 1 98.81 153 ALA B O 1
ATOM 5897 N N . ILE B 1 154 ? -1.623 11.336 -7.871 1 98.81 154 ILE B N 1
ATOM 5898 C CA . ILE B 1 154 ? -0.341 11.367 -7.176 1 98.81 154 ILE B CA 1
ATOM 5899 C C . ILE B 1 154 ? 0.677 10.516 -7.934 1 98.81 154 ILE B C 1
ATOM 5901 O O . ILE B 1 154 ? 1.786 10.977 -8.219 1 98.81 154 ILE B O 1
ATOM 5905 N N . TRP B 1 155 ? 0.308 9.258 -8.281 1 98.69 155 TRP B N 1
ATOM 5906 C CA . TRP B 1 155 ? 1.179 8.344 -9.016 1 98.69 155 TRP B CA 1
ATOM 5907 C C . TRP B 1 155 ? 1.639 8.969 -10.328 1 98.69 155 TRP B C 1
ATOM 5909 O O . TRP B 1 155 ? 2.832 8.969 -10.641 1 98.69 155 TRP B O 1
ATOM 5919 N N . ASP B 1 156 ? 0.7 9.516 -11.039 1 98.69 156 ASP B N 1
ATOM 5920 C CA . ASP B 1 156 ? 1.011 10.078 -12.352 1 98.69 156 ASP B CA 1
ATOM 5921 C C . ASP B 1 156 ? 1.988 11.242 -12.234 1 98.69 156 ASP B C 1
ATOM 5923 O O . ASP B 1 156 ? 2.957 11.328 -12.992 1 98.69 156 ASP B O 1
ATOM 5927 N N . PHE B 1 157 ? 1.745 12.133 -11.32 1 98.81 157 PHE B N 1
ATOM 5928 C CA . PHE B 1 157 ? 2.578 13.32 -11.141 1 98.81 157 PHE B CA 1
ATOM 5929 C C . PHE B 1 157 ? 3.988 12.93 -10.703 1 98.81 157 PHE B C 1
ATOM 5931 O O . PHE B 1 157 ? 4.973 13.398 -11.281 1 98.81 157 PHE B O 1
ATOM 5938 N N . LEU B 1 158 ? 4.098 12.109 -9.656 1 98.88 158 LEU B N 1
ATOM 5939 C CA . LEU B 1 158 ? 5.398 11.789 -9.078 1 98.88 158 LEU B CA 1
ATOM 5940 C C . LEU B 1 158 ? 6.219 10.93 -10.031 1 98.88 158 LEU B C 1
ATOM 5942 O O . LEU B 1 158 ? 7.445 11.047 -10.086 1 98.88 158 LEU B O 1
ATOM 5946 N N . ASP B 1 159 ? 5.527 10.023 -10.758 1 98.56 159 ASP B N 1
ATOM 5947 C CA . ASP B 1 159 ? 6.215 9.289 -11.812 1 98.56 159 ASP B CA 1
ATOM 5948 C C . ASP B 1 159 ? 6.848 10.242 -12.828 1 98.56 159 ASP B C 1
ATOM 5950 O O . ASP B 1 159 ? 8.016 10.078 -13.195 1 98.56 159 ASP B O 1
ATOM 5954 N N . ARG B 1 160 ? 6.109 11.234 -13.273 1 98.31 160 ARG B N 1
ATOM 5955 C CA . ARG B 1 160 ? 6.59 12.211 -14.242 1 98.31 160 ARG B CA 1
ATOM 5956 C C . ARG B 1 160 ? 7.754 13.016 -13.672 1 98.31 160 ARG B C 1
ATOM 5958 O O . ARG B 1 160 ? 8.656 13.43 -14.414 1 98.31 160 ARG B O 1
ATOM 5965 N N . GLU B 1 161 ? 7.742 13.227 -12.336 1 98.31 161 GLU B N 1
ATOM 5966 C CA . GLU B 1 161 ? 8.781 14.008 -11.672 1 98.31 161 GLU B CA 1
ATOM 5967 C C . GLU B 1 161 ? 9.992 13.141 -11.344 1 98.31 161 GLU B C 1
ATOM 5969 O O . GLU B 1 161 ? 10.914 13.594 -10.656 1 98.31 161 GLU B O 1
ATOM 5974 N N . GLY B 1 162 ? 10.008 11.875 -11.734 1 98 162 GLY B N 1
ATOM 5975 C CA . GLY B 1 162 ? 11.172 11.008 -11.609 1 98 162 GLY B CA 1
ATOM 5976 C C . GLY B 1 162 ? 11.219 10.273 -10.281 1 98 162 GLY B C 1
ATOM 5977 O O . GLY B 1 162 ? 12.25 9.703 -9.93 1 98 162 GLY B O 1
ATOM 5978 N N . PHE B 1 163 ? 10.18 10.281 -9.508 1 98.81 163 PHE B N 1
ATOM 5979 C CA . PHE B 1 163 ? 10.156 9.555 -8.242 1 98.81 163 PHE B CA 1
ATOM 5980 C C . PHE B 1 163 ? 10.016 8.055 -8.484 1 98.81 163 PHE B C 1
ATOM 5982 O O . PHE B 1 163 ? 9.438 7.633 -9.492 1 98.81 163 PHE B O 1
ATOM 5989 N N . VAL B 1 164 ? 10.531 7.25 -7.555 1 98.75 164 VAL B N 1
ATOM 5990 C CA . VAL B 1 164 ? 10.398 5.797 -7.547 1 98.75 164 VAL B CA 1
ATOM 5991 C C . VAL B 1 164 ? 9.633 5.352 -6.305 1 98.75 164 VAL B C 1
ATOM 5993 O O . VAL B 1 164 ? 9.977 5.73 -5.184 1 98.75 164 VAL B O 1
ATOM 5996 N N . GLN B 1 165 ? 8.539 4.691 -6.582 1 98.75 165 GLN B N 1
ATOM 5997 C CA . GLN B 1 165 ? 7.785 4.133 -5.465 1 98.75 165 GLN B CA 1
ATOM 5998 C C . GLN B 1 165 ? 8.5 2.924 -4.867 1 98.75 165 GLN B C 1
ATOM 6000 O O . GLN B 1 165 ? 8.844 1.982 -5.586 1 98.75 165 GLN B O 1
ATOM 6005 N N . VAL B 1 166 ? 8.797 2.916 -3.568 1 98.56 166 VAL B N 1
ATOM 6006 C CA . VAL B 1 166 ? 9.445 1.807 -2.881 1 98.56 166 VAL B CA 1
ATOM 6007 C C . VAL B 1 166 ? 8.664 1.45 -1.617 1 98.56 166 VAL B C 1
ATOM 6009 O O . VAL B 1 166 ? 8.344 2.326 -0.81 1 98.56 166 VAL B O 1
ATOM 6012 N N . GLU B 1 167 ? 8.312 0.215 -1.464 1 97.12 167 GLU B N 1
ATOM 6013 C CA . GLU B 1 167 ? 7.652 -0.269 -0.256 1 97.12 167 GLU B CA 1
ATOM 6014 C C . GLU B 1 167 ? 8.664 -0.527 0.86 1 97.12 167 GLU B C 1
ATOM 6016 O O . GLU B 1 167 ? 9.719 -1.113 0.624 1 97.12 167 GLU B O 1
ATOM 6021 N N . THR B 1 168 ? 8.367 -0.065 2.008 1 97.38 168 THR B N 1
ATOM 6022 C CA . THR B 1 168 ? 9.188 -0.329 3.182 1 97.38 168 THR B CA 1
ATOM 6023 C C . THR B 1 168 ? 8.547 -1.388 4.07 1 97.38 168 THR B C 1
ATOM 6025 O O . THR B 1 168 ? 7.34 -1.633 3.979 1 97.38 168 THR B O 1
ATOM 6028 N N . PRO B 1 169 ? 9.289 -2.049 4.887 1 95.81 169 PRO B N 1
ATOM 6029 C CA . PRO B 1 169 ? 8.781 -3.201 5.637 1 95.81 169 PRO B CA 1
ATOM 6030 C C . PRO B 1 169 ? 7.77 -2.807 6.711 1 95.81 169 PRO B C 1
ATOM 6032 O O . PRO B 1 169 ? 7.824 -1.692 7.238 1 95.81 169 PRO B O 1
ATOM 6035 N N . PHE B 1 170 ? 6.895 -3.809 7.059 1 96.62 170 PHE B N 1
ATOM 6036 C CA . PHE B 1 170 ? 5.898 -3.602 8.102 1 96.62 170 PHE B CA 1
ATOM 6037 C C . PHE B 1 170 ? 6.309 -4.309 9.391 1 96.62 170 PHE B C 1
ATOM 6039 O O . PHE B 1 170 ? 5.848 -3.953 10.477 1 96.62 170 PHE B O 1
ATOM 6046 N N . LEU B 1 171 ? 7.066 -5.344 9.289 1 97.06 171 LEU B N 1
ATOM 6047 C CA . LEU B 1 171 ? 7.625 -6.027 10.445 1 97.06 171 LEU B CA 1
ATOM 6048 C C . LEU B 1 171 ? 9.039 -5.539 10.742 1 97.06 171 LEU B C 1
ATOM 6050 O O . LEU B 1 171 ? 10.008 -6.082 10.211 1 97.06 171 LEU B O 1
ATOM 6054 N N . THR B 1 172 ? 9.141 -4.531 11.555 1 95.25 172 THR B N 1
ATOM 6055 C CA . THR B 1 172 ? 10.422 -3.867 11.766 1 95.25 172 THR B CA 1
ATOM 6056 C C . THR B 1 172 ? 10.75 -3.801 13.25 1 95.25 172 THR B C 1
ATOM 6058 O O . THR B 1 172 ? 10.094 -4.441 14.07 1 95.25 172 THR B O 1
ATOM 6061 N N . LYS B 1 173 ? 11.82 -3.129 13.547 1 93.56 173 LYS B N 1
ATOM 6062 C CA . LYS B 1 173 ? 12.281 -2.955 14.922 1 93.56 173 LYS B CA 1
ATOM 6063 C C . LYS B 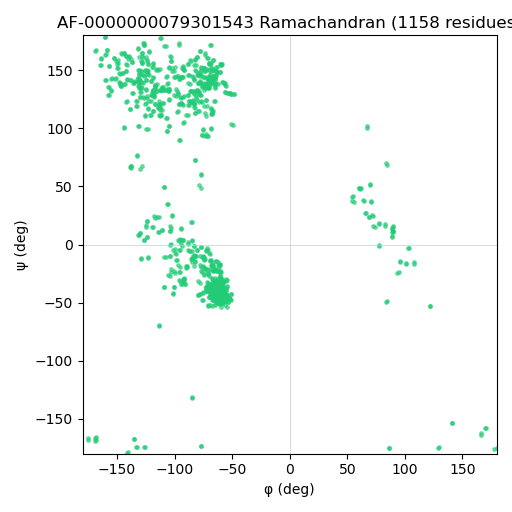1 173 ? 11.461 -1.894 15.648 1 93.56 173 LYS B C 1
ATOM 6065 O O . LYS B 1 173 ? 11.039 -0.906 15.039 1 93.56 173 LYS B O 1
ATOM 6070 N N . SER B 1 174 ? 11.164 -2.152 16.875 1 87.81 174 SER B N 1
ATOM 6071 C CA . SER B 1 174 ? 10.523 -1.136 17.703 1 87.81 174 SER B CA 1
ATOM 6072 C C . SER B 1 174 ? 11.453 0.044 17.953 1 87.81 174 SER B C 1
ATOM 6074 O O . SER B 1 174 ? 12.562 -0.133 18.469 1 87.81 174 SER B O 1
ATOM 6076 N N . THR B 1 175 ? 11.133 1.172 17.484 1 78 175 THR B N 1
ATOM 6077 C CA . THR B 1 175 ? 11.891 2.396 17.703 1 78 175 THR B CA 1
ATOM 6078 C C . THR B 1 175 ? 10.992 3.51 18.234 1 78 175 THR B C 1
ATOM 6080 O O . THR B 1 175 ? 9.812 3.582 17.875 1 78 175 THR B O 1
ATOM 6083 N N . PRO B 1 176 ? 11.469 4.246 19.156 1 69.12 176 PRO B N 1
ATOM 6084 C CA . PRO B 1 176 ? 10.648 5.336 19.688 1 69.12 176 PRO B CA 1
ATOM 6085 C C . PRO B 1 176 ? 10.484 6.488 18.703 1 69.12 176 PRO B C 1
ATOM 6087 O O . PRO B 1 176 ? 11.438 7.238 18.469 1 69.12 176 PRO B O 1
ATOM 6090 N N . GLU B 1 177 ? 9.484 6.523 17.922 1 64.62 177 GLU B N 1
ATOM 6091 C CA . GLU B 1 177 ? 9.25 7.625 16.984 1 64.62 177 GLU B CA 1
ATOM 6092 C C . GLU B 1 177 ? 8.148 8.555 17.5 1 64.62 177 GLU B C 1
ATOM 6094 O O . GLU B 1 177 ? 7.629 9.375 16.734 1 64.62 177 GLU B O 1
ATOM 6099 N N . GLY B 1 178 ? 7.828 8.43 18.703 1 63.28 178 GLY B N 1
ATOM 6100 C CA . GLY B 1 178 ? 6.848 9.359 19.25 1 63.28 178 GLY B CA 1
ATOM 6101 C C . GLY B 1 178 ? 5.625 8.664 19.812 1 63.28 178 GLY B C 1
ATOM 6102 O O . GLY B 1 178 ? 5.188 8.969 20.922 1 63.28 178 GLY B O 1
ATOM 6103 N N . ALA B 1 179 ? 4.988 7.773 18.953 1 69.06 179 ALA B N 1
ATOM 6104 C CA . ALA B 1 179 ? 3.811 7.039 19.422 1 69.06 179 ALA B CA 1
ATOM 6105 C C . ALA B 1 179 ? 4.191 5.648 19.922 1 69.06 179 ALA B C 1
ATOM 6107 O O . ALA B 1 179 ? 5.363 5.266 19.875 1 69.06 179 ALA B O 1
ATOM 6108 N N . ARG B 1 180 ? 3.164 5.027 20.484 1 83.44 180 ARG B N 1
ATOM 6109 C CA . ARG B 1 180 ? 3.359 3.648 20.922 1 83.44 180 ARG B CA 1
ATOM 6110 C C . ARG B 1 180 ? 3.273 2.686 19.734 1 83.44 180 ARG B C 1
ATOM 6112 O O . ARG B 1 180 ? 2.418 2.842 18.859 1 83.44 180 ARG B O 1
ATOM 6119 N N . ASP B 1 181 ? 4.164 1.733 19.766 1 90.94 181 ASP B N 1
ATOM 6120 C CA . ASP B 1 181 ? 4.199 0.742 18.688 1 90.94 181 ASP B CA 1
ATOM 6121 C C . ASP B 1 181 ? 3.203 -0.385 18.953 1 90.94 181 ASP B C 1
ATOM 6123 O O . ASP B 1 181 ? 2.959 -0.751 20.094 1 90.94 181 ASP B O 1
ATOM 6127 N N . PHE B 1 182 ? 2.629 -0.867 17.891 1 96.06 182 PHE B N 1
ATOM 6128 C CA . PHE B 1 182 ? 2.01 -2.188 17.938 1 96.06 182 PHE B CA 1
ATOM 6129 C C . PHE B 1 182 ? 3.066 -3.283 17.844 1 96.06 182 PHE B C 1
ATOM 6131 O O . PHE B 1 182 ? 3.914 -3.27 16.953 1 96.06 182 PHE B O 1
ATOM 6138 N N . LEU B 1 183 ? 3.025 -4.207 18.766 1 96.44 183 LEU B N 1
ATOM 6139 C CA . LEU B 1 183 ? 4.012 -5.277 18.797 1 96.44 183 LEU B CA 1
ATOM 6140 C C . LEU B 1 183 ? 3.473 -6.539 18.125 1 96.44 183 LEU B C 1
ATOM 6142 O O . LEU B 1 183 ? 2.27 -6.805 18.172 1 96.44 183 LEU B O 1
ATOM 6146 N N . VAL B 1 184 ? 4.312 -7.316 17.438 1 97.5 184 VAL B N 1
ATOM 6147 C CA . VAL B 1 184 ? 4.004 -8.586 16.797 1 97.5 184 VAL B CA 1
ATOM 6148 C C . VAL B 1 184 ? 4.969 -9.664 17.281 1 97.5 184 VAL B C 1
ATOM 6150 O O . VAL B 1 184 ? 6.145 -9.672 16.906 1 97.5 184 VAL B O 1
ATOM 6153 N N . PRO B 1 185 ? 4.527 -10.594 18.031 1 96.56 185 PRO B N 1
ATOM 6154 C CA . PRO B 1 185 ? 5.418 -11.609 18.609 1 96.56 185 PRO B CA 1
ATOM 6155 C C . PRO B 1 185 ? 6.062 -12.484 17.531 1 96.56 185 PRO B C 1
ATOM 6157 O O . PRO B 1 185 ? 5.418 -12.836 16.547 1 96.56 185 PRO B O 1
ATOM 6160 N N . TYR B 1 186 ? 7.344 -12.82 17.797 1 95.81 186 TYR B N 1
ATOM 6161 C CA . TYR B 1 186 ? 8.125 -13.695 16.938 1 95.81 186 TYR B CA 1
ATOM 6162 C C . TYR B 1 186 ? 8.086 -15.133 17.438 1 95.81 186 TYR B C 1
ATOM 6164 O O . TYR B 1 186 ? 8.555 -15.422 18.547 1 95.81 186 TYR B O 1
ATOM 6172 N N . ARG B 1 187 ? 7.617 -16.031 16.609 1 92.75 187 ARG B N 1
ATOM 6173 C CA . ARG B 1 187 ? 7.281 -17.391 17.031 1 92.75 187 ARG B CA 1
ATOM 6174 C C . ARG B 1 187 ? 8.539 -18.203 17.297 1 92.75 187 ARG B C 1
ATOM 6176 O O . ARG B 1 187 ? 8.555 -19.047 18.203 1 92.75 187 ARG B O 1
ATOM 6183 N N . HIS B 1 188 ? 9.586 -18.016 16.531 1 92.69 188 HIS B N 1
ATOM 6184 C CA . HIS B 1 188 ? 10.742 -18.906 16.562 1 92.69 188 HIS B CA 1
ATOM 6185 C C . HIS B 1 188 ? 11.625 -18.625 17.766 1 92.69 188 HIS B C 1
ATOM 6187 O O . HIS B 1 188 ? 12.445 -19.469 18.156 1 92.69 188 HIS B O 1
ATOM 6193 N N . GLN B 1 189 ? 11.484 -17.438 18.406 1 94 189 GLN B N 1
ATOM 6194 C CA . GLN B 1 189 ? 12.242 -17.109 19.609 1 94 189 GLN B CA 1
ATOM 6195 C C . GLN B 1 189 ? 11.398 -16.281 20.578 1 94 189 GLN B C 1
ATOM 6197 O O . GLN B 1 189 ? 11.43 -15.047 20.547 1 94 189 GLN B O 1
ATOM 6202 N N . PRO B 1 190 ? 10.875 -16.938 21.562 1 93.62 190 PRO B N 1
ATOM 6203 C CA . PRO B 1 190 ? 10.039 -16.234 22.531 1 93.62 190 PRO B CA 1
ATOM 6204 C C . PRO B 1 190 ? 10.75 -15.039 23.172 1 93.62 190 PRO B C 1
ATOM 6206 O O . PRO B 1 190 ? 11.93 -15.133 23.516 1 93.62 190 PRO B O 1
ATOM 6209 N N . GLY B 1 191 ? 9.992 -13.961 23.266 1 94.06 191 GLY B N 1
ATOM 6210 C CA . GLY B 1 191 ? 10.555 -12.766 23.875 1 94.06 191 GLY B CA 1
ATOM 6211 C C . GLY B 1 191 ? 10.992 -11.734 22.859 1 94.06 191 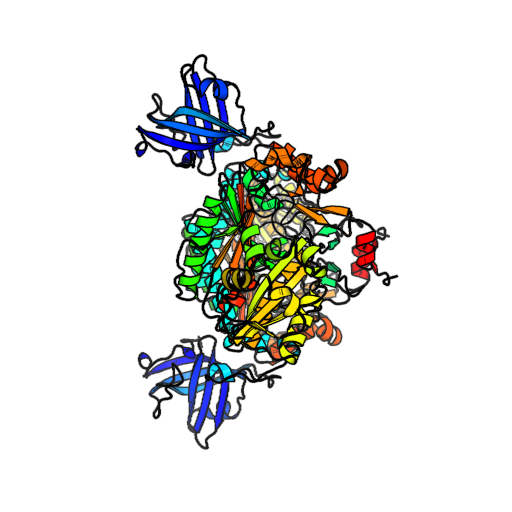GLY B C 1
ATOM 6212 O O . GLY B 1 191 ? 11.234 -10.578 23.203 1 94.06 191 GLY B O 1
ATOM 6213 N N . LEU B 1 192 ? 11.117 -12.156 21.656 1 96.31 192 LEU B N 1
ATOM 6214 C CA . LEU B 1 192 ? 11.43 -11.219 20.594 1 96.31 192 LEU B CA 1
ATOM 6215 C C . LEU B 1 192 ? 10.156 -10.773 19.875 1 96.31 192 LEU B C 1
ATOM 6217 O O . LEU B 1 192 ? 9.234 -11.57 19.688 1 96.31 192 LEU B O 1
ATOM 6221 N N . PHE B 1 193 ? 10.125 -9.5 19.5 1 96.69 193 PHE B N 1
ATOM 6222 C CA . PHE B 1 193 ? 8.945 -8.93 18.859 1 96.69 193 PHE B CA 1
ATOM 6223 C C . PHE B 1 193 ? 9.344 -8.086 17.641 1 96.69 193 PHE B C 1
ATOM 6225 O O . PHE B 1 193 ? 10.367 -7.402 17.672 1 96.69 193 PHE B O 1
ATOM 6232 N N . TYR B 1 194 ? 8.547 -8.18 16.547 1 97.44 194 TYR B N 1
ATOM 6233 C CA . TYR B 1 194 ? 8.523 -7.094 15.578 1 97.44 194 TYR B CA 1
ATOM 6234 C C . TYR B 1 194 ? 7.668 -5.934 16.078 1 97.44 194 TYR B C 1
ATOM 6236 O O . TYR B 1 194 ? 6.938 -6.07 17.062 1 97.44 194 TYR B O 1
ATOM 6244 N N . ALA B 1 195 ? 7.785 -4.844 15.438 1 96.5 195 ALA B N 1
ATOM 6245 C CA . ALA B 1 195 ? 6.898 -3.701 15.648 1 96.5 195 ALA B CA 1
ATOM 6246 C C . ALA B 1 195 ? 6.363 -3.17 14.328 1 96.5 195 ALA B C 1
ATOM 6248 O O . ALA B 1 195 ? 7.094 -3.113 13.328 1 96.5 195 ALA B O 1
ATOM 6249 N N . LEU B 1 196 ? 5.023 -2.887 14.281 1 97.12 196 LEU B N 1
ATOM 6250 C CA . LEU B 1 196 ? 4.465 -2.219 13.109 1 97.12 196 LEU B CA 1
ATOM 6251 C C . LEU B 1 196 ? 4.902 -0.76 13.055 1 97.12 196 LEU B C 1
ATOM 6253 O O . LEU B 1 196 ? 4.891 -0.063 14.07 1 97.12 196 LEU B O 1
ATOM 6257 N N . PRO B 1 197 ? 5.309 -0.272 11.898 1 95.88 197 PRO B N 1
ATOM 6258 C CA . PRO B 1 197 ? 5.949 1.042 11.812 1 95.88 197 PRO B CA 1
ATOM 6259 C C . PRO B 1 197 ? 4.957 2.193 11.953 1 95.88 197 PRO B C 1
ATOM 6261 O O . PRO B 1 197 ? 3.873 2.154 11.367 1 95.88 197 PRO B O 1
ATOM 6264 N N . GLN B 1 198 ? 5.336 3.207 12.688 1 94.62 198 GLN B N 1
ATOM 6265 C CA . GLN B 1 198 ? 4.543 4.426 12.812 1 94.62 198 GLN B CA 1
ATOM 6266 C C . GLN B 1 198 ? 4.633 5.273 11.547 1 94.62 198 GLN B C 1
ATOM 6268 O O . GLN B 1 198 ? 3.773 6.121 11.297 1 94.62 198 GLN B O 1
ATOM 6273 N N . SER B 1 199 ? 5.695 5.133 10.836 1 94.31 199 SER B N 1
ATOM 6274 C CA . SER B 1 199 ? 5.98 5.773 9.555 1 94.31 199 SER B CA 1
ATOM 6275 C C . SER B 1 199 ? 7.199 5.148 8.883 1 94.31 199 SER B C 1
ATOM 6277 O O . SER B 1 199 ? 7.945 4.398 9.516 1 94.31 199 SER B O 1
ATOM 6279 N N . PRO B 1 200 ? 7.453 5.426 7.582 1 95.88 200 PRO B N 1
ATOM 6280 C CA . PRO B 1 200 ? 8.633 4.887 6.906 1 95.88 200 PRO B CA 1
ATOM 6281 C C . PRO B 1 200 ? 9.875 5.754 7.102 1 95.88 200 PRO B C 1
ATOM 6283 O O . PRO B 1 200 ? 10.828 5.66 6.328 1 95.88 200 PRO B O 1
ATOM 6286 N N . GLN B 1 201 ? 9.953 6.605 8.07 1 94.81 201 GLN B N 1
ATOM 6287 C CA . GLN B 1 201 ? 10.906 7.699 8.234 1 94.81 201 GLN B CA 1
ATOM 6288 C C . GLN B 1 201 ? 12.344 7.203 8.133 1 94.81 201 GLN B C 1
ATOM 6290 O O . GLN B 1 201 ? 13.133 7.723 7.336 1 94.81 201 GLN B O 1
ATOM 6295 N N . LEU B 1 202 ? 12.727 6.16 8.836 1 96.19 202 LEU B N 1
ATOM 6296 C CA . LEU B 1 202 ? 14.109 5.691 8.859 1 96.19 202 LEU B CA 1
ATOM 6297 C C . LEU B 1 202 ? 14.477 5.027 7.531 1 96.19 202 LEU B C 1
ATOM 6299 O O . LEU B 1 202 ? 15.578 5.246 7.008 1 96.19 202 LEU B O 1
ATOM 6303 N N . PHE B 1 203 ? 13.562 4.277 6.98 1 97.81 203 PHE B N 1
ATOM 6304 C CA . PHE B 1 203 ? 13.836 3.543 5.75 1 97.81 203 PHE B CA 1
ATOM 6305 C C . PHE B 1 203 ? 13.906 4.492 4.559 1 97.81 203 PHE B C 1
ATOM 6307 O O . PHE B 1 203 ? 14.719 4.297 3.652 1 97.81 203 PHE B O 1
ATOM 6314 N N . LYS B 1 204 ? 12.992 5.492 4.531 1 98.25 204 LYS B N 1
ATOM 6315 C CA . LYS B 1 204 ? 13.062 6.414 3.404 1 98.25 204 LYS B CA 1
ATOM 6316 C C . LYS B 1 204 ? 14.367 7.203 3.414 1 98.25 204 LYS B C 1
ATOM 6318 O O . LYS B 1 204 ? 14.914 7.52 2.355 1 98.25 204 LYS B O 1
ATOM 6323 N N . GLN B 1 205 ? 14.922 7.562 4.613 1 98.44 205 GLN B N 1
ATOM 6324 C CA . GLN B 1 205 ? 16.219 8.219 4.688 1 98.44 205 GLN B CA 1
ATOM 6325 C C . GLN B 1 205 ? 17.328 7.293 4.207 1 98.44 205 GLN B C 1
ATOM 6327 O O . GLN B 1 205 ? 18.234 7.723 3.49 1 98.44 205 GLN B O 1
ATOM 6332 N N . MET B 1 206 ? 17.25 6.039 4.555 1 98.69 206 MET B N 1
ATOM 6333 C CA . MET B 1 206 ? 18.281 5.094 4.133 1 98.69 206 MET B CA 1
ATOM 6334 C C . MET B 1 206 ? 18.234 4.875 2.623 1 98.69 206 MET B C 1
ATOM 6336 O O . MET B 1 206 ? 19.25 4.57 2.004 1 98.69 206 MET B O 1
ATOM 6340 N N . LEU B 1 207 ? 17.047 5.016 2.039 1 98.81 207 LEU B N 1
ATOM 6341 C CA . LEU B 1 207 ? 16.938 4.945 0.586 1 98.81 207 LEU B CA 1
ATOM 6342 C C . LEU B 1 207 ? 17.672 6.113 -0.067 1 98.81 207 LEU B C 1
ATOM 6344 O O . LEU B 1 207 ? 18.156 5.996 -1.196 1 98.81 207 LEU B O 1
ATOM 6348 N N . MET B 1 208 ? 17.734 7.34 0.603 1 98.81 208 MET B N 1
ATOM 6349 C CA . MET B 1 208 ? 18.578 8.445 0.118 1 98.81 208 MET B CA 1
ATOM 6350 C C . MET B 1 208 ? 20.047 8.078 0.192 1 98.81 208 MET B C 1
ATOM 6352 O O . MET B 1 208 ? 20.797 8.344 -0.748 1 98.81 208 MET B O 1
ATOM 6356 N N . VAL B 1 209 ? 20.422 7.441 1.286 1 98.69 209 VAL B N 1
ATOM 6357 C CA . VAL B 1 209 ? 21.797 6.984 1.44 1 98.69 209 VAL B CA 1
ATOM 6358 C C . VAL B 1 209 ? 22.125 5.977 0.342 1 98.69 209 VAL B C 1
ATOM 6360 O O . VAL B 1 209 ? 23.266 5.938 -0.146 1 98.69 209 VAL B O 1
ATOM 6363 N N . ALA B 1 210 ? 21.125 5.219 -0.074 1 98.62 210 ALA B N 1
ATOM 6364 C CA . ALA B 1 210 ? 21.281 4.18 -1.091 1 98.62 210 ALA B CA 1
ATOM 6365 C C . ALA B 1 210 ? 21.422 4.793 -2.482 1 98.62 210 ALA B C 1
ATOM 6367 O O . ALA B 1 210 ? 21.719 4.09 -3.451 1 98.62 210 ALA B O 1
ATOM 6368 N N . GLY B 1 211 ? 21.172 6.047 -2.59 1 98.38 211 GLY B N 1
ATOM 6369 C CA . GLY B 1 211 ? 21.328 6.715 -3.869 1 98.38 211 GLY B CA 1
ATOM 6370 C C . GLY B 1 211 ? 20.078 6.691 -4.723 1 98.38 211 GLY B C 1
ATOM 6371 O O . GLY B 1 211 ? 20.141 6.926 -5.934 1 98.38 211 GLY B O 1
ATOM 6372 N N . LEU B 1 212 ? 18.922 6.387 -4.188 1 98.38 212 LEU B N 1
ATOM 6373 C CA . LEU B 1 212 ? 17.672 6.348 -4.953 1 98.38 212 LEU B CA 1
ATOM 6374 C C . LEU B 1 212 ? 17.297 7.742 -5.453 1 98.38 212 LEU B C 1
ATOM 6376 O O . LEU B 1 212 ? 16.672 7.879 -6.504 1 98.38 212 LEU B O 1
ATOM 6380 N N . ASP B 1 213 ? 17.625 8.828 -4.668 1 98.38 213 ASP B N 1
ATOM 6381 C CA . ASP B 1 213 ? 17.531 10.242 -5.023 1 98.38 213 ASP B CA 1
ATOM 6382 C C . ASP B 1 213 ? 16.125 10.773 -4.805 1 98.38 213 ASP B C 1
ATOM 6384 O O . ASP B 1 213 ? 15.938 11.836 -4.211 1 98.38 213 ASP B O 1
ATOM 6388 N N . ARG B 1 214 ? 15.062 10.102 -5.293 1 98.62 214 ARG B N 1
ATOM 6389 C CA . ARG B 1 214 ? 13.664 10.5 -5.152 1 98.62 214 ARG B CA 1
ATOM 6390 C C . ARG B 1 214 ? 12.781 9.297 -4.848 1 98.62 214 ARG B C 1
ATOM 6392 O O . ARG B 1 214 ? 12.594 8.43 -5.699 1 98.62 214 ARG B O 1
ATOM 6399 N N . TYR B 1 215 ? 12.195 9.352 -3.695 1 98.62 215 TYR B N 1
ATOM 6400 C CA . TYR B 1 215 ? 11.383 8.266 -3.172 1 98.62 215 TYR B CA 1
ATOM 6401 C C . TYR B 1 215 ? 9.953 8.727 -2.902 1 98.62 215 TYR B C 1
ATOM 6403 O O . TYR B 1 215 ? 9.742 9.844 -2.436 1 98.62 215 TYR B O 1
ATOM 6411 N N . PHE B 1 216 ? 8.93 7.848 -3.213 1 98.81 216 PHE B N 1
ATOM 6412 C CA . PHE B 1 216 ? 7.621 8.055 -2.607 1 98.81 216 PHE B CA 1
ATOM 6413 C C . PHE B 1 216 ? 6.965 6.727 -2.262 1 98.81 216 PHE B C 1
ATOM 6415 O O . PHE B 1 216 ? 7.391 5.676 -2.744 1 98.81 216 PHE B O 1
ATOM 6422 N N . GLN B 1 217 ? 5.977 6.777 -1.407 1 98.69 217 GLN B N 1
ATOM 6423 C CA . GLN B 1 217 ? 5.184 5.617 -1.014 1 98.69 217 GLN B CA 1
ATOM 6424 C C . GLN B 1 217 ? 3.82 6.039 -0.475 1 98.69 217 GLN B C 1
ATOM 6426 O O . GLN B 1 217 ? 3.717 7.008 0.28 1 98.69 217 GLN B O 1
ATOM 6431 N N . ILE B 1 218 ? 2.734 5.414 -1.031 1 98.44 218 ILE B N 1
ATOM 6432 C CA . ILE B 1 218 ? 1.485 5.414 -0.279 1 98.44 218 ILE B CA 1
ATOM 6433 C C . ILE B 1 218 ? 1.572 4.402 0.864 1 98.44 218 ILE B C 1
ATOM 6435 O O . ILE B 1 218 ? 1.341 3.209 0.665 1 98.44 218 ILE B O 1
ATOM 6439 N N . ALA B 1 219 ? 1.856 4.914 2.031 1 97.62 219 ALA B N 1
ATOM 6440 C CA . ALA B 1 219 ? 2.27 4.047 3.131 1 97.62 219 ALA B CA 1
ATOM 6441 C C . ALA B 1 219 ? 1.14 3.863 4.141 1 97.62 219 ALA B C 1
ATOM 6443 O O . ALA B 1 219 ? 0.436 4.82 4.473 1 97.62 219 ALA B O 1
ATOM 6444 N N . ARG B 1 220 ? 0.931 2.633 4.535 1 97 220 ARG B N 1
ATOM 6445 C CA . ARG B 1 220 ? 0.124 2.361 5.719 1 97 220 ARG B CA 1
ATOM 6446 C C . ARG B 1 220 ? 0.958 2.484 6.988 1 97 220 ARG B C 1
ATOM 6448 O O . ARG B 1 220 ? 2.064 1.948 7.066 1 97 220 ARG B O 1
ATOM 6455 N N . CYS B 1 221 ? 0.493 3.219 7.957 1 96.5 221 CYS B N 1
ATOM 6456 C CA . CYS B 1 221 ? 1.194 3.465 9.211 1 96.5 221 CYS B CA 1
ATOM 6457 C C . CYS B 1 221 ? 0.338 3.055 10.406 1 96.5 221 CYS B C 1
ATOM 6459 O O . CYS B 1 221 ? -0.888 2.982 10.297 1 96.5 221 CYS B O 1
ATOM 6461 N N . PHE B 1 222 ? 0.983 2.809 11.547 1 96.25 222 PHE B N 1
ATOM 6462 C CA . PHE B 1 222 ? 0.305 2.262 12.719 1 96.25 222 PHE B CA 1
ATOM 6463 C C . PHE B 1 222 ? 0.685 3.035 13.977 1 96.25 222 PHE B C 1
ATOM 6465 O O . PHE B 1 222 ? 1.868 3.166 14.297 1 96.25 222 PHE B O 1
ATOM 6472 N N . ARG B 1 223 ? -0.231 3.533 14.633 1 92.94 223 ARG B N 1
ATOM 6473 C CA . ARG B 1 223 ? -0.001 4.211 15.906 1 92.94 223 ARG B CA 1
ATOM 6474 C C . ARG B 1 223 ? -0.996 3.746 16.969 1 92.94 223 ARG B C 1
ATOM 6476 O O . ARG B 1 223 ? -2.209 3.824 16.766 1 92.94 223 ARG B O 1
ATOM 6483 N N . ASP B 1 224 ? -0.487 3.186 18.031 1 91.81 224 ASP B N 1
ATOM 6484 C CA . ASP B 1 224 ? -1.329 2.73 19.125 1 91.81 224 ASP B CA 1
ATOM 6485 C C . ASP B 1 224 ? -1.688 3.887 20.062 1 91.81 224 ASP B C 1
ATOM 6487 O O . ASP B 1 224 ? -1.179 3.971 21.188 1 91.81 224 ASP B O 1
ATOM 6491 N N . GLU B 1 225 ? -2.545 4.734 19.578 1 85.38 225 GLU B N 1
ATOM 6492 C CA . GLU B 1 225 ? -3.012 5.914 20.312 1 85.38 225 GLU B CA 1
ATOM 6493 C C . GLU B 1 225 ? -4.531 5.898 20.469 1 85.38 225 GLU B C 1
ATOM 6495 O O . GLU B 1 225 ? -5.211 5.062 19.875 1 85.38 225 GLU B O 1
ATOM 6500 N N . ASP B 1 226 ? -4.93 6.766 21.344 1 79.31 226 ASP B N 1
ATOM 6501 C CA . ASP B 1 226 ? -6.375 6.914 21.469 1 79.31 226 ASP B CA 1
ATOM 6502 C C . ASP B 1 226 ? -6.98 7.48 20.188 1 79.31 226 ASP B C 1
ATOM 6504 O O . ASP B 1 226 ? -6.402 8.367 19.562 1 79.31 226 ASP B O 1
ATOM 6508 N N . LEU B 1 227 ? -8.07 6.902 19.875 1 79.94 227 LEU B N 1
ATOM 6509 C CA . LEU B 1 227 ? -8.656 7.211 18.578 1 79.94 227 LEU B CA 1
ATOM 6510 C C . LEU B 1 227 ? -9.695 8.32 18.703 1 79.94 227 LEU B C 1
ATOM 6512 O O . LEU B 1 227 ? -10.289 8.508 19.766 1 79.94 227 LEU B O 1
ATOM 6516 N N . ARG B 1 228 ? -9.727 9.148 17.656 1 77.19 228 ARG B N 1
ATOM 6517 C CA . ARG B 1 228 ? -10.664 10.258 17.484 1 77.19 228 ARG B CA 1
ATOM 6518 C C . ARG B 1 228 ? -11.258 10.25 16.078 1 77.19 228 ARG B C 1
ATOM 6520 O O . ARG B 1 228 ? -11.141 9.266 15.359 1 77.19 228 ARG B O 1
ATOM 6527 N N . ALA B 1 229 ? -12.016 11.281 15.828 1 77.19 229 ALA B N 1
ATOM 6528 C CA . ALA B 1 229 ? -12.664 11.398 14.523 1 77.19 229 ALA B CA 1
ATOM 6529 C C . ALA B 1 229 ? -11.633 11.461 13.398 1 77.19 229 ALA B C 1
ATOM 6531 O O . ALA B 1 229 ? -11.93 11.086 12.266 1 77.19 229 ALA B O 1
ATOM 6532 N N . ASP B 1 230 ? -10.469 11.742 13.672 1 83.06 230 ASP B N 1
ATOM 6533 C CA . ASP B 1 230 ? -9.477 11.953 12.625 1 83.06 230 ASP B CA 1
ATOM 6534 C C . ASP B 1 230 ? -8.273 11.031 12.805 1 83.06 230 ASP B C 1
ATOM 6536 O O . ASP B 1 230 ? -7.191 11.312 12.281 1 83.06 230 ASP B O 1
ATOM 6540 N N . ARG B 1 231 ? -8.555 9.992 13.555 1 89.06 231 ARG B N 1
ATOM 6541 C CA . ARG B 1 231 ? -7.438 9.086 13.789 1 89.06 231 ARG B CA 1
ATOM 6542 C C . ARG B 1 231 ? -7.875 7.633 13.648 1 89.06 231 ARG B C 1
ATOM 6544 O O . ARG B 1 231 ? -8.992 7.273 14.039 1 89.06 231 ARG B O 1
ATOM 6551 N N . GLN B 1 232 ? -7.117 6.871 13.078 1 94.81 232 GLN B N 1
ATOM 6552 C CA . GLN B 1 232 ? -7.238 5.426 12.938 1 94.81 232 GLN B CA 1
ATOM 6553 C C . GLN B 1 232 ? -5.973 4.719 13.422 1 94.81 232 GLN B C 1
ATOM 6555 O O . GLN B 1 232 ? -4.871 5.262 13.312 1 94.81 232 GLN B O 1
ATOM 6560 N N . PRO B 1 233 ? -6.086 3.514 14.031 1 94.88 233 PRO B N 1
ATOM 6561 C CA . PRO B 1 233 ? -4.879 2.783 14.43 1 94.88 233 PRO B CA 1
ATOM 6562 C C . PRO B 1 233 ? -3.99 2.426 13.234 1 94.88 233 PRO B C 1
ATOM 6564 O O . PRO B 1 233 ? -2.773 2.293 13.391 1 94.88 233 PRO B O 1
ATOM 6567 N N . ASP B 1 234 ? -4.555 2.158 12.156 1 94.81 234 ASP B N 1
ATOM 6568 C CA . ASP B 1 234 ? -3.861 2.045 10.875 1 94.81 234 ASP B CA 1
ATOM 6569 C C . ASP B 1 234 ? -4.371 3.082 9.883 1 94.81 234 ASP B C 1
ATOM 6571 O O . ASP B 1 234 ? -5.555 3.086 9.531 1 94.81 234 ASP B O 1
ATOM 6575 N N . PHE B 1 235 ? -3.598 3.973 9.484 1 95.62 235 PHE B N 1
ATOM 6576 C CA . PHE B 1 235 ? -3.98 5.059 8.594 1 95.62 235 PHE B CA 1
ATOM 6577 C C . PHE B 1 235 ? -3.021 5.152 7.41 1 95.62 235 PHE B C 1
ATOM 6579 O O . PHE B 1 235 ? -1.994 4.473 7.383 1 95.62 235 PHE B O 1
ATOM 6586 N N . THR B 1 236 ? -3.402 5.875 6.352 1 97.88 236 THR B N 1
ATOM 6587 C CA . THR B 1 236 ? -2.635 5.953 5.113 1 97.88 236 THR B CA 1
ATOM 6588 C C . THR B 1 236 ? -2.006 7.332 4.953 1 97.88 236 THR B C 1
ATOM 6590 O O . THR B 1 236 ? -2.66 8.352 5.195 1 97.88 236 THR B O 1
ATOM 6593 N N . GLN B 1 237 ? -0.736 7.34 4.605 1 97.56 237 GLN B N 1
ATOM 6594 C CA . GLN B 1 237 ? -0.03 8.578 4.309 1 97.56 237 GLN B CA 1
ATOM 6595 C C . GLN B 1 237 ? 0.698 8.492 2.969 1 97.56 237 GLN B C 1
ATOM 6597 O O . GLN B 1 237 ? 1.014 7.395 2.5 1 97.56 237 GLN B O 1
ATOM 6602 N N . LEU B 1 238 ? 0.838 9.586 2.309 1 98.56 238 LEU B N 1
AT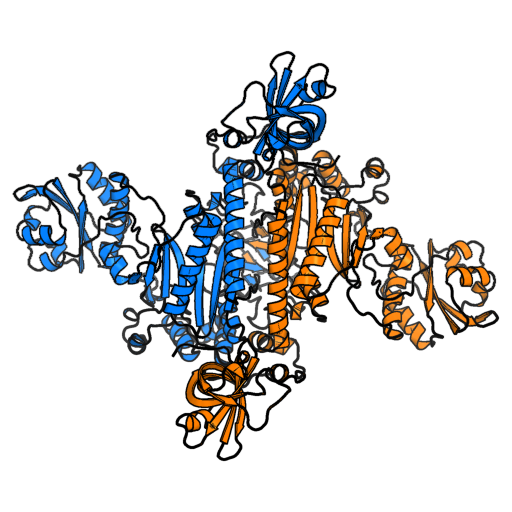OM 6603 C CA . LEU B 1 238 ? 1.828 9.734 1.247 1 98.56 238 LEU B CA 1
ATOM 6604 C C . LEU B 1 238 ? 3.172 10.18 1.813 1 98.56 238 LEU B C 1
ATOM 6606 O O . LEU B 1 238 ? 3.254 11.203 2.498 1 98.56 238 LEU B O 1
ATOM 6610 N N . ASP B 1 239 ? 4.18 9.43 1.545 1 98.5 239 ASP B N 1
ATOM 6611 C CA . ASP B 1 239 ? 5.52 9.758 2.016 1 98.5 239 ASP B CA 1
ATOM 6612 C C . ASP B 1 239 ? 6.461 10.023 0.843 1 98.5 239 ASP B C 1
ATOM 6614 O O . ASP B 1 239 ? 6.512 9.242 -0.108 1 98.5 239 ASP B O 1
ATOM 6618 N N . LEU B 1 240 ? 7.184 11.102 0.937 1 98.38 240 LEU B N 1
ATOM 6619 C CA . LEU B 1 240 ? 8.172 11.492 -0.068 1 98.38 240 LEU B CA 1
ATOM 6620 C C . LEU B 1 240 ? 9.508 11.812 0.58 1 98.38 240 LEU B C 1
ATOM 6622 O O . LEU B 1 240 ? 9.555 12.352 1.688 1 98.38 240 LEU B O 1
ATOM 6626 N N . GLU B 1 241 ? 10.57 11.531 -0.073 1 98.75 241 GLU B N 1
ATOM 6627 C CA . GLU B 1 241 ? 11.922 11.93 0.313 1 98.75 241 GLU B CA 1
ATOM 6628 C C . GLU B 1 241 ? 12.789 12.203 -0.912 1 98.75 241 GLU B C 1
ATOM 6630 O O . GLU B 1 241 ? 12.719 11.477 -1.905 1 98.75 241 GLU B O 1
ATOM 6635 N N . MET B 1 242 ? 13.539 13.258 -0.867 1 98.62 242 MET B N 1
ATOM 6636 C CA . MET B 1 242 ? 14.367 13.68 -1.988 1 98.62 242 MET B CA 1
ATOM 6637 C C . MET B 1 242 ? 15.789 13.992 -1.526 1 98.62 242 MET B C 1
ATOM 6639 O O . MET B 1 242 ? 15.984 14.57 -0.456 1 98.62 242 MET B O 1
ATOM 6643 N N . SER B 1 243 ? 16.75 13.672 -2.326 1 98.56 243 SER B N 1
ATOM 6644 C CA . SER B 1 243 ? 18.156 14 -2.059 1 98.56 243 SER B CA 1
ATOM 6645 C C . SER B 1 243 ? 18.547 15.328 -2.709 1 98.56 243 SER B C 1
ATOM 6647 O O . SER B 1 243 ? 17.953 15.719 -3.719 1 98.56 243 SER B O 1
ATOM 6649 N N . PHE B 1 244 ? 19.516 15.984 -2.072 1 98.25 244 PHE B N 1
ATOM 6650 C CA . PHE B 1 244 ? 20.156 17.188 -2.58 1 98.25 244 PHE B CA 1
ATOM 6651 C C . PHE B 1 244 ? 19.141 18.312 -2.758 1 98.25 244 PHE B C 1
ATOM 6653 O O . PHE B 1 244 ? 19.078 18.938 -3.818 1 98.25 244 PHE B O 1
ATOM 6660 N N . VAL B 1 245 ? 18.328 18.5 -1.681 1 97.75 245 VAL B N 1
ATOM 6661 C CA . VAL B 1 245 ? 17.266 19.5 -1.74 1 97.75 245 VAL B CA 1
ATOM 6662 C C . VAL B 1 245 ? 17.359 20.422 -0.522 1 97.75 245 VAL B C 1
ATOM 6664 O O . VAL B 1 245 ? 17.969 20.062 0.488 1 97.75 245 VAL B O 1
ATOM 6667 N N . GLU B 1 246 ? 16.844 21.531 -0.634 1 97 246 GLU B N 1
ATOM 6668 C CA . GLU B 1 246 ? 16.578 22.469 0.451 1 97 246 GLU B CA 1
ATOM 6669 C C . GLU B 1 246 ? 15.078 22.641 0.684 1 97 246 GLU B C 1
ATOM 6671 O O . GLU B 1 246 ? 14.258 22.031 -0.016 1 97 246 GLU B O 1
ATOM 6676 N N . VAL B 1 247 ? 14.719 23.422 1.665 1 98.06 247 VAL B N 1
ATOM 6677 C CA . VAL B 1 247 ? 13.328 23.594 2.061 1 98.06 247 VAL B CA 1
ATOM 6678 C C . VAL B 1 247 ? 12.5 24.047 0.855 1 98.06 247 VAL B C 1
ATOM 6680 O O . VAL B 1 247 ? 11.445 23.469 0.575 1 98.06 247 VAL B O 1
ATOM 6683 N N . GLU B 1 248 ? 12.969 25 0.103 1 97.94 248 GLU B N 1
ATOM 6684 C CA . GLU B 1 248 ? 12.219 25.594 -1 1 97.94 248 GLU B CA 1
ATOM 6685 C C . GLU B 1 248 ? 11.914 24.547 -2.076 1 97.94 248 GLU B C 1
ATOM 6687 O O . GLU B 1 248 ? 10.859 24.609 -2.725 1 97.94 248 GLU B O 1
ATOM 6692 N N . ASP B 1 249 ? 12.828 23.625 -2.318 1 97.75 249 ASP B N 1
ATOM 6693 C CA . ASP B 1 249 ? 12.617 22.578 -3.305 1 97.75 249 ASP B CA 1
ATOM 6694 C C . ASP B 1 249 ? 11.43 21.688 -2.914 1 97.75 249 ASP B C 1
ATOM 6696 O O . ASP B 1 249 ? 10.609 21.344 -3.76 1 97.75 249 ASP B O 1
ATOM 6700 N N . VAL B 1 250 ? 11.375 21.344 -1.654 1 98.44 250 VAL B N 1
ATOM 6701 C CA . VAL B 1 250 ? 10.32 20.469 -1.159 1 98.44 250 VAL B CA 1
ATOM 6702 C C . VAL B 1 250 ? 8.977 21.172 -1.225 1 98.44 250 VAL B C 1
ATOM 6704 O O . VAL B 1 250 ? 7.984 20.609 -1.692 1 98.44 250 VAL B O 1
ATOM 6707 N N . LEU B 1 251 ? 8.945 22.453 -0.779 1 98.69 251 LEU B N 1
ATOM 6708 C CA . LEU B 1 251 ? 7.699 23.219 -0.778 1 98.69 251 LEU B CA 1
ATOM 6709 C C . LEU B 1 251 ? 7.16 23.375 -2.195 1 98.69 251 LEU B C 1
ATOM 6711 O O . LEU B 1 251 ? 5.977 23.141 -2.445 1 98.69 251 LEU B O 1
ATOM 6715 N N . ALA B 1 252 ? 8.023 23.75 -3.125 1 98.5 252 ALA B N 1
ATOM 6716 C CA . ALA B 1 252 ? 7.609 23.984 -4.504 1 98.5 252 ALA B CA 1
ATOM 6717 C C . ALA B 1 252 ? 7.043 22.734 -5.145 1 98.5 252 ALA B C 1
ATOM 6719 O O . ALA B 1 252 ? 6.031 22.781 -5.844 1 98.5 252 ALA B O 1
ATOM 6720 N N . LEU B 1 253 ? 7.727 21.641 -4.961 1 98.62 253 LEU B N 1
ATOM 6721 C CA . LEU B 1 253 ? 7.246 20.375 -5.508 1 98.62 253 LEU B CA 1
ATOM 6722 C C . LEU B 1 253 ? 5.863 20.031 -4.961 1 98.62 253 LEU B C 1
ATOM 6724 O O . LEU B 1 253 ? 4.977 19.609 -5.711 1 98.62 253 LEU B O 1
ATOM 6728 N N . ASN B 1 254 ? 5.684 20.188 -3.672 1 98.75 254 ASN B N 1
ATOM 6729 C CA . ASN B 1 254 ? 4.43 19.797 -3.037 1 98.75 254 ASN B CA 1
ATOM 6730 C C . ASN B 1 254 ? 3.293 20.734 -3.414 1 98.75 254 ASN B C 1
ATOM 6732 O O . ASN B 1 254 ? 2.133 20.328 -3.473 1 98.75 254 ASN B O 1
ATOM 6736 N N . GLU B 1 255 ? 3.598 22.031 -3.631 1 98.81 255 GLU B N 1
ATOM 6737 C CA . GLU B 1 255 ? 2.588 22.938 -4.148 1 98.81 255 GLU B CA 1
ATOM 6738 C C . GLU B 1 255 ? 2.084 22.5 -5.52 1 98.81 255 GLU B C 1
ATOM 6740 O O . GLU B 1 255 ? 0.874 22.453 -5.754 1 98.81 255 GLU B O 1
ATOM 6745 N N . ARG B 1 256 ? 2.992 22.125 -6.398 1 98.88 256 ARG B N 1
ATOM 6746 C CA . ARG B 1 256 ? 2.615 21.656 -7.727 1 98.88 256 ARG B CA 1
ATOM 6747 C C . ARG B 1 256 ? 1.854 20.344 -7.645 1 98.88 256 ARG B C 1
ATOM 6749 O O . ARG B 1 256 ? 0.909 20.109 -8.406 1 98.88 256 ARG B O 1
ATOM 6756 N N . LEU B 1 257 ? 2.281 19.484 -6.758 1 98.88 257 LEU B N 1
ATOM 6757 C CA . LEU B 1 257 ? 1.599 18.219 -6.57 1 98.88 257 LEU B CA 1
ATOM 6758 C C . LEU B 1 257 ? 0.157 18.438 -6.121 1 98.88 257 LEU B C 1
ATOM 6760 O O . LEU B 1 257 ? -0.769 17.844 -6.688 1 98.88 257 LEU B O 1
ATOM 6764 N N . MET B 1 258 ? -0.001 19.266 -5.059 1 98.81 258 MET B N 1
ATOM 6765 C CA . MET B 1 258 ? -1.342 19.547 -4.547 1 98.81 258 MET B CA 1
ATOM 6766 C C . MET B 1 258 ? -2.217 20.172 -5.625 1 98.81 258 MET B C 1
ATOM 6768 O O . MET B 1 258 ? -3.381 19.797 -5.781 1 98.81 258 MET B O 1
ATOM 6772 N N . ALA B 1 259 ? -1.692 21.141 -6.34 1 98.81 259 ALA B N 1
ATOM 6773 C CA . ALA B 1 259 ? -2.436 21.781 -7.422 1 98.81 259 ALA B CA 1
ATOM 6774 C C . ALA B 1 259 ? -2.883 20.75 -8.461 1 98.81 259 ALA B C 1
ATOM 6776 O O . ALA B 1 259 ? -4.023 20.781 -8.922 1 98.81 259 ALA B O 1
ATOM 6777 N N . HIS B 1 260 ? -1.96 19.844 -8.812 1 98.81 260 HIS B N 1
ATOM 6778 C CA . HIS B 1 260 ? -2.27 18.797 -9.781 1 98.81 260 HIS B CA 1
ATOM 6779 C C . HIS B 1 260 ? -3.379 17.891 -9.266 1 98.81 260 HIS B C 1
ATOM 6781 O O . HIS B 1 260 ? -4.328 17.578 -9.992 1 98.81 260 HIS B O 1
ATOM 6787 N N . VAL B 1 261 ? -3.293 17.453 -8.07 1 98.88 261 VAL B N 1
ATOM 6788 C CA . VAL B 1 261 ? -4.246 16.531 -7.465 1 98.88 261 VAL B CA 1
ATOM 6789 C C . VAL B 1 261 ? -5.633 17.172 -7.426 1 98.88 261 VAL B C 1
ATOM 6791 O O . VAL B 1 261 ? -6.621 16.547 -7.816 1 98.88 261 VAL B O 1
ATOM 6794 N N . PHE B 1 262 ? -5.727 18.406 -6.957 1 98.81 262 PHE B N 1
ATOM 6795 C CA . PHE B 1 262 ? -7.016 19.094 -6.855 1 98.81 262 PHE B CA 1
ATOM 6796 C C . PHE B 1 262 ? -7.621 19.312 -8.234 1 98.81 262 PHE B C 1
ATOM 6798 O O . PHE B 1 262 ? -8.828 19.172 -8.422 1 98.81 262 PHE B O 1
ATOM 6805 N N . ARG B 1 263 ? -6.801 19.672 -9.18 1 98.75 263 ARG B N 1
ATOM 6806 C CA . ARG B 1 263 ? -7.289 19.875 -10.539 1 98.75 263 ARG B CA 1
ATOM 6807 C C . ARG B 1 263 ? -7.832 18.578 -11.125 1 98.75 263 ARG B C 1
ATOM 6809 O O . ARG B 1 263 ? -8.961 18.531 -11.625 1 98.75 263 ARG B O 1
ATOM 6816 N N . GLU B 1 264 ? -7.066 17.469 -11.008 1 98.44 264 GLU B N 1
ATOM 6817 C CA . GLU B 1 264 ? -7.422 16.203 -11.633 1 98.44 264 GLU B CA 1
ATOM 6818 C C . GLU B 1 264 ? -8.594 15.539 -10.906 1 98.44 264 GLU B C 1
ATOM 6820 O O . GLU B 1 264 ? -9.445 14.922 -11.539 1 98.44 264 GLU B O 1
ATOM 6825 N N . ALA B 1 265 ? -8.609 15.664 -9.633 1 98.06 265 ALA B N 1
ATOM 6826 C CA . ALA B 1 265 ? -9.57 14.883 -8.852 1 98.06 265 ALA B CA 1
ATOM 6827 C C . ALA B 1 265 ? -10.859 15.672 -8.625 1 98.06 265 ALA B C 1
ATOM 6829 O O . ALA B 1 265 ? -11.945 15.086 -8.523 1 98.06 265 ALA B O 1
ATOM 6830 N N . LEU B 1 266 ? -10.758 17.031 -8.516 1 97.88 266 LEU B N 1
ATOM 6831 C CA . LEU B 1 266 ? -11.922 17.828 -8.141 1 97.88 266 LEU B CA 1
ATOM 6832 C C . LEU B 1 266 ? -12.227 18.891 -9.203 1 97.88 266 LEU B C 1
ATOM 6834 O O . LEU B 1 266 ? -13.273 19.531 -9.156 1 97.88 266 LEU B O 1
ATOM 6838 N N . GLY B 1 267 ? -11.367 19.109 -10.117 1 98.12 267 GLY B N 1
ATOM 6839 C CA . GLY B 1 267 ? -11.547 20.188 -11.07 1 98.12 267 GLY B CA 1
ATOM 6840 C C . GLY B 1 267 ? -11.344 21.562 -10.461 1 98.12 267 GLY B C 1
ATOM 6841 O O . GLY B 1 267 ? -11.906 22.547 -10.938 1 98.12 267 GLY B O 1
ATOM 6842 N N . VAL B 1 268 ? -10.562 21.609 -9.375 1 98.06 268 VAL B N 1
ATOM 6843 C CA . VAL B 1 268 ? -10.336 22.859 -8.664 1 98.06 268 VAL B CA 1
ATOM 6844 C C . VAL B 1 268 ? -8.938 23.375 -8.969 1 98.06 268 VAL B C 1
ATOM 6846 O O . VAL B 1 268 ? -7.957 22.641 -8.875 1 98.06 268 VAL B O 1
ATOM 6849 N N . GLU B 1 269 ? -8.812 24.625 -9.305 1 98.19 269 GLU B N 1
ATOM 6850 C CA . GLU B 1 269 ? -7.52 25.266 -9.516 1 98.19 269 GLU B CA 1
ATOM 6851 C C . GLU B 1 269 ? -7.035 25.969 -8.25 1 98.19 269 GLU B C 1
ATOM 6853 O O . GLU B 1 269 ? -7.727 26.828 -7.711 1 98.19 269 GLU B O 1
ATOM 6858 N N . LEU B 1 270 ? -5.902 25.609 -7.777 1 98 270 LEU B N 1
ATOM 6859 C CA . LEU B 1 270 ? -5.32 26.219 -6.586 1 98 270 LEU B CA 1
ATOM 6860 C C . LEU B 1 270 ? -4.316 27.297 -6.961 1 98 270 LEU B C 1
ATOM 6862 O O . LEU B 1 270 ? -3.436 27.078 -7.797 1 98 270 LEU B O 1
ATOM 6866 N N . PRO B 1 271 ? -4.422 28.453 -6.402 1 96.69 271 PRO B N 1
ATOM 6867 C CA . PRO B 1 271 ? -3.42 29.484 -6.656 1 96.69 271 PRO B CA 1
ATOM 6868 C C . PRO B 1 271 ? -2.072 29.172 -6.004 1 96.69 271 PRO B C 1
ATOM 6870 O O . PRO B 1 271 ? -2.021 28.797 -4.832 1 96.69 271 PRO B O 1
ATOM 6873 N N . LEU B 1 272 ? -1.021 29.359 -6.727 1 97.69 272 LEU B N 1
ATOM 6874 C CA . LEU B 1 272 ? 0.342 29.172 -6.238 1 97.69 272 LEU B CA 1
ATOM 6875 C C . LEU B 1 272 ? 1.126 30.484 -6.309 1 97.69 272 LEU B C 1
ATOM 6877 O O . LEU B 1 272 ? 0.883 31.297 -7.191 1 97.69 272 LEU B O 1
ATOM 6881 N N . PRO B 1 273 ? 2.18 30.609 -5.477 1 98.25 273 PRO B N 1
ATOM 6882 C CA . PRO B 1 273 ? 2.553 29.719 -4.371 1 98.25 273 PRO B CA 1
ATOM 6883 C C . PRO B 1 273 ? 1.603 29.828 -3.182 1 98.25 273 PRO B C 1
ATOM 6885 O O . PRO B 1 273 ? 0.881 30.812 -3.051 1 98.25 273 PRO B O 1
ATOM 6888 N N . PHE B 1 274 ? 1.56 28.875 -2.314 1 98.69 274 PHE B N 1
ATOM 6889 C CA . PHE B 1 274 ? 0.782 28.953 -1.083 1 98.69 274 PHE B CA 1
ATOM 6890 C C . PHE B 1 274 ? 1.359 30 -0.141 1 98.69 274 PHE B C 1
ATOM 6892 O O . PHE B 1 274 ? 2.578 30.172 -0.067 1 98.69 274 PHE B O 1
ATOM 6899 N N . PRO B 1 275 ? 0.48 30.719 0.592 1 98.5 275 PRO B N 1
ATOM 6900 C CA . PRO B 1 275 ? 1.004 31.641 1.61 1 98.5 275 PRO B CA 1
ATOM 6901 C C . PRO B 1 275 ? 1.838 30.922 2.672 1 98.5 275 PRO B C 1
ATOM 6903 O O . PRO B 1 275 ? 1.678 29.719 2.879 1 98.5 275 PRO B O 1
ATOM 6906 N N . ARG B 1 276 ? 2.709 31.719 3.248 1 98.62 276 ARG B N 1
ATOM 6907 C CA . ARG B 1 276 ? 3.602 31.172 4.262 1 98.62 276 ARG B CA 1
ATOM 6908 C C . ARG B 1 276 ? 3.574 32 5.531 1 98.62 276 ARG B C 1
ATOM 6910 O O . ARG B 1 276 ? 3.533 33.25 5.461 1 98.62 276 ARG B O 1
ATOM 6917 N N . LEU B 1 277 ? 3.496 31.359 6.676 1 98.75 277 LEU B N 1
ATOM 6918 C CA . LEU B 1 277 ? 3.697 31.969 7.984 1 98.75 277 LEU B CA 1
ATOM 6919 C C . LEU B 1 277 ? 4.781 31.234 8.766 1 98.75 277 LEU B C 1
ATOM 6921 O O . LEU B 1 277 ? 4.906 30.016 8.672 1 98.75 277 LEU B O 1
ATOM 6925 N N . THR B 1 278 ? 5.594 31.953 9.492 1 98.5 278 THR B N 1
ATOM 6926 C CA . THR B 1 278 ? 6.422 31.281 10.484 1 98.5 278 THR B CA 1
ATOM 6927 C C . THR B 1 278 ? 5.57 30.766 11.641 1 98.5 278 THR B C 1
ATOM 6929 O O . THR B 1 278 ? 4.461 31.25 11.867 1 98.5 278 THR B O 1
ATOM 6932 N N . TYR B 1 279 ? 6.082 29.781 12.289 1 98.25 279 TYR B N 1
ATOM 6933 C CA . TYR B 1 279 ? 5.418 29.281 13.492 1 98.25 279 TYR B CA 1
ATOM 6934 C C . TYR B 1 279 ? 5.109 30.422 14.453 1 98.25 279 TYR B C 1
ATOM 6936 O O . TYR B 1 279 ? 4 30.5 14.992 1 98.25 279 TYR B O 1
ATOM 6944 N N . GLN B 1 280 ? 6.008 31.312 14.633 1 97.31 280 GLN B N 1
ATOM 6945 C CA . GLN B 1 280 ? 5.84 32.438 15.547 1 97.31 280 GLN B CA 1
ATOM 6946 C C . GLN B 1 280 ? 4.695 33.344 15.094 1 97.31 280 GLN B C 1
ATOM 6948 O O . GLN B 1 280 ? 3.848 33.719 15.898 1 97.31 280 GLN B O 1
ATOM 6953 N N . GLU B 1 281 ? 4.676 33.625 13.82 1 98.38 281 GLU B N 1
ATOM 6954 C CA . GLU B 1 281 ? 3.611 34.469 13.289 1 98.38 281 GLU B CA 1
ATOM 6955 C C . GLU B 1 281 ? 2.248 33.812 13.445 1 98.38 281 GLU B C 1
ATOM 6957 O O . GLU B 1 281 ? 1.271 34.469 13.812 1 98.38 281 GLU B O 1
ATOM 6962 N N . ALA B 1 282 ? 2.209 32.531 13.125 1 98.69 282 ALA B N 1
ATOM 6963 C CA . ALA B 1 282 ? 0.956 31.781 13.234 1 98.69 282 ALA B CA 1
ATOM 6964 C C . ALA B 1 282 ? 0.417 31.828 14.656 1 98.69 282 ALA B C 1
ATOM 6966 O O . ALA B 1 282 ? -0.774 32.062 14.875 1 98.69 282 ALA B O 1
ATOM 6967 N N . MET B 1 283 ? 1.319 31.625 15.57 1 98.19 283 MET B N 1
ATOM 6968 C CA . MET B 1 283 ? 0.915 31.625 16.969 1 98.19 283 MET B CA 1
ATOM 6969 C C . MET B 1 283 ? 0.511 33.031 17.422 1 98.19 283 MET B C 1
ATOM 6971 O O . MET B 1 283 ? -0.468 33.188 18.156 1 98.19 283 MET B O 1
ATOM 6975 N N . GLU B 1 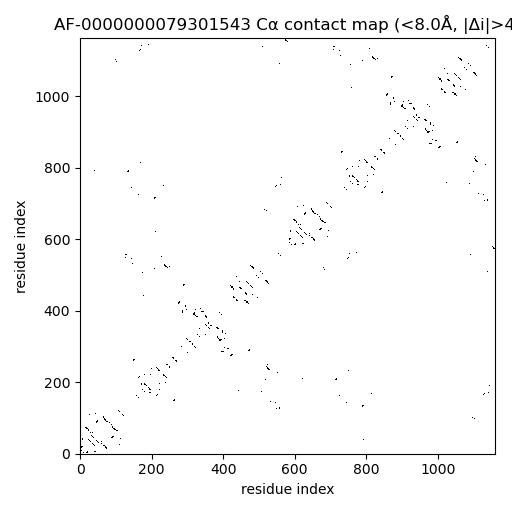284 ? 1.245 34 17.016 1 97.88 284 GLU B N 1
ATOM 6976 C CA . GLU B 1 284 ? 0.99 35.375 17.438 1 97.88 284 GLU B CA 1
ATOM 6977 C C . GLU B 1 284 ? -0.33 35.875 16.859 1 97.88 284 GLU B C 1
ATOM 6979 O O . GLU B 1 284 ? -1.087 36.562 17.562 1 97.88 284 GLU B O 1
ATOM 6984 N N . ARG B 1 285 ? -0.607 35.562 15.688 1 98.31 285 ARG B N 1
ATOM 6985 C CA . ARG B 1 285 ? -1.738 36.156 14.984 1 98.31 285 ARG B CA 1
ATOM 6986 C C . ARG B 1 285 ? -2.996 35.312 15.156 1 98.31 285 ARG B C 1
ATOM 6988 O O . ARG B 1 285 ? -4.113 35.812 15.125 1 98.31 285 ARG B O 1
ATOM 6995 N N . TYR B 1 286 ? -2.814 33.938 15.32 1 98.62 286 TYR B N 1
ATOM 6996 C CA . TYR B 1 286 ? -3.988 33.094 15.266 1 98.62 286 TYR B CA 1
ATOM 6997 C C . TYR B 1 286 ? -4.039 32.156 16.469 1 98.62 286 TYR B C 1
ATOM 6999 O O . TYR B 1 286 ? -5.059 31.5 16.719 1 98.62 286 TYR B O 1
ATOM 7007 N N . GLY B 1 287 ? -2.961 32.062 17.234 1 98.44 287 GLY B N 1
ATOM 7008 C CA . GLY B 1 287 ? -2.902 31.188 18.406 1 98.44 287 GLY B CA 1
ATOM 7009 C C . GLY B 1 287 ? -2.9 29.719 18.031 1 98.44 287 GLY B C 1
ATOM 7010 O O . GLY B 1 287 ? -3.365 28.875 18.812 1 98.44 287 GLY B O 1
ATOM 7011 N N . SER B 1 288 ? -2.49 29.375 16.875 1 98.31 288 SER B N 1
ATOM 7012 C CA . SER B 1 288 ? -2.484 28 16.359 1 98.31 288 SER B CA 1
ATOM 7013 C C . SER B 1 288 ? -1.371 27.797 15.336 1 98.31 288 SER B C 1
ATOM 7015 O O . SER B 1 288 ? -1.09 28.688 14.531 1 98.31 288 SER B O 1
ATOM 7017 N N . ASP B 1 289 ? -0.785 26.609 15.391 1 98 289 ASP B N 1
ATOM 7018 C CA . ASP B 1 289 ? 0.217 26.281 14.383 1 98 289 ASP B CA 1
ATOM 7019 C C . ASP B 1 289 ? -0.442 25.781 13.102 1 98 289 ASP B C 1
ATOM 7021 O O . ASP B 1 289 ? 0.247 25.422 12.141 1 98 289 ASP B O 1
ATOM 7025 N N . LYS B 1 290 ? -1.683 25.688 13.07 1 98.38 290 LYS B N 1
ATOM 7026 C CA . LYS B 1 290 ? -2.459 25.344 11.883 1 98.38 290 LYS B CA 1
ATOM 7027 C C . LYS B 1 290 ? -3.705 26.219 11.766 1 98.38 290 LYS B C 1
ATOM 7029 O O . LYS B 1 290 ? -4.828 25.719 11.828 1 98.38 290 LYS B O 1
ATOM 7034 N N . PRO B 1 291 ? -3.588 27.484 11.555 1 98.31 291 PRO B N 1
ATOM 7035 C CA . PRO B 1 291 ? -4.711 28.422 11.578 1 98.31 291 PRO B CA 1
ATOM 7036 C C . PRO B 1 291 ? -5.66 28.234 10.398 1 98.31 291 PRO B C 1
ATOM 7038 O O . PRO B 1 291 ? -5.223 27.891 9.297 1 98.31 291 PRO B O 1
ATOM 7041 N N . ASP B 1 292 ? -6.887 28.359 10.648 1 98.12 292 ASP B N 1
ATOM 7042 C CA . ASP B 1 292 ? -7.871 28.484 9.578 1 98.12 292 ASP B CA 1
ATOM 7043 C C . ASP B 1 292 ? -7.895 29.906 9.016 1 98.12 292 ASP B C 1
ATOM 7045 O O . ASP B 1 292 ? -8.297 30.844 9.695 1 98.12 292 ASP B O 1
ATOM 7049 N N . LEU B 1 293 ? -7.535 30.078 7.82 1 97.5 293 LEU B N 1
ATOM 7050 C CA . LEU B 1 293 ? -7.371 31.406 7.23 1 97.5 293 LEU B CA 1
ATOM 7051 C C . LEU B 1 293 ? -8.633 31.828 6.48 1 97.5 293 LEU B C 1
ATOM 7053 O O . LEU B 1 293 ? -8.648 32.875 5.816 1 97.5 293 LEU B O 1
ATOM 7057 N N . ARG B 1 294 ? -9.719 31.094 6.5 1 96.38 294 ARG B N 1
ATOM 7058 C CA . ARG B 1 294 ? -10.922 31.359 5.723 1 96.38 294 ARG B CA 1
ATOM 7059 C C . ARG B 1 294 ? -11.75 32.469 6.352 1 96.38 294 ARG B C 1
ATOM 7061 O O . ARG B 1 294 ? -12.703 32.969 5.746 1 96.38 294 ARG B O 1
ATOM 7068 N N . PHE B 1 295 ? -11.352 32.875 7.613 1 96.94 295 PHE B N 1
ATOM 7069 C CA . PHE B 1 295 ? -12.008 33.969 8.289 1 96.94 295 PHE B CA 1
ATOM 7070 C C . PHE B 1 295 ? -11.008 34.781 9.109 1 96.94 295 PHE B C 1
ATOM 7072 O O . PHE B 1 295 ? -9.875 34.344 9.32 1 96.94 295 PHE B O 1
ATOM 7079 N N . GLY B 1 296 ? -11.344 35.938 9.523 1 96 296 GLY B N 1
ATOM 7080 C CA . GLY B 1 296 ? -10.461 36.875 10.219 1 96 296 GLY B CA 1
ATOM 7081 C C . GLY B 1 296 ? -10.398 36.625 11.719 1 96 296 GLY B C 1
ATOM 7082 O O . GLY B 1 296 ? -10.203 35.5 12.156 1 96 296 GLY B O 1
ATOM 7083 N N . LEU B 1 297 ? -10.555 37.719 12.508 1 97.56 297 LEU B N 1
ATOM 7084 C CA . LEU B 1 297 ? -10.531 37.656 13.969 1 97.56 297 LEU B CA 1
ATOM 7085 C C . LEU B 1 297 ? -9.125 37.344 14.477 1 97.56 297 LEU B C 1
ATOM 7087 O O . LEU B 1 297 ? -8.938 36.438 15.281 1 97.56 297 LEU B O 1
ATOM 7091 N N . GLU B 1 298 ? -8.156 38.062 14.047 1 98.25 298 GLU B N 1
ATOM 7092 C CA . GLU B 1 298 ? -6.773 37.812 14.43 1 98.25 298 GLU B CA 1
ATOM 7093 C C . GLU B 1 298 ? -6.492 38.312 15.844 1 98.25 298 GLU B C 1
ATOM 7095 O O . GLU B 1 298 ? -7.129 39.281 16.312 1 98.25 298 GLU B O 1
ATOM 7100 N N . LEU B 1 299 ? -5.586 37.719 16.453 1 98.69 299 LEU B N 1
ATOM 7101 C CA . LEU B 1 299 ? -5.156 38.094 17.797 1 98.69 299 LEU B CA 1
ATOM 7102 C C . LEU B 1 299 ? -4.172 39.25 17.75 1 98.69 299 LEU B C 1
ATOM 7104 O O . LEU B 1 299 ? -3.428 39.406 16.781 1 98.69 299 LEU B O 1
ATOM 7108 N N . ARG B 1 300 ? -4.191 40.031 18.797 1 98.31 300 ARG B N 1
ATOM 7109 C CA . ARG B 1 300 ? -3.252 41.125 18.953 1 98.31 300 ARG B CA 1
ATOM 7110 C C . ARG B 1 300 ? -2.582 41.094 20.312 1 98.31 300 ARG B C 1
ATOM 7112 O O . ARG B 1 300 ? -3.246 40.875 21.328 1 98.31 300 ARG B O 1
ATOM 7119 N N . GLU B 1 301 ? -1.268 41.219 20.281 1 98.38 301 GLU B N 1
ATOM 7120 C CA . GLU B 1 301 ? -0.542 41.375 21.547 1 98.38 301 GLU B CA 1
ATOM 7121 C C . GLU B 1 301 ? -0.684 42.812 22.078 1 98.38 301 GLU B C 1
ATOM 7123 O O . GLU B 1 301 ? -0.297 43.75 21.422 1 98.38 301 GLU B O 1
ATOM 7128 N N . VAL B 1 302 ? -1.197 42.969 23.359 1 97.94 302 VAL B N 1
ATOM 7129 C CA . VAL B 1 302 ? -1.455 44.312 23.875 1 97.94 302 VAL B CA 1
ATOM 7130 C C . VAL B 1 302 ? -0.857 44.469 25.281 1 97.94 302 VAL B C 1
ATOM 7132 O O . VAL B 1 302 ? -1.143 45.438 25.984 1 97.94 302 VAL B O 1
ATOM 7135 N N . GLY B 1 303 ? -0.114 43.469 25.641 1 97.06 303 GLY B N 1
ATOM 7136 C CA . GLY B 1 303 ? 0.467 43.469 26.984 1 97.06 303 GLY B CA 1
ATOM 7137 C C . GLY B 1 303 ? 1.275 44.719 27.281 1 97.06 303 GLY B C 1
ATOM 7138 O O . GLY B 1 303 ? 1.279 45.188 28.406 1 97.06 303 GLY B O 1
ATOM 7139 N N . HIS B 1 304 ? 1.965 45.25 26.328 1 96.31 304 HIS B N 1
ATOM 7140 C CA . HIS B 1 304 ? 2.842 46.406 26.5 1 96.31 304 HIS B CA 1
ATOM 7141 C C . HIS B 1 304 ? 2.051 47.656 26.922 1 96.31 304 HIS B C 1
ATOM 7143 O O . HIS B 1 304 ? 2.6 48.562 27.531 1 96.31 304 HIS B O 1
ATOM 7149 N N . LEU B 1 305 ? 0.77 47.656 26.609 1 96.56 305 LEU B N 1
ATOM 7150 C CA . LEU B 1 305 ? -0.072 48.812 26.938 1 96.56 305 LEU B CA 1
ATOM 7151 C C . LEU B 1 305 ? -0.362 48.844 28.438 1 96.56 305 LEU B C 1
ATOM 7153 O O . LEU B 1 305 ? -0.799 49.875 28.969 1 96.56 305 LEU B O 1
ATOM 7157 N N . PHE B 1 306 ? -0.048 47.719 29.156 1 95.75 306 PHE B N 1
ATOM 7158 C CA . PHE B 1 306 ? -0.498 47.625 30.547 1 95.75 306 PHE B CA 1
ATOM 7159 C C . PHE B 1 306 ? 0.688 47.5 31.484 1 95.75 306 PHE B C 1
ATOM 7161 O O . PHE B 1 306 ? 0.524 47.156 32.656 1 95.75 306 PHE B O 1
ATOM 7168 N N . ARG B 1 307 ? 1.836 47.781 31.016 1 91.81 307 ARG B N 1
ATOM 7169 C CA . ARG B 1 307 ? 3.043 47.625 31.828 1 91.81 307 ARG B CA 1
ATOM 7170 C C . ARG B 1 307 ? 3.004 48.531 33.031 1 91.81 307 ARG B C 1
ATOM 7172 O O . ARG B 1 307 ? 3.523 48.188 34.094 1 91.81 307 ARG B O 1
ATOM 7179 N N . ASP B 1 308 ? 2.354 49.781 32.938 1 90 308 ASP B N 1
ATOM 7180 C CA . ASP B 1 308 ? 2.271 50.719 34.031 1 90 308 ASP B CA 1
ATOM 7181 C C . ASP B 1 308 ? 0.836 50.844 34.562 1 90 308 ASP B C 1
ATOM 7183 O O . ASP B 1 308 ? 0.508 51.781 35.281 1 90 308 ASP B O 1
ATOM 7187 N N . SER B 1 309 ? 0.085 49.938 34.125 1 90.5 309 SER B N 1
ATOM 7188 C CA . SER B 1 309 ? -1.331 50 34.469 1 90.5 309 SER B CA 1
ATOM 7189 C C . SER B 1 309 ? -1.566 49.469 35.875 1 90.5 309 SER B C 1
ATOM 7191 O O . SER B 1 309 ? -0.826 48.625 36.375 1 90.5 309 SER B O 1
ATOM 7193 N N . PRO B 1 310 ? -2.551 50 36.594 1 90.25 310 PRO B N 1
ATOM 7194 C CA . PRO B 1 310 ? -2.887 49.438 37.906 1 90.25 310 PRO B CA 1
ATOM 7195 C C . PRO B 1 310 ? -3.566 48.094 37.844 1 90.25 310 PRO B C 1
ATOM 7197 O O . PRO B 1 310 ? -3.777 47.438 38.844 1 90.25 310 PRO B O 1
ATOM 7200 N N . PHE B 1 311 ? -3.803 47.688 36.625 1 93.44 311 PHE B N 1
ATOM 7201 C CA . PHE B 1 311 ? -4.406 46.375 36.438 1 93.44 311 PHE B CA 1
ATOM 7202 C C . PHE B 1 311 ? -3.379 45.281 36.656 1 93.44 311 PHE B C 1
ATOM 7204 O O . PHE B 1 311 ? -2.775 44.781 35.688 1 93.44 311 PHE B O 1
ATOM 7211 N N . GLN B 1 312 ? -3.25 44.719 37.781 1 93.12 312 GLN B N 1
ATOM 7212 C CA . GLN B 1 312 ? -2.197 43.812 38.219 1 93.12 312 GLN B CA 1
ATOM 7213 C C . GLN B 1 312 ? -2.186 42.562 37.375 1 93.12 312 GLN B C 1
ATOM 7215 O O . GLN B 1 312 ? -1.12 42.062 37 1 93.12 312 GLN B O 1
ATOM 7220 N N . LEU B 1 313 ? -3.342 42.062 37.094 1 93.69 313 LEU B N 1
ATOM 7221 C CA . LEU B 1 313 ? -3.463 40.812 36.344 1 93.69 313 LEU B CA 1
ATOM 7222 C C . LEU B 1 313 ? -2.781 40.938 34.969 1 93.69 313 LEU B C 1
ATOM 7224 O O . LEU B 1 313 ? -2.053 40.031 34.562 1 93.69 313 LEU B O 1
ATOM 7228 N N . PHE B 1 314 ? -2.975 42.031 34.25 1 96.38 314 PHE B N 1
ATOM 7229 C CA . PHE B 1 314 ? -2.398 42.25 32.938 1 96.38 314 PHE B CA 1
ATOM 7230 C C . PHE B 1 314 ? -0.934 42.656 33.062 1 96.38 314 PHE B C 1
ATOM 7232 O O . PHE B 1 314 ? -0.109 42.25 32.219 1 96.38 314 PHE B O 1
ATOM 7239 N N . ARG B 1 315 ? -0.629 43.344 34.094 1 95.25 315 ARG B N 1
ATOM 7240 C CA . ARG B 1 315 ? 0.73 43.844 34.25 1 95.25 315 ARG B CA 1
ATOM 7241 C C . ARG B 1 315 ? 1.7 42.719 34.531 1 95.25 315 ARG B C 1
ATOM 7243 O O . ARG B 1 315 ? 2.842 42.719 34.094 1 95.25 315 ARG B O 1
ATOM 7250 N N . GLN B 1 316 ? 1.247 41.75 35.219 1 95.5 316 GLN B N 1
ATOM 7251 C CA . GLN B 1 316 ? 2.125 40.688 35.688 1 95.5 316 GLN B CA 1
ATOM 7252 C C . GLN B 1 316 ? 2.199 39.562 34.656 1 95.5 316 GLN B C 1
ATOM 7254 O O . GLN B 1 316 ? 3.104 38.719 34.688 1 95.5 316 GLN B O 1
ATOM 7259 N N . ALA B 1 317 ? 1.262 39.5 33.75 1 96.31 317 ALA B N 1
ATOM 7260 C CA . ALA B 1 317 ? 1.22 38.438 32.781 1 96.31 317 ALA B CA 1
ATOM 7261 C C . ALA B 1 317 ? 2.361 38.562 31.766 1 96.31 317 ALA B C 1
ATOM 7263 O O . ALA B 1 317 ? 2.756 39.688 31.406 1 96.31 317 ALA B O 1
ATOM 7264 N N . GLU B 1 318 ? 2.896 37.438 31.328 1 96.19 318 GLU B N 1
ATOM 7265 C CA . GLU B 1 318 ? 3.928 37.438 30.297 1 96.19 318 GLU B CA 1
ATOM 7266 C C . GLU B 1 318 ? 3.381 38 28.969 1 96.19 318 GLU B C 1
ATOM 7268 O O . GLU B 1 318 ? 4.086 38.688 28.25 1 96.19 318 GLU B O 1
ATOM 7273 N N . SER B 1 319 ? 2.174 37.656 28.734 1 97.56 319 SER B N 1
ATOM 7274 C CA . SER B 1 319 ? 1.508 38.062 27.5 1 97.56 319 SER B CA 1
ATOM 7275 C C . SER B 1 319 ? 0.034 38.375 27.75 1 97.56 319 SER B C 1
ATOM 7277 O O . SER B 1 319 ? -0.616 37.719 28.562 1 97.56 319 SER B O 1
ATOM 7279 N N . VAL B 1 320 ? -0.443 39.406 27.172 1 98.19 320 VAL B N 1
ATOM 7280 C CA . VAL B 1 320 ? -1.867 39.75 27.094 1 98.19 320 VAL B CA 1
ATOM 7281 C C . VAL B 1 320 ? -2.309 39.844 25.641 1 98.19 320 VAL B C 1
ATOM 7283 O O . VAL B 1 320 ? -1.931 40.781 24.938 1 98.19 320 VAL B O 1
ATOM 7286 N N . LYS B 1 321 ? -3.123 38.906 25.266 1 98.56 321 LYS B N 1
ATOM 7287 C CA . LYS B 1 321 ? -3.625 38.906 23.891 1 98.56 321 LYS B CA 1
ATOM 7288 C C . LYS B 1 321 ? -5.094 39.312 23.844 1 98.56 321 LYS B C 1
ATOM 7290 O O . LYS B 1 321 ? -5.867 39 24.75 1 98.56 321 LYS B O 1
ATOM 7295 N N . ALA B 1 322 ? -5.41 40.031 22.781 1 98.44 322 ALA B N 1
ATOM 7296 C CA . ALA B 1 322 ? -6.77 40.562 22.625 1 98.44 322 ALA B CA 1
ATOM 7297 C C . ALA B 1 322 ? -7.355 40.125 21.281 1 98.44 322 ALA B C 1
ATOM 7299 O O . ALA B 1 322 ? -6.617 39.906 20.312 1 98.44 322 ALA B O 1
ATOM 7300 N N . LEU B 1 323 ? -8.648 39.969 21.234 1 97.88 323 LEU B N 1
ATOM 7301 C CA . LEU B 1 323 ? -9.461 39.656 20.062 1 97.88 323 LEU B CA 1
ATOM 7302 C C . LEU B 1 323 ? -10.719 40.5 20.031 1 97.88 323 LEU B C 1
ATOM 7304 O O . LEU B 1 323 ? -11.375 40.688 21.062 1 97.88 323 LEU B O 1
ATOM 7308 N N . SER B 1 324 ? -11.016 41.125 18.922 1 98.06 324 SER B N 1
ATOM 7309 C CA . SER B 1 324 ? -12.219 41.938 18.812 1 98.06 324 SER B CA 1
ATOM 7310 C C . SER B 1 324 ? -13.352 41.188 18.156 1 98.06 324 SER B C 1
ATOM 7312 O O . SER B 1 324 ? -13.258 40.781 17 1 98.06 324 SER B O 1
ATOM 7314 N N . ALA B 1 325 ? -14.391 40.906 18.828 1 98 325 ALA B N 1
ATOM 7315 C CA . ALA B 1 325 ? -15.617 40.312 18.281 1 98 325 ALA B CA 1
ATOM 7316 C C . ALA B 1 325 ? -16.516 41.406 17.688 1 98 325 ALA B C 1
ATOM 7318 O O . ALA B 1 325 ? -16.922 42.344 18.391 1 98 325 ALA B O 1
ATOM 7319 N N . PRO B 1 326 ? -16.875 41.281 16.469 1 97.5 326 PRO B N 1
ATOM 7320 C CA . PRO B 1 326 ? -17.734 42.312 15.859 1 97.5 326 PRO B CA 1
ATOM 7321 C C . PRO B 1 326 ? -19.203 42.156 16.266 1 97.5 326 PRO B C 1
ATOM 7323 O O . PRO B 1 326 ? -20.078 42.156 15.398 1 97.5 326 PRO B O 1
ATOM 7326 N N . LYS B 1 327 ? -19.375 42.062 17.484 1 97.06 327 LYS B N 1
ATOM 7327 C CA . LYS B 1 327 ? -20.688 41.906 18.094 1 97.06 327 LYS B CA 1
ATOM 7328 C C . LYS B 1 327 ? -20.672 42.281 19.562 1 97.06 327 LYS B C 1
ATOM 7330 O O . LYS B 1 327 ? -19.688 42.031 20.266 1 97.06 327 LYS B O 1
ATOM 7335 N N . ALA B 1 328 ? -21.75 42.938 20.016 1 96.38 328 ALA B N 1
ATOM 7336 C CA . ALA B 1 328 ? -21.938 43.094 21.453 1 96.38 328 ALA B CA 1
ATOM 7337 C C . ALA B 1 328 ? -22.375 41.781 22.094 1 96.38 328 ALA B C 1
ATOM 7339 O O . ALA B 1 328 ? -23.578 41.5 22.172 1 96.38 328 ALA B O 1
ATOM 7340 N N . LEU B 1 329 ? -21.469 41.062 22.547 1 97.25 329 LEU B N 1
ATOM 7341 C CA . LEU B 1 329 ? -21.719 39.75 23.062 1 97.25 329 LEU B CA 1
ATOM 7342 C C . LEU B 1 329 ? -22.531 39.812 24.359 1 97.25 329 LEU B C 1
ATOM 7344 O O . LEU B 1 329 ? -22.328 40.688 25.188 1 97.25 329 LEU B O 1
ATOM 7348 N N . SER B 1 330 ? -23.438 38.875 24.484 1 96.38 330 SER B N 1
ATOM 7349 C CA . SER B 1 330 ? -24.172 38.75 25.75 1 96.38 330 SER B CA 1
ATOM 7350 C C . SER B 1 330 ? -23.297 38.156 26.828 1 96.38 330 SER B C 1
ATOM 7352 O O . SER B 1 330 ? -22.234 37.594 26.547 1 96.38 330 SER B O 1
ATOM 7354 N N . ARG B 1 331 ? -23.734 38.281 28.031 1 94.44 331 ARG B N 1
ATOM 7355 C CA . ARG B 1 331 ? -23 37.688 29.156 1 94.44 331 ARG B CA 1
ATOM 7356 C C . ARG B 1 331 ? -22.906 36.156 29 1 94.44 331 ARG B C 1
ATOM 7358 O O . ARG B 1 331 ? -21.891 35.562 29.391 1 94.44 331 ARG B O 1
ATOM 7365 N N . LYS B 1 332 ? -23.953 35.625 28.453 1 97 332 LYS B N 1
ATOM 7366 C CA . LYS B 1 332 ? -23.953 34.156 28.25 1 97 332 LYS B CA 1
ATOM 7367 C C . LYS B 1 332 ? -22.938 33.75 27.188 1 97 332 LYS B C 1
ATOM 7369 O O . LYS B 1 332 ? -22.203 32.781 27.359 1 97 332 LYS B O 1
ATOM 7374 N N . GLU B 1 333 ? -22.938 34.469 26.109 1 97.75 333 GLU B N 1
ATOM 7375 C CA . GLU B 1 333 ? -21.984 34.188 25.031 1 97.75 333 GLU B CA 1
ATOM 7376 C C . GLU B 1 333 ? -20.547 34.312 25.531 1 97.75 333 GLU B C 1
ATOM 7378 O O . GLU B 1 333 ? -19.688 33.5 25.203 1 97.75 333 GLU B O 1
ATOM 7383 N N . VAL B 1 334 ? -20.281 35.312 26.359 1 97.31 334 VAL B N 1
ATOM 7384 C CA . VAL B 1 334 ? -18.953 35.531 26.922 1 97.31 334 VAL B CA 1
ATOM 7385 C C . VAL B 1 334 ? -18.609 34.375 27.859 1 97.31 334 VAL B C 1
ATOM 7387 O O . VAL B 1 334 ? -17.469 33.906 27.875 1 97.31 334 VAL B O 1
ATOM 7390 N N . ALA B 1 335 ? -19.578 33.969 28.641 1 97.5 335 ALA B N 1
ATOM 7391 C CA . ALA B 1 335 ? -19.359 32.844 29.578 1 97.5 335 ALA B CA 1
ATOM 7392 C C . ALA B 1 335 ? -19 31.578 28.828 1 97.5 335 ALA B C 1
ATOM 7394 O O . ALA B 1 335 ? -18.141 30.812 29.281 1 97.5 335 ALA B O 1
ATOM 7395 N N . ASP B 1 336 ? -19.656 31.328 27.703 1 98.19 336 ASP B N 1
ATOM 7396 C CA . ASP B 1 336 ? -19.375 30.156 26.891 1 98.19 336 ASP B CA 1
ATOM 7397 C C . ASP B 1 336 ? -17.953 30.219 26.312 1 98.19 336 ASP B C 1
ATOM 7399 O O . ASP B 1 336 ? -17.25 29.219 26.281 1 98.19 336 ASP B O 1
ATOM 7403 N N . LEU B 1 337 ? -17.594 31.328 25.891 1 98.44 337 LEU B N 1
ATOM 7404 C CA . LEU B 1 337 ? -16.25 31.516 25.344 1 98.44 337 LEU B CA 1
ATOM 7405 C C . LEU B 1 337 ? -15.195 31.406 26.422 1 98.44 337 LEU B C 1
ATOM 7407 O O . LEU B 1 337 ? -14.094 30.906 26.172 1 98.44 337 LEU B O 1
ATOM 7411 N N . GLU B 1 338 ? -15.516 31.922 27.578 1 98.19 338 GLU B N 1
ATOM 7412 C CA . GLU B 1 338 ? -14.602 31.781 28.719 1 98.19 338 GLU B CA 1
ATOM 7413 C C . GLU B 1 338 ? -14.352 30.312 29.062 1 98.19 338 GLU B C 1
ATOM 7415 O O . GLU B 1 338 ? -13.234 29.938 29.406 1 98.19 338 GLU B O 1
ATOM 7420 N N . ALA B 1 339 ? -15.375 29.531 29 1 98.44 339 ALA B N 1
ATOM 7421 C CA . ALA B 1 339 ? -15.227 28.109 29.234 1 98.44 339 ALA B CA 1
ATOM 7422 C C . ALA B 1 339 ? -14.234 27.484 28.25 1 98.44 339 ALA B C 1
ATOM 7424 O O . ALA B 1 339 ? -13.445 26.609 28.625 1 98.44 339 ALA B O 1
ATOM 7425 N N . VAL B 1 340 ? -14.273 27.875 27.031 1 98.31 340 VAL B N 1
ATOM 7426 C CA . VAL B 1 340 ? -13.352 27.406 26 1 98.31 340 VAL B CA 1
ATOM 7427 C C . VAL B 1 340 ? -11.922 27.797 26.375 1 98.31 340 VAL B C 1
ATOM 7429 O O . VAL B 1 340 ? -11.008 26.984 26.312 1 98.31 340 VAL B O 1
ATOM 7432 N N . ALA B 1 341 ? -11.742 29.062 26.766 1 98.38 341 ALA B N 1
ATOM 7433 C CA . ALA B 1 341 ? -10.422 29.547 27.141 1 98.38 341 ALA B CA 1
ATOM 7434 C C . ALA B 1 341 ? -9.852 28.766 28.312 1 98.38 341 ALA B C 1
ATOM 7436 O O . ALA B 1 341 ? -8.672 28.391 28.312 1 98.38 341 ALA B O 1
ATOM 7437 N N . LYS B 1 342 ? -10.695 28.5 29.297 1 98.25 342 LYS B N 1
ATOM 7438 C CA . LYS B 1 342 ? -10.273 27.812 30.5 1 98.25 342 LYS B CA 1
ATOM 7439 C C . LYS B 1 342 ? -9.883 26.359 30.203 1 98.25 342 LYS B C 1
ATOM 7441 O O . LYS B 1 342 ? -8.953 25.828 30.812 1 98.25 342 LYS B O 1
ATOM 7446 N N . ARG B 1 343 ? -10.547 25.75 29.328 1 97 343 ARG B N 1
ATOM 7447 C CA . ARG B 1 343 ? -10.227 24.391 28.922 1 97 343 ARG B CA 1
ATOM 7448 C C . ARG B 1 343 ? -8.828 24.312 28.312 1 97 343 ARG B C 1
ATOM 7450 O O . ARG B 1 343 ? -8.219 23.25 28.281 1 97 343 ARG B O 1
ATOM 7457 N N . HIS B 1 344 ? -8.391 25.469 27.922 1 96.69 344 HIS B N 1
ATOM 7458 C CA . HIS B 1 344 ? -7.09 25.484 27.266 1 96.69 344 HIS B CA 1
ATOM 7459 C C . HIS B 1 344 ? -6.059 26.219 28.094 1 96.69 344 HIS B C 1
ATOM 7461 O O . HIS B 1 344 ? -5.148 26.859 27.562 1 96.69 344 HIS B O 1
ATOM 7467 N N . GLY B 1 345 ? -6.27 26.312 29.375 1 96 345 GLY B N 1
ATOM 7468 C CA . GLY B 1 345 ? -5.238 26.688 30.328 1 96 345 GLY B CA 1
ATOM 7469 C C . GLY B 1 345 ? -5.344 28.125 30.797 1 96 345 GLY B C 1
ATOM 7470 O O . GLY B 1 345 ? -4.625 28.531 31.703 1 96 345 GLY B O 1
ATOM 7471 N N . ALA B 1 346 ? -6.285 28.891 30.266 1 97.56 346 ALA B N 1
ATOM 7472 C CA . ALA B 1 346 ? -6.422 30.281 30.688 1 97.56 346 ALA B CA 1
ATOM 7473 C C . ALA B 1 346 ? -7.113 30.375 32.031 1 97.56 346 ALA B C 1
ATOM 7475 O O . ALA B 1 346 ? -7.949 29.531 32.375 1 97.56 346 ALA B O 1
ATOM 7476 N N . GLY B 1 347 ? -6.723 31.328 32.781 1 96.5 347 GLY B N 1
ATOM 7477 C CA . GLY B 1 347 ? -7.387 31.594 34.062 1 96.5 347 GLY B CA 1
ATOM 7478 C C . GLY B 1 347 ? -8.781 32.156 33.875 1 96.5 347 GLY B C 1
ATOM 7479 O O . GLY B 1 347 ? -9.617 32.062 34.781 1 96.5 347 GLY B O 1
ATOM 7480 N N . GLY B 1 348 ? -8.977 32.781 32.844 1 96.5 348 GLY B N 1
ATOM 7481 C CA . GLY B 1 348 ? -10.25 33.406 32.531 1 96.5 348 GLY B CA 1
ATOM 7482 C C . GLY B 1 348 ? -10.234 34.125 31.188 1 96.5 348 GLY B C 1
ATOM 7483 O O . GLY B 1 348 ? -9.281 34 30.406 1 96.5 348 GLY B O 1
ATOM 7484 N N . LEU B 1 349 ? -11.344 34.781 30.922 1 97.75 349 LEU B N 1
ATOM 7485 C CA . LEU B 1 349 ? -11.523 35.594 29.719 1 97.75 349 LEU B CA 1
ATOM 7486 C C . LEU B 1 349 ? -12.078 36.969 30.078 1 97.75 349 LEU B C 1
ATOM 7488 O O . LEU B 1 349 ? -13.281 37.125 30.312 1 97.75 349 LEU B O 1
ATOM 7492 N N . ALA B 1 350 ? -11.195 37.969 30.094 1 97.19 350 ALA B N 1
ATOM 7493 C CA . ALA B 1 350 ? -11.641 39.312 30.359 1 97.19 350 ALA B CA 1
ATOM 7494 C C . ALA B 1 350 ? -12.305 39.938 29.125 1 97.19 350 ALA B C 1
ATOM 7496 O O . ALA B 1 350 ? -11.969 39.562 27.984 1 97.19 350 ALA B O 1
ATOM 7497 N N . PHE B 1 351 ? -13.305 40.844 29.359 1 97.56 351 PHE B N 1
ATOM 7498 C CA . PHE B 1 351 ? -13.969 41.438 28.203 1 97.56 351 PHE B CA 1
ATOM 7499 C C . PHE B 1 351 ? -14.438 42.844 28.5 1 97.56 351 PHE B C 1
ATOM 7501 O O . PHE B 1 351 ? -14.578 43.219 29.672 1 97.56 351 PHE B O 1
ATOM 7508 N N . ALA B 1 352 ? -14.57 43.562 27.453 1 96.94 352 ALA B N 1
ATOM 7509 C CA . ALA B 1 352 ? -15.156 44.906 27.5 1 96.94 352 ALA B CA 1
ATOM 7510 C C . ALA B 1 352 ? -15.906 45.219 26.219 1 96.94 352 ALA B C 1
ATOM 7512 O O . ALA B 1 352 ? -15.445 44.875 25.125 1 96.94 352 ALA B O 1
ATOM 7513 N N . ARG B 1 353 ? -16.984 45.781 26.375 1 96.75 353 ARG B N 1
ATOM 7514 C CA . ARG B 1 353 ? -17.719 46.25 25.203 1 96.75 353 ARG B CA 1
ATOM 7515 C C . ARG B 1 353 ? -17.266 47.656 24.797 1 96.75 353 ARG B C 1
ATOM 7517 O O . ARG B 1 353 ? -17.047 48.531 25.641 1 96.75 353 ARG B O 1
ATOM 7524 N N . VAL B 1 354 ? -17.156 47.781 23.594 1 96.69 354 VAL B N 1
ATOM 7525 C CA . VAL B 1 354 ? -16.734 49.094 23.062 1 96.69 354 VAL B CA 1
ATOM 7526 C C . VAL B 1 354 ? -17.969 49.969 22.859 1 96.69 354 VAL B C 1
ATOM 7528 O O . VAL B 1 354 ? -18.875 49.625 22.109 1 96.69 354 VAL B O 1
ATOM 7531 N N . GLU B 1 355 ? -17.906 51.031 23.562 1 94.31 355 GLU B N 1
ATOM 7532 C CA . GLU B 1 355 ? -18.969 52.031 23.438 1 94.31 355 GLU B CA 1
ATOM 7533 C C . GLU B 1 355 ? -18.453 53.281 22.719 1 94.31 355 GLU B C 1
ATOM 7535 O O . GLU B 1 355 ? -17.25 53.438 22.484 1 94.31 355 GLU B O 1
ATOM 7540 N N . GLU B 1 356 ? -19.297 54.25 22.328 1 90.81 356 GLU B N 1
ATOM 7541 C CA . GLU B 1 356 ? -18.906 55.469 21.641 1 90.81 356 GLU B CA 1
ATOM 7542 C C . GLU B 1 356 ? -17.938 56.312 22.484 1 90.81 356 GLU B C 1
ATOM 7544 O O . GLU B 1 356 ? -16.984 56.875 21.953 1 90.81 356 GLU B O 1
ATOM 7549 N N . GLY B 1 357 ? -18.062 56.281 23.734 1 86.38 357 GLY B N 1
ATOM 7550 C CA . GLY B 1 357 ? -17.219 57.125 24.562 1 86.38 357 GLY B CA 1
ATOM 7551 C C . GLY B 1 357 ? -16.438 56.375 25.609 1 86.38 357 GLY B C 1
ATOM 7552 O O . GLY B 1 357 ? -15.805 56.969 26.469 1 86.38 357 GLY B O 1
ATOM 7553 N N . GLY B 1 358 ? -16.406 55.156 25.359 1 92.31 358 GLY B N 1
ATOM 7554 C CA . GLY B 1 358 ? -15.695 54.406 26.391 1 92.31 358 GLY B CA 1
ATOM 7555 C C . GLY B 1 358 ? -15.922 52.906 26.297 1 92.31 358 GLY B C 1
ATOM 7556 O O . GLY B 1 358 ? -16.188 52.375 25.219 1 92.31 358 GLY B O 1
ATOM 7557 N N . PHE B 1 359 ? -15.594 52.219 27.375 1 95.62 359 PHE B N 1
ATOM 7558 C CA . PHE B 1 359 ? -15.812 50.781 27.5 1 95.62 359 PHE B CA 1
ATOM 7559 C C . PHE B 1 359 ? -16.859 50.5 28.562 1 95.62 359 PHE B C 1
ATOM 7561 O O . PHE B 1 359 ? -17.078 51.281 29.469 1 95.62 359 PHE B O 1
ATOM 7568 N N . SER B 1 360 ? -17.578 49.469 28.453 1 94.06 360 SER B N 1
ATOM 7569 C CA . SER B 1 360 ? -18.422 48.938 29.5 1 94.06 360 SER B CA 1
ATOM 7570 C C . SER B 1 360 ? -18.062 47.469 29.812 1 94.06 360 SER B C 1
ATOM 7572 O O . SER B 1 360 ? -17.562 46.75 28.938 1 94.06 360 SER B O 1
ATOM 7574 N N . GLY B 1 361 ? -18.266 47.125 31.047 1 88.12 361 GLY B N 1
ATOM 7575 C CA . GLY B 1 361 ? -17.906 45.812 31.484 1 88.12 361 GLY B CA 1
ATOM 7576 C C . GLY B 1 361 ? -17.047 45.812 32.75 1 88.12 361 GLY B C 1
ATOM 7577 O O . GLY B 1 361 ? -16.734 46.875 33.281 1 88.12 361 GLY B O 1
ATOM 7578 N N . SER B 1 362 ? -16.609 44.656 33.125 1 81.19 362 SER B N 1
ATOM 7579 C CA . SER B 1 362 ? -16.016 44.5 34.469 1 81.19 362 SER B CA 1
ATOM 7580 C C . SER B 1 362 ? -14.586 45.062 34.5 1 81.19 362 SER B C 1
ATOM 7582 O O . SER B 1 362 ? -14.109 45.469 35.531 1 81.19 362 SER B O 1
ATOM 7584 N N . VAL B 1 363 ? -13.961 45.125 33.25 1 92.44 363 VAL B N 1
ATOM 7585 C CA . VAL B 1 363 ? -12.562 45.531 33.312 1 92.44 363 VAL B CA 1
ATOM 7586 C C . VAL B 1 363 ? -12.406 46.875 32.625 1 92.44 363 VAL B C 1
ATOM 7588 O O . VAL B 1 363 ? -11.289 47.344 32.375 1 92.44 363 VAL B O 1
ATOM 7591 N N . ALA B 1 364 ? -13.445 47.531 32.312 1 93.06 364 ALA B N 1
ATOM 7592 C CA . ALA B 1 364 ? -13.492 48.781 31.547 1 93.06 364 ALA B CA 1
ATOM 7593 C C . ALA B 1 364 ? -12.625 49.844 32.188 1 93.06 364 ALA B C 1
ATOM 7595 O O . ALA B 1 364 ? -11.906 50.562 31.484 1 93.06 364 ALA B O 1
ATOM 7596 N N . LYS B 1 365 ? -12.703 49.938 33.531 1 92.19 365 LYS B N 1
ATOM 7597 C CA . LYS B 1 365 ? -12 51 34.25 1 92.19 365 LYS B CA 1
ATOM 7598 C C . LYS B 1 365 ? -10.492 50.906 34.031 1 92.19 365 LYS B C 1
ATOM 7600 O O . LYS B 1 365 ? -9.789 51.906 34.031 1 92.19 365 LYS B O 1
ATOM 7605 N N . PHE B 1 366 ? -10.094 49.75 33.875 1 94.19 366 PHE B N 1
ATOM 7606 C CA . PHE B 1 366 ? -8.656 49.5 33.719 1 94.19 366 PHE B CA 1
ATOM 7607 C C . PHE B 1 366 ? -8.219 49.719 32.281 1 94.19 366 PHE B C 1
ATOM 7609 O O . PHE B 1 366 ? -7.031 49.906 32 1 94.19 366 PHE B O 1
ATOM 7616 N N . LEU B 1 367 ? -9.156 49.719 31.344 1 95.19 367 LEU B N 1
ATOM 7617 C CA . LEU B 1 367 ? -8.844 49.812 29.922 1 95.19 367 LEU B CA 1
ATOM 7618 C C . LEU B 1 367 ? -8.922 51.25 29.438 1 95.19 367 LEU B C 1
ATOM 7620 O O . LEU B 1 367 ? -8.312 51.594 28.422 1 95.19 367 LEU B O 1
ATOM 7624 N N . ASP B 1 368 ? -9.57 52.031 30.156 1 91.69 368 ASP B N 1
ATOM 7625 C CA . ASP B 1 368 ? -9.891 53.406 29.719 1 91.69 368 ASP B CA 1
ATOM 7626 C C . ASP B 1 368 ? -8.625 54.219 29.516 1 91.69 368 ASP B C 1
ATOM 7628 O O . ASP B 1 368 ? -8.516 54.969 28.547 1 91.69 368 ASP B O 1
ATOM 7632 N N . PRO B 1 369 ? -7.668 54.062 30.469 1 92.88 369 PRO B N 1
ATOM 7633 C CA . PRO B 1 369 ? -6.457 54.875 30.312 1 92.88 369 PRO B CA 1
ATOM 7634 C C . PRO B 1 369 ? -5.723 54.594 29 1 92.88 369 PRO B C 1
ATOM 7636 O O . PRO B 1 369 ? -4.98 55.438 28.516 1 92.88 369 PRO B O 1
ATOM 7639 N N . VAL B 1 370 ? -5.902 53.438 28.422 1 94.69 370 VAL B N 1
ATOM 7640 C CA . VAL B 1 370 ? -5.184 53.094 27.203 1 94.69 370 VAL B CA 1
ATOM 7641 C C . VAL B 1 370 ? -6.176 52.875 26.062 1 94.69 370 VAL B C 1
ATOM 7643 O O . VAL B 1 370 ? -5.887 52.156 25.094 1 94.69 370 VAL B O 1
ATOM 7646 N N . ARG B 1 371 ? -7.301 53.438 26.141 1 95.06 371 ARG B N 1
ATOM 7647 C CA . ARG B 1 371 ? -8.414 53.188 25.234 1 95.06 371 ARG B CA 1
ATOM 7648 C C . ARG B 1 371 ? -8.008 53.438 23.781 1 95.06 371 ARG B C 1
ATOM 7650 O O . ARG B 1 371 ? -8.188 52.562 22.922 1 95.06 371 ARG B O 1
ATOM 7657 N N . GLU B 1 372 ? -7.457 54.562 23.469 1 95.44 372 GLU B N 1
ATOM 7658 C CA . GLU B 1 372 ? -7.121 54.906 22.094 1 95.44 372 GLU B CA 1
ATOM 7659 C C . GLU B 1 372 ? -6.109 53.938 21.516 1 95.44 372 GLU B C 1
ATOM 7661 O O . GLU B 1 372 ? -6.266 53.5 20.375 1 95.44 372 GLU B O 1
ATOM 7666 N N . ALA B 1 373 ? -5.129 53.656 22.266 1 95.94 373 ALA B N 1
ATOM 7667 C CA . ALA B 1 373 ? -4.102 52.75 21.812 1 95.94 373 ALA B CA 1
ATOM 7668 C C . ALA B 1 373 ? -4.68 51.344 21.609 1 95.94 373 ALA B C 1
ATOM 7670 O O . ALA B 1 373 ? -4.289 50.625 20.688 1 95.94 373 ALA B O 1
ATOM 7671 N N . LEU B 1 374 ? -5.535 50.906 22.469 1 96.44 374 LEU B N 1
ATOM 7672 C CA . LEU B 1 374 ? -6.164 49.594 22.391 1 96.44 374 LEU B CA 1
ATOM 7673 C C . LEU B 1 374 ? -7.043 49.5 21.141 1 96.44 374 LEU B C 1
ATOM 7675 O O . LEU B 1 374 ? -7.02 48.469 20.453 1 96.44 374 LEU B O 1
ATOM 7679 N N . LEU B 1 375 ? -7.859 50.5 20.906 1 97 375 LEU B N 1
ATOM 7680 C CA . LEU B 1 375 ? -8.727 50.531 19.734 1 97 375 LEU B CA 1
ATOM 7681 C C . LEU B 1 375 ? -7.898 50.5 18.453 1 97 375 LEU B C 1
ATOM 7683 O O . LEU B 1 375 ? -8.273 49.844 17.469 1 97 375 LEU B O 1
ATOM 7687 N N . GLN B 1 376 ? -6.844 51.281 18.484 1 96.88 376 GLN B N 1
ATOM 7688 C CA . GLN B 1 376 ? -5.953 51.281 17.328 1 96.88 376 GLN B CA 1
ATOM 7689 C C . GLN B 1 376 ? -5.324 49.906 17.109 1 96.88 376 GLN B C 1
ATOM 7691 O O . GLN B 1 376 ? -5.266 49.406 15.984 1 96.88 376 GLN B O 1
ATOM 7696 N N . ALA B 1 377 ? -4.879 49.281 18.094 1 96.69 377 ALA B N 1
ATOM 7697 C CA . ALA B 1 377 ? -4.191 48 18.031 1 96.69 377 ALA B CA 1
ATOM 7698 C C . ALA B 1 377 ? -5.145 46.875 17.594 1 96.69 377 ALA B C 1
ATOM 7700 O O . ALA B 1 377 ? -4.75 45.969 16.875 1 96.69 377 ALA B O 1
ATOM 7701 N N . THR B 1 378 ? -6.355 46.969 17.953 1 97.31 378 THR B N 1
ATOM 7702 C CA . THR B 1 378 ? -7.293 45.875 17.75 1 97.31 378 THR B CA 1
ATOM 7703 C C . THR B 1 378 ? -8.211 46.156 16.562 1 97.31 378 THR B C 1
ATOM 7705 O O . THR B 1 378 ? -8.875 45.25 16.047 1 97.31 378 THR B O 1
ATOM 7708 N N . GLY B 1 379 ? -8.344 47.469 16.266 1 95.75 379 GLY B N 1
ATOM 7709 C CA . GLY B 1 379 ? -9.273 47.875 15.234 1 95.75 379 GLY B CA 1
ATOM 7710 C C . GLY B 1 379 ? -10.727 47.781 15.664 1 95.75 379 GLY B C 1
ATOM 7711 O O . GLY B 1 379 ? -11.633 47.781 14.82 1 95.75 379 GLY B O 1
ATOM 7712 N N . ALA B 1 380 ? -11.031 47.656 16.922 1 97.25 380 ALA B N 1
ATOM 7713 C CA . ALA B 1 380 ? -12.383 47.531 17.438 1 97.25 380 ALA B CA 1
ATOM 7714 C C . ALA B 1 380 ? -13.172 48.844 17.266 1 97.25 380 ALA B C 1
ATOM 7716 O O . ALA B 1 380 ? -12.602 49.938 17.328 1 97.25 380 ALA B O 1
ATOM 7717 N N . ARG B 1 381 ? -14.43 48.656 17.094 1 97 381 ARG B N 1
ATOM 7718 C CA . ARG B 1 381 ? -15.352 49.781 16.922 1 97 381 ARG B CA 1
ATOM 7719 C C . ARG B 1 381 ? -16.516 49.688 17.906 1 97 381 ARG B C 1
ATOM 7721 O O . ARG B 1 381 ? -16.75 48.625 18.5 1 97 381 ARG B O 1
ATOM 7728 N N . PRO B 1 382 ? -17.141 50.875 18.078 1 96.31 382 PRO B N 1
ATOM 7729 C CA . PRO B 1 382 ? -18.312 50.812 18.938 1 96.31 382 PRO B CA 1
ATOM 7730 C C . PRO B 1 382 ? -19.281 49.719 18.516 1 96.31 382 PRO B C 1
ATOM 7732 O O . PRO B 1 382 ? -19.594 49.594 17.328 1 96.31 382 PRO B O 1
ATOM 7735 N N . GLY B 1 383 ? -19.656 48.938 19.406 1 96.69 383 GLY B N 1
ATOM 7736 C CA . GLY B 1 383 ? -20.5 47.812 19.109 1 96.69 383 GLY B CA 1
ATOM 7737 C C . GLY B 1 383 ? -19.766 46.469 19.203 1 96.69 383 GLY B C 1
ATOM 7738 O O . GLY B 1 383 ? -20.391 45.438 19.312 1 96.69 383 GLY B O 1
ATOM 7739 N N . ASP B 1 384 ? -18.438 46.562 19.219 1 98.06 384 ASP B N 1
ATOM 7740 C CA . ASP B 1 384 ? -17.609 45.375 19.312 1 98.06 384 ASP B CA 1
ATOM 7741 C C . ASP B 1 384 ? -17.391 44.969 20.766 1 98.06 384 ASP B C 1
ATOM 7743 O O . ASP B 1 384 ? -17.672 45.75 21.688 1 98.06 384 ASP B O 1
ATOM 7747 N N . THR B 1 385 ? -17.047 43.75 20.969 1 98.25 385 THR B N 1
ATOM 7748 C CA . THR B 1 385 ? -16.609 43.25 22.266 1 98.25 385 THR B CA 1
ATOM 7749 C C . THR B 1 385 ? -15.141 42.844 22.219 1 98.25 385 THR B C 1
ATOM 7751 O O . THR B 1 385 ? -14.734 42.062 21.375 1 98.25 385 THR B O 1
ATOM 7754 N N . LEU B 1 386 ? -14.352 43.469 23.062 1 98.06 386 LEU B N 1
ATOM 7755 C CA . LEU B 1 386 ? -12.953 43.062 23.188 1 98.06 386 LEU B CA 1
ATOM 7756 C C . LEU B 1 386 ? -12.82 41.906 24.188 1 98.06 386 LEU B C 1
ATOM 7758 O O . LEU B 1 386 ? -13.398 41.969 25.266 1 98.06 386 LEU B O 1
ATOM 7762 N N . LEU B 1 387 ? -12.086 40.875 23.797 1 98.38 387 LEU B N 1
ATOM 7763 C CA . LEU B 1 387 ? -11.805 39.719 24.625 1 98.38 387 LEU B CA 1
ATOM 7764 C C . LEU B 1 387 ? -10.305 39.594 24.891 1 98.38 387 LEU B C 1
ATOM 7766 O O . LEU B 1 387 ? -9.492 39.844 24 1 98.38 387 LEU B O 1
ATOM 7770 N N . PHE B 1 388 ? -9.961 39.281 26.172 1 98.12 388 PHE B N 1
ATOM 7771 C CA . PHE B 1 388 ? -8.555 39.25 26.547 1 98.12 388 PHE B CA 1
ATOM 7772 C C . PHE B 1 388 ? -8.211 37.969 27.297 1 98.12 388 PHE B C 1
ATOM 7774 O O . PHE B 1 388 ? -8.992 37.5 28.125 1 98.12 388 PHE B O 1
ATOM 7781 N N . VAL B 1 389 ? -7.047 37.438 27.031 1 98.44 389 VAL B N 1
ATOM 7782 C CA . VAL B 1 389 ? -6.426 36.438 27.875 1 98.44 389 VAL B CA 1
ATOM 7783 C C . VAL B 1 389 ? -5.039 36.906 28.312 1 98.44 389 VAL B C 1
ATOM 7785 O O . VAL B 1 389 ? -4.223 37.312 27.484 1 98.44 389 VAL B O 1
ATOM 7788 N N . ALA B 1 390 ? -4.805 36.875 29.562 1 97.81 390 ALA B N 1
ATOM 7789 C CA . ALA B 1 390 ? -3.514 37.188 30.172 1 97.81 390 ALA B CA 1
ATOM 7790 C C . ALA B 1 390 ? -2.883 35.969 30.797 1 97.81 390 ALA B C 1
ATOM 7792 O O . ALA B 1 390 ? -3.453 35.344 31.703 1 97.81 390 ALA B O 1
ATOM 7793 N N . ALA B 1 391 ? -1.765 35.531 30.297 1 97.75 391 ALA B N 1
ATOM 7794 C CA . ALA B 1 391 ? -1.093 34.312 30.719 1 97.75 391 ALA B CA 1
ATOM 7795 C C . ALA B 1 391 ? 0.317 34.219 30.141 1 97.75 391 ALA B C 1
ATOM 7797 O O . ALA B 1 391 ? 0.914 35.25 29.797 1 97.75 391 ALA B O 1
ATOM 7798 N N . SER B 1 392 ? 0.921 33.031 30.219 1 95.56 392 SER B N 1
ATOM 7799 C CA . SER B 1 392 ? 2.146 32.812 29.453 1 95.56 392 SER B CA 1
ATOM 7800 C C . SER B 1 392 ? 1.908 32.969 27.969 1 95.56 392 SER B C 1
ATOM 7802 O O . SER B 1 392 ? 0.77 32.906 27.5 1 95.56 392 SER B O 1
ATOM 7804 N N . ARG B 1 393 ? 2.916 33.281 27.297 1 95.56 393 ARG B N 1
ATOM 7805 C CA . ARG B 1 393 ? 2.803 33.531 25.859 1 95.56 393 ARG B CA 1
ATOM 7806 C C . ARG B 1 393 ? 2.078 32.375 25.156 1 95.56 393 ARG B C 1
ATOM 7808 O O . ARG B 1 393 ? 1.183 32.594 24.344 1 95.56 393 ARG B O 1
ATOM 7815 N N . LYS B 1 394 ? 2.457 31.172 25.438 1 94.56 394 LYS B N 1
ATOM 7816 C CA . LYS B 1 394 ? 1.874 30 24.797 1 94.56 394 LYS B CA 1
ATOM 7817 C C . LYS B 1 394 ? 0.399 29.844 25.156 1 94.56 394 LYS B C 1
ATOM 7819 O O . LYS B 1 394 ? -0.446 29.672 24.281 1 94.56 394 LYS B O 1
ATOM 7824 N N . VAL B 1 395 ? 0.039 29.953 26.359 1 97 395 VAL B N 1
ATOM 7825 C CA . VAL B 1 395 ? -1.325 29.766 26.844 1 97 395 VAL B CA 1
ATOM 7826 C C . VAL B 1 395 ? -2.221 30.875 26.312 1 97 395 VAL B C 1
ATOM 7828 O O . VAL B 1 395 ? -3.338 30.625 25.859 1 97 395 VAL B O 1
ATOM 7831 N N . ALA B 1 396 ? -1.717 32.156 26.438 1 98.31 396 ALA B N 1
ATOM 7832 C CA . ALA B 1 396 ? -2.502 33.281 25.938 1 98.31 396 ALA B CA 1
ATOM 7833 C C . ALA B 1 396 ? -2.865 33.094 24.469 1 98.31 396 ALA B C 1
ATOM 7835 O O . ALA B 1 396 ? -4.008 33.312 24.062 1 98.31 396 ALA B O 1
ATOM 7836 N N . ALA B 1 397 ? -1.888 32.656 23.719 1 98.38 397 ALA B N 1
ATOM 7837 C CA . ALA B 1 397 ? -2.096 32.438 22.297 1 98.38 397 ALA B CA 1
ATOM 7838 C C . ALA B 1 397 ? -3.053 31.281 22.031 1 98.38 397 ALA B C 1
ATOM 7840 O O . ALA B 1 397 ? -4.066 31.438 21.359 1 98.38 397 ALA B O 1
ATOM 7841 N N . GLU B 1 398 ? -2.816 30.141 22.578 1 98.12 398 GLU B N 1
ATOM 7842 C CA . GLU B 1 398 ? -3.586 28.938 22.312 1 98.12 398 GLU B CA 1
ATOM 7843 C C . GLU B 1 398 ? -5.023 29.078 22.797 1 98.12 398 GLU B C 1
ATOM 7845 O O . GLU B 1 398 ? -5.965 28.703 22.094 1 98.12 398 GLU B O 1
ATOM 7850 N N . ALA B 1 399 ? -5.184 29.562 24 1 98.5 399 ALA B N 1
ATOM 7851 C CA . ALA B 1 399 ? -6.523 29.734 24.547 1 98.5 399 ALA B CA 1
ATOM 7852 C C . ALA B 1 399 ? -7.355 30.688 23.703 1 98.5 399 ALA B C 1
ATOM 7854 O O . ALA B 1 399 ? -8.5 30.391 23.359 1 98.5 399 ALA B O 1
ATOM 7855 N N . LEU B 1 400 ? -6.781 31.859 23.438 1 98.69 400 LEU B N 1
ATOM 7856 C CA . LEU B 1 400 ? -7.531 32.844 22.656 1 98.69 400 LEU B CA 1
ATOM 7857 C C . LEU B 1 400 ? -7.734 32.344 21.234 1 98.69 400 LEU B C 1
ATOM 7859 O O . LEU B 1 400 ? -8.711 32.719 20.578 1 98.69 400 LEU B O 1
ATOM 7863 N N . GLY B 1 401 ? -6.738 31.531 20.688 1 98.69 401 GLY B N 1
ATOM 7864 C CA . GLY B 1 401 ? -6.938 30.906 19.406 1 98.69 401 GLY B CA 1
ATOM 7865 C C . GLY B 1 401 ? -8.172 30.016 19.359 1 98.69 401 GLY B C 1
ATOM 7866 O O . GLY B 1 401 ? -8.906 30.016 18.359 1 98.69 401 GLY B O 1
ATOM 7867 N N . GLN B 1 402 ? -8.375 29.281 20.406 1 98.5 402 GLN B N 1
ATOM 7868 C CA . GLN B 1 402 ? -9.562 28.438 20.484 1 98.5 402 GLN B CA 1
ATOM 7869 C C . GLN B 1 402 ? -10.828 29.266 20.625 1 98.5 402 GLN B C 1
ATOM 7871 O O . GLN B 1 402 ? -11.875 28.922 20.078 1 98.5 402 GLN B O 1
ATOM 7876 N N . VAL B 1 403 ? -10.734 30.297 21.344 1 98.69 403 VAL B N 1
ATOM 7877 C CA . VAL B 1 403 ? -11.852 31.219 21.453 1 98.69 403 VAL B CA 1
ATOM 7878 C C . VAL B 1 403 ? -12.195 31.781 20.062 1 98.69 403 VAL B C 1
ATOM 7880 O O . VAL B 1 403 ? -13.367 31.938 19.734 1 98.69 403 VAL B O 1
ATOM 7883 N N . ARG B 1 404 ? -11.133 32.125 19.312 1 98.69 404 ARG B N 1
ATOM 7884 C CA . ARG B 1 404 ? -11.312 32.594 17.953 1 98.69 404 ARG B CA 1
ATOM 7885 C C . ARG B 1 404 ? -12.172 31.656 17.125 1 98.69 404 ARG B C 1
ATOM 7887 O O . ARG B 1 404 ? -13.102 32.062 16.438 1 98.69 404 ARG B O 1
ATOM 7894 N N . LEU B 1 405 ? -11.898 30.406 17.188 1 98.12 405 LEU B N 1
ATOM 7895 C CA .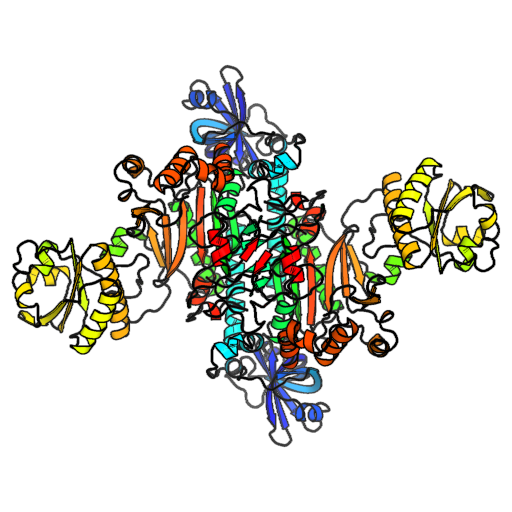 LEU B 1 405 ? -12.633 29.391 16.438 1 98.12 405 LEU B CA 1
ATOM 7896 C C . LEU B 1 405 ? -14.07 29.297 16.938 1 98.12 405 LEU B C 1
ATOM 7898 O O . LEU B 1 405 ? -15.008 29.219 16.125 1 98.12 405 LEU B O 1
ATOM 7902 N N . ALA B 1 406 ? -14.25 29.266 18.234 1 98.25 406 ALA B N 1
ATOM 7903 C CA . ALA B 1 406 ? -15.586 29.203 18.812 1 98.25 406 ALA B CA 1
ATOM 7904 C C . ALA B 1 406 ? -16.422 30.422 18.422 1 98.25 406 ALA B C 1
ATOM 7906 O O . ALA B 1 406 ? -17.609 30.297 18.156 1 98.25 406 ALA B O 1
ATOM 7907 N N . LEU B 1 407 ? -15.805 31.547 18.453 1 98.38 407 LEU B N 1
ATOM 7908 C CA . LEU B 1 407 ? -16.469 32.781 18.062 1 98.38 407 LEU B CA 1
ATOM 7909 C C . LEU B 1 407 ? -16.906 32.75 16.609 1 98.38 407 LEU B C 1
ATOM 7911 O O . LEU B 1 407 ? -18 33.219 16.266 1 98.38 407 LEU B O 1
ATOM 7915 N N . ALA B 1 408 ? -16.031 32.25 15.773 1 98.06 408 ALA B N 1
ATOM 7916 C CA . ALA B 1 408 ? -16.406 32.094 14.367 1 98.06 408 ALA B CA 1
ATOM 7917 C C . ALA B 1 408 ? -17.656 31.234 14.211 1 98.06 408 ALA B C 1
ATOM 7919 O O . ALA B 1 408 ? -18.516 31.531 13.375 1 98.06 408 ALA B O 1
ATOM 7920 N N . ASP B 1 409 ? -17.75 30.188 14.969 1 97.62 409 ASP B N 1
ATOM 7921 C CA . ASP B 1 409 ? -18.953 29.344 14.953 1 97.62 409 ASP B CA 1
ATOM 7922 C C . ASP B 1 409 ? -20.172 30.125 15.438 1 97.62 409 ASP B C 1
ATOM 7924 O O . ASP B 1 409 ? -21.234 30.062 14.82 1 97.62 409 ASP B O 1
ATOM 7928 N N . LEU B 1 410 ? -19.969 30.766 16.531 1 97.56 410 LEU B N 1
ATOM 7929 C CA . LEU B 1 410 ? -21.047 31.547 17.141 1 97.56 410 LEU B CA 1
ATOM 7930 C C . LEU B 1 410 ? -21.578 32.594 16.156 1 97.56 410 LEU B C 1
ATOM 7932 O O . LEU B 1 410 ? -22.797 32.812 16.078 1 97.56 410 LEU B O 1
ATOM 7936 N N . LEU B 1 411 ? -20.672 33.219 15.438 1 97.56 411 LEU B N 1
ATOM 7937 C CA . LEU B 1 411 ? -21.031 34.281 14.508 1 97.56 411 LEU B CA 1
ATOM 7938 C C . LEU B 1 411 ? -21.438 33.719 13.156 1 97.56 411 LEU B C 1
ATOM 7940 O O . LEU B 1 411 ? -21.844 34.438 12.25 1 97.56 411 LEU B O 1
ATOM 7944 N N . ALA B 1 412 ? -21.297 32.312 12.945 1 96.69 412 ALA B N 1
ATOM 7945 C CA . ALA B 1 412 ? -21.594 31.625 11.688 1 96.69 412 ALA B CA 1
ATOM 7946 C C . ALA B 1 412 ? -20.828 32.25 10.523 1 96.69 412 ALA B C 1
ATOM 7948 O O . ALA B 1 412 ? -21.422 32.562 9.484 1 96.69 412 ALA B O 1
ATOM 7949 N N . LEU B 1 413 ? -19.625 32.562 10.812 1 96.81 413 LEU B N 1
ATOM 7950 C CA . LEU B 1 413 ? -18.797 33.156 9.758 1 96.81 413 LEU B CA 1
ATOM 7951 C C . LEU B 1 413 ? -18.625 32.156 8.609 1 96.81 413 LEU B C 1
ATOM 7953 O O . LEU B 1 413 ? -18.438 30.953 8.836 1 96.81 413 LEU B O 1
ATOM 7957 N N . PRO B 1 414 ? -18.703 32.594 7.375 1 95.06 414 PRO B N 1
ATOM 7958 C CA . PRO B 1 414 ? -18.5 31.688 6.234 1 95.06 414 PRO B CA 1
ATOM 7959 C C . PRO B 1 414 ? -17.094 31.125 6.156 1 95.06 414 PRO B C 1
ATOM 7961 O O . PRO B 1 414 ? -16.125 31.844 6.402 1 95.06 414 PRO B O 1
ATOM 7964 N N . ARG B 1 415 ? -16.906 29.875 5.926 1 93.88 415 ARG B N 1
ATOM 7965 C CA . ARG B 1 415 ? -15.641 29.156 5.762 1 93.88 415 ARG B CA 1
ATOM 7966 C C . ARG B 1 415 ? -15.648 28.328 4.484 1 93.88 415 ARG B C 1
ATOM 7968 O O . ARG B 1 415 ? -15.562 27.094 4.543 1 93.88 415 ARG B O 1
ATOM 7975 N N . GLU B 1 416 ? -15.656 28.906 3.375 1 92.62 416 GLU B N 1
ATOM 7976 C CA . GLU B 1 416 ? -15.805 28.219 2.09 1 92.62 416 GLU B CA 1
ATOM 7977 C C . GLU B 1 416 ? -14.461 28.094 1.38 1 92.62 416 GLU B C 1
ATOM 7979 O O . GLU B 1 416 ? -13.531 28.859 1.646 1 92.62 416 GLU B O 1
ATOM 7984 N N . GLY B 1 417 ? -14.414 27.031 0.575 1 94.5 417 GLY B N 1
ATOM 7985 C CA . GLY B 1 417 ? -13.258 26.859 -0.292 1 94.5 417 GLY B CA 1
ATOM 7986 C C . GLY B 1 417 ? -12.109 26.141 0.389 1 94.5 417 GLY B C 1
ATOM 7987 O O . GLY B 1 417 ? -12.258 25.625 1.5 1 94.5 417 GLY B O 1
ATOM 7988 N N . PHE B 1 418 ? -11.023 26.062 -0.321 1 97.88 418 PHE B N 1
ATOM 7989 C CA . PHE B 1 418 ? -9.789 25.422 0.134 1 97.88 418 PHE B CA 1
ATOM 7990 C C . PHE B 1 418 ? -8.68 26.453 0.315 1 97.88 418 PHE B C 1
ATOM 7992 O O . PHE B 1 418 ? -8.195 27.031 -0.662 1 97.88 418 PHE B O 1
ATOM 7999 N N . ARG B 1 419 ? -8.312 26.688 1.569 1 98 419 ARG B N 1
ATOM 8000 C CA . ARG B 1 419 ? -7.242 27.641 1.85 1 98 419 ARG B CA 1
ATOM 8001 C C . ARG B 1 419 ? -6.008 26.938 2.396 1 98 419 ARG B C 1
ATOM 8003 O O . ARG B 1 419 ? -5.984 26.516 3.557 1 98 419 ARG B O 1
ATOM 8010 N N . PHE B 1 420 ? -4.953 26.938 1.601 1 98.62 420 PHE B N 1
ATOM 8011 C CA . PHE B 1 420 ? -3.699 26.297 1.978 1 98.62 420 PHE B CA 1
ATOM 8012 C C . PHE B 1 420 ? -2.762 27.297 2.643 1 98.62 420 PHE B C 1
ATOM 8014 O O . PHE B 1 420 ? -2.852 28.5 2.395 1 98.62 420 PHE B O 1
ATOM 8021 N N . LEU B 1 421 ? -1.887 26.75 3.49 1 98.62 421 LEU B N 1
ATOM 8022 C CA . LEU B 1 421 ? -0.872 27.547 4.184 1 98.62 421 LEU B CA 1
ATOM 8023 C C . LEU B 1 421 ? 0.323 26.672 4.562 1 98.62 421 LEU B C 1
ATOM 8025 O O . LEU B 1 421 ? 0.153 25.547 5.035 1 98.62 421 LEU B O 1
ATOM 8029 N N . TRP B 1 422 ? 1.529 27.188 4.258 1 98.88 422 TRP B N 1
ATOM 8030 C CA . TRP B 1 422 ? 2.723 26.609 4.859 1 98.88 422 TRP B CA 1
ATOM 8031 C C . TRP B 1 422 ? 3.043 27.266 6.191 1 98.88 422 TRP B C 1
ATOM 8033 O O . TRP B 1 422 ? 3.076 28.5 6.285 1 98.88 422 TRP B O 1
ATOM 8043 N N . VAL B 1 423 ? 3.227 26.516 7.207 1 98.88 423 VAL B N 1
ATOM 8044 C CA . VAL B 1 423 ? 3.832 27.031 8.43 1 98.88 423 VAL B CA 1
ATOM 8045 C C . VAL B 1 423 ? 5.273 26.531 8.539 1 98.88 423 VAL B C 1
ATOM 8047 O O . VAL B 1 423 ? 5.531 25.328 8.469 1 98.88 423 VAL B O 1
ATOM 8050 N N . VAL B 1 424 ? 6.23 27.469 8.688 1 98.62 424 VAL B N 1
ATOM 8051 C CA . VAL B 1 424 ? 7.648 27.125 8.648 1 98.62 424 VAL B CA 1
ATOM 8052 C C . VAL B 1 424 ? 8.344 27.656 9.898 1 98.62 424 VAL B C 1
ATOM 8054 O O . VAL B 1 424 ? 7.711 28.297 10.75 1 98.62 424 VAL B O 1
ATOM 8057 N N . ASP B 1 425 ? 9.609 27.312 10.078 1 97.81 425 ASP B N 1
ATOM 8058 C CA . ASP B 1 425 ? 10.477 27.797 11.141 1 97.81 425 ASP B CA 1
ATOM 8059 C C . ASP B 1 425 ? 9.93 27.438 12.523 1 97.81 425 ASP B C 1
ATOM 8061 O O . ASP B 1 425 ? 9.805 28.297 13.391 1 97.81 425 ASP B O 1
ATOM 8065 N N . PHE B 1 426 ? 9.594 26.219 12.641 1 98.25 426 PHE B N 1
ATOM 8066 C CA . PHE B 1 426 ? 9.18 25.703 13.938 1 98.25 426 PHE B CA 1
ATOM 8067 C C . PHE B 1 426 ? 10.352 25.672 14.914 1 98.25 426 PHE B C 1
ATOM 8069 O O . PHE B 1 426 ? 11.508 25.609 14.492 1 98.25 426 PHE B O 1
ATOM 8076 N N . PRO B 1 427 ? 9.969 25.797 16.219 1 97.38 427 PRO B N 1
ATOM 8077 C CA . PRO B 1 427 ? 11.039 25.422 17.156 1 97.38 427 PRO B CA 1
ATOM 8078 C C . PRO B 1 427 ? 11.531 23.984 16.953 1 97.38 427 PRO B C 1
ATOM 8080 O O . PRO B 1 427 ? 10.734 23.094 16.672 1 97.38 427 PRO B O 1
ATOM 8083 N N . LEU B 1 428 ? 12.844 23.828 17.062 1 97.88 428 LEU B N 1
ATOM 8084 C CA . LEU B 1 428 ? 13.422 22.5 16.922 1 97.88 428 LEU B CA 1
ATOM 8085 C C . LEU B 1 428 ? 12.984 21.594 18.062 1 97.88 428 LEU B C 1
ATOM 8087 O O . LEU B 1 428 ? 12.672 20.422 17.859 1 97.88 428 LEU B O 1
ATOM 8091 N N . LEU B 1 429 ? 12.984 22.156 19.25 1 96.62 429 LEU B N 1
ATOM 8092 C CA . LEU B 1 429 ? 12.68 21.438 20.484 1 96.62 429 LEU B CA 1
ATOM 8093 C C . LEU B 1 429 ? 11.617 22.156 21.297 1 96.62 429 LEU B C 1
ATOM 8095 O O . LEU B 1 429 ? 11.375 23.359 21.078 1 96.62 429 LEU B O 1
ATOM 8099 N N . GLU B 1 430 ? 10.984 21.453 22.078 1 93.75 430 GLU B N 1
ATOM 8100 C CA . GLU B 1 430 ? 10.047 22 23.062 1 93.75 430 GLU B CA 1
ATOM 8101 C C . GLU B 1 430 ? 10.312 21.406 24.453 1 93.75 430 GLU B C 1
ATOM 8103 O O . GLU B 1 430 ? 10.773 20.266 24.562 1 93.75 430 GLU B O 1
ATOM 8108 N N . TRP B 1 431 ? 10.086 22.188 25.438 1 91.75 431 TRP B N 1
ATOM 8109 C CA . TRP B 1 431 ? 10.32 21.734 26.797 1 91.75 431 TRP B CA 1
ATOM 8110 C C . TRP B 1 431 ? 9.109 20.984 27.344 1 91.75 431 TRP B C 1
ATOM 8112 O O . TRP B 1 431 ? 7.996 21.531 27.359 1 91.75 431 TRP B O 1
ATOM 8122 N N . ASP B 1 432 ? 9.352 19.812 27.734 1 91.62 432 ASP B N 1
ATOM 8123 C CA . ASP B 1 432 ? 8.32 19.016 28.391 1 91.62 432 ASP B CA 1
ATOM 8124 C C . ASP B 1 432 ? 8.352 19.234 29.906 1 91.62 432 ASP B C 1
ATOM 8126 O O . ASP B 1 432 ? 9.188 18.672 30.609 1 91.62 432 ASP B O 1
ATOM 8130 N N . GLU B 1 433 ? 7.371 19.844 30.375 1 87.5 433 GLU B N 1
ATOM 8131 C CA . GLU B 1 433 ? 7.332 20.203 31.797 1 87.5 433 GLU B CA 1
ATOM 8132 C C . GLU B 1 433 ? 7.168 18.953 32.656 1 87.5 433 GLU B C 1
ATOM 8134 O O . GLU B 1 433 ? 7.719 18.891 33.781 1 87.5 433 GLU B O 1
ATOM 8139 N N . GLU B 1 434 ? 6.414 18.047 32.219 1 88.38 434 GLU B N 1
ATOM 8140 C CA . GLU B 1 434 ? 6.152 16.844 33 1 88.38 434 GLU B CA 1
ATOM 8141 C C . GLU B 1 434 ? 7.41 15.977 33.125 1 88.38 434 GLU B C 1
ATOM 8143 O O . GLU B 1 434 ? 7.73 15.484 34.188 1 88.38 434 GLU B O 1
ATOM 8148 N N . ARG B 1 435 ? 8.141 15.93 32.094 1 87.88 435 ARG B N 1
ATOM 8149 C CA . ARG B 1 435 ? 9.344 15.102 32.062 1 87.88 435 ARG B CA 1
ATOM 8150 C C . ARG B 1 435 ? 10.562 15.883 32.531 1 87.88 435 ARG B C 1
ATOM 8152 O O . ARG B 1 435 ? 11.57 15.297 32.938 1 87.88 435 ARG B O 1
ATOM 8159 N N . GLY B 1 436 ? 10.445 17.156 32.469 1 91.06 436 GLY B N 1
ATOM 8160 C CA . GLY B 1 436 ? 11.594 18 32.781 1 91.06 436 GLY B CA 1
ATOM 8161 C C . GLY B 1 436 ? 12.742 17.828 31.812 1 91.06 436 GLY B C 1
ATOM 8162 O O . GLY B 1 436 ? 13.906 17.75 32.219 1 91.06 436 GLY B O 1
ATOM 8163 N N . ALA B 1 437 ? 12.398 17.656 30.547 1 93.5 437 ALA B N 1
ATOM 8164 C CA . ALA B 1 437 ? 13.398 17.406 29.5 1 93.5 437 ALA B CA 1
ATOM 8165 C C . ALA B 1 437 ? 12.945 17.969 28.156 1 93.5 437 ALA B C 1
ATOM 8167 O O . ALA B 1 437 ? 11.758 18.234 27.969 1 93.5 437 ALA B O 1
ATOM 8168 N N . TRP B 1 438 ? 13.906 18.188 27.281 1 94.19 438 TRP B N 1
ATOM 8169 C CA . TRP B 1 438 ? 13.594 18.609 25.906 1 94.19 438 TRP B CA 1
ATOM 8170 C C . TRP B 1 438 ? 12.961 17.469 25.125 1 94.19 438 TRP B C 1
ATOM 8172 O O . TRP B 1 438 ? 13.297 16.297 25.344 1 94.19 438 TRP B O 1
ATOM 8182 N N . THR B 1 439 ? 12.094 17.766 24.344 1 93.81 439 THR B N 1
ATOM 8183 C CA . THR B 1 439 ? 11.539 16.859 23.344 1 93.81 439 THR B CA 1
ATOM 8184 C C . THR B 1 439 ? 11.492 17.516 21.969 1 93.81 439 THR B C 1
ATOM 8186 O O . THR B 1 439 ? 11.82 18.703 21.828 1 93.81 439 THR B O 1
ATOM 8189 N N . TYR B 1 440 ? 11.258 16.766 21 1 93.06 440 TYR B N 1
ATOM 8190 C CA . TYR B 1 440 ? 11.242 17.281 19.641 1 93.06 440 TYR B CA 1
ATOM 8191 C C . TYR B 1 440 ? 9.867 17.812 19.281 1 93.06 440 TYR B C 1
ATOM 8193 O O . TYR B 1 440 ? 8.844 17.281 19.719 1 93.06 440 TYR B O 1
ATOM 8201 N N . MET B 1 441 ? 9.789 18.875 18.469 1 93.62 441 MET B N 1
ATOM 8202 C CA . MET B 1 441 ? 8.531 19.453 18 1 93.62 441 MET B CA 1
ATOM 8203 C C . MET B 1 441 ? 7.918 18.578 16.906 1 93.62 441 MET B C 1
ATOM 8205 O O . MET B 1 441 ? 6.699 18.391 16.859 1 93.62 441 MET B O 1
ATOM 8209 N N . HIS B 1 442 ? 8.758 18.062 15.977 1 92.88 442 HIS B N 1
ATOM 8210 C CA . HIS B 1 442 ? 8.281 17.25 14.875 1 92.88 442 HIS B CA 1
ATOM 8211 C C . HIS B 1 442 ? 8.773 15.805 15 1 92.88 442 HIS B C 1
ATOM 8213 O O . HIS B 1 442 ? 7.992 14.898 15.266 1 92.88 442 HIS B O 1
ATOM 8219 N N . HIS B 1 443 ? 10.07 15.602 14.828 1 92.06 443 HIS B N 1
ATOM 8220 C CA . HIS B 1 443 ? 10.727 14.312 15.016 1 92.06 443 HIS B CA 1
ATOM 8221 C C . HIS B 1 443 ? 12.227 14.484 15.227 1 92.06 443 HIS B C 1
ATOM 8223 O O . HIS B 1 443 ? 12.781 15.547 14.938 1 92.06 443 HIS B O 1
ATOM 8229 N N . PRO B 1 444 ? 12.875 13.5 15.719 1 94.25 444 PRO B N 1
ATOM 8230 C CA . PRO B 1 444 ? 14.266 13.641 16.156 1 94.25 444 PRO B CA 1
ATOM 8231 C C . PRO B 1 444 ? 15.234 13.758 14.984 1 94.25 444 PRO B C 1
ATOM 8233 O O . PRO B 1 444 ? 16.438 13.969 15.188 1 94.25 444 PRO B O 1
ATOM 8236 N N . PHE B 1 445 ? 14.773 13.617 13.789 1 96.69 445 PHE B N 1
ATOM 8237 C CA . PHE B 1 445 ? 15.648 13.578 12.625 1 96.69 445 PHE B CA 1
ATOM 8238 C C . PHE B 1 445 ? 15.602 14.898 11.867 1 96.69 445 PHE B C 1
ATOM 8240 O O . PHE B 1 445 ? 16.125 15.008 10.758 1 96.69 445 PHE B O 1
ATOM 8247 N N . THR B 1 446 ? 15 15.945 12.453 1 97.75 446 THR B N 1
ATOM 8248 C CA . THR B 1 446 ? 14.805 17.25 11.828 1 97.75 446 THR B CA 1
ATOM 8249 C C . THR B 1 446 ? 16.062 18.094 11.938 1 97.75 446 THR B C 1
ATOM 8251 O O . THR B 1 446 ? 16.625 18.25 13.023 1 97.75 446 THR B O 1
ATOM 8254 N N . SER B 1 447 ? 16.5 18.703 10.859 1 98.44 447 SER B N 1
ATOM 8255 C CA . SER B 1 447 ? 17.688 19.547 10.844 1 98.44 447 SER B CA 1
ATOM 8256 C C . SER B 1 447 ? 17.406 20.906 11.477 1 98.44 447 SER B C 1
ATOM 8258 O O . SER B 1 447 ? 16.344 21.5 11.242 1 98.44 447 SER B O 1
ATOM 8260 N N . PRO B 1 448 ? 18.328 21.391 12.328 1 98.06 448 PRO B N 1
ATOM 8261 C CA . PRO B 1 448 ? 18.25 22.781 12.789 1 98.06 448 PRO B CA 1
ATOM 8262 C C . PRO B 1 448 ? 18.578 23.797 11.695 1 98.06 448 PRO B C 1
ATOM 8264 O O . PRO B 1 448 ? 19.344 23.469 10.773 1 98.06 448 PRO B O 1
ATOM 8267 N N . HIS B 1 449 ? 17.984 24.891 11.828 1 97.31 449 HIS B N 1
ATOM 8268 C CA . HIS B 1 449 ? 18.406 25.984 10.961 1 97.31 449 HIS B CA 1
ATOM 8269 C C . HIS B 1 449 ? 19.906 26.25 11.109 1 97.31 449 HIS B C 1
ATOM 8271 O O . HIS B 1 449 ? 20.406 26.406 12.227 1 97.31 449 HIS B O 1
ATOM 8277 N N . PRO B 1 450 ? 20.578 26.344 10.016 1 95.5 450 PRO B N 1
ATOM 8278 C CA . PRO B 1 450 ? 22.031 26.5 10.086 1 95.5 450 PRO B CA 1
ATOM 8279 C C . PRO B 1 450 ? 22.469 27.734 10.867 1 95.5 450 PRO B C 1
ATOM 8281 O O . PRO B 1 450 ? 23.484 27.703 11.57 1 95.5 450 PRO B O 1
ATOM 8284 N N . GLU B 1 451 ? 21.734 28.766 10.828 1 96.06 451 GLU B N 1
ATOM 8285 C CA . GLU B 1 451 ? 22.047 30.016 11.516 1 96.06 451 GLU B CA 1
ATOM 8286 C C . GLU B 1 451 ? 21.938 29.859 13.023 1 96.06 451 GLU B C 1
ATOM 8288 O O . GLU B 1 451 ? 22.547 30.625 13.781 1 96.06 451 GLU B O 1
ATOM 8293 N N . ASP B 1 452 ? 21.203 28.891 13.438 1 97.25 452 ASP B N 1
ATOM 8294 C CA . ASP B 1 452 ? 20.922 28.734 14.859 1 97.25 452 ASP B CA 1
ATOM 8295 C C . ASP B 1 452 ? 21.75 27.609 15.469 1 97.25 452 ASP B C 1
ATOM 8297 O O . ASP B 1 452 ? 21.688 27.375 16.672 1 97.25 452 ASP B O 1
ATOM 8301 N N . LEU B 1 453 ? 22.547 26.969 14.703 1 95 453 LEU B N 1
ATOM 8302 C CA . LEU B 1 453 ? 23.297 25.781 15.125 1 95 453 LEU B CA 1
ATOM 8303 C C . LEU B 1 453 ? 24.156 26.094 16.344 1 95 453 LEU B C 1
ATOM 8305 O O . LEU B 1 453 ? 24.266 25.266 17.25 1 95 453 LEU B O 1
ATOM 8309 N N . PRO B 1 454 ? 24.734 27.266 16.453 1 94.31 454 PRO B N 1
ATOM 8310 C CA . PRO B 1 454 ? 25.594 27.578 17.609 1 94.31 454 PRO B CA 1
ATOM 8311 C C . PRO B 1 454 ? 24.797 27.625 18.906 1 94.31 454 PRO B C 1
ATOM 8313 O O . PRO B 1 454 ? 25.391 27.5 20 1 94.31 454 PRO B O 1
ATOM 8316 N N . LEU B 1 455 ? 23.562 27.844 18.781 1 95.81 455 LEU B N 1
ATOM 8317 C CA . LEU B 1 455 ? 22.719 27.969 19.969 1 95.81 455 LEU B CA 1
ATOM 8318 C C . LEU B 1 455 ? 22.312 26.594 20.5 1 95.81 455 LEU B C 1
ATOM 8320 O O . LEU B 1 455 ? 21.781 26.484 21.609 1 95.81 455 LEU B O 1
ATOM 8324 N N . LEU B 1 456 ? 22.578 25.547 19.766 1 94.56 456 LEU B N 1
ATOM 8325 C CA . LEU B 1 456 ? 22.062 24.203 20.062 1 94.56 456 LEU B CA 1
ATOM 8326 C C . LEU B 1 456 ? 22.484 23.75 21.453 1 94.56 456 LEU B C 1
ATOM 8328 O O . LEU B 1 456 ? 21.719 23.094 22.156 1 94.56 456 LEU B O 1
ATOM 8332 N N . ASP B 1 457 ? 23.688 24.172 21.938 1 91.75 457 ASP B N 1
ATOM 8333 C CA . ASP B 1 457 ? 24.234 23.734 23.219 1 91.75 457 ASP B CA 1
ATOM 8334 C C . ASP B 1 457 ? 23.844 24.688 24.344 1 91.75 457 ASP B C 1
ATOM 8336 O O . ASP B 1 457 ? 23.734 24.266 25.5 1 91.75 457 ASP B O 1
ATOM 8340 N N . THR B 1 458 ? 23.656 25.906 24.016 1 94.12 458 THR B N 1
ATOM 8341 C CA . THR B 1 458 ? 23.5 26.922 25.047 1 94.12 458 THR B CA 1
ATOM 8342 C C . THR B 1 458 ? 22.031 27.281 25.234 1 94.12 458 THR B C 1
ATOM 8344 O O . THR B 1 458 ? 21.547 27.422 26.359 1 94.12 458 THR B O 1
ATOM 8347 N N . GLU B 1 459 ? 21.328 27.406 24.078 1 94.81 459 GLU B N 1
ATOM 8348 C CA . GLU B 1 459 ? 19.922 27.781 24.094 1 94.81 459 GLU B CA 1
ATOM 8349 C C . GLU B 1 459 ? 19.109 26.969 23.094 1 94.81 459 GLU B C 1
ATOM 8351 O O . GLU B 1 459 ? 18.5 27.531 22.188 1 94.81 459 GLU B O 1
ATOM 8356 N N . PRO B 1 460 ? 19 25.703 23.375 1 94.25 460 PRO B N 1
ATOM 8357 C CA . PRO B 1 460 ? 18.359 24.812 22.391 1 94.25 460 PRO B CA 1
ATOM 8358 C C . PRO B 1 460 ? 16.922 25.219 22.109 1 94.25 460 PRO B C 1
ATOM 8360 O O . PRO B 1 460 ? 16.422 24.969 21 1 94.25 460 PRO B O 1
ATOM 8363 N N . GLY B 1 461 ? 16.219 25.844 23.016 1 93.5 461 GLY B N 1
ATOM 8364 C CA . GLY B 1 461 ? 14.828 26.266 22.844 1 93.5 461 GLY B CA 1
ATOM 8365 C C . GLY B 1 461 ? 14.664 27.359 21.797 1 93.5 461 GLY B C 1
ATOM 8366 O O . GLY B 1 461 ? 13.555 27.609 21.328 1 93.5 461 GLY B O 1
ATOM 8367 N N . ARG B 1 462 ? 15.758 28.016 21.391 1 95 462 ARG B N 1
ATOM 8368 C CA . ARG B 1 462 ? 15.719 29.125 20.438 1 95 462 ARG B CA 1
ATOM 8369 C C . ARG B 1 462 ? 16.094 28.672 19.031 1 95 462 ARG B C 1
ATOM 8371 O O . ARG B 1 462 ? 16.047 29.469 18.094 1 95 462 ARG B O 1
ATOM 8378 N N . VAL B 1 463 ? 16.453 27.406 18.922 1 97.5 463 VAL B N 1
ATOM 8379 C CA . VAL B 1 463 ? 16.891 26.891 17.625 1 97.5 463 VAL B CA 1
ATOM 8380 C C . VAL B 1 463 ? 15.68 26.578 16.766 1 97.5 463 VAL B C 1
ATOM 8382 O O . VAL B 1 463 ? 14.773 25.844 17.188 1 97.5 463 VAL B O 1
ATOM 8385 N N . ARG B 1 464 ? 15.703 27.219 15.586 1 97.19 464 ARG B N 1
ATOM 8386 C CA . ARG B 1 464 ? 14.641 26.938 14.625 1 97.19 464 ARG B CA 1
ATOM 8387 C C . ARG B 1 464 ? 14.914 25.656 13.867 1 97.19 464 ARG B C 1
ATOM 8389 O O . ARG B 1 464 ? 16.078 25.328 13.578 1 97.19 464 ARG B O 1
ATOM 8396 N N . ALA B 1 465 ? 13.805 24.938 13.539 1 98.56 465 ALA B N 1
ATOM 8397 C CA . ALA B 1 465 ? 13.898 23.719 12.734 1 98.56 465 ALA B CA 1
ATOM 8398 C C . ALA B 1 465 ? 13.703 24.031 11.25 1 98.56 465 ALA B C 1
ATOM 8400 O O . ALA B 1 465 ? 12.93 24.906 10.891 1 98.56 465 ALA B O 1
ATOM 8401 N N . LEU B 1 466 ? 14.422 23.328 10.367 1 98.56 466 LEU B N 1
ATOM 8402 C CA . LEU B 1 466 ? 14.062 23.297 8.953 1 98.56 466 LEU B CA 1
ATOM 8403 C C . LEU B 1 466 ? 12.875 22.375 8.711 1 98.56 466 LEU B C 1
ATOM 8405 O O . LEU B 1 466 ? 12.992 21.391 7.977 1 98.56 466 LEU B O 1
ATOM 8409 N N . ALA B 1 467 ? 11.75 22.719 9.367 1 98.5 467 ALA B N 1
ATOM 8410 C CA . ALA B 1 467 ? 10.5 21.969 9.297 1 98.5 467 ALA B CA 1
ATOM 8411 C C . ALA B 1 467 ? 9.367 22.812 8.727 1 98.5 467 ALA B C 1
ATOM 8413 O O . ALA B 1 467 ? 9.43 24.047 8.773 1 98.5 467 ALA B O 1
ATOM 8414 N N . TYR B 1 468 ? 8.438 22.188 8.141 1 98.81 468 TYR B N 1
ATOM 8415 C CA . TYR B 1 468 ? 7.297 22.844 7.512 1 98.81 468 TYR B CA 1
ATOM 8416 C C . TYR B 1 468 ? 6.051 21.969 7.598 1 98.81 468 TYR B C 1
ATOM 8418 O O . TYR B 1 468 ? 6.129 20.75 7.469 1 98.81 468 TYR B O 1
ATOM 8426 N N . ASP B 1 469 ? 4.949 22.562 7.859 1 98.81 469 ASP B N 1
ATOM 8427 C CA . ASP B 1 469 ? 3.645 21.906 7.855 1 98.81 469 ASP B CA 1
ATOM 8428 C C . ASP B 1 469 ? 2.74 22.5 6.777 1 98.81 469 ASP B C 1
ATOM 8430 O O . ASP B 1 469 ? 2.734 23.719 6.559 1 98.81 469 ASP B O 1
ATOM 8434 N N . LEU B 1 470 ? 2.119 21.656 6.105 1 98.81 470 LEU B N 1
ATOM 8435 C CA . LEU B 1 470 ? 1.083 22.062 5.16 1 98.81 470 LEU B CA 1
ATOM 8436 C C . LEU B 1 470 ? -0.293 22.031 5.82 1 98.81 470 LEU B C 1
ATOM 8438 O O . LEU B 1 470 ? -0.741 20.984 6.281 1 98.81 470 LEU B O 1
ATOM 8442 N N . VAL B 1 471 ? -0.935 23.188 5.832 1 98.75 471 VAL B N 1
ATOM 8443 C CA . VAL B 1 471 ? -2.23 23.328 6.488 1 98.75 471 VAL B CA 1
ATOM 8444 C C . VAL B 1 471 ? -3.311 23.594 5.441 1 98.75 471 VAL B C 1
ATOM 8446 O O . VAL B 1 471 ? -3.092 24.359 4.496 1 98.75 471 VAL B O 1
ATOM 8449 N N . LEU B 1 472 ? -4.398 22.891 5.531 1 98.62 472 LEU B N 1
ATOM 8450 C CA . LEU B 1 472 ? -5.586 23.141 4.719 1 98.62 472 LEU B CA 1
ATOM 8451 C C . LEU B 1 472 ? -6.805 23.391 5.602 1 98.62 472 LEU B C 1
ATOM 8453 O O . LEU B 1 472 ? -7.211 22.516 6.367 1 98.62 472 LEU B O 1
ATOM 8457 N N . ASN B 1 473 ? -7.375 24.578 5.496 1 98 473 ASN B N 1
ATOM 8458 C CA . ASN B 1 473 ? -8.602 24.938 6.211 1 98 473 ASN B CA 1
ATOM 8459 C C . ASN B 1 473 ? -8.461 24.703 7.715 1 98 473 ASN B C 1
ATOM 8461 O O . ASN B 1 473 ? -9.367 24.172 8.352 1 98 473 ASN B O 1
ATOM 8465 N N . GLY B 1 474 ? -7.316 24.953 8.289 1 97.5 474 GLY B N 1
ATOM 8466 C CA . GLY B 1 474 ? -7.109 24.859 9.727 1 97.5 474 GLY B CA 1
ATOM 8467 C C . GLY B 1 474 ? -6.691 23.484 10.188 1 97.5 474 GLY B C 1
ATOM 8468 O O . GLY B 1 474 ? -6.605 23.219 11.391 1 97.5 474 GLY B O 1
ATOM 8469 N N . VAL B 1 475 ? -6.418 22.562 9.219 1 97.25 475 VAL B N 1
ATOM 8470 C CA . VAL B 1 475 ? -6.016 21.188 9.523 1 97.25 475 VAL B CA 1
ATOM 8471 C C . VAL B 1 475 ? -4.637 20.922 8.93 1 97.25 475 VAL B C 1
ATOM 8473 O O . VAL B 1 475 ? -4.383 21.234 7.766 1 97.25 475 VAL B O 1
ATOM 8476 N N . GLU B 1 476 ? -3.742 20.422 9.766 1 97.75 476 GLU B N 1
ATOM 8477 C CA . GLU B 1 476 ? -2.455 19.984 9.234 1 97.75 476 GLU B CA 1
ATOM 8478 C C . GLU B 1 476 ? -2.617 18.766 8.336 1 97.75 476 GLU B C 1
ATOM 8480 O O . GLU B 1 476 ? -2.914 17.672 8.828 1 97.75 476 GLU B O 1
ATOM 8485 N N . VAL B 1 477 ? -2.381 18.844 7.082 1 97.94 477 VAL B N 1
ATOM 8486 C CA . VAL B 1 477 ? -2.58 17.719 6.164 1 97.94 477 VAL B CA 1
ATOM 8487 C C . VAL B 1 477 ? -1.231 17.109 5.801 1 97.94 477 VAL B C 1
ATOM 8489 O O . VAL B 1 477 ? -1.176 16.047 5.176 1 97.94 477 VAL B O 1
ATOM 8492 N N . GLY B 1 478 ? -0.187 17.781 6.184 1 97.69 478 GLY B N 1
ATOM 8493 C CA . GLY B 1 478 ? 1.139 17.25 5.91 1 97.69 478 GLY B CA 1
ATOM 8494 C C . GLY B 1 478 ? 2.229 17.922 6.727 1 97.69 478 GLY B C 1
ATOM 8495 O O . GLY B 1 478 ? 2.068 19.062 7.172 1 97.69 478 GLY B O 1
ATOM 8496 N N . GLY B 1 479 ? 3.283 17.25 6.953 1 97.94 479 GLY B N 1
ATOM 8497 C CA . GLY B 1 479 ? 4.461 17.766 7.633 1 97.94 479 GLY B CA 1
ATOM 8498 C C . GLY B 1 479 ? 5.754 17.156 7.141 1 97.94 479 GLY B C 1
ATOM 8499 O O . GLY B 1 479 ? 5.773 15.992 6.727 1 97.94 479 GLY B O 1
ATOM 8500 N N . GLY B 1 480 ? 6.785 17.938 7.156 1 98.12 480 GLY B N 1
ATOM 8501 C CA . GLY B 1 480 ? 8.086 17.469 6.707 1 98.12 480 GLY B CA 1
ATOM 8502 C C . GLY B 1 480 ? 9.234 18.328 7.215 1 98.12 480 GLY B C 1
ATOM 8503 O O . GLY B 1 480 ? 9.016 19.281 7.969 1 98.12 480 GLY B O 1
ATOM 8504 N N . SER B 1 481 ? 10.414 17.938 6.863 1 98.69 481 SER B N 1
ATOM 8505 C CA . SER B 1 481 ? 11.625 18.672 7.242 1 98.69 481 SER B CA 1
ATOM 8506 C C . SER B 1 481 ? 12.82 18.234 6.398 1 98.69 481 SER B C 1
ATOM 8508 O O . SER B 1 481 ? 12.758 17.219 5.695 1 98.69 481 SER B O 1
ATOM 8510 N N . ILE B 1 482 ? 13.773 19.109 6.402 1 98.75 482 ILE B N 1
ATOM 8511 C CA . ILE B 1 482 ? 15.109 18.656 6.008 1 98.75 482 ILE B CA 1
ATOM 8512 C C . ILE B 1 482 ? 15.711 17.797 7.109 1 98.75 482 ILE B C 1
ATOM 8514 O O . ILE B 1 482 ? 15.602 18.125 8.297 1 98.75 482 ILE B O 1
ATOM 8518 N N . ARG B 1 483 ? 16.359 16.719 6.695 1 98.62 483 ARG B N 1
ATOM 8519 C CA . ARG B 1 483 ? 16.844 15.742 7.664 1 98.62 483 ARG B CA 1
ATOM 8520 C C . ARG B 1 483 ? 18.281 16.047 8.086 1 98.62 483 ARG B C 1
ATOM 8522 O O . ARG B 1 483 ? 19.047 16.625 7.309 1 98.62 483 ARG B O 1
ATOM 8529 N N . ILE B 1 484 ? 18.578 15.664 9.32 1 98.31 484 ILE B N 1
ATOM 8530 C CA . ILE B 1 484 ? 19.969 15.609 9.727 1 98.31 484 ILE B CA 1
ATOM 8531 C C . ILE B 1 484 ? 20.672 14.484 8.977 1 98.31 484 ILE B C 1
ATOM 8533 O O . ILE B 1 484 ? 20.297 13.32 9.086 1 98.31 484 ILE B O 1
ATOM 8537 N N . HIS B 1 485 ? 21.641 14.859 8.164 1 97.81 485 HIS B N 1
ATOM 8538 C CA . HIS B 1 485 ? 22.359 13.82 7.426 1 97.81 485 HIS B CA 1
ATOM 8539 C C . HIS B 1 485 ? 23.766 13.625 7.969 1 97.81 485 HIS B C 1
ATOM 8541 O O . HIS B 1 485 ? 24.438 12.641 7.629 1 97.81 485 HIS B O 1
ATOM 8547 N N . ASP B 1 486 ? 24.25 14.555 8.875 1 97.25 486 ASP B N 1
ATOM 8548 C CA . ASP B 1 486 ? 25.516 14.414 9.562 1 97.25 486 ASP B CA 1
ATOM 8549 C C . ASP B 1 486 ? 25.391 13.523 10.789 1 97.25 486 ASP B C 1
ATOM 8551 O O . ASP B 1 486 ? 24.656 13.852 11.734 1 97.25 486 ASP B O 1
ATOM 8555 N N . PRO B 1 487 ? 26.156 12.445 10.812 1 96.94 487 PRO B N 1
ATOM 8556 C CA . PRO B 1 487 ? 26 11.5 11.914 1 96.94 487 PRO B CA 1
ATOM 8557 C C . PRO B 1 487 ? 26.344 12.117 13.273 1 96.94 487 PRO B C 1
ATOM 8559 O O . PRO B 1 487 ? 25.719 11.781 14.281 1 96.94 487 PRO B O 1
ATOM 8562 N N . ALA B 1 488 ? 27.312 13 13.32 1 96 488 ALA B N 1
ATOM 8563 C CA . ALA B 1 488 ? 27.688 13.648 14.578 1 96 488 ALA B CA 1
ATOM 8564 C C . ALA B 1 488 ? 26.562 14.547 15.086 1 96 488 ALA B C 1
ATOM 8566 O O . ALA B 1 488 ? 26.266 14.555 16.281 1 96 488 ALA B O 1
ATOM 8567 N N . LEU B 1 489 ? 26.016 15.305 14.203 1 97.19 489 LEU B N 1
ATOM 8568 C CA . LEU B 1 489 ? 24.906 16.172 14.57 1 97.19 489 LEU B CA 1
ATOM 8569 C C . LEU B 1 489 ? 23.703 15.344 15.023 1 97.19 489 LEU B C 1
ATOM 8571 O O . LEU B 1 489 ? 23 15.719 15.969 1 97.19 489 LEU B O 1
ATOM 8575 N N . GLN B 1 490 ? 23.406 14.25 14.352 1 97.62 490 GLN B N 1
ATOM 8576 C CA . GLN B 1 490 ? 22.297 13.383 14.734 1 97.62 490 GLN B CA 1
ATOM 8577 C C . GLN B 1 490 ? 22.5 12.805 16.125 1 97.62 490 GLN B C 1
ATOM 8579 O O . GLN B 1 490 ? 21.562 12.75 16.922 1 97.62 490 GLN B O 1
ATOM 8584 N N . ALA B 1 491 ? 23.719 12.352 16.359 1 96.44 491 ALA B N 1
ATOM 8585 C CA . ALA B 1 491 ? 24.031 11.836 17.688 1 96.44 491 ALA B CA 1
ATOM 8586 C C . ALA B 1 491 ? 23.844 12.906 18.75 1 96.44 491 ALA B C 1
ATOM 8588 O O . ALA B 1 491 ? 23.328 12.625 19.844 1 96.44 491 ALA B O 1
ATOM 8589 N N . LYS B 1 492 ? 24.266 14.102 18.438 1 95.5 492 LYS B N 1
ATOM 8590 C CA . LYS B 1 492 ? 24.094 15.227 19.344 1 95.5 492 LYS B CA 1
ATOM 8591 C C . LYS B 1 492 ? 22.609 15.484 19.625 1 95.5 492 LYS B C 1
ATOM 8593 O O . LYS B 1 492 ? 22.219 15.742 20.766 1 95.5 492 LYS B O 1
ATOM 8598 N N . MET B 1 493 ? 21.812 15.477 18.594 1 96 493 MET B N 1
ATOM 8599 C CA . MET B 1 493 ? 20.375 15.648 18.734 1 96 493 MET B CA 1
ATOM 8600 C C . MET B 1 493 ? 19.797 14.602 19.672 1 96 493 MET B C 1
ATOM 8602 O O . MET B 1 493 ? 18.984 14.93 20.547 1 96 493 MET B O 1
ATOM 8606 N N . PHE B 1 494 ? 20.188 13.328 19.469 1 95.12 494 PHE B N 1
ATOM 8607 C CA . PHE B 1 494 ? 19.719 12.266 20.344 1 95.12 494 PHE B CA 1
ATOM 8608 C C . PHE B 1 494 ? 20.109 12.531 21.797 1 95.12 494 PHE B C 1
ATOM 8610 O O . PHE B 1 494 ? 19.312 12.344 22.719 1 95.12 494 PHE B O 1
ATOM 8617 N N . ALA B 1 495 ? 21.297 13.023 21.984 1 94.31 495 ALA B N 1
ATOM 8618 C CA . ALA B 1 495 ? 21.781 13.344 23.328 1 94.31 495 ALA B CA 1
ATOM 8619 C C . ALA B 1 495 ? 20.938 14.453 23.969 1 94.31 495 ALA B C 1
ATOM 8621 O O . ALA B 1 495 ? 20.609 14.391 25.156 1 94.31 495 ALA B O 1
ATOM 8622 N N . LEU B 1 496 ? 20.656 15.461 23.203 1 94.12 496 LEU B N 1
ATOM 8623 C CA . LEU B 1 496 ? 19.844 16.578 23.672 1 94.12 496 LEU B CA 1
ATOM 8624 C C . LEU B 1 496 ? 18.453 16.109 24.078 1 94.12 496 LEU B C 1
ATOM 8626 O O . LEU B 1 496 ? 17.828 16.703 24.969 1 94.12 496 LEU B O 1
ATOM 8630 N N . LEU B 1 497 ? 17.984 15.031 23.469 1 93.56 497 LEU B N 1
ATOM 8631 C CA . LEU B 1 497 ? 16.656 14.492 23.75 1 93.56 497 LEU B CA 1
ATOM 8632 C C . LEU B 1 497 ? 16.703 13.508 24.906 1 93.56 497 LEU B C 1
ATOM 8634 O O . LEU B 1 497 ? 15.703 12.859 25.219 1 93.56 497 LEU B O 1
ATOM 8638 N N . GLY B 1 498 ? 17.859 13.305 25.469 1 91.5 498 GLY B N 1
ATOM 8639 C CA . GLY B 1 498 ? 18 12.438 26.625 1 91.5 498 GLY B CA 1
ATOM 8640 C C . GLY B 1 498 ? 18.25 10.992 26.25 1 91.5 498 GLY B C 1
ATOM 8641 O O . GLY B 1 498 ? 18.109 10.094 27.094 1 91.5 498 GLY B O 1
ATOM 8642 N N . ILE B 1 499 ? 18.594 10.695 25 1 91.62 499 ILE B N 1
ATOM 8643 C CA . ILE B 1 499 ? 18.953 9.344 24.562 1 91.62 499 ILE B CA 1
ATOM 8644 C C . ILE B 1 499 ? 20.453 9.148 24.656 1 91.62 499 ILE B C 1
ATOM 8646 O O . ILE B 1 499 ? 21.219 9.641 23.812 1 91.62 499 ILE B O 1
ATOM 8650 N N . GLY B 1 500 ? 20.844 8.445 25.625 1 91.75 500 GLY B N 1
ATOM 8651 C CA . GLY B 1 500 ? 22.25 8.234 25.875 1 91.75 500 GLY B CA 1
ATOM 8652 C C . GLY B 1 500 ? 22.922 7.383 24.812 1 91.75 500 GLY B C 1
ATOM 8653 O O . GLY B 1 500 ? 22.266 6.816 23.953 1 91.75 500 GLY B O 1
ATOM 8654 N N . GLU B 1 501 ? 24.188 7.297 24.875 1 93.19 501 GLU B N 1
ATOM 8655 C CA . GLU B 1 501 ? 25 6.633 23.859 1 93.19 501 GLU B CA 1
ATOM 8656 C C . GLU B 1 501 ? 24.609 5.168 23.719 1 93.19 501 GLU B C 1
ATOM 8658 O O . GLU B 1 501 ? 24.5 4.66 22.594 1 93.19 501 GLU B O 1
ATOM 8663 N N . GLU B 1 502 ? 24.453 4.508 24.75 1 93.44 502 GLU B N 1
ATOM 8664 C CA . GLU B 1 502 ? 24.094 3.096 24.703 1 93.44 502 GLU B CA 1
ATOM 8665 C C . GLU B 1 502 ? 22.703 2.896 24.094 1 93.44 502 GLU B C 1
ATOM 8667 O O . GLU B 1 502 ? 22.5 1.98 23.297 1 93.44 502 GLU B O 1
ATOM 8672 N N . GLU B 1 503 ? 21.844 3.707 24.5 1 90.06 503 GLU B N 1
ATOM 8673 C CA . GLU B 1 503 ? 20.484 3.635 23.953 1 90.06 503 GLU B CA 1
ATOM 8674 C C . GLU B 1 503 ? 20.469 3.992 22.469 1 90.06 503 GLU B C 1
ATOM 8676 O O . GLU B 1 503 ? 19.703 3.43 21.703 1 90.06 503 GLU B O 1
ATOM 8681 N N . GLN B 1 504 ? 21.281 4.973 22.125 1 93.25 504 GLN B N 1
ATOM 8682 C CA . GLN B 1 504 ? 21.422 5.32 20.719 1 93.25 504 GLN B CA 1
ATOM 8683 C C . GLN B 1 504 ? 21.844 4.113 19.891 1 93.25 504 GLN B C 1
ATOM 8685 O O . GLN B 1 504 ? 21.297 3.85 18.828 1 93.25 504 GLN B O 1
ATOM 8690 N N . LYS B 1 505 ? 22.859 3.439 20.375 1 92.69 505 LYS B N 1
ATOM 8691 C CA . LYS B 1 505 ? 23.375 2.266 19.688 1 92.69 505 LYS B CA 1
ATOM 8692 C C . LYS B 1 505 ? 22.312 1.174 19.578 1 92.69 505 LYS B C 1
ATOM 8694 O O . LYS B 1 505 ? 22.172 0.545 18.531 1 92.69 505 LYS B O 1
ATOM 8699 N N . GLU B 1 506 ? 21.625 0.994 20.578 1 89.88 506 GLU B N 1
ATOM 8700 C CA . GLU B 1 506 ? 20.625 -0.066 20.641 1 89.88 506 GLU B CA 1
ATOM 8701 C C . GLU B 1 506 ? 19.438 0.246 19.734 1 89.88 506 GLU B C 1
ATOM 8703 O O . GLU B 1 506 ? 18.984 -0.618 18.984 1 89.88 506 GLU B O 1
ATOM 8708 N N . LYS B 1 507 ? 18.984 1.407 19.781 1 88.44 507 LYS B N 1
ATOM 8709 C CA . LYS B 1 507 ? 17.734 1.751 19.125 1 88.44 507 LYS B CA 1
ATOM 8710 C C . LYS B 1 507 ? 17.984 2.297 17.719 1 88.44 507 LYS B C 1
ATOM 8712 O O . LYS B 1 507 ? 17.188 2.061 16.797 1 88.44 507 LYS B O 1
ATOM 8717 N N . PHE B 1 508 ? 19.109 3.029 17.547 1 93.19 508 PHE B N 1
ATOM 8718 C CA . PHE B 1 508 ? 19.297 3.768 16.297 1 93.19 508 PHE B CA 1
ATOM 8719 C C . PHE B 1 508 ? 20.672 3.477 15.703 1 93.19 508 PHE B C 1
ATOM 8721 O O . PHE B 1 508 ? 21.094 4.133 14.75 1 93.19 508 PHE B O 1
ATOM 8728 N N . GLY B 1 509 ? 21.375 2.506 16.234 1 94.88 509 GLY B N 1
ATOM 8729 C CA . GLY B 1 509 ? 22.719 2.199 15.766 1 94.88 509 GLY B CA 1
ATOM 8730 C C . GLY B 1 509 ? 22.781 1.934 14.273 1 94.88 509 GLY B C 1
ATOM 8731 O O . GLY B 1 509 ? 23.688 2.406 13.586 1 94.88 509 GLY B O 1
ATOM 8732 N N . PHE B 1 510 ? 21.828 1.174 13.766 1 95.38 510 PHE B N 1
ATOM 8733 C CA . PHE B 1 510 ? 21.797 0.837 12.344 1 95.38 510 PHE B CA 1
ATOM 8734 C C . PHE B 1 510 ? 21.641 2.09 11.492 1 95.38 510 PHE B C 1
ATOM 8736 O O . PHE B 1 510 ? 22.25 2.207 10.43 1 95.38 510 PHE B O 1
ATOM 8743 N N . PHE B 1 511 ? 20.906 3.035 11.961 1 96.69 511 PHE B N 1
ATOM 8744 C CA . PHE B 1 511 ? 20.641 4.266 11.227 1 96.69 511 PHE B CA 1
ATOM 8745 C C . PHE B 1 511 ? 21.859 5.188 11.266 1 96.69 511 PHE B C 1
ATOM 8747 O O . PHE B 1 511 ? 22.266 5.742 10.234 1 96.69 511 PHE B O 1
ATOM 8754 N N . LEU B 1 512 ? 22.422 5.375 12.461 1 97.25 512 LEU B N 1
ATOM 8755 C CA . LEU B 1 512 ? 23.609 6.195 12.609 1 97.25 512 LEU B CA 1
ATOM 8756 C C . LEU B 1 512 ? 24.75 5.656 11.75 1 97.25 512 LEU B C 1
ATOM 8758 O O . LEU B 1 512 ? 25.484 6.43 11.133 1 97.25 512 LEU B O 1
ATOM 8762 N N . GLU B 1 513 ? 24.844 4.383 11.742 1 97.69 513 GLU B N 1
ATOM 8763 C CA . GLU B 1 513 ? 25.859 3.76 10.898 1 97.69 513 GLU B CA 1
ATOM 8764 C C . GLU B 1 513 ? 25.609 4.047 9.422 1 97.69 513 GLU B C 1
ATOM 8766 O O . GLU B 1 513 ? 26.531 4.328 8.672 1 97.69 513 GLU B O 1
ATOM 8771 N N . ALA B 1 514 ? 24.391 3.934 9 1 98.38 514 ALA B N 1
ATOM 8772 C CA . ALA B 1 514 ? 24.047 4.215 7.613 1 98.38 514 ALA B CA 1
ATOM 8773 C C . ALA B 1 514 ? 24.484 5.617 7.207 1 98.38 514 ALA B C 1
ATOM 8775 O O . ALA B 1 514 ? 24.984 5.82 6.098 1 98.38 514 ALA B O 1
ATOM 8776 N N . LEU B 1 515 ? 24.328 6.562 8.117 1 98.44 515 LEU B N 1
ATOM 8777 C CA . LEU B 1 515 ? 24.672 7.949 7.82 1 98.44 515 LEU B CA 1
ATOM 8778 C C . LEU B 1 515 ? 26.172 8.102 7.598 1 98.44 515 LEU B C 1
ATOM 8780 O O . LEU B 1 515 ? 26.609 9.031 6.918 1 98.44 515 LEU B O 1
ATOM 8784 N N . THR B 1 516 ? 27.031 7.219 8.094 1 98.44 516 THR B N 1
ATOM 8785 C CA . THR B 1 516 ? 28.484 7.336 8.016 1 98.44 516 THR B CA 1
ATOM 8786 C C . THR B 1 516 ? 28.984 6.891 6.641 1 98.44 516 THR B C 1
ATOM 8788 O O . THR B 1 516 ? 30.172 7.02 6.336 1 98.44 516 THR B O 1
ATOM 8791 N N . TYR B 1 517 ? 28.094 6.402 5.828 1 98.5 517 TYR B N 1
ATOM 8792 C CA . TYR B 1 517 ? 28.5 5.891 4.523 1 98.5 517 TYR B CA 1
ATOM 8793 C C . TYR B 1 517 ? 28.094 6.844 3.41 1 98.5 517 TYR B C 1
ATOM 8795 O O . TYR B 1 517 ? 27.719 6.41 2.318 1 98.5 517 TYR B O 1
ATOM 8803 N N . GLY B 1 518 ? 28.141 8.164 3.729 1 98.06 518 GLY B N 1
ATOM 8804 C CA . GLY B 1 518 ? 27.875 9.172 2.723 1 98.06 518 GLY B CA 1
ATOM 8805 C C . GLY B 1 518 ? 26.391 9.438 2.531 1 98.06 518 GLY B C 1
ATOM 8806 O O . GLY B 1 518 ? 25.828 9.156 1.467 1 98.06 518 GLY B O 1
ATOM 8807 N N . ALA B 1 519 ? 25.734 10.055 3.498 1 98.56 519 ALA B N 1
ATOM 8808 C CA . ALA B 1 519 ? 24.344 10.469 3.396 1 98.56 519 ALA B CA 1
ATOM 8809 C C . ALA B 1 519 ? 24.219 11.828 2.713 1 98.56 519 ALA B C 1
ATOM 8811 O O . ALA B 1 519 ? 24.781 12.82 3.178 1 98.56 519 ALA B O 1
ATOM 8812 N N . PRO B 1 520 ? 23.469 11.914 1.64 1 98.69 520 PRO B N 1
ATOM 8813 C CA . PRO B 1 520 ? 23.297 13.219 1 1 98.69 520 PRO B CA 1
ATOM 8814 C C . PRO B 1 520 ? 22.359 14.141 1.786 1 98.69 520 PRO B C 1
ATOM 8816 O O . PRO B 1 520 ? 21.5 13.656 2.545 1 98.69 520 PRO B O 1
ATOM 8819 N N . PRO B 1 521 ? 22.578 15.477 1.659 1 98.25 521 PRO B N 1
ATOM 8820 C CA . PRO B 1 521 ? 21.469 16.312 2.135 1 98.25 521 PRO B CA 1
ATOM 8821 C C . PRO B 1 521 ? 20.125 15.906 1.534 1 98.25 521 PRO B C 1
ATOM 8823 O O . PRO B 1 521 ? 20.047 15.625 0.337 1 98.25 521 PRO B O 1
ATOM 8826 N N . HIS B 1 522 ? 19.141 15.742 2.391 1 98.69 522 HIS B N 1
ATOM 8827 C CA . HIS B 1 522 ? 17.859 15.273 1.892 1 98.69 522 HIS B CA 1
ATOM 8828 C C . HIS B 1 522 ? 16.719 15.758 2.781 1 98.69 522 HIS B C 1
ATOM 8830 O O . HIS B 1 522 ? 16.953 16.266 3.883 1 98.69 522 HIS B O 1
ATOM 8836 N N . GLY B 1 523 ? 15.594 15.766 2.303 1 98.56 523 GLY B N 1
ATOM 8837 C CA . GLY B 1 523 ? 14.375 16.188 2.977 1 98.56 523 GLY B CA 1
ATOM 8838 C C . GLY B 1 523 ? 13.117 15.625 2.34 1 98.56 523 GLY B C 1
ATOM 8839 O O . GLY B 1 523 ? 13.18 14.977 1.291 1 98.56 523 GLY B O 1
ATOM 8840 N N . GLY B 1 524 ? 12.055 15.758 3.047 1 97.88 524 GLY B N 1
ATOM 8841 C CA . GLY B 1 524 ? 10.805 15.195 2.543 1 97.88 524 GLY B CA 1
ATOM 8842 C C . GLY B 1 524 ? 9.586 15.648 3.322 1 97.88 524 GLY B C 1
ATOM 8843 O O . GLY B 1 524 ? 9.633 16.672 4.02 1 97.88 524 GLY B O 1
ATOM 8844 N N . ILE B 1 525 ? 8.508 15.008 3.07 1 98.5 525 ILE B N 1
ATOM 8845 C CA . ILE B 1 525 ? 7.223 15.359 3.674 1 98.5 525 ILE B CA 1
ATOM 8846 C C . ILE B 1 525 ? 6.297 14.141 3.65 1 98.5 525 ILE B C 1
ATOM 8848 O O . ILE B 1 525 ? 6.484 13.227 2.848 1 98.5 525 ILE B O 1
ATOM 8852 N N . ALA B 1 526 ? 5.387 14.086 4.555 1 98.25 526 ALA B N 1
ATOM 8853 C CA . ALA B 1 526 ? 4.301 13.109 4.562 1 98.25 526 ALA B CA 1
ATOM 8854 C C . ALA B 1 526 ? 2.941 13.805 4.625 1 98.25 526 ALA B C 1
ATOM 8856 O O . ALA B 1 526 ? 2.766 14.773 5.367 1 98.25 526 ALA B O 1
ATOM 8857 N N . TRP B 1 527 ? 1.988 13.367 3.748 1 97.94 527 TRP B N 1
ATOM 8858 C CA . TRP B 1 527 ? 0.597 13.805 3.785 1 97.94 527 TRP B CA 1
ATOM 8859 C C . TRP B 1 527 ? -0.281 12.773 4.488 1 97.94 527 TRP B C 1
ATOM 8861 O O . TRP B 1 527 ? -0.23 11.586 4.172 1 97.94 527 TRP B O 1
ATOM 8871 N N . GLY B 1 528 ? -1.038 13.258 5.48 1 97.88 528 GLY B N 1
ATOM 8872 C CA . GLY B 1 528 ? -2.135 12.398 5.895 1 97.88 528 GLY B CA 1
ATOM 8873 C C . GLY B 1 528 ? -3.219 12.266 4.844 1 97.88 528 GLY B C 1
ATOM 8874 O O . GLY B 1 528 ? -4.133 13.086 4.773 1 97.88 528 GLY B O 1
ATOM 8875 N N . LEU B 1 529 ? -3.203 11.234 4.129 1 98.38 529 LEU B N 1
ATOM 8876 C CA . LEU B 1 529 ? -4.074 11.078 2.971 1 98.38 529 LEU B CA 1
ATOM 8877 C C . LEU B 1 529 ? -5.535 10.992 3.398 1 98.38 529 LEU B C 1
ATOM 8879 O O . LEU B 1 529 ? -6.414 11.547 2.732 1 98.38 529 LEU B O 1
ATOM 8883 N N . ASP B 1 530 ? -5.828 10.32 4.477 1 97.94 530 ASP B N 1
ATOM 8884 C CA . ASP B 1 530 ? -7.195 10.188 4.969 1 97.94 530 ASP B CA 1
ATOM 8885 C C . ASP B 1 530 ? -7.781 11.547 5.336 1 97.94 530 ASP B C 1
ATOM 8887 O O . ASP B 1 530 ? -8.922 11.852 4.98 1 97.94 530 ASP B O 1
ATOM 8891 N N . ARG B 1 531 ? -6.977 12.336 5.988 1 97.38 531 ARG B N 1
ATOM 8892 C CA . ARG B 1 531 ? -7.422 13.672 6.371 1 97.38 531 ARG B CA 1
ATOM 8893 C C . ARG B 1 531 ? -7.641 14.547 5.141 1 97.38 531 ARG B C 1
ATOM 8895 O O . ARG B 1 531 ? -8.617 15.297 5.074 1 97.38 531 ARG B O 1
ATOM 8902 N N . LEU B 1 532 ? -6.723 14.492 4.262 1 98.44 532 LEU B N 1
ATOM 8903 C CA . LEU B 1 532 ? -6.852 15.273 3.035 1 98.44 532 LEU B CA 1
ATOM 8904 C C . LEU B 1 532 ? -8.148 14.93 2.307 1 98.44 532 LEU B C 1
ATOM 8906 O O . LEU B 1 532 ? -8.875 15.82 1.875 1 98.44 532 LEU B O 1
ATOM 8910 N N . LEU B 1 533 ? -8.461 13.672 2.227 1 98.56 533 LEU B N 1
ATOM 8911 C CA . LEU B 1 533 ? -9.648 13.203 1.52 1 98.56 533 LEU B CA 1
ATOM 8912 C C . LEU B 1 533 ? -10.914 13.633 2.25 1 98.56 533 LEU B C 1
ATOM 8914 O O . LEU B 1 533 ? -11.914 13.969 1.615 1 98.56 533 LEU B O 1
ATOM 8918 N N . ALA B 1 534 ? -10.859 13.562 3.555 1 98.06 534 ALA B N 1
ATOM 8919 C CA . ALA B 1 534 ? -12.016 14.031 4.32 1 98.06 534 ALA B CA 1
ATOM 8920 C C . ALA B 1 534 ? -12.305 15.5 4.031 1 98.06 534 ALA B C 1
ATOM 8922 O O . ALA B 1 534 ? -13.461 15.883 3.852 1 98.06 534 ALA B O 1
ATOM 8923 N N . LEU B 1 535 ? -11.266 16.312 3.975 1 97.94 535 LEU B N 1
ATOM 8924 C CA . LEU B 1 535 ? -11.422 17.719 3.672 1 97.94 535 LEU B CA 1
ATOM 8925 C C . LEU B 1 535 ? -11.922 17.922 2.242 1 97.94 535 LEU B C 1
ATOM 8927 O O . LEU B 1 535 ? -12.812 18.734 1.998 1 97.94 535 LEU B O 1
ATOM 8931 N N . MET B 1 536 ? -11.391 17.172 1.329 1 98.38 536 MET B N 1
ATOM 8932 C CA . MET B 1 536 ? -11.75 17.297 -0.082 1 98.38 536 MET B CA 1
ATOM 8933 C C . MET B 1 536 ? -13.219 16.922 -0.3 1 98.38 536 MET B C 1
ATOM 8935 O O . MET B 1 536 ? -13.875 17.484 -1.186 1 98.38 536 MET B O 1
ATOM 8939 N N . THR B 1 537 ? -13.719 15.992 0.523 1 97.44 537 THR B N 1
ATOM 8940 C CA . THR B 1 537 ? -15.086 15.508 0.346 1 97.44 537 THR B CA 1
ATOM 8941 C C . THR B 1 537 ? -16.047 16.266 1.26 1 97.44 537 THR B C 1
ATOM 8943 O O . THR B 1 537 ? -17.25 16.031 1.228 1 97.44 537 THR B O 1
ATOM 8946 N N . GLY B 1 538 ? -15.484 17.141 2.117 1 95.88 538 GLY B N 1
ATOM 8947 C CA . GLY B 1 538 ? -16.328 17.797 3.098 1 95.88 538 GLY B CA 1
ATOM 8948 C C . GLY B 1 538 ? -16.906 16.844 4.129 1 95.88 538 GLY B C 1
ATOM 8949 O O . GLY B 1 538 ? -18 17.062 4.633 1 95.88 538 GLY B O 1
ATOM 8950 N N . SER B 1 539 ? -16.188 15.734 4.367 1 95.62 539 SER B N 1
ATOM 8951 C CA . SER B 1 539 ? -16.656 14.734 5.316 1 95.62 539 SER B CA 1
ATOM 8952 C C . SER B 1 539 ? -16.297 15.109 6.746 1 95.62 539 SER B C 1
ATOM 8954 O O . SER B 1 539 ? -15.203 15.625 7 1 95.62 539 SER B O 1
ATOM 8956 N N . PRO B 1 540 ? -17.141 14.859 7.711 1 92.69 540 PRO B N 1
ATOM 8957 C CA . PRO B 1 540 ? -16.875 15.219 9.102 1 92.69 540 PRO B CA 1
ATOM 8958 C C . PRO B 1 540 ? -15.867 14.297 9.773 1 92.69 540 PRO B C 1
ATOM 8960 O O . PRO B 1 540 ? -15.32 14.633 10.828 1 92.69 540 PRO B O 1
ATOM 8963 N N . SER B 1 541 ? -15.688 13.117 9.188 1 94.88 541 SER B N 1
ATOM 8964 C CA . SER B 1 541 ? -14.789 12.117 9.75 1 94.88 541 SER B CA 1
ATOM 8965 C C . SER B 1 541 ? -14.031 11.375 8.648 1 94.88 541 SER B C 1
ATOM 8967 O O . SER B 1 541 ? -14.555 11.188 7.547 1 94.88 541 SER B O 1
ATOM 8969 N N . ILE B 1 542 ? -12.797 10.969 9.039 1 96.94 542 ILE B N 1
ATOM 8970 C CA . ILE B 1 542 ? -12.016 10.219 8.062 1 96.94 542 ILE B CA 1
ATOM 8971 C C . ILE B 1 542 ? -12.648 8.844 7.84 1 96.94 542 ILE B C 1
ATOM 8973 O O . ILE B 1 542 ? -12.312 8.148 6.879 1 96.94 542 ILE B O 1
ATOM 8977 N N . ARG B 1 543 ? -13.578 8.375 8.664 1 96.75 543 ARG B N 1
ATOM 8978 C CA . ARG B 1 543 ? -14.25 7.09 8.5 1 96.75 543 ARG B CA 1
ATOM 8979 C C . ARG B 1 543 ? -15.141 7.086 7.262 1 96.75 543 ARG B C 1
ATOM 8981 O O . ARG B 1 543 ? -15.531 6.023 6.777 1 96.75 543 ARG B O 1
ATOM 8988 N N . GLU B 1 544 ? -15.469 8.289 6.738 1 97.12 544 GLU B N 1
ATOM 8989 C CA . GLU B 1 544 ? -16.312 8.422 5.551 1 97.12 544 GLU B CA 1
ATOM 8990 C C . GLU B 1 544 ? -15.5 8.227 4.273 1 97.12 544 GLU B C 1
ATOM 8992 O O . GLU B 1 544 ? -16.062 8.094 3.188 1 97.12 544 GLU B O 1
ATOM 8997 N N . VAL B 1 545 ? -14.133 8.18 4.398 1 98.19 545 VAL B N 1
ATOM 8998 C CA . VAL B 1 545 ? -13.297 8.094 3.207 1 98.19 545 VAL B CA 1
ATOM 8999 C C . VAL B 1 545 ? -12.391 6.867 3.301 1 98.19 545 VAL B C 1
ATOM 9001 O O . VAL B 1 545 ? -11.453 6.723 2.518 1 98.19 545 VAL B O 1
ATOM 9004 N N . ILE B 1 546 ? -12.555 6.055 4.27 1 98.06 546 ILE B N 1
ATOM 9005 C CA . ILE B 1 546 ? -11.883 4.777 4.453 1 98.06 546 ILE B CA 1
ATOM 9006 C C . ILE B 1 546 ? -12.875 3.633 4.27 1 98.06 546 ILE B C 1
ATOM 9008 O O . ILE B 1 546 ? -13.977 3.668 4.816 1 98.06 546 ILE B O 1
ATOM 9012 N N . ALA B 1 547 ? -12.555 2.611 3.559 1 98.38 547 ALA B N 1
ATOM 9013 C CA . ALA B 1 547 ? -13.492 1.545 3.217 1 98.38 547 ALA B CA 1
ATOM 9014 C C . ALA B 1 547 ? -13.914 0.77 4.461 1 98.38 547 ALA B C 1
ATOM 9016 O O . ALA B 1 547 ? -15.109 0.563 4.688 1 98.38 547 ALA B O 1
ATOM 9017 N N . PHE B 1 548 ? -12.969 0.373 5.281 1 98.25 548 PHE B N 1
ATOM 9018 C CA . PHE B 1 548 ? -13.258 -0.431 6.465 1 98.25 548 PHE B CA 1
ATOM 9019 C C . PHE B 1 548 ? -12.547 0.134 7.688 1 98.25 548 PHE B C 1
ATOM 9021 O O . PHE B 1 548 ? -11.578 -0.456 8.18 1 98.25 548 PHE B O 1
ATOM 9028 N N . PRO B 1 549 ? -13 1.209 8.312 1 97.12 549 PRO B N 1
ATOM 9029 C CA . PRO B 1 549 ? -12.359 1.847 9.461 1 97.12 549 PRO B CA 1
ATOM 9030 C C . PRO B 1 549 ? -12.695 1.16 10.781 1 97.12 549 PRO B C 1
ATOM 9032 O O . PRO B 1 549 ? -13.648 0.387 10.859 1 97.12 549 PRO B O 1
ATOM 9035 N N . LYS B 1 550 ? -11.883 1.38 11.773 1 96.81 550 LYS B N 1
ATOM 9036 C CA . LYS B 1 550 ? -12.195 1.03 13.156 1 96.81 550 LYS B CA 1
ATOM 9037 C C . LYS B 1 550 ? -13.047 2.113 13.812 1 96.81 550 LYS B C 1
ATOM 9039 O O . LYS B 1 550 ? -13.047 3.264 13.375 1 96.81 550 LYS B O 1
ATOM 9044 N N . ASN B 1 551 ? -13.828 1.729 14.828 1 95.12 551 ASN B N 1
ATOM 9045 C CA . ASN B 1 551 ? -14.539 2.73 15.609 1 95.12 551 ASN B CA 1
ATOM 9046 C C . ASN B 1 551 ? -13.609 3.439 16.594 1 95.12 551 ASN B C 1
ATOM 9048 O O . ASN B 1 551 ? -12.391 3.262 16.531 1 95.12 551 ASN B O 1
ATOM 9052 N N . LYS B 1 552 ? -14.094 4.27 17.453 1 92.19 552 LYS B N 1
ATOM 9053 C CA . LYS B 1 552 ? -13.312 5.121 18.344 1 92.19 552 LYS B CA 1
ATOM 9054 C C . LYS B 1 552 ? -12.523 4.285 19.344 1 92.19 552 LYS B C 1
ATOM 9056 O O . LYS B 1 552 ? -11.539 4.754 19.906 1 92.19 552 LYS B O 1
ATOM 9061 N N . GLU B 1 553 ? -12.961 3.051 19.562 1 93 553 GLU B N 1
ATOM 9062 C CA . GLU B 1 553 ? -12.289 2.172 20.516 1 93 553 GLU B CA 1
ATOM 9063 C C . GLU B 1 553 ? -11.242 1.305 19.812 1 93 553 GLU B C 1
ATOM 9065 O O . GLU B 1 553 ? -10.625 0.445 20.453 1 93 553 GLU B O 1
ATOM 9070 N N . GLY B 1 554 ? -11.039 1.505 18.562 1 94.31 554 GLY B N 1
ATOM 9071 C CA . GLY B 1 554 ? -10.102 0.676 17.812 1 94.31 554 GLY B CA 1
ATOM 9072 C C . GLY B 1 554 ? -10.672 -0.682 17.453 1 94.31 554 GLY B C 1
ATOM 9073 O O . GLY B 1 554 ? -9.93 -1.604 17.109 1 94.31 554 GLY B O 1
ATOM 9074 N N . LYS B 1 555 ? -11.992 -0.819 17.516 1 95.81 555 LYS B N 1
ATOM 9075 C CA . LYS B 1 555 ? -12.656 -2.084 17.219 1 95.81 555 LYS B CA 1
ATOM 9076 C C . LYS B 1 555 ? -13.328 -2.049 15.852 1 95.81 555 LYS B C 1
ATOM 9078 O O . LYS B 1 555 ? -13.648 -0.976 15.336 1 95.81 555 LYS B O 1
ATOM 9083 N N . ASP B 1 556 ? -13.445 -3.176 15.281 1 96.62 556 ASP B N 1
ATOM 9084 C CA . ASP B 1 556 ? -14.141 -3.348 14.008 1 96.62 556 ASP B CA 1
ATOM 9085 C C . ASP B 1 556 ? -15.492 -4.027 14.211 1 96.62 556 ASP B C 1
ATOM 9087 O O . ASP B 1 556 ? -15.578 -5.258 14.219 1 96.62 556 ASP B O 1
ATOM 9091 N N . PRO B 1 557 ? -16.547 -3.287 14.266 1 96.62 557 PRO B N 1
ATOM 9092 C CA . PRO B 1 557 ? -17.859 -3.873 14.508 1 96.62 557 PRO B CA 1
ATOM 9093 C C . PRO B 1 557 ? -18.266 -4.883 13.438 1 96.62 557 PRO B C 1
ATOM 9095 O O . PRO B 1 557 ? -19.125 -5.73 13.68 1 96.62 557 PRO B O 1
ATOM 9098 N N . LEU B 1 558 ? -17.719 -4.828 12.258 1 97.69 558 LEU B N 1
ATOM 9099 C CA . LEU B 1 558 ? -18.047 -5.727 11.164 1 97.69 558 LEU B CA 1
ATOM 9100 C C . LEU B 1 558 ? -17.5 -7.133 11.43 1 97.69 558 LEU B C 1
ATOM 9102 O O . LEU B 1 558 ? -18.281 -8.094 11.461 1 97.69 558 LEU B O 1
ATOM 9106 N N . THR B 1 559 ? -16.203 -7.242 11.75 1 96.5 559 THR B N 1
ATOM 9107 C CA . THR B 1 559 ? -15.539 -8.539 11.875 1 96.5 559 THR B CA 1
ATOM 9108 C C . THR B 1 559 ? -15.508 -8.992 13.328 1 96.5 559 THR B C 1
ATOM 9110 O O . THR B 1 559 ? -15.312 -10.18 13.609 1 96.5 559 THR B O 1
ATOM 9113 N N . GLY B 1 560 ? -15.602 -8.047 14.203 1 95.62 560 GLY B N 1
ATOM 9114 C CA . GLY B 1 560 ? -15.469 -8.344 15.617 1 95.62 560 GLY B CA 1
ATOM 9115 C C . GLY B 1 560 ? -14.039 -8.281 16.109 1 95.62 560 GLY B C 1
ATOM 9116 O O . GLY B 1 560 ? -13.742 -8.688 17.234 1 95.62 560 GLY B O 1
ATOM 9117 N N . ALA B 1 561 ? -13.117 -7.77 15.32 1 96.06 561 ALA B N 1
ATOM 9118 C CA . ALA B 1 561 ? -11.727 -7.613 15.727 1 96.06 561 ALA B CA 1
ATOM 9119 C C . ALA B 1 561 ? -11.57 -6.461 16.703 1 96.06 561 ALA B C 1
ATOM 9121 O O . ALA B 1 561 ? -12.25 -5.441 16.594 1 96.06 561 ALA B O 1
ATOM 9122 N N . PRO B 1 562 ? -10.641 -6.516 17.594 1 96.44 562 PRO B N 1
ATOM 9123 C CA . PRO B 1 562 ? -9.836 -7.672 18 1 96.44 562 PRO B CA 1
ATOM 9124 C C . PRO B 1 562 ? -10.664 -8.75 18.688 1 96.44 562 PRO B C 1
ATOM 9126 O O . PRO B 1 562 ? -11.773 -8.477 19.156 1 96.44 562 PRO B O 1
ATOM 9129 N N . SER B 1 563 ? -10.156 -9.938 18.688 1 95.25 563 SER B N 1
ATOM 9130 C CA . SER B 1 563 ? -10.891 -11.062 19.25 1 95.25 563 SER B CA 1
ATOM 9131 C C . SER B 1 563 ? -9.961 -11.992 20.031 1 95.25 563 SER B C 1
ATOM 9133 O O . SER B 1 563 ? -8.742 -11.891 19.922 1 95.25 563 SER B O 1
ATOM 9135 N N . PRO B 1 564 ? -10.57 -12.844 20.906 1 93.44 564 PRO B N 1
ATOM 9136 C CA . PRO B 1 564 ? -9.727 -13.828 21.594 1 93.44 564 PRO B CA 1
ATOM 9137 C C . PRO B 1 564 ? -9.094 -14.828 20.625 1 93.44 564 PRO B C 1
ATOM 9139 O O . PRO B 1 564 ? -9.602 -15.031 19.516 1 93.44 564 PRO B O 1
ATOM 9142 N N . VAL B 1 565 ? -7.961 -15.359 21.016 1 91.56 565 VAL B N 1
ATOM 9143 C CA . VAL B 1 565 ? -7.293 -16.391 20.234 1 91.56 565 VAL B CA 1
ATOM 9144 C C . VAL B 1 565 ? -7.086 -17.641 21.094 1 91.56 565 VAL B C 1
ATOM 9146 O O . VAL B 1 565 ? -7.047 -17.547 22.312 1 91.56 565 VAL B O 1
ATOM 9149 N N . PRO B 1 566 ? -6.977 -18.75 20.438 1 89 566 PRO B N 1
ATOM 9150 C CA . PRO B 1 566 ? -6.777 -19.984 21.219 1 89 566 PRO B CA 1
ATOM 9151 C C . PRO B 1 566 ? -5.5 -19.953 22.047 1 89 566 PRO B C 1
ATOM 9153 O O . PRO B 1 566 ? -4.477 -19.438 21.609 1 89 566 PRO B O 1
ATOM 9156 N N . GLU B 1 567 ? -5.543 -20.625 23.203 1 90.94 567 GLU B N 1
ATOM 9157 C CA . GLU B 1 567 ? -4.398 -20.688 24.109 1 90.94 567 GLU B CA 1
ATOM 9158 C C . GLU B 1 567 ? -3.209 -21.375 23.469 1 90.94 567 GLU B C 1
ATOM 9160 O O . GLU B 1 567 ? -2.057 -21.031 23.734 1 90.94 567 GLU B O 1
ATOM 9165 N N . GLU B 1 568 ? -3.504 -22.344 22.672 1 89.75 568 GLU B N 1
ATOM 9166 C CA . GLU B 1 568 ? -2.451 -23.094 21.984 1 89.75 568 GLU B CA 1
ATOM 9167 C C . GLU B 1 568 ? -1.616 -22.172 21.094 1 89.75 568 GLU B C 1
ATOM 9169 O O . GLU B 1 568 ? -0.398 -22.328 21 1 89.75 568 GLU B O 1
ATOM 9174 N N . GLN B 1 569 ? -2.248 -21.234 20.484 1 90.25 569 GLN B N 1
ATOM 9175 C CA . GLN B 1 569 ? -1.551 -20.281 19.641 1 90.25 569 GLN B CA 1
ATOM 9176 C C . GLN B 1 569 ? -0.628 -19.375 20.453 1 90.25 569 GLN B C 1
ATOM 9178 O O . GLN B 1 569 ? 0.485 -19.062 20.031 1 90.25 569 GLN B O 1
ATOM 9183 N N . LEU B 1 570 ? -1.071 -19 21.609 1 93.69 570 LEU B N 1
ATOM 9184 C CA . LEU B 1 570 ? -0.272 -18.156 22.5 1 93.69 570 LEU B CA 1
ATOM 9185 C C . LEU B 1 570 ? 0.928 -18.922 23.047 1 93.69 570 LEU B C 1
ATOM 9187 O O . LEU B 1 570 ? 2.023 -18.375 23.156 1 93.69 570 LEU B O 1
ATOM 9191 N N . ARG B 1 571 ? 0.702 -20.188 23.312 1 93 571 ARG B N 1
ATOM 9192 C CA . ARG B 1 571 ? 1.795 -21.016 23.812 1 93 571 ARG B CA 1
ATOM 9193 C C . ARG B 1 571 ? 2.883 -21.172 22.75 1 93 571 ARG B C 1
ATOM 9195 O O . ARG B 1 571 ? 4.074 -21.172 23.078 1 93 571 ARG B O 1
ATOM 9202 N N . GLU B 1 572 ? 2.428 -21.328 21.547 1 91.94 572 GLU B N 1
ATOM 9203 C CA . GLU B 1 572 ? 3.379 -21.422 20.453 1 91.94 572 GLU B CA 1
ATOM 9204 C C . GLU B 1 572 ? 4.219 -20.156 20.328 1 91.94 572 GLU B C 1
ATOM 9206 O O . GLU B 1 572 ? 5.383 -20.203 19.922 1 91.94 572 GLU B O 1
ATOM 9211 N N . LEU B 1 573 ? 3.65 -19.031 20.703 1 93.81 573 LEU B N 1
ATOM 9212 C CA . LEU B 1 573 ? 4.332 -17.75 20.641 1 93.81 573 LEU B CA 1
ATOM 9213 C C . LEU B 1 573 ? 5.125 -17.484 21.906 1 93.81 573 LEU B C 1
ATOM 9215 O O . LEU B 1 573 ? 5.824 -16.469 22.016 1 93.81 573 LEU B O 1
ATOM 9219 N N . GLY B 1 574 ? 4.977 -18.391 22.875 1 94.62 574 GLY B N 1
ATOM 9220 C CA . GLY B 1 574 ? 5.633 -18.203 24.156 1 94.62 574 GLY B CA 1
ATOM 9221 C C . GLY B 1 574 ? 5.031 -17.062 24.984 1 94.62 574 GLY B C 1
ATOM 9222 O O . GLY B 1 574 ? 5.754 -16.297 25.625 1 94.62 574 GLY B O 1
ATOM 9223 N N . LEU B 1 575 ? 3.73 -16.938 24.906 1 95.38 575 LEU B N 1
ATOM 9224 C CA . LEU B 1 575 ? 3.066 -15.828 25.594 1 95.38 575 LEU B CA 1
ATOM 9225 C C . LEU B 1 575 ? 1.988 -16.344 26.547 1 95.38 575 LEU B C 1
ATOM 9227 O O . LEU B 1 575 ? 1.404 -17.406 26.312 1 95.38 575 LEU B O 1
ATOM 9231 N N . MET B 1 576 ? 1.771 -15.656 27.578 1 94.56 576 MET B N 1
ATOM 9232 C CA . MET B 1 576 ? 0.656 -15.859 28.5 1 94.56 576 MET B CA 1
ATOM 9233 C C . MET B 1 576 ? -0.049 -14.539 28.797 1 94.56 576 MET B C 1
ATOM 9235 O O . MET B 1 576 ? 0.603 -13.508 28.969 1 94.56 576 MET B O 1
ATOM 9239 N N . VAL B 1 577 ? -1.413 -14.633 28.875 1 94.81 577 VAL B N 1
ATOM 9240 C CA . VAL B 1 577 ? -2.205 -13.445 29.188 1 94.81 577 VAL B CA 1
ATOM 9241 C C . VAL B 1 577 ? -2.27 -13.242 30.703 1 94.81 577 VAL B C 1
ATOM 9243 O O . VAL B 1 577 ? -2.504 -14.188 31.453 1 94.81 577 VAL B O 1
ATOM 9246 N N . ILE B 1 578 ? -2.004 -12.008 31.031 1 91.38 578 ILE B N 1
ATOM 9247 C CA . ILE B 1 578 ? -2.113 -11.688 32.438 1 91.38 578 ILE B CA 1
ATOM 9248 C C . ILE B 1 578 ? -3.104 -10.539 32.656 1 91.38 578 ILE B C 1
ATOM 9250 O O . ILE B 1 578 ? -3.305 -9.727 31.734 1 91.38 578 ILE B O 1
ATOM 9254 N N . ARG B 1 579 ? -3.936 -10.461 33.844 1 76.38 579 ARG B N 1
ATOM 9255 C CA . ARG B 1 579 ? -4.883 -9.391 34.125 1 76.38 579 ARG B CA 1
ATOM 9256 C C . ARG B 1 579 ? -4.156 -8.086 34.438 1 76.38 579 ARG B C 1
ATOM 9258 O O . ARG B 1 579 ? -3.037 -8.109 34.969 1 76.38 579 ARG B O 1
ATOM 9265 N N . HIS B 1 580 ? -4.652 -6.91 33.906 1 70.38 580 HIS B N 1
ATOM 9266 C CA . HIS B 1 580 ? -4.09 -5.613 34.25 1 70.38 580 HIS B CA 1
ATOM 9267 C C . HIS B 1 580 ? -3.965 -5.465 35.781 1 70.38 580 HIS B C 1
ATOM 9269 O O . HIS B 1 580 ? -4.848 -5.895 36.531 1 70.38 580 HIS B O 1
ATOM 9275 N N . GLY B 1 581 ? -2.785 -5.605 36.406 1 51.06 581 GLY B N 1
ATOM 9276 C CA . GLY B 1 581 ? -2.713 -5.301 37.812 1 51.06 581 GLY B CA 1
ATOM 9277 C C . GLY B 1 581 ? -3.311 -3.949 38.188 1 51.06 581 GLY B C 1
ATOM 9278 O O . GLY B 1 581 ? -3.412 -3.07 37.312 1 51.06 581 GLY B O 1
#

Solvent-accessible surface area (backbone atoms only — not comparable to full-atom values): 59394 Å² total; per-residue (Å²): 137,70,72,69,49,58,39,24,70,48,45,71,91,44,49,72,39,78,44,28,32,57,35,28,28,56,40,76,45,76,69,73,75,38,37,39,34,32,33,29,38,78,66,32,44,28,41,32,37,27,42,71,87,27,76,18,24,68,50,61,70,64,62,53,54,40,19,20,36,40,38,32,29,32,29,35,70,39,95,70,59,38,89,84,40,90,19,21,52,30,29,28,44,37,52,37,60,42,81,73,25,66,34,50,81,66,97,57,86,48,48,40,39,70,71,75,39,77,66,74,88,69,58,67,66,59,36,44,40,42,32,43,53,46,41,42,18,45,70,37,44,50,33,46,48,45,53,29,41,36,54,50,41,48,52,55,52,40,50,74,71,62,36,37,54,57,74,73,69,57,78,29,50,72,57,89,78,80,62,44,65,42,49,30,68,32,56,92,46,56,59,25,23,22,11,38,38,67,58,62,65,70,59,53,52,38,39,37,40,13,42,61,42,29,40,29,33,85,38,78,24,27,39,61,61,89,47,48,64,82,46,55,53,65,41,48,28,40,38,40,34,35,43,76,50,55,71,68,56,54,52,53,52,49,52,52,48,52,33,49,28,36,33,74,55,69,70,40,86,62,79,77,79,64,52,74,38,42,33,64,53,28,28,54,34,42,18,28,82,35,55,51,75,62,50,81,68,53,41,32,82,52,32,79,75,25,64,86,42,88,44,57,70,46,38,70,29,79,22,22,31,35,35,48,40,94,39,70,67,49,72,65,57,49,50,55,42,23,52,50,15,37,75,42,70,31,90,44,57,48,46,29,34,33,41,92,88,47,55,43,60,91,50,19,81,68,41,54,87,42,40,70,62,49,34,65,68,58,64,53,48,66,48,16,21,39,36,34,24,54,27,50,59,67,38,17,24,40,11,50,23,50,29,43,55,52,48,38,58,75,68,61,58,70,70,74,81,87,50,61,33,38,30,28,54,31,51,39,33,42,78,35,77,91,75,70,42,48,38,58,63,85,52,83,53,54,21,61,30,78,91,30,52,82,32,52,84,80,41,41,71,74,16,30,17,43,31,40,32,38,21,48,63,38,35,72,34,26,45,33,29,32,40,53,35,50,44,67,60,43,51,49,48,37,44,63,52,68,41,47,71,66,53,38,47,72,63,41,32,54,57,48,52,51,25,42,49,17,22,52,50,24,29,37,39,35,31,38,45,46,56,45,49,12,62,76,69,70,42,94,30,30,61,62,58,38,80,67,56,59,50,61,84,65,32,27,67,38,74,50,17,48,33,74,69,61,66,69,60,34,47,58,34,12,43,42,75,39,80,76,126,137,71,71,68,50,60,38,24,69,48,43,69,90,44,49,72,39,78,44,28,32,57,35,27,28,56,40,76,45,77,68,73,74,40,36,38,34,32,33,29,39,76,66,32,44,30,43,33,36,28,40,70,86,27,78,18,24,69,50,62,70,65,61,51,53,40,20,19,34,40,39,31,29,33,29,35,69,38,93,72,58,38,89,84,40,91,21,21,53,30,29,28,45,38,52,38,59,42,81,73,24,64,34,50,81,68,97,57,86,49,48,39,42,70,71,73,40,78,67,72,90,67,56,67,67,60,36,45,40,43,32,43,54,46,39,43,19,45,68,38,44,51,33,46,48,45,51,28,41,37,53,50,40,47,52,54,51,40,49,76,70,62,37,37,55,56,75,72,68,56,77,30,50,71,57,90,78,80,62,45,66,42,48,30,71,31,56,94,46,57,59,24,23,24,11,37,38,66,58,61,63,69,59,53,52,39,39,37,39,14,42,62,43,29,40,30,33,86,38,77,23,26,38,63,62,89,46,47,64,84,46,56,53,67,41,49,28,40,38,39,35,35,42,76,49,56,70,68,56,53,53,54,53,49,52,54,48,52,33,48,28,37,32,76,54,68,70,40,83,61,77,77,79,65,53,76,37,41,34,64,54,29,28,56,34,44,18,28,83,33,56,50,76,60,50,81,68,54,41,32,82,51,32,80,76,25,65,85,43,87,44,58,70,45,38,70,28,78,23,23,31,35,35,48,40,93,38,70,67,49,71,65,58,50,51,56,41,24,52,51,13,37,76,42,69,31,88,45,57,48,48,28,34,33,42,92,86,46,54,44,61,90,49,18,80,69,43,55,88,44,38,70,61,49,34,65,68,60,65,52,46,66,46,14,22,39,37,34,26,54,26,49,59,67,37,19,25,38,10,51,22,50,29,43,55,53,46,38,58,75,66,63,57,71,70,72,83,86,48,60,33,37,30,28,55,30,52,40,33,40,78,35,76,90,76,69,42,48,37,58,62,84,52,81,54,54,20,61,31,77,89,30,52,81,31,52,84,80,41,40,71,74,17,30,17,43,32,40,32,37,20,46,64,35,36,73,33,26,44,32,28,33,40,52,35,50,44,68,60,42,52,48,47,37,44,64,52,70,40,47,72,68,54,37,48,71,63,40,30,54,56,49,53,52,26,43,49,16,20,51,51,24,30,38,38,35,31,40,45,45,56,45,49,12,60,76,68,70,42,93,30,31,60,62,58,39,82,67,55,57,50,62,84,64,33,28,67,39,72,49,16,47,34,74,69,60,66,67,60,33,48,59,36,12,40,42,74,39,79,77,127

Organism: Thermus brockianus (NCBI:txid56956)

Nearest PDB structures (foldseek):
  6sjc-assembly1_A  TM=9.822E-01  e=0.000E+00  Thermus thermophilus
  1l0w-assembly1_B  TM=9.694E-01  e=0.000E+00  Thermus thermophilus
  7ap4-assembly1_B  TM=9.863E-01  e=0.000E+00  Thermus thermophilus HB8
  1eqr-assembly1_C-1  TM=9.302E-01  e=7.018E-71  Escherichia coli
  6wom-assembly1_A  TM=9.158E-01  e=8.876E-73  Elizabethkingia anophelis

pLDDT: mean 95.69, std 4.92, range [51.06, 98.88]

Sequence (1162 aa):
MRRTHYAGSLREEHAGEEVVLEGWVNRRRDLGGLIFLDLRDREGLVQLVAHPDSPAYAIAERVRSEWVVRAKGRVRLRPEPNPRLPTGSVEVELEALEVLAEAKTPPFPVDAGWRGEEDKEASEELRLKYRYLDLRRKRMQENLRLRHRVIKAIWDFLDREGFVQVETPFLTKSTPEGARDFLVPYRHQPGLFYALPQSPQLFKQMLMVAGLDRYFQIARCFRDEDLRADRQPDFTQLDLEMSFVEVEDVLALNERLMAHVFREALGVELPLPFPRLTYQEAMERYGSDKPDLRFGLELREVGHLFRDSPFQLFRQAESVKALSAPKALSRKEVADLEAVAKRHGAGGLAFARVEEGGFSGSVAKFLDPVREALLQATGARPGDTLLFVAASRKVAAEALGQVRLALADLLALPREGFRFLWVVDFPLLEWDEERGAWTYMHHPFTSPHPEDLPLLDTEPGRVRALAYDLVLNGVEVGGGSIRIHDPALQAKMFALLGIGEEEQKEKFGFFLEALTYGAPPHGGIAWGLDRLLALMTGSPSIREVIAFPKNKEGKDPLTGAPSPVPEEQLRELGLMVIRHGMRRTHYAGSLREEHAGEEVVLEGWVNRRRDLGGLIFLDLRDREGLVQLVAHPDSPAYAIAERVRSEWVVRAKGRVRLRPEPNPRLPTGSVEVELEALEVLAEAKTPPFPVDAGWRGEEDKEASEELRLKYRYLDLRRKRMQENLRLRHRVIKAIWDFLDREGFVQVETPFLTKSTPEGARDFLVPYRHQPGLFYALPQSPQLFKQMLMVAGLDRYFQIARCFRDEDLRADRQPDFTQLDLEMSFVEVEDVLALNERLMAHVFREALGVELPLPFPRLTYQEAMERYGSDKPDLRFGLELREVGHLFRDSPFQLFRQAESVKALSAPKALSRKEVADLEAVAKRHGAGGLAFARVEEGGFSGSVAKFLDPVREALLQATGARPGDTLLFVAASRKVAAEALGQVRLALADLLALPREGFRFLWVVDFPLLEWDEERGAWTYMHHPFTSPHPEDLPLLDTEPGRVRALAYDLVLNGVEVGGGSIRIHDPALQAKMFALLGIGEEEQKEKFGFFLEALTYGAPPHGGIAWGLDRLLALMTGSPSIREVIAFPKNKEGKDPLTGAPSPVPEEQLRELGLMVIRHG

Secondary structure (DSSP, 8-state):
----S-GGG--GGGTT-EEEEEEEEEEEEE-SS-EEEEEEETTEEEEEEE-TTSTTHHHHHH--TT-EEEEEEEEEE-SS--TTSTTTTEEEEEEEEEEEE-BPPPSS--SGGGGT-PPP---HHHHHHTHHHHTTSHHHHHHHHHHHHHHHHHHHHHHHTT-EE-PPPSSB----SSSPPEEEE-TTSTTEEEEE-S-SHHHHHHHHHTT--EEEEEEEEE------TT--SEEEEEEEEEES--HHHHHHHHHHHHHHHHHHHH--PPPSSPPEEEHHHHHHHHSSSS--TTS----EE-GGGGTT-S-HHHHHSSEEEEEEESS---HHHHHHHHHHHHHTT-S--EEEEE-SSSEESTTHHHHGGGHHHHHHHH---TT-EEEEEEE-HHHHHHHHHHHHHHHHHHTT----S--EEEEE--BSEEEETTTTEEEESS-TTBPBPGGGGGGTTT-GGGPBBSEEEEEETTEEEEEEEEBP--HHHHHHHHHHTT--HHHHHHHHHHHHHHHTBTPPPEEEEEEEHHHHHHHHHT-SSGGGSSSS---TTS-BTTTTBSEE--HHHHHHTTEEE----/----S-GGG--GGGTT-EEEEEEEEEEEEE-SS-EEEEEEETTEEEEEEE-TTSTTHHHHHH--TT-EEEEEEEEEE-SS--TTSTTTTEEEEEEEEEEEE-BPPPSS--SGGGGTPPPP---HHHHHHTHHHHTTSHHHHHHHHHHHHHHHHHHHHHHHTT-EE-PPPSSB----SSSPPEEEE-TTSTTEEEEE-S-SHHHHHHHHHTT--EEEEEEEEE--S---TT--SEEEEEEEEEES--HHHHHHHHHHHHHHHHHHHH--PPPSSPPEEEHHHHHHHHSSSS--TTS----EE-GGGGTT-S-HHHHHSSEEEEEEESS---HHHHHHHHHHHHHTT-S--EEEEE-SSSEESTTHHHHGGGHHHHHHHH---TT-EEEEEEE-HHHHHHHHHHHHHHHHHHTT----S--EEEEE--BSEEEETTTTEEEESS-TTBPBPGGGGGGTTT-GGGPBBSEEEEEETTEEEEEEEEBP--HHHHHHHHHHTT--HHHHHHHHHHHHHHHTBTPPPEEEEEEEHHHHHHHHHT-SSGGGSSSS---TTS-BTTTTBSEE--HHHHHHTTEEE----

Foldseek 3Di:
DDFDDEAQPDDPVQAFPKGKYKAWFLDWDDDDQKIWTWGDDLNATAIEIEGPPAPAVVVSVVADGGFIKIFIFGKHADPDFDPQGNNRRIHGYTRHMGGPGHDDDDPARQRQVRSVHDGDDDDPLSCLQVVVSVCSHNLLSLLQVLLVQLVVLLVVLVVVVVADEDDDDQFADDFPWPADWDWAFDLVDFPDTTTGAQDCVLVQLLVLLVVSFKYKYFDWGAGPDFFDQADFRIFTKIWIKGFPDALVVFLVSVQVSVQRSCCRSPVDGDDDDAAEDACVRCLQFQVDLFHQPLDHFTKFWDLVLCCVFPPCLSNVFPTKIKTKAQADDDPVLLVVLQVLLVVLPFPGKDKWADAPQFTDDDCRVRCGVCVVVVCVRHVYDHRIMMIMTGHHSNSRRNSVSRSSVVSCVVVVPDRDDKHKYKYFFAQQWDADPVVRAIDGPNGLFWDWDPVCVVCCVPPSRPTTTQKMFMHISRRGFKIKHWGPLDLVVSVVSCVRRVQDPVNCCVNPVVSSVSSVSPRGGMMIMMGRSLVVSCVSSVHPGSVSNDSNGADSRNARSNVGPPDDDDPVVCVSSVHDDDDDD/DDFDDEAQPDDPVQAFPKGKYKAWFLDWDDDDQKIWTWGADLNATAIEIEGPVAPAVVVSVVADGGFIKIFIFGKHADPDFDPQGNNRRIHGYTRHMGGPGHDDDQPARQRQVRSVHDGDDDDPLSCLQVVVSVCSHNLLSLLQVLLVQLVVLLVVLVVVVVADEDDDDQFADDFPWPADWDWAFDLVDFPDTTTGAQDCVLVQLLVLLVVSFKYKYFDWGAGPDFFDLADFRIFTKIWIKGFPDALVVFLVSVQVSVQRSCCRSPVDGDDDDAAEDACVRCLQFQVDLFHQPLDHFTKFWDLVLCCVFPPCLSNVFQTKIKTKAQAPDDPVRLVVLQVLLVVLPFPGKAKWADAPQFTDDDCGVRCGVCVVVVCVRHVYDHRIMMIMTGHHSNSRRNSVSRSSVVSCVVVVPDRDDKHKYKYFFAQQWDADPVVRAIDGPNGLFWDWDPVCVVCCVPPSRPTTTQKMFMHISRRGFKIKHWGDLDLVVSVVSCVRRVQDPVNCCVNPVVSSVSSVSPRGGMMIMMGRSLVVSCVSSVHPGSVSNDSNGADSRNARSNVGPPDDDDPVVCVSSVHDDDPDD

InterPro domains:
  IPR002312 Aspartyl/Asparaginyl-tRNA synthetase, class IIb [PR01042] (196-208)
  IPR002312 Aspartyl/Asparaginyl-tRNA synthetase, class IIb [PR01042] (213-226)
  IPR002312 Aspartyl/Asparaginyl-tRNA synthetase, class IIb [PR01042] (468-484)
  IPR002312 Aspartyl/Asparaginyl-tRNA synthetase, class IIb [PR01042] (512-526)
  IPR004115 GAD-like domain superfamily [G3DSA:3.30.1360.30] (278-415)
  IPR004115 GAD-like domain superfamily [SSF55261] (295-413)
  IPR004364 Aminoacyl-tRNA synthetase, class II (D/K/N) [PF00152] (123-552)
  IPR004365 OB-fold nucleic acid binding domain, AA-tRNA synthetase-type [PF01336] (19-99)
  IPR004524 Aspartate-tRNA ligase, type 1 [MF_00044] (2-578)
  IPR004524 Aspartate-tRNA ligase, type 1 [NF001750] (1-577)
  IPR004524 Aspartate-tRNA ligase, type 1 [TIGR00459] (1-578)
  IPR006195 Aminoacyl-tRNA synthetase, class II [PS50862] (144-549)
  IPR012340 Nucleic acid-binding, OB-fold [G3DSA:2.40.50.140] (1-106)
  IPR012340 Nucleic acid-binding, OB-fold [SSF50249] (1-103)
  IPR029351 GAD domain [PF02938] (316-400)
  IPR045864 Class II Aminoacyl-tRNA synthetase/Biotinyl protein ligase (BPL) and lipoyl protein ligase (LPL) [G3DSA:3.30.930.10] (140-573)
  IPR045864 Class II Aminoacyl-tRNA synthetase/Biotinyl protein ligase (BPL) and lipoyl protein ligase (LPL) [SSF55681] (105-576)
  IPR047089 Aspartate-tRNA ligase, type 1, anticodon recognition domain [cd04317] (3-140)
  IPR047090 Aspartate-tRNA ligase, type 1, core domain [cd00777] (144-552)

Radius of gyration: 35.02 Å; Cα contacts (8 Å, |Δi|>4): 2628; chains: 2; bounding box: 102×118×70 Å